Protein AF-0000000072978309 (afdb_homodimer)

Sequence (974 aa):
MSPLEEFANSLRQPELKIRIQKGLIGDDIVIDGPYGPKQMIYADYVASGRALTQVEDFLRYVVLPYYANSHTQASYCGNFITRLREDARAEISRLTGAGPDNSVIFTGSGSTAGINHIVSLLDFEAERASGRRAVVLVGPYEHHSNLLPWRECGADVIEIPEGAEGGPDMVALKQALTASCDANLIVGAFSAASNVTGIVTDVDAVTRMLKSHRAFAIWDYGCAGPYIPMQLNVGTDCEKDAIVFSTHKFAGGPGASGVTLIRNTIVRNKRPSRPGGGTVSFVSPWGHSYSTNVTAREEGGTPNITGDIRAALVLMIKVALGQQWLTERQNDLRRRAEKVWLQNSRIELLGNREASEVLPIFSFRIRTKNGGLVHHQLFTKMLSDVYGVQARGGCACAGAYGHRLLDMQKAESDSIFSAIQAGVETEKPGWVRLNLSALMSDEKVDAIISGVDTLAKNASRYFDDYEADTATARFTHKEVAGEIPQLMSPLEEFANSLRQPELKIRIQKGLIGDDIVIDGPYGPKQMIYADYVASGRALTQVEDFLRYVVLPYYANSHTQASYCGNFITRLREDARAEISRLTGAGPDNSVIFTGSGSTAGINHIVSLLDFEAERASGRRAVVLVGPYEHHSNLLPWRECGADVIEIPEGAEGGPDMVALKQALTASCDANLIVGAFSAASNVTGIVTDVDAVTRMLKSHRAFAIWDYGCAGPYIPMQLNVGTDCEKDAIVFSTHKFAGGPGASGVTLIRNTIVRNKRPSRPGGGTVSFVSPWGHSYSTNVTAREEGGTPNITGDIRAALVLMIKVALGQQWLTERQNDLRRRAEKVWLQNSRIELLGNREASEVLPIFSFRIRTKNGGLVHHQLFTKMLSDVYGVQARGGCACAGAYGHRLLDMQKAESDSIFSAIQAGVETEKPGWVRLNLSALMSDEKVDAIISGVDTLAKNASRYFDDYEADTATARFTHKEVAGEIPQL

Radius of gyration: 28.25 Å; Cα contacts (8 Å, |Δi|>4): 2082; chains: 2; bounding box: 65×78×73 Å

Foldseek 3Di:
DALVVVLLVVLQDPPNLVQQLVQFPQQADWDQFDQGIFGAFEFALLVFATAGNSLVCSCVPPLVVLDDFCVDCPDPSNVSLVVLLVVLQVLVCVQAVQPDQKDKAFQFAFLLRQVLQVLVQLPLVVCVVVVFAEEEEEELFDFQSQPVSVVPSNHHYHYFYADQQGIGDLVSLLVVLVVCLRGPAYEYEYEQAHSAWQFGHPQQVSLLSCVVSVYAYEYECARVLLFARRYQPPPDSNRHAKYKYQQRSFHNQNLATTIMMGRLVSGDDQAEPDDAPQQFPDDDPVDTHGDPDNRSNHQHDGHSSSNSSSSSSRSSSSVSCPNVLSQVLQVVLLVVLCVQQVVFPQWAWWDNPNHPDGGQKTWTWGADPVGHTDQAQLLQVCLCNVHSYHWDKAASSRQSSVCVRVVHDPVRVVVLVVCVVVQQCSSHDITIMGGDGSSDDPVSSVSSSVSSRVCSHVVVVCVVQWDADRNVRHIDGPVCVVVPPDD/DALVVVLLVVLQDPPNLVQQLVFFPQQADWDQFDQGIFGAFEFALLVFATAGNSLVCSCVPPLVVLDDFCVDCPDPSNVSLVVLLVVLQVLVCVQAVQPDQKDKAFQFAFLLRQVLQVLVQLPLVVCVVVVFAEEEEEELFDFQSQPVSCVPSNHHYHYFYADQQGIGDLVSLLVVLVVCLRGPAYEYEYEQAHSAWQFGHPQQVSLLSCVVSVYAYEYECARVLLFARRYQPPPDSNRHAKYKYQQRSFHNQVLATTIMMGRLVSGDDQAEPDDAPQQFPDDDPVDTHGDPDNRSNHQHDRHSSSNSSSSSSRSSSSVSCPNVLSQVLQVVLLVVLCVQQVVQPQWAWWDNPNHPDGGQKTWTWGADPVGHTDQAQLLQVCLCNVHSYHWDKAASSRLSSVCVRVVNDPVRVVVLVVCVVVQQCSSHDITIMGGDGSSDDPVSSVSSSVSSRVCSHVVVVCVVQWDADRNVRHIDGPVCVVPPPPD

InterPro domains:
  IPR000192 Aminotransferase class V domain [PF00266] (41-444)
  IPR015421 Pyridoxal phosphate-dependent transferase, major domain [G3DSA:3.40.640.10] (53-314)
  IPR015422 Pyridoxal phosphate-dependent transferase, small domain [G3DSA:3.90.1150.10] (315-454)
  IPR015424 Pyridoxal phosphate-dependent transferase [SSF53383] (34-455)

Organism: NCBI:txid391626

Nearest PDB structures (foldseek):
  8kg1-assembly1_B  TM=9.160E-01  e=7.631E-28  Mycolicibacterium smegmatis MC2 155
  4q75-assembly1_B  TM=8.971E-01  e=1.361E-27  Arabidopsis thaliana
  6mre-assembly1_A-2  TM=8.779E-01  e=3.395E-28  Escherichia coli K-12
  6a6g-assembly1_A  TM=8.432E-01  e=7.631E-28  Fervidobacterium islandicum
  7tlp-assembly2_D-4  TM=8.080E-01  e=1.511E-23  Lancefieldella parvula

Secondary structure (DSSP, 8-state):
--HHHHHHHHTTSSSHHHHHHHHBTTTT-EE--TT--EE-EE--TTT----BHHHHHHIIIIIGGG---TT--SSHHHHHHHHHHHHHHHHHHHHHT--TTEEEEEEESHHHHHHHHHHHHTTHHHHHHHT--EEEEE-TT--GGGTHHHHHTT-EEEEPPB-TTSSB-HHHHHHHHHHTTT-SEEEEEEESB-TTT-BBP-HHHHHHHHHTTT-EEEEE-TTTTTTS-----TTSTT--SEEEE-GGGSTT-TTPPEEEEEEGGG----S-SS-STTSEEEE-SS-EEE-S-HHHHHS-SS--HHHHHHHHHHHHHHHHH-HHHHHHHHHHHHHHHHHHHTT-TTEEE-S-TT-SSB-SEEEEEEE-TTS-EE-HHHHHHHHHHHH-EE-EEE-TT-HHHHHHHTT--HHHHHHHHHHHHTT-GGGS--EEEEE--TTS-HHHHHHHHHHHHHHHHHGGGGGGGEEEETTTTEEEETTTTTTS---/--HHHHHHHHTTSSSHHHHHHHHBTTTT-EE--TT--EE-EE--TTT----BHHHHHHIIIIIGGG---TT--SSHHHHHHHHHHHHHHHHHHHHHT--TTEEEEEEESHHHHHHHHHHHHTTHHHHHHHT--EEEEE-TT--GGGTHHHHHTT-EEEEPPBPTTSSB-HHHHHHHHHHTTT-SEEEEEEESB-TTT-BBP-HHHHHHHHHTTT-EEEEE-TTT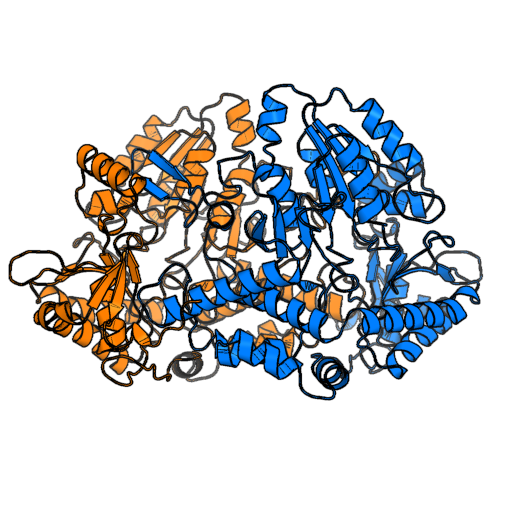TTTS-----TTSTT--SEEEE-GGGSTT-TTPPEEEEEEGGG----S-SS-STTSEEEE-SS-EEE-S-HHHHHS-SS--HHHHHHHHHHHHHHHHH-HHHHHHHHHHHHHHHHHHHTT-TTEEE-S-TT-SSB-SEEEEEEE-TTS-EE-HHHHHHHHHHHH-EE-EEE-TT-HHHHHHHTT--HHHHHHHHHHHHTT-GGGS--EEEEE--TTS-HHHHHHHHHHHHHHHHHGGGGGGGEEEETTTTEEEETTTTTTS---

Solvent-accessible surface area (backbone atoms only — not comparable to full-atom values): 48841 Å² total; per-residue (Å²): 131,54,73,66,56,53,52,56,53,62,55,66,42,85,64,44,70,60,52,55,43,70,24,37,44,40,65,81,38,68,41,80,43,93,72,42,74,27,58,39,40,86,18,38,42,78,70,21,21,44,35,24,48,70,54,54,46,46,45,61,70,64,45,40,41,40,55,44,40,59,87,23,66,51,12,62,37,15,31,51,38,33,49,49,45,50,49,22,50,49,50,44,30,61,73,24,46,46,57,90,64,28,40,72,33,69,47,41,33,14,32,24,37,21,46,50,46,48,48,45,31,55,27,36,64,59,39,52,74,68,68,53,49,35,37,34,38,29,40,46,55,38,37,34,27,64,43,42,42,53,65,69,47,71,37,50,72,44,72,28,54,64,26,85,45,40,35,56,21,66,67,57,43,50,51,53,52,62,73,44,65,84,36,80,38,41,36,36,40,35,48,41,23,27,79,56,39,15,37,39,35,64,58,51,63,55,28,32,58,32,47,74,70,71,23,44,31,34,39,35,21,40,55,29,50,77,68,49,92,62,69,28,44,70,92,50,79,38,43,45,42,28,40,22,25,25,32,26,33,21,70,32,7,62,56,19,26,3,34,26,38,36,38,53,86,65,56,64,44,78,65,46,85,46,44,19,28,67,16,51,73,43,52,45,86,88,49,71,41,60,38,88,48,66,44,44,15,59,41,33,28,66,69,54,57,62,14,46,36,37,30,27,52,31,51,51,51,54,60,61,65,29,66,67,54,45,49,54,44,30,49,50,52,35,51,58,43,46,68,52,43,75,71,35,91,31,48,46,72,54,68,70,88,57,36,79,44,62,48,34,33,45,23,31,43,38,30,44,97,86,67,45,74,54,56,28,38,50,53,25,29,45,38,20,41,73,57,16,34,28,38,34,39,39,50,80,51,18,41,41,29,47,32,60,76,67,68,54,48,68,69,58,50,52,51,47,51,52,38,43,75,70,45,39,41,60,67,58,71,60,23,28,35,36,34,64,60,78,67,54,51,71,67,57,50,49,50,51,49,49,44,54,52,52,44,44,78,47,48,75,80,51,53,85,48,46,46,76,38,51,68,72,44,44,69,42,49,60,83,52,58,75,65,59,73,83,126,131,53,72,66,57,51,51,55,54,62,53,68,42,82,64,43,70,58,52,53,43,70,24,36,45,41,65,80,39,68,41,82,46,94,73,42,74,27,58,40,40,85,18,39,42,79,71,20,21,44,36,25,47,70,54,54,47,46,44,60,70,64,44,38,43,40,54,44,41,60,88,24,66,51,11,61,37,15,31,51,37,33,49,49,44,50,48,21,49,50,49,45,30,61,72,26,46,46,56,90,63,27,39,72,33,68,48,41,34,14,32,23,36,22,46,50,47,49,49,46,31,55,28,35,64,58,39,51,74,68,68,53,50,37,37,35,38,27,40,44,53,38,37,33,28,63,43,43,41,54,65,69,47,71,37,49,71,43,73,29,54,63,27,84,47,39,34,55,22,65,67,58,44,53,53,53,52,60,74,45,67,83,37,78,39,43,35,37,41,33,50,40,24,28,80,55,40,16,37,40,34,64,60,53,62,53,29,31,58,33,49,75,70,70,23,46,31,35,37,36,22,42,55,29,49,75,67,48,93,62,69,31,44,68,93,51,79,39,43,46,41,28,41,21,24,24,31,25,34,22,68,33,6,62,55,20,25,2,35,27,37,35,38,52,88,65,57,63,44,78,65,47,86,46,45,19,29,68,15,51,74,43,52,46,86,87,47,71,41,60,37,87,47,65,44,45,14,58,41,33,28,65,68,54,57,64,14,46,36,36,31,27,54,30,52,51,50,55,58,62,66,30,66,68,54,44,48,54,46,30,48,50,52,33,51,56,44,46,67,54,44,73,71,34,90,30,50,47,72,53,68,68,88,57,35,78,44,62,48,34,32,44,22,31,43,38,30,44,96,87,68,46,72,53,56,29,40,50,53,24,28,46,37,20,40,73,58,16,34,28,38,33,40,39,50,81,50,20,42,42,30,47,32,60,76,66,69,56,49,69,69,58,49,52,51,46,51,52,37,43,76,70,46,39,42,60,67,58,72,58,23,30,35,36,34,65,61,78,68,54,52,71,68,56,51,48,49,51,49,49,44,54,52,53,42,45,76,47,48,75,80,52,52,84,48,46,45,77,37,52,69,71,43,43,67,41,47,62,83,53,61,76,66,58,70,84,125

Structure (mmCIF, N/CA/C/O backbone):
data_AF-0000000072978309-model_v1
#
loop_
_entity.id
_entity.type
_entity.pdbx_description
1 polymer 'Putative cysteine desulfurase'
#
loop_
_atom_site.group_PDB
_atom_site.id
_atom_site.type_symbol
_atom_site.label_atom_id
_atom_site.label_alt_id
_atom_site.label_comp_id
_atom_site.label_asym_id
_atom_site.label_entity_id
_atom_site.label_seq_id
_atom_site.pdbx_PDB_ins_code
_atom_site.Cartn_x
_atom_site.Cartn_y
_atom_site.Cartn_z
_atom_site.occupancy
_atom_site.B_iso_or_equiv
_atom_site.auth_seq_id
_atom_site.auth_comp_id
_atom_site.auth_asym_id
_atom_site.auth_atom_id
_atom_site.pdbx_PDB_model_num
ATOM 1 N N . MET A 1 1 ? -11.523 -7.012 27.109 1 82 1 MET A N 1
ATOM 2 C CA . MET A 1 1 ? -10.914 -7.773 26.031 1 82 1 MET A CA 1
ATOM 3 C C . MET A 1 1 ? -10.594 -6.875 24.828 1 82 1 MET A C 1
ATOM 5 O O . MET A 1 1 ? -11.391 -6 24.484 1 82 1 MET A O 1
ATOM 9 N N . SER A 1 2 ? -9.43 -7.074 24.297 1 92.25 2 SER A N 1
ATOM 10 C CA . SER A 1 2 ? -9.047 -6.309 23.125 1 92.25 2 SER A CA 1
ATOM 11 C C . SER A 1 2 ? -9.844 -6.75 21.891 1 92.25 2 SER A C 1
ATOM 13 O O . SER A 1 2 ? -10.383 -7.855 21.875 1 92.25 2 SER A O 1
ATOM 15 N N . PRO A 1 3 ? -9.984 -5.895 20.953 1 95.88 3 PRO A N 1
ATOM 16 C CA . PRO A 1 3 ? -10.711 -6.254 19.734 1 95.88 3 PRO A CA 1
ATOM 17 C C . PRO A 1 3 ? -10.164 -7.52 19.078 1 95.88 3 PRO A C 1
ATOM 19 O O . PRO A 1 3 ? -10.938 -8.367 18.625 1 95.88 3 PRO A O 1
ATOM 22 N N . LEU A 1 4 ? -8.906 -7.77 19.047 1 96.81 4 LEU A N 1
ATOM 23 C CA . LEU A 1 4 ? -8.32 -8.945 18.406 1 96.81 4 LEU A CA 1
ATOM 24 C C . LEU A 1 4 ? -8.633 -10.203 19.203 1 96.81 4 LEU A C 1
ATOM 26 O O . LEU A 1 4 ? -8.812 -11.281 18.625 1 96.81 4 LEU A O 1
ATOM 30 N N . GLU A 1 5 ? -8.609 -10.062 20.531 1 96.38 5 GLU A N 1
ATOM 31 C CA . GLU A 1 5 ? -8.984 -11.195 21.359 1 96.38 5 GLU A CA 1
ATOM 32 C C . GLU A 1 5 ? -10.438 -11.609 21.109 1 96.38 5 GLU A C 1
ATOM 34 O O . GLU A 1 5 ? -10.75 -12.805 21.094 1 96.38 5 GLU A O 1
ATOM 39 N N . GLU A 1 6 ? -11.297 -10.617 20.969 1 96.56 6 GLU A N 1
ATOM 40 C CA . GLU A 1 6 ? -12.688 -10.914 20.656 1 96.56 6 GLU A CA 1
ATOM 41 C C . GLU A 1 6 ? -12.805 -11.625 19.312 1 96.56 6 GLU A C 1
ATOM 43 O O . GLU A 1 6 ? -13.609 -12.547 19.156 1 96.56 6 GLU A O 1
ATOM 48 N N . PHE A 1 7 ? -12.07 -11.227 18.359 1 97.94 7 PHE A N 1
ATOM 49 C CA . PHE A 1 7 ? -12.047 -11.875 17.047 1 97.94 7 PHE A CA 1
ATOM 50 C C . PHE A 1 7 ? -11.555 -13.312 17.172 1 97.94 7 PHE A C 1
ATOM 52 O O . PHE A 1 7 ? -12.148 -14.234 16.609 1 97.94 7 PHE A O 1
ATOM 59 N N . ALA A 1 8 ? -10.438 -13.492 17.922 1 97.38 8 ALA A N 1
ATOM 60 C CA . ALA A 1 8 ? -9.898 -14.836 18.156 1 97.38 8 ALA A CA 1
ATOM 61 C C . ALA A 1 8 ? -10.953 -15.742 18.781 1 97.38 8 ALA A C 1
ATOM 63 O O . ALA A 1 8 ? -11.062 -16.922 18.406 1 97.38 8 ALA A O 1
ATOM 64 N N . ASN A 1 9 ? -11.68 -15.195 19.719 1 96.94 9 ASN A N 1
ATOM 65 C CA . ASN A 1 9 ? -12.727 -15.961 20.375 1 96.94 9 ASN A CA 1
ATOM 66 C C . ASN A 1 9 ? -13.828 -16.359 19.391 1 96.94 9 ASN A C 1
ATOM 68 O O . ASN A 1 9 ? -14.383 -17.469 19.5 1 96.94 9 ASN A O 1
ATOM 72 N N . SER A 1 10 ? -14.141 -15.461 18.5 1 97.38 10 SER A N 1
ATOM 73 C CA . SER A 1 10 ? -15.164 -15.766 17.516 1 97.38 10 SER A CA 1
ATOM 74 C C . SER A 1 10 ? -14.734 -16.922 16.609 1 97.38 10 SER A C 1
ATOM 76 O O . SER A 1 10 ? -15.57 -17.672 16.109 1 97.38 10 SER A O 1
ATOM 78 N N . LEU A 1 11 ? -13.484 -17.141 16.391 1 97.56 11 LEU A N 1
ATOM 79 C CA . LEU A 1 11 ? -12.953 -18.203 15.531 1 97.56 11 LEU A CA 1
ATOM 80 C C . LEU A 1 11 ? -12.969 -19.547 16.25 1 97.56 11 LEU A C 1
ATOM 82 O O . LEU A 1 11 ? -12.797 -20.594 15.625 1 97.56 11 LEU A O 1
ATOM 86 N N . ARG A 1 12 ? -13.188 -19.531 17.547 1 96 12 ARG A N 1
ATOM 87 C CA . ARG A 1 12 ? -13.195 -20.766 18.328 1 96 12 ARG A CA 1
ATOM 88 C C . ARG A 1 12 ? -14.594 -21.359 18.406 1 96 12 ARG A C 1
ATOM 90 O O . ARG A 1 12 ? -14.773 -22.484 18.891 1 96 12 ARG A O 1
ATOM 97 N N . GLN A 1 13 ? -15.508 -20.672 17.875 1 94.31 13 GLN A N 1
ATOM 98 C CA . GLN A 1 13 ? -16.875 -21.156 17.906 1 94.31 13 GLN A CA 1
ATOM 99 C C . GLN A 1 13 ? -17.062 -22.359 17 1 94.31 13 GLN A C 1
ATOM 101 O O . GLN A 1 13 ? -16.281 -22.562 16.062 1 94.31 13 GLN A O 1
ATOM 106 N N . PRO A 1 14 ? -18.078 -23.172 17.25 1 94.5 14 PRO A N 1
ATOM 107 C CA . PRO A 1 14 ? -18.266 -24.406 16.484 1 94.5 14 PRO A CA 1
ATOM 108 C C . PRO A 1 14 ? -18.531 -24.156 15.008 1 94.5 14 PRO A C 1
ATOM 110 O O . PRO A 1 14 ? -18.969 -23.062 14.633 1 94.5 14 PRO A O 1
ATOM 113 N N . GLU A 1 15 ? -18.234 -25.094 14.156 1 96.69 15 GLU A N 1
ATOM 114 C CA . GLU A 1 15 ? -18.516 -25.094 12.727 1 96.69 15 GLU A CA 1
ATOM 115 C C . GLU A 1 15 ? -17.766 -23.969 12.023 1 96.69 15 GLU A C 1
ATOM 117 O O . GLU A 1 15 ? -18.328 -23.297 11.148 1 96.69 15 GLU A O 1
ATOM 122 N N . LEU A 1 16 ? -16.562 -23.75 12.492 1 97.38 16 LEU A N 1
ATOM 123 C CA . LEU A 1 16 ? -15.766 -22.656 11.953 1 97.38 16 LEU A CA 1
ATOM 124 C C . LEU A 1 16 ? -15.602 -22.797 10.438 1 97.38 16 LEU A C 1
ATOM 126 O O . LEU A 1 16 ? -15.781 -21.828 9.703 1 97.38 16 LEU A O 1
ATOM 130 N N . LYS A 1 17 ? -15.289 -24.047 10 1 97.25 17 LYS A N 1
ATOM 131 C CA . LYS A 1 17 ? -15.031 -24.281 8.586 1 97.25 17 LYS A CA 1
ATOM 132 C C . LYS A 1 17 ? -16.25 -23.922 7.738 1 97.25 17 LYS A C 1
ATOM 134 O O . LYS A 1 17 ? -16.125 -23.25 6.711 1 97.25 17 LYS A O 1
ATOM 139 N N . ILE A 1 18 ? -17.422 -24.266 8.195 1 96.94 18 ILE A N 1
ATOM 140 C CA . ILE A 1 18 ? -18.672 -23.984 7.492 1 96.94 18 ILE A CA 1
ATOM 141 C C . ILE A 1 18 ? -18.938 -22.484 7.504 1 96.94 18 ILE A C 1
ATOM 143 O O . ILE A 1 18 ? -19.359 -21.906 6.496 1 96.94 18 ILE A O 1
ATOM 147 N N . ARG A 1 19 ? -18.672 -21.828 8.594 1 97.69 19 ARG A N 1
ATOM 148 C CA . ARG A 1 19 ? -18.922 -20.391 8.727 1 97.69 19 ARG A CA 1
ATOM 149 C C . ARG A 1 19 ? -18 -19.594 7.812 1 97.69 19 ARG A C 1
ATOM 151 O O . ARG A 1 19 ? -18.422 -18.594 7.219 1 97.69 19 ARG A O 1
ATOM 158 N N . ILE A 1 20 ? -16.734 -20.031 7.742 1 98.19 20 ILE A N 1
ATOM 159 C CA . ILE A 1 20 ? -15.781 -19.344 6.871 1 98.19 20 ILE A CA 1
ATOM 160 C C . ILE A 1 20 ? -16.172 -19.562 5.41 1 98.19 20 ILE A C 1
ATOM 162 O O . ILE A 1 20 ? -16.125 -18.641 4.602 1 98.19 20 ILE A O 1
ATOM 166 N N . GLN A 1 21 ? -16.547 -20.781 5.062 1 97.5 21 GLN A N 1
ATOM 167 C CA . GLN A 1 21 ? -17.016 -21.062 3.711 1 97.5 21 GLN A CA 1
ATOM 168 C C . GLN A 1 21 ? -18.188 -20.172 3.332 1 97.5 21 GLN A C 1
ATOM 170 O O . GLN A 1 21 ? -18.219 -19.594 2.244 1 97.5 21 GLN A O 1
ATOM 175 N N . LYS A 1 22 ? -19.125 -20.016 4.23 1 96.94 22 LYS A N 1
ATOM 176 C CA . LYS A 1 22 ? -20.328 -19.234 3.979 1 96.94 22 LYS A CA 1
ATOM 177 C C . LYS A 1 22 ? -20.031 -17.75 3.963 1 96.94 22 LYS A C 1
ATOM 179 O O . LYS A 1 22 ? -20.797 -16.953 3.426 1 96.94 22 LYS A O 1
ATOM 184 N N . GLY A 1 23 ? -18.922 -17.406 4.582 1 98.06 23 GLY A N 1
ATOM 185 C CA . GLY A 1 23 ? -18.547 -16 4.691 1 98.06 23 GLY A CA 1
ATOM 186 C C . GLY A 1 23 ? -17.844 -15.469 3.455 1 98.06 23 GLY A C 1
ATOM 187 O O . GLY A 1 23 ? -17.625 -14.266 3.328 1 98.06 23 GLY A O 1
ATOM 188 N N . LEU A 1 24 ? -17.5 -16.391 2.49 1 98.19 24 LEU A N 1
ATOM 189 C CA . LEU A 1 24 ? -16.844 -15.953 1.263 1 98.19 24 LEU A CA 1
ATOM 190 C C . LEU A 1 24 ? -17.75 -15.062 0.438 1 98.19 24 LEU A C 1
ATOM 192 O O . LEU A 1 24 ? -18.812 -15.5 -0.015 1 98.19 24 LEU A O 1
ATOM 196 N N . ILE A 1 25 ? -17.328 -13.852 0.185 1 98.19 25 ILE A N 1
ATOM 197 C CA . ILE A 1 25 ? -18.156 -12.875 -0.523 1 98.19 25 ILE A CA 1
ATOM 198 C C . ILE A 1 25 ? -18.125 -13.172 -2.021 1 98.19 25 ILE A C 1
ATOM 200 O O . ILE A 1 25 ? -17.062 -13.266 -2.623 1 98.19 25 ILE A O 1
ATOM 204 N N . GLY A 1 26 ? -19.281 -13.289 -2.627 1 95.88 26 GLY A N 1
ATOM 205 C CA . GLY A 1 26 ? -19.438 -13.539 -4.055 1 95.88 26 GLY A CA 1
ATOM 206 C C . GLY A 1 26 ? -19.469 -15.008 -4.406 1 95.88 26 GLY A C 1
ATOM 207 O O . GLY A 1 26 ? -19.438 -15.375 -5.582 1 95.88 26 GLY A O 1
ATOM 208 N N . ASP A 1 27 ? -19.531 -15.883 -3.414 1 93.94 27 ASP A N 1
ATOM 209 C CA . ASP A 1 27 ? -19.438 -17.328 -3.652 1 93.94 27 ASP A CA 1
ATOM 210 C C . ASP A 1 27 ? -20.719 -17.859 -4.297 1 93.94 27 ASP A C 1
ATOM 212 O O . ASP A 1 27 ? -20.719 -18.938 -4.867 1 93.94 27 ASP A O 1
ATOM 216 N N . ASP A 1 28 ? -21.75 -17.094 -4.383 1 91.56 28 ASP A N 1
ATOM 217 C CA . ASP A 1 28 ? -23.016 -17.578 -4.922 1 91.56 28 ASP A CA 1
ATOM 218 C C . ASP A 1 28 ? -23.469 -16.719 -6.094 1 91.56 28 ASP A C 1
ATOM 220 O O . ASP A 1 28 ? -24.641 -16.781 -6.5 1 91.56 28 ASP A O 1
ATOM 224 N N . ILE A 1 29 ? -22.594 -16.078 -6.699 1 94.94 29 ILE A N 1
ATOM 225 C CA . ILE A 1 29 ? -23 -15.156 -7.754 1 94.94 29 ILE A CA 1
ATOM 226 C C . ILE A 1 29 ? -23.109 -15.898 -9.078 1 94.94 29 ILE A C 1
ATOM 228 O O . ILE A 1 29 ? -22.422 -16.906 -9.297 1 94.94 29 ILE A O 1
ATOM 232 N N . VAL A 1 30 ? -23.984 -15.43 -9.867 1 96.5 30 VAL A N 1
ATOM 233 C CA . VAL A 1 30 ? -24.188 -15.898 -11.234 1 96.5 30 VAL A CA 1
ATOM 234 C C . VAL A 1 30 ? -23.688 -14.836 -12.219 1 96.5 30 VAL A C 1
ATOM 236 O O . VAL A 1 30 ? -23.969 -13.648 -12.055 1 96.5 30 VAL A O 1
ATOM 239 N N . ILE A 1 31 ? -22.891 -15.258 -13.164 1 94.5 31 ILE A N 1
ATOM 240 C CA . ILE A 1 31 ? -22.375 -14.312 -14.148 1 94.5 31 ILE A CA 1
ATOM 241 C C . ILE A 1 31 ? -23.031 -14.57 -15.5 1 94.5 31 ILE A C 1
ATOM 243 O O . ILE A 1 31 ? -23.297 -15.719 -15.867 1 94.5 31 ILE A O 1
ATOM 247 N N . ASP A 1 32 ? -23.328 -13.484 -16.156 1 91.06 32 ASP A N 1
ATOM 248 C CA . ASP A 1 32 ? -23.875 -13.586 -17.516 1 91.06 32 ASP A CA 1
ATOM 249 C C . ASP A 1 32 ? -22.781 -13.844 -18.531 1 91.06 32 ASP A C 1
ATOM 251 O O . ASP A 1 32 ? -21.609 -13.531 -18.297 1 91.06 32 ASP A O 1
ATOM 255 N N . GLY A 1 33 ? -23.203 -14.516 -19.672 1 90.12 33 GLY A N 1
ATOM 256 C CA . GLY A 1 33 ? -22.266 -14.805 -20.734 1 90.12 33 GLY A CA 1
ATOM 257 C C . GLY A 1 33 ? -22.938 -15.32 -22 1 90.12 33 GLY A C 1
ATOM 258 O O . GLY A 1 33 ? -24.156 -15.422 -22.062 1 90.12 33 GLY A O 1
ATOM 259 N N . PRO A 1 34 ? -22.109 -15.555 -22.922 1 93.69 34 PRO A N 1
ATOM 260 C CA . PRO A 1 34 ? -22.625 -15.922 -24.234 1 93.69 34 PRO A CA 1
ATOM 261 C C . PRO A 1 34 ? -23.328 -17.281 -24.234 1 93.69 34 PRO A C 1
ATOM 263 O O . PRO A 1 34 ? -24.109 -17.578 -25.156 1 93.69 34 PRO A O 1
ATOM 266 N N . TYR A 1 35 ? -23.156 -18.125 -23.312 1 95.69 35 TYR A N 1
ATOM 267 C CA . TYR A 1 35 ? -23.797 -19.438 -23.266 1 95.69 35 TYR A CA 1
ATOM 268 C C . TYR A 1 35 ? -24.781 -19.516 -22.109 1 95.69 35 TYR A C 1
ATOM 270 O O . TYR A 1 35 ? -24.984 -20.594 -21.531 1 95.69 35 TYR A O 1
ATOM 278 N N . GLY A 1 36 ? -25.312 -18.328 -21.688 1 94.38 36 GLY A N 1
ATOM 279 C CA . GLY A 1 36 ? -26.281 -18.25 -20.594 1 94.38 36 GLY A CA 1
ATOM 280 C C . GLY A 1 36 ? -25.641 -18.031 -19.234 1 94.38 36 GLY A C 1
ATOM 281 O O . GLY A 1 36 ? -24.422 -18.047 -19.125 1 94.38 36 GLY A O 1
ATOM 282 N N . PRO A 1 37 ? -26.484 -17.781 -18.25 1 96 37 PRO A N 1
ATOM 283 C CA . PRO A 1 37 ? -25.953 -17.531 -16.906 1 96 37 PRO A CA 1
ATOM 284 C C . PRO A 1 37 ? -25.266 -18.766 -16.312 1 96 37 PRO A C 1
ATOM 286 O O . PRO A 1 37 ? -25.734 -19.891 -16.5 1 96 37 PRO A O 1
ATOM 289 N N . LYS A 1 38 ? -24.156 -18.547 -15.703 1 96.81 38 LYS A N 1
ATOM 290 C CA . LYS A 1 38 ? -23.391 -19.594 -15.047 1 96.81 38 LYS A CA 1
ATOM 291 C C . LYS A 1 38 ? -23.094 -19.234 -13.594 1 96.81 38 LYS A C 1
ATOM 293 O O . LYS A 1 38 ? -22.859 -18.078 -13.273 1 96.81 38 LYS A O 1
ATOM 298 N N . GLN A 1 39 ? -23.125 -20.266 -12.789 1 96.81 39 GLN A N 1
ATOM 299 C CA . GLN A 1 39 ? -22.594 -20.062 -11.445 1 96.81 39 GLN A CA 1
ATOM 300 C C . GLN A 1 39 ? -21.094 -19.75 -11.484 1 96.81 39 GLN A C 1
ATOM 302 O O . GLN A 1 39 ? -20.328 -20.469 -12.133 1 96.81 39 GLN A O 1
ATOM 307 N N . MET A 1 40 ? -20.766 -18.656 -10.844 1 97 40 MET A N 1
ATOM 308 C CA . MET A 1 40 ? -19.359 -18.297 -10.797 1 97 40 MET A CA 1
ATOM 309 C C . MET A 1 40 ? -18.594 -19.172 -9.812 1 97 40 MET A C 1
ATOM 311 O O . MET A 1 40 ? -19 -19.297 -8.648 1 97 40 MET A O 1
ATOM 315 N N . ILE A 1 41 ? -17.562 -19.859 -10.234 1 97.94 41 ILE A N 1
ATOM 316 C CA . ILE A 1 41 ? -16.688 -20.656 -9.391 1 97.94 41 ILE A CA 1
ATOM 317 C C . ILE A 1 41 ? -15.258 -20.141 -9.469 1 97.94 41 ILE A C 1
ATOM 319 O O . ILE A 1 41 ? -14.562 -20.359 -10.453 1 97.94 41 ILE A O 1
ATOM 323 N N . TYR A 1 42 ? -14.844 -19.5 -8.391 1 97.38 42 TYR A N 1
ATOM 324 C CA . TYR A 1 42 ? -13.523 -18.875 -8.352 1 97.38 42 TYR A CA 1
ATOM 325 C C . TYR A 1 42 ? -12.438 -19.922 -8.125 1 97.38 42 TYR A C 1
ATOM 327 O O . TYR A 1 42 ? -12.453 -20.641 -7.117 1 97.38 42 TYR A O 1
ATOM 335 N N . ALA A 1 43 ? -11.445 -20 -9.047 1 97.69 43 ALA A N 1
ATOM 336 C CA . ALA A 1 43 ? -10.391 -21 -8.961 1 97.69 43 ALA A CA 1
ATOM 337 C C . ALA A 1 43 ? -9.016 -20.375 -9.164 1 97.69 43 ALA A C 1
ATOM 339 O O . ALA A 1 43 ? -8.117 -21.016 -9.711 1 97.69 43 ALA A O 1
ATOM 340 N N . ASP A 1 44 ? -8.859 -19.156 -8.789 1 96.31 44 ASP A N 1
ATOM 341 C CA . ASP A 1 44 ? -7.598 -18.438 -8.977 1 96.31 44 ASP A CA 1
ATOM 342 C C . ASP A 1 44 ? -7.098 -17.859 -7.656 1 96.31 44 ASP A C 1
ATOM 344 O O . ASP A 1 44 ? -6.637 -16.719 -7.613 1 96.31 44 ASP A O 1
ATOM 348 N N . TYR A 1 45 ? -7.148 -18.609 -6.555 1 96.44 45 TYR A N 1
ATOM 349 C CA . TYR A 1 45 ? -6.727 -18.172 -5.227 1 96.44 45 TYR A CA 1
ATOM 350 C C . TYR A 1 45 ? -5.215 -17.969 -5.172 1 96.44 45 TYR A C 1
ATOM 352 O O . TYR A 1 45 ? -4.711 -17.266 -4.301 1 96.44 45 TYR A O 1
ATOM 360 N N . VAL A 1 46 ? -4.469 -18.547 -6.105 1 95.38 46 VAL A N 1
ATOM 361 C CA . VAL A 1 46 ? -3.016 -18.406 -6.148 1 95.38 46 VAL A CA 1
ATOM 362 C C . VAL A 1 46 ? -2.643 -16.984 -6.551 1 95.38 46 VAL A C 1
ATOM 364 O O . VAL A 1 46 ? -1.573 -16.5 -6.184 1 95.38 46 VAL A O 1
ATOM 367 N N . ALA A 1 47 ? -3.545 -16.375 -7.34 1 94.5 47 ALA A N 1
ATOM 368 C CA . ALA A 1 47 ? -3.324 -14.984 -7.715 1 94.5 47 ALA A CA 1
ATOM 369 C C . ALA A 1 47 ? -3.82 -14.031 -6.629 1 94.5 47 ALA A C 1
ATOM 371 O O . ALA A 1 47 ? -3.166 -13.039 -6.32 1 94.5 47 ALA A O 1
ATOM 372 N N . SER A 1 48 ? -4.984 -14.297 -6.074 1 95.75 48 SER A N 1
ATOM 373 C CA . SER A 1 48 ? -5.535 -13.539 -4.957 1 95.75 48 SER A CA 1
ATOM 374 C C . SER A 1 48 ? -6.668 -14.297 -4.273 1 95.75 48 SER A C 1
ATOM 376 O O . SER A 1 48 ? -7.426 -15.008 -4.934 1 95.75 48 SER A O 1
ATOM 378 N N . GLY A 1 49 ? -6.797 -14.062 -3.014 1 96.75 49 GLY A N 1
ATOM 379 C CA . GLY A 1 49 ? -7.91 -14.641 -2.275 1 96.75 49 GLY A CA 1
ATOM 380 C C . GLY A 1 49 ? -9.219 -13.898 -2.49 1 96.75 49 GLY A C 1
ATOM 381 O O . GLY A 1 49 ? -9.289 -12.992 -3.328 1 96.75 49 GLY A O 1
ATOM 382 N N . ARG A 1 50 ? -10.227 -14.398 -1.771 1 97.44 50 ARG A N 1
ATOM 383 C CA . ARG A 1 50 ? -11.547 -13.773 -1.761 1 97.44 50 ARG A CA 1
ATOM 384 C C . ARG A 1 50 ? -11.812 -13.078 -0.43 1 97.44 50 ARG A C 1
ATOM 386 O O . ARG A 1 50 ? -11.227 -13.438 0.593 1 97.44 50 ARG A O 1
ATOM 393 N N . ALA A 1 51 ? -12.656 -12.094 -0.476 1 98.44 51 ALA A N 1
ATOM 394 C CA . ALA A 1 51 ? -13 -11.391 0.756 1 98.44 51 ALA A CA 1
ATOM 395 C C . ALA A 1 51 ? -13.914 -12.242 1.638 1 98.44 51 ALA A C 1
ATOM 397 O O . ALA A 1 51 ? -14.648 -13.102 1.14 1 98.44 51 ALA A O 1
ATOM 398 N N . LEU A 1 52 ? -13.867 -12.016 2.93 1 98.69 52 LEU A N 1
ATOM 399 C CA . LEU A 1 52 ? -14.672 -12.727 3.922 1 98.69 52 LEU A CA 1
ATOM 400 C C . LEU A 1 52 ? -15.539 -11.75 4.715 1 98.69 52 LEU A C 1
ATOM 402 O O . LEU A 1 52 ? -15.055 -10.703 5.16 1 98.69 52 LEU A O 1
ATOM 406 N N . THR A 1 53 ? -16.75 -12.117 4.938 1 98.5 53 THR A N 1
ATOM 407 C CA . THR A 1 53 ? -17.688 -11.297 5.707 1 98.5 53 THR A CA 1
ATOM 408 C C . THR A 1 53 ? -17.141 -11.031 7.105 1 98.5 53 THR A C 1
ATOM 410 O O . THR A 1 53 ? -17.297 -9.93 7.641 1 98.5 53 THR A O 1
ATOM 413 N N . GLN A 1 54 ? -16.516 -12.031 7.766 1 98.44 54 GLN A N 1
ATOM 414 C CA . GLN A 1 54 ? -15.984 -11.898 9.117 1 98.44 54 GLN A CA 1
ATOM 415 C C . GLN A 1 54 ? -14.945 -10.789 9.188 1 98.44 54 GLN A C 1
ATOM 417 O O . GLN A 1 54 ? -14.922 -10.008 10.148 1 98.44 54 GLN A O 1
ATOM 422 N N . VAL A 1 55 ? -14.094 -10.727 8.172 1 98.75 55 VAL A N 1
ATOM 423 C CA . VAL A 1 55 ? -13.031 -9.727 8.133 1 98.75 55 VAL A CA 1
ATOM 424 C C . VAL A 1 55 ? -13.625 -8.352 7.82 1 98.75 55 VAL A C 1
ATOM 426 O O . VAL A 1 55 ? -13.305 -7.367 8.492 1 98.75 55 VAL A O 1
ATOM 429 N N . GLU A 1 56 ? -14.531 -8.273 6.797 1 98.75 56 GLU A N 1
ATOM 430 C CA . GLU A 1 56 ? -15.141 -7.012 6.406 1 98.75 56 GLU A CA 1
ATOM 431 C C . GLU A 1 56 ? -15.961 -6.418 7.547 1 98.75 56 GLU A C 1
ATOM 433 O O . GLU A 1 56 ? -15.961 -5.203 7.754 1 98.75 56 GLU A O 1
ATOM 438 N N . ASP A 1 57 ? -16.656 -7.246 8.305 1 98.62 57 ASP A N 1
ATOM 439 C CA . ASP A 1 57 ? -17.469 -6.777 9.422 1 98.62 57 ASP A CA 1
ATOM 440 C C . ASP A 1 57 ? -16.594 -6.242 10.555 1 98.62 57 ASP A C 1
ATOM 442 O O . ASP A 1 57 ? -16.906 -5.223 11.164 1 98.62 57 ASP A O 1
ATOM 446 N N . PHE A 1 58 ? -15.555 -6.957 10.875 1 98.69 58 PHE A N 1
ATOM 447 C CA . PHE A 1 58 ? -14.641 -6.492 11.914 1 98.69 58 PHE A CA 1
ATOM 448 C C . PHE A 1 58 ? -14.117 -5.098 11.586 1 98.69 58 PHE A C 1
ATOM 450 O O . PHE A 1 58 ? -14.109 -4.219 12.453 1 98.69 58 PHE A O 1
ATOM 457 N N . LEU A 1 59 ? -13.68 -4.875 10.312 1 98.56 59 LEU A N 1
ATOM 458 C CA . LEU A 1 59 ? -13.148 -3.574 9.914 1 98.56 59 LEU A CA 1
ATOM 459 C C . LEU A 1 59 ? -14.242 -2.51 9.953 1 98.56 59 LEU A C 1
ATOM 461 O O . LEU A 1 59 ? -14.031 -1.42 10.492 1 98.56 59 LEU A O 1
ATOM 465 N N . ARG A 1 60 ? -15.414 -2.795 9.492 1 98 60 ARG A N 1
ATOM 466 C CA . ARG A 1 60 ? -16.5 -1.833 9.336 1 98 60 ARG A CA 1
ATOM 467 C C . ARG A 1 60 ? -17.047 -1.408 10.688 1 98 60 ARG A C 1
ATOM 469 O O . ARG A 1 60 ? -17.375 -0.234 10.898 1 98 60 ARG A O 1
ATOM 476 N N . TYR A 1 61 ? -17.109 -2.383 11.617 1 97.69 61 TYR A N 1
ATOM 477 C CA . TYR A 1 61 ? -17.891 -2.104 12.812 1 97.69 61 TYR A CA 1
ATOM 478 C C . TYR A 1 61 ? -16.969 -1.926 14.023 1 97.69 61 TYR A C 1
ATOM 480 O O . TYR A 1 61 ? -17.375 -1.34 15.031 1 97.69 61 TYR A O 1
ATOM 488 N N . VAL A 1 62 ? -15.734 -2.412 13.93 1 97.94 62 VAL A N 1
ATOM 489 C CA . VAL A 1 62 ? -14.852 -2.348 15.086 1 97.94 62 VAL A CA 1
ATOM 490 C C . VAL A 1 62 ? -13.75 -1.317 14.844 1 97.94 62 VAL A C 1
ATOM 492 O O . VAL A 1 62 ? -13.414 -0.532 15.734 1 97.94 62 VAL A O 1
ATOM 495 N N . VAL A 1 63 ? -13.219 -1.226 13.664 1 98.19 63 VAL A N 1
ATOM 496 C CA . VAL A 1 63 ? -12.031 -0.423 13.398 1 98.19 63 VAL A CA 1
ATOM 497 C C . VAL A 1 63 ? -12.445 0.971 12.93 1 98.19 63 VAL A C 1
ATOM 499 O O . VAL A 1 63 ? -12.086 1.973 13.555 1 98.19 63 VAL A O 1
ATOM 502 N N . LEU A 1 64 ? -13.305 1.065 11.891 1 98.31 64 LEU A N 1
ATOM 503 C CA . LEU A 1 64 ? -13.555 2.291 11.141 1 98.31 64 LEU A CA 1
ATOM 504 C C . LEU A 1 64 ? -14.25 3.33 12.016 1 98.31 64 LEU A C 1
ATOM 506 O O . LEU A 1 64 ? -14 4.531 11.883 1 98.31 64 LEU A O 1
ATOM 510 N N . PRO A 1 65 ? -15.094 2.951 12.977 1 97.81 65 P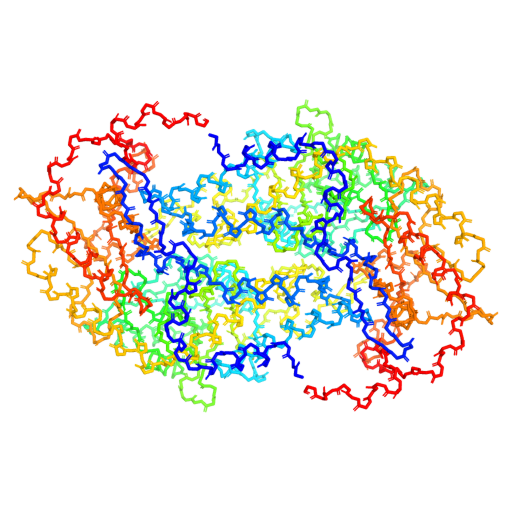RO A N 1
ATOM 511 C CA . PRO A 1 65 ? -15.742 3.969 13.805 1 97.81 65 PRO A CA 1
ATOM 512 C C . PRO A 1 65 ? -14.758 4.781 14.633 1 97.81 65 PRO A C 1
ATOM 514 O O . PRO A 1 65 ? -15.023 5.938 14.961 1 97.81 65 PRO A O 1
ATOM 517 N N . TYR A 1 66 ? -13.609 4.219 14.906 1 96.38 66 TYR A N 1
ATOM 518 C CA . TYR A 1 66 ? -12.625 4.879 15.758 1 96.38 66 TYR A CA 1
ATOM 519 C C . TYR A 1 66 ? -11.367 5.234 14.969 1 96.38 66 TYR A C 1
ATOM 521 O O . TYR A 1 66 ? -10.336 5.57 15.547 1 96.38 66 TYR A O 1
ATOM 529 N N . TYR A 1 67 ? -11.469 5.18 13.719 1 96.31 67 TYR A N 1
ATOM 530 C CA . TYR A 1 67 ? -10.289 5.297 12.867 1 96.31 67 TYR A CA 1
ATOM 531 C C . TYR A 1 67 ? -9.633 6.664 13.031 1 96.31 67 TYR A C 1
ATOM 533 O O . TYR A 1 67 ? -10.32 7.684 13.125 1 96.31 67 TYR A O 1
ATOM 541 N N . ALA A 1 68 ? -8.312 6.676 13.086 1 93.69 68 ALA A N 1
ATOM 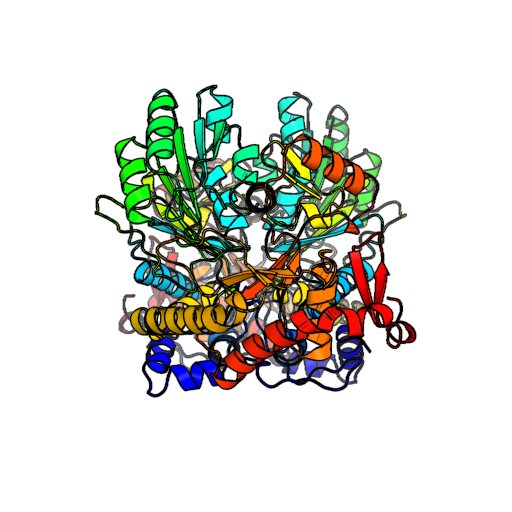542 C CA . ALA A 1 68 ? -7.418 7.832 13.094 1 93.69 68 ALA A CA 1
ATOM 543 C C . ALA A 1 68 ? -6.02 7.445 12.617 1 93.69 68 ALA A C 1
ATOM 545 O O . ALA A 1 68 ? -5.73 6.262 12.422 1 93.69 68 ALA A O 1
ATOM 546 N N . ASN A 1 69 ? -5.266 8.43 12.352 1 88.12 69 ASN A N 1
ATOM 547 C CA . ASN A 1 69 ? -3.875 8.172 12 1 88.12 69 ASN A CA 1
ATOM 548 C C . ASN A 1 69 ? -3.092 7.625 13.195 1 88.12 69 ASN A C 1
ATOM 550 O O . ASN A 1 69 ? -3.316 8.031 14.328 1 88.12 69 ASN A O 1
ATOM 554 N N . SER A 1 70 ? -2.176 6.75 13.008 1 75.19 70 SER A N 1
ATOM 555 C CA . SER A 1 70 ? -1.473 6.035 14.07 1 75.19 70 SER A CA 1
ATOM 556 C C . SER A 1 70 ? -0.337 6.875 14.641 1 75.19 70 SER A C 1
ATOM 558 O O . SER A 1 70 ? 0.297 6.48 15.625 1 75.19 70 SER A O 1
ATOM 560 N N . HIS A 1 71 ? -0.048 7.949 14.25 1 69.62 71 HIS A N 1
ATOM 561 C CA . HIS A 1 71 ? 1.067 8.734 14.773 1 69.62 71 HIS A CA 1
ATOM 562 C C . HIS A 1 71 ? 0.608 9.688 15.867 1 69.62 71 HIS A C 1
ATOM 564 O O . HIS A 1 71 ? 1.39 10.516 16.344 1 69.62 71 HIS A O 1
ATOM 570 N N . THR A 1 72 ? -0.647 9.492 16.344 1 69.75 72 THR A N 1
ATOM 571 C CA . THR A 1 72 ? -1.194 10.289 17.438 1 69.75 72 THR A CA 1
ATOM 572 C C . THR A 1 72 ? -1.609 9.406 18.609 1 69.75 72 THR A C 1
ATOM 574 O O . THR A 1 72 ? -2.49 8.555 18.453 1 69.75 72 THR A O 1
ATOM 577 N N . GLN A 1 73 ? -0.981 9.578 19.766 1 77.69 73 GLN A N 1
ATOM 578 C CA . GLN A 1 73 ? -1.297 8.633 20.828 1 77.69 73 GLN A CA 1
ATOM 579 C C . GLN A 1 73 ? -2.002 9.328 21.984 1 77.69 73 GLN A C 1
ATOM 581 O O . GLN A 1 73 ? -2.533 8.664 22.891 1 77.69 73 GLN A O 1
ATOM 586 N N . ALA A 1 74 ? -2.133 10.555 21.844 1 84.12 74 ALA A N 1
ATOM 587 C CA . ALA A 1 74 ? -2.699 11.273 22.984 1 84.12 74 ALA A CA 1
ATOM 588 C C . ALA A 1 74 ? -4.223 11.234 22.953 1 84.12 74 ALA A C 1
ATOM 590 O O . ALA A 1 74 ? -4.871 11.141 24 1 84.12 74 ALA A O 1
ATOM 591 N N . SER A 1 75 ? -4.836 11.25 21.797 1 89.75 75 SER A N 1
ATOM 592 C CA . SER A 1 75 ? -6.289 11.195 21.688 1 89.75 75 SER A CA 1
ATOM 593 C C . SER A 1 75 ? -6.793 9.758 21.797 1 89.75 75 SER A C 1
ATOM 595 O O . SER A 1 75 ? -6.02 8.812 21.656 1 89.75 75 SER A O 1
ATOM 597 N N . TYR A 1 76 ? -8.086 9.633 22.047 1 92.25 76 TYR A N 1
ATOM 598 C CA . TYR A 1 76 ? -8.688 8.312 22.188 1 92.25 76 TYR A CA 1
ATOM 599 C C . TYR A 1 76 ? -8.57 7.52 20.891 1 92.25 76 TYR A C 1
ATOM 601 O O . TYR A 1 76 ? -8.102 6.383 20.891 1 92.25 76 TYR A O 1
ATOM 609 N N . CYS A 1 77 ? -9.031 8.094 19.766 1 93.69 77 CYS A N 1
ATOM 610 C CA . CYS A 1 77 ? -9.031 7.406 18.484 1 93.69 77 CYS A CA 1
ATOM 611 C C . CYS A 1 77 ? -7.617 7.051 18.062 1 93.69 77 CYS A C 1
ATOM 613 O O . CYS A 1 77 ? -7.367 5.941 17.578 1 93.69 77 CYS A O 1
ATOM 615 N N . GLY A 1 78 ? -6.742 8.031 18.219 1 93.12 78 GLY A N 1
ATOM 616 C CA . GLY A 1 78 ? -5.348 7.77 17.906 1 93.12 78 GLY A CA 1
ATOM 617 C C . GLY A 1 78 ? -4.758 6.625 18.703 1 93.12 78 GLY A C 1
ATOM 618 O O . GLY A 1 78 ? -4.07 5.762 18.156 1 93.12 78 GLY A O 1
ATOM 619 N N . ASN A 1 79 ? -5.023 6.664 19.953 1 92.75 79 ASN A N 1
ATOM 620 C CA . ASN A 1 79 ? -4.535 5.609 20.828 1 92.75 79 ASN A CA 1
ATOM 621 C C . ASN A 1 79 ? -5.129 4.25 20.469 1 92.75 79 ASN A C 1
ATOM 623 O O . ASN A 1 79 ? -4.422 3.244 20.453 1 92.75 79 ASN A O 1
ATOM 627 N N . PHE A 1 80 ? -6.398 4.27 20.281 1 94.12 80 PHE A N 1
ATOM 628 C CA . PHE A 1 80 ? -7.113 3.039 19.969 1 94.12 80 PHE A CA 1
ATOM 629 C C . PHE A 1 80 ? -6.535 2.387 18.719 1 94.12 80 PHE A C 1
ATOM 631 O O . PHE A 1 80 ? -6.199 1.2 18.734 1 94.12 80 PHE A O 1
ATOM 638 N N . ILE A 1 81 ? -6.391 3.115 17.672 1 95.25 81 ILE A N 1
ATOM 639 C CA . ILE A 1 81 ? -5.957 2.592 16.375 1 95.25 81 ILE A CA 1
ATOM 640 C C . ILE A 1 81 ? -4.488 2.189 16.453 1 95.25 81 ILE A C 1
ATOM 642 O O . ILE A 1 81 ? -4.09 1.167 15.891 1 95.25 81 ILE A O 1
ATOM 646 N N . THR A 1 82 ? -3.652 3.006 17.078 1 94 82 THR A N 1
ATOM 647 C CA . THR A 1 82 ? -2.236 2.688 17.234 1 94 82 THR A CA 1
ATOM 648 C C . THR A 1 82 ? -2.051 1.367 17.969 1 94 82 THR A C 1
ATOM 650 O O . THR A 1 82 ? -1.275 0.51 17.547 1 94 82 THR A O 1
ATOM 653 N N . ARG A 1 83 ? -2.762 1.207 19.031 1 94.62 83 ARG A N 1
ATOM 654 C CA . ARG A 1 83 ? -2.676 -0.019 19.828 1 94.62 83 ARG A CA 1
ATOM 655 C C . ARG A 1 83 ? -3.158 -1.222 19.016 1 94.62 83 ARG A C 1
ATOM 657 O O . ARG A 1 83 ? -2.551 -2.293 19.062 1 94.62 83 ARG A O 1
ATOM 664 N N . LEU A 1 84 ? -4.238 -1.036 18.359 1 96.88 84 LEU A N 1
ATOM 665 C CA . LEU A 1 84 ? -4.793 -2.135 17.578 1 96.88 84 LEU A CA 1
ATOM 666 C C . LEU A 1 84 ? -3.824 -2.564 16.484 1 96.88 84 LEU A C 1
ATOM 668 O O . LEU A 1 84 ? -3.656 -3.76 16.234 1 96.88 84 LEU A O 1
ATOM 672 N N . ARG A 1 85 ? -3.205 -1.646 15.789 1 96.69 85 ARG A N 1
ATOM 673 C CA . ARG A 1 85 ? -2.215 -1.956 14.766 1 96.69 85 ARG A CA 1
ATOM 674 C C . ARG A 1 85 ? -1.013 -2.678 15.367 1 96.69 85 ARG A C 1
ATOM 676 O O . ARG A 1 85 ? -0.51 -3.645 14.789 1 96.69 85 ARG A O 1
ATOM 683 N N . GLU A 1 86 ? -0.571 -2.242 16.531 1 96.25 86 GLU A N 1
ATOM 684 C CA . GLU A 1 86 ? 0.55 -2.896 17.188 1 96.25 86 GLU A CA 1
ATOM 685 C C . GLU A 1 86 ? 0.168 -4.293 17.672 1 96.25 86 GLU A C 1
ATOM 687 O O . GLU A 1 86 ? 0.989 -5.211 17.641 1 96.25 86 GLU A O 1
ATOM 692 N N . ASP A 1 87 ? -1.053 -4.402 18.156 1 97.69 87 ASP A N 1
ATOM 693 C CA . ASP A 1 87 ? -1.548 -5.73 18.516 1 97.69 87 ASP A CA 1
ATOM 694 C C . ASP A 1 87 ? -1.55 -6.66 17.312 1 97.69 87 ASP A C 1
ATOM 696 O O . ASP A 1 87 ? -1.23 -7.848 17.422 1 97.69 87 ASP A O 1
ATOM 700 N N . ALA A 1 88 ? -1.947 -6.145 16.203 1 98.31 88 ALA A N 1
ATOM 701 C CA . ALA A 1 88 ? -1.923 -6.918 14.969 1 98.31 88 ALA A CA 1
ATOM 702 C C . ALA A 1 88 ? -0.507 -7.379 14.633 1 98.31 88 ALA A C 1
ATOM 704 O O . ALA A 1 88 ? -0.291 -8.539 14.289 1 98.31 88 ALA A O 1
ATOM 705 N N . ARG A 1 89 ? 0.441 -6.48 14.727 1 98.06 89 ARG A N 1
ATOM 706 C CA . ARG A 1 89 ? 1.844 -6.805 14.5 1 98.06 89 ARG A CA 1
ATOM 707 C C . ARG A 1 89 ? 2.318 -7.895 15.453 1 98.06 89 ARG A C 1
ATOM 709 O O . ARG A 1 89 ? 2.996 -8.836 15.039 1 98.06 89 ARG A O 1
ATOM 716 N N . ALA A 1 90 ? 1.972 -7.738 16.688 1 98.12 90 ALA A N 1
ATOM 717 C CA . ALA A 1 90 ? 2.365 -8.703 17.719 1 98.12 90 ALA A CA 1
ATOM 718 C C . ALA A 1 90 ? 1.762 -10.078 17.438 1 98.12 90 ALA A C 1
ATOM 720 O O . ALA A 1 90 ? 2.404 -11.102 17.672 1 98.12 90 ALA A O 1
ATOM 721 N N . GLU A 1 91 ? 0.576 -10.062 17 1 98.38 91 GLU A N 1
ATOM 722 C CA . GLU A 1 91 ? -0.09 -11.32 16.688 1 98.38 91 GLU A CA 1
ATOM 723 C C . GLU A 1 91 ? 0.598 -12.031 15.523 1 98.38 91 GLU A C 1
ATOM 725 O O . GLU A 1 91 ? 0.771 -13.25 15.555 1 98.38 91 GLU A O 1
ATOM 730 N N . ILE A 1 92 ? 0.988 -11.336 14.523 1 98.62 92 ILE A N 1
ATOM 731 C CA . ILE A 1 92 ? 1.723 -11.906 13.398 1 98.62 92 ILE A CA 1
ATOM 732 C C . ILE A 1 92 ? 3.045 -12.492 13.891 1 98.62 92 ILE A C 1
ATOM 734 O O . ILE A 1 92 ? 3.424 -13.602 13.508 1 98.62 92 ILE A O 1
ATOM 738 N N . SER A 1 93 ? 3.713 -11.703 14.703 1 98.62 93 SER A N 1
ATOM 739 C CA . SER A 1 93 ? 4.957 -12.18 15.297 1 98.62 93 SER A CA 1
ATOM 740 C C . SER A 1 93 ? 4.746 -13.492 16.047 1 98.62 93 SER A C 1
ATOM 742 O O . SER A 1 93 ? 5.512 -14.445 15.867 1 98.62 93 SER A O 1
ATOM 744 N N . ARG A 1 94 ? 3.723 -13.523 16.812 1 98.06 94 ARG A N 1
ATOM 745 C CA . ARG A 1 94 ? 3.43 -14.719 17.609 1 98.06 94 ARG A CA 1
ATOM 746 C C . ARG A 1 94 ? 3.129 -15.914 16.719 1 98.06 94 ARG A C 1
ATOM 748 O O . ARG A 1 94 ? 3.695 -16.984 16.891 1 98.06 94 ARG A O 1
ATOM 755 N N . LEU A 1 95 ? 2.338 -15.734 15.742 1 98.06 95 LEU A N 1
ATOM 756 C CA . LEU A 1 95 ? 1.845 -16.812 14.898 1 98.06 95 LEU A CA 1
ATOM 757 C C . LEU A 1 95 ? 2.953 -17.359 13.992 1 98.06 95 LEU A C 1
ATOM 759 O O . LEU A 1 95 ? 2.883 -18.484 13.523 1 98.06 95 LEU A O 1
ATOM 763 N N . THR A 1 96 ? 4.023 -16.578 13.734 1 98.38 96 THR A N 1
ATOM 764 C CA . THR A 1 96 ? 5.102 -16.984 12.844 1 98.38 96 THR A CA 1
ATOM 765 C C . THR A 1 96 ? 6.344 -17.359 13.641 1 98.38 96 THR A C 1
ATOM 767 O O . THR A 1 96 ? 7.355 -17.766 13.062 1 98.38 96 THR A O 1
ATOM 770 N N . GLY A 1 97 ? 6.348 -17.141 14.914 1 98 97 GLY A N 1
ATOM 771 C CA . GLY A 1 97 ? 7.48 -17.469 15.766 1 98 97 GLY A CA 1
ATOM 772 C C . GLY A 1 97 ? 8.625 -16.484 15.633 1 98 97 GLY A C 1
ATOM 773 O O . GLY A 1 97 ? 9.781 -16.828 15.883 1 98 97 GLY A O 1
ATOM 774 N N . ALA A 1 98 ? 8.43 -15.305 15.227 1 97.25 98 ALA A N 1
ATOM 775 C CA . ALA A 1 98 ? 9.484 -14.32 15.008 1 97.25 98 ALA A CA 1
ATOM 776 C C . ALA A 1 98 ? 10.133 -13.906 16.328 1 97.25 98 ALA A C 1
ATOM 778 O O . ALA A 1 98 ? 11.367 -13.875 16.438 1 97.25 98 ALA A O 1
ATOM 779 N N . GLY A 1 99 ? 9.289 -13.578 17.391 1 94.44 99 GLY A N 1
ATOM 780 C CA . GLY A 1 99 ? 9.836 -13.164 18.672 1 94.44 99 GLY A CA 1
ATOM 781 C C . GLY A 1 99 ? 10.484 -11.797 18.625 1 94.44 99 GLY A C 1
ATOM 782 O O . GLY A 1 99 ? 10.406 -11.094 17.625 1 94.44 99 GLY A O 1
ATOM 783 N N . PRO A 1 100 ? 11.242 -11.414 19.641 1 94.12 100 PRO A N 1
ATOM 784 C CA . PRO A 1 100 ? 11.742 -10.047 19.797 1 94.12 100 PRO A CA 1
ATOM 785 C C . PRO A 1 100 ? 12.969 -9.773 18.938 1 94.12 100 PRO A C 1
ATOM 787 O O . PRO A 1 100 ? 13.32 -8.617 18.688 1 94.12 100 PRO A O 1
ATOM 790 N N . ASP A 1 101 ? 13.609 -10.812 18.469 1 95.5 101 ASP A N 1
ATOM 791 C CA . ASP A 1 101 ? 14.844 -10.633 17.703 1 95.5 101 ASP A CA 1
ATOM 792 C C . ASP A 1 101 ? 14.547 -10.414 16.219 1 95.5 101 ASP A C 1
ATOM 794 O O . ASP A 1 101 ? 15.461 -10.242 15.422 1 95.5 101 ASP A O 1
ATOM 798 N N . ASN A 1 102 ? 13.336 -10.477 15.898 1 98.19 102 ASN A N 1
ATOM 799 C CA . ASN A 1 102 ? 12.906 -10.25 14.523 1 98.19 102 ASN A CA 1
ATOM 800 C C . ASN A 1 102 ? 11.961 -9.055 14.422 1 98.19 102 ASN A C 1
ATOM 802 O O . ASN A 1 102 ? 11.203 -8.773 15.359 1 98.19 102 ASN A O 1
ATOM 806 N N . SER A 1 103 ? 12.031 -8.352 13.344 1 98.31 103 SER A N 1
ATOM 807 C CA . SER A 1 103 ? 11.094 -7.273 13.039 1 98.31 103 SER A CA 1
ATOM 808 C C . SER A 1 103 ? 9.984 -7.75 12.109 1 98.31 103 SER A C 1
ATOM 810 O O . SER A 1 103 ? 10.242 -8.508 11.172 1 98.31 103 SER A O 1
ATOM 812 N N . VAL A 1 104 ? 8.781 -7.398 12.461 1 98.5 104 VAL A N 1
ATOM 813 C CA . VAL A 1 104 ? 7.625 -7.551 11.578 1 98.5 104 VAL A CA 1
ATOM 814 C C . VAL A 1 104 ? 7.332 -6.223 10.875 1 98.5 104 VAL A C 1
ATOM 816 O O . VAL A 1 104 ? 6.938 -5.25 11.523 1 98.5 104 VAL A O 1
ATOM 819 N N . ILE A 1 105 ? 7.484 -6.176 9.555 1 98.06 105 ILE A N 1
ATOM 820 C CA . ILE A 1 105 ? 7.328 -4.941 8.797 1 98.06 105 ILE A CA 1
ATOM 821 C C . ILE A 1 105 ? 6.156 -5.078 7.824 1 98.06 105 ILE A C 1
ATOM 823 O O . ILE A 1 105 ? 6.09 -6.039 7.055 1 98.06 105 ILE A O 1
ATOM 827 N N . PHE A 1 106 ? 5.227 -4.152 7.895 1 97.25 106 PHE A N 1
ATOM 828 C CA . PHE A 1 106 ? 4.188 -4.07 6.875 1 97.25 106 PHE A CA 1
ATOM 829 C C . PHE A 1 106 ? 4.711 -3.379 5.621 1 97.25 106 PHE A C 1
ATOM 831 O O . PHE A 1 106 ? 5.02 -2.186 5.645 1 97.25 106 PHE A O 1
ATOM 838 N N . THR A 1 107 ? 4.734 -4.07 4.465 1 92.56 107 THR A N 1
ATOM 839 C CA . THR A 1 107 ? 5.457 -3.557 3.307 1 92.56 107 THR A CA 1
ATOM 840 C C . THR A 1 107 ? 4.5 -3.289 2.148 1 92.56 107 THR A C 1
ATOM 842 O O . THR A 1 107 ? 4.906 -2.766 1.109 1 92.56 107 THR A O 1
ATOM 845 N N . GLY A 1 108 ? 3.246 -3.59 2.324 1 86.12 108 GLY A N 1
ATOM 846 C CA . GLY A 1 108 ? 2.33 -3.217 1.258 1 86.12 108 GLY A CA 1
ATOM 847 C C . GLY A 1 108 ? 2.086 -4.336 0.263 1 86.12 108 GLY A C 1
ATOM 848 O O . GLY A 1 108 ? 1.555 -5.387 0.623 1 86.12 108 GLY A O 1
ATOM 849 N N . SER A 1 109 ? 2.771 -4.242 -0.973 1 87.88 109 SER A N 1
ATOM 850 C CA . SER A 1 109 ? 2.488 -5.051 -2.152 1 87.88 109 SER A CA 1
ATOM 851 C C . SER A 1 109 ? 3.102 -6.441 -2.027 1 87.88 109 SER A C 1
ATOM 853 O O . SER A 1 109 ? 3.84 -6.883 -2.912 1 87.88 109 SER A O 1
ATOM 855 N N . GLY A 1 110 ? 2.848 -7.094 -0.999 1 92.12 110 GLY A N 1
ATOM 856 C CA . GLY A 1 110 ? 3.16 -8.5 -0.813 1 92.12 110 GLY A CA 1
ATOM 857 C C . GLY A 1 110 ? 4.648 -8.797 -0.874 1 92.12 110 GLY A C 1
ATOM 858 O O . GLY A 1 110 ? 5.457 -8.047 -0.328 1 92.12 110 GLY A O 1
ATOM 859 N N . SER A 1 111 ? 4.957 -9.906 -1.482 1 94.19 111 SER A N 1
ATOM 860 C CA . SER A 1 111 ? 6.332 -10.391 -1.585 1 94.19 111 SER A CA 1
ATOM 861 C C . SER A 1 111 ? 7.191 -9.438 -2.406 1 94.19 111 SER A C 1
ATOM 863 O O . SER A 1 111 ? 8.391 -9.289 -2.145 1 94.19 111 SER A O 1
ATOM 865 N N . THR A 1 112 ? 6.559 -8.828 -3.412 1 94.88 112 THR A N 1
ATOM 866 C CA . THR A 1 112 ? 7.309 -7.914 -4.27 1 94.88 112 THR A CA 1
ATOM 867 C C . THR A 1 112 ? 7.934 -6.789 -3.449 1 94.88 112 THR A C 1
ATOM 869 O O . THR A 1 112 ? 9.141 -6.543 -3.541 1 94.88 112 THR A O 1
ATOM 872 N N . ALA A 1 113 ? 7.117 -6.141 -2.654 1 95 113 ALA A N 1
ATOM 873 C CA . ALA A 1 113 ? 7.633 -5.066 -1.807 1 95 113 ALA A CA 1
ATOM 874 C C . ALA A 1 113 ? 8.594 -5.609 -0.757 1 95 113 ALA A C 1
ATOM 876 O O . ALA A 1 113 ? 9.617 -4.988 -0.466 1 95 113 ALA A O 1
ATOM 877 N N . GLY A 1 114 ? 8.25 -6.73 -0.179 1 97.06 114 GLY A N 1
ATOM 878 C CA . GLY A 1 114 ? 9.078 -7.32 0.86 1 97.06 114 GLY A CA 1
ATOM 879 C C . GLY A 1 114 ? 10.492 -7.621 0.399 1 97.06 114 GLY A C 1
ATOM 880 O O . GLY A 1 114 ? 11.461 -7.266 1.078 1 97.06 114 GLY A O 1
ATOM 881 N N . ILE A 1 115 ? 10.656 -8.25 -0.776 1 98 115 ILE A N 1
ATOM 882 C CA . ILE A 1 115 ? 11.969 -8.625 -1.291 1 98 115 ILE A CA 1
ATOM 883 C C . ILE A 1 115 ? 12.766 -7.363 -1.617 1 98 115 ILE A C 1
ATOM 885 O O . ILE A 1 115 ? 13.969 -7.293 -1.332 1 98 115 ILE A O 1
ATOM 889 N N . ASN A 1 116 ? 12.133 -6.375 -2.189 1 96.94 116 ASN A N 1
ATOM 890 C CA . ASN A 1 116 ? 12.812 -5.117 -2.465 1 96.94 116 ASN A CA 1
ATOM 891 C C . ASN A 1 116 ? 13.312 -4.457 -1.182 1 96.94 116 ASN A C 1
ATOM 893 O O . ASN A 1 116 ? 14.406 -3.898 -1.148 1 96.94 116 ASN A O 1
ATOM 897 N N . HIS A 1 117 ? 12.508 -4.477 -0.13 1 96.44 117 HIS A N 1
ATOM 898 C CA . HIS A 1 117 ? 12.93 -3.953 1.164 1 96.44 117 HIS A CA 1
ATOM 899 C C . HIS A 1 117 ? 14.156 -4.703 1.688 1 96.44 117 HIS A C 1
ATOM 901 O O . HIS A 1 117 ? 15.086 -4.09 2.211 1 96.44 117 HIS A O 1
ATOM 907 N N . ILE A 1 118 ? 14.125 -6.012 1.565 1 98 118 ILE A N 1
ATOM 908 C CA . ILE A 1 118 ? 15.219 -6.824 2.076 1 98 118 ILE A CA 1
ATOM 909 C C . ILE A 1 118 ? 16.516 -6.48 1.334 1 98 118 ILE A C 1
ATOM 911 O O . ILE A 1 118 ? 17.578 -6.383 1.944 1 98 118 ILE A O 1
ATOM 915 N N . VAL A 1 119 ? 16.438 -6.285 0.007 1 97.62 119 VAL A N 1
ATOM 916 C CA . VAL A 1 119 ? 17.594 -5.887 -0.784 1 97.62 119 VAL A CA 1
ATOM 917 C C . VAL A 1 119 ? 18.203 -4.602 -0.214 1 97.62 119 VAL A C 1
ATOM 919 O O . VAL A 1 119 ? 19.422 -4.488 -0.069 1 97.62 119 VAL A O 1
ATOM 922 N N . SER A 1 120 ? 17.328 -3.66 0.128 1 96.25 120 SER A N 1
ATOM 923 C CA . SER A 1 120 ? 17.766 -2.391 0.7 1 96.25 120 SER A CA 1
ATOM 924 C C . SER A 1 120 ? 18.344 -2.584 2.1 1 96.25 120 SER A C 1
ATOM 926 O O . SER A 1 120 ? 19.391 -2.025 2.428 1 96.25 120 SER A O 1
ATOM 928 N N . LEU A 1 121 ? 17.688 -3.369 2.881 1 97.5 121 LEU A N 1
ATOM 929 C CA . LEU A 1 121 ? 18.062 -3.568 4.273 1 97.5 121 LEU A CA 1
ATOM 930 C C . LEU A 1 121 ? 19.422 -4.27 4.375 1 97.5 121 LEU A C 1
ATOM 932 O O . LEU A 1 121 ? 20.188 -4.016 5.305 1 97.5 121 LEU A O 1
ATOM 936 N N . LEU A 1 122 ? 19.703 -5.156 3.414 1 97.69 122 LEU A N 1
ATOM 937 C CA . LEU A 1 122 ? 20.984 -5.855 3.402 1 97.69 122 LEU A CA 1
ATOM 938 C C . LEU A 1 122 ? 22.078 -4.977 2.811 1 97.69 122 LEU A C 1
ATOM 940 O O . LEU A 1 122 ? 23.25 -5.371 2.777 1 97.69 122 LEU A O 1
ATOM 944 N N . ASP A 1 123 ? 21.719 -3.812 2.275 1 96.31 123 ASP A N 1
ATOM 945 C CA . ASP A 1 123 ? 22.609 -2.764 1.786 1 96.31 123 ASP A CA 1
ATOM 946 C C . ASP A 1 123 ? 23.453 -3.262 0.616 1 96.31 123 ASP A C 1
ATOM 948 O O . ASP A 1 123 ? 24.688 -3.121 0.625 1 96.31 123 ASP A O 1
ATOM 952 N N . PHE A 1 124 ? 22.844 -3.83 -0.361 1 94.94 124 PHE A N 1
ATOM 953 C CA . PHE A 1 124 ? 23.531 -4.297 -1.56 1 94.94 124 PHE A CA 1
ATOM 954 C C . PHE A 1 124 ? 24.188 -3.137 -2.299 1 94.94 124 PHE A C 1
ATOM 956 O O . PHE A 1 124 ? 25.172 -3.324 -3.01 1 94.94 124 PHE A O 1
ATOM 963 N N . GLU A 1 125 ? 23.641 -1.926 -2.104 1 89.44 125 GLU A N 1
ATOM 964 C CA . GLU A 1 125 ? 24.266 -0.741 -2.686 1 89.44 125 GLU A CA 1
ATOM 965 C C . GLU A 1 125 ? 25.688 -0.547 -2.158 1 89.44 125 GLU A C 1
ATOM 967 O O . GLU A 1 125 ? 26.609 -0.298 -2.932 1 89.44 125 GLU A O 1
ATOM 972 N N . ALA A 1 126 ? 25.797 -0.625 -0.867 1 90.12 126 ALA A N 1
ATOM 973 C CA . ALA A 1 126 ? 27.109 -0.482 -0.253 1 90.12 126 ALA A CA 1
ATOM 974 C C . ALA A 1 126 ? 28.047 -1.617 -0.674 1 90.12 126 ALA A C 1
ATOM 976 O O . ALA A 1 126 ? 29.25 -1.41 -0.852 1 90.12 126 ALA A O 1
ATOM 977 N N . GLU A 1 127 ? 27.531 -2.822 -0.798 1 90.75 127 GLU A N 1
ATOM 978 C CA . GLU A 1 127 ? 28.312 -3.969 -1.254 1 90.75 127 GLU A CA 1
ATOM 979 C C . GLU A 1 127 ? 28.875 -3.73 -2.652 1 90.75 127 GLU A C 1
ATOM 981 O O . GLU A 1 127 ? 30.047 -3.994 -2.906 1 90.75 127 GLU A O 1
ATOM 986 N N . ARG A 1 128 ? 28.062 -3.215 -3.469 1 89.12 128 ARG A N 1
ATOM 987 C CA . ARG A 1 128 ? 28.469 -2.912 -4.836 1 89.12 128 ARG A CA 1
ATOM 988 C C . ARG A 1 128 ? 29.516 -1.797 -4.863 1 89.12 128 ARG A C 1
ATOM 990 O O . ARG A 1 128 ? 30.516 -1.893 -5.578 1 89.12 128 ARG A O 1
ATOM 997 N N . ALA A 1 129 ? 29.281 -0.812 -4.09 1 87.94 129 ALA A N 1
ATOM 998 C CA . ALA A 1 129 ? 30.172 0.348 -4.055 1 87.94 129 ALA A CA 1
ATOM 999 C C . ALA A 1 129 ? 31.547 -0.033 -3.523 1 87.94 129 ALA A C 1
ATOM 1001 O O . ALA A 1 129 ? 32.562 0.547 -3.93 1 87.94 129 ALA A O 1
ATOM 1002 N N . SER A 1 130 ? 31.578 -1.056 -2.691 1 92.12 130 SER A N 1
ATOM 1003 C CA . SER A 1 130 ? 32.844 -1.47 -2.08 1 92.12 130 SER A CA 1
ATOM 1004 C C . SER A 1 130 ? 33.625 -2.381 -3.012 1 92.12 130 SER A C 1
ATOM 1006 O O . SER A 1 130 ? 34.812 -2.621 -2.789 1 92.12 130 SER A O 1
ATOM 1008 N N . GLY A 1 131 ? 33.031 -2.893 -4.012 1 91.56 131 GLY A N 1
ATOM 1009 C CA . GLY A 1 131 ? 33.688 -3.789 -4.953 1 91.56 131 GLY A CA 1
ATOM 1010 C C . GLY A 1 131 ? 33.75 -5.223 -4.461 1 91.56 131 GLY A C 1
ATOM 1011 O O . GLY A 1 131 ? 34.312 -6.09 -5.133 1 91.56 131 GLY A O 1
ATOM 1012 N N . ARG A 1 132 ? 33.219 -5.504 -3.357 1 92.75 132 ARG A N 1
ATOM 1013 C CA . ARG A 1 132 ? 33.188 -6.863 -2.83 1 92.75 132 ARG A CA 1
ATOM 1014 C C . ARG A 1 132 ? 32.156 -7.715 -3.543 1 92.75 132 ARG A C 1
ATOM 1016 O O . ARG A 1 132 ? 31.125 -7.199 -3.99 1 92.75 132 ARG A O 1
ATOM 1023 N N . ARG A 1 133 ? 32.406 -8.984 -3.529 1 96.06 133 ARG A N 1
ATOM 1024 C CA . ARG A 1 133 ? 31.531 -9.914 -4.254 1 96.06 133 ARG A CA 1
ATOM 1025 C C . ARG A 1 133 ? 30.344 -10.32 -3.4 1 96.06 133 ARG A C 1
ATOM 1027 O O . ARG A 1 133 ? 30.5 -10.672 -2.229 1 96.06 133 ARG A O 1
ATOM 1034 N N . ALA A 1 134 ? 29.141 -10.211 -3.979 1 97.62 134 ALA A N 1
ATOM 1035 C CA . ALA A 1 134 ? 27.922 -10.734 -3.389 1 97.62 134 ALA A CA 1
ATOM 1036 C C . ALA A 1 134 ? 27.25 -11.75 -4.312 1 97.62 134 ALA A C 1
ATOM 1038 O O . ALA A 1 134 ? 27.25 -11.578 -5.535 1 97.62 134 ALA A O 1
ATOM 1039 N N . VAL A 1 135 ? 26.766 -12.852 -3.701 1 98.56 135 VAL A N 1
ATOM 1040 C CA . VAL A 1 135 ? 26.141 -13.914 -4.473 1 98.56 135 VAL A CA 1
ATOM 1041 C C . VAL A 1 135 ? 24.734 -14.164 -3.953 1 98.56 135 VAL A C 1
ATOM 1043 O O . VAL A 1 135 ? 24.5 -14.18 -2.742 1 98.56 135 VAL A O 1
ATOM 1046 N N . VAL A 1 136 ? 23.797 -14.242 -4.871 1 98.75 136 VAL A N 1
ATOM 1047 C CA . VAL A 1 136 ? 22.422 -14.625 -4.535 1 98.75 136 VAL A CA 1
ATOM 1048 C C . VAL A 1 136 ? 22.047 -15.914 -5.254 1 98.75 136 VAL A C 1
ATOM 1050 O O . VAL A 1 136 ? 22.172 -16.016 -6.48 1 98.75 136 VAL A O 1
ATOM 1053 N N . LEU A 1 137 ? 21.672 -16.906 -4.492 1 98.81 137 LEU A N 1
ATOM 1054 C CA . LEU A 1 137 ? 21.172 -18.172 -5.031 1 98.81 137 LEU A CA 1
ATOM 1055 C C . LEU A 1 137 ? 19.656 -18.188 -5.059 1 98.81 137 LEU A C 1
ATOM 1057 O O . LEU A 1 137 ? 19 -17.938 -4.039 1 98.81 137 LEU A O 1
ATOM 1061 N N . VAL A 1 138 ? 19.047 -18.438 -6.223 1 98.19 138 VAL A N 1
ATOM 1062 C CA . VAL A 1 138 ? 17.594 -18.516 -6.371 1 98.19 138 VAL A CA 1
ATOM 1063 C C . VAL A 1 138 ? 17.188 -19.906 -6.832 1 98.19 138 VAL A C 1
ATOM 1065 O O . VAL A 1 138 ? 18.016 -20.672 -7.332 1 98.19 138 VAL A O 1
ATOM 1068 N N . GLY A 1 139 ? 15.953 -20.219 -6.598 1 96.69 139 GLY A N 1
ATOM 1069 C CA . GLY A 1 139 ? 15.453 -21.562 -6.895 1 96.69 139 GLY A CA 1
ATOM 1070 C C . GLY A 1 139 ? 14.977 -21.703 -8.328 1 96.69 139 GLY A C 1
ATOM 1071 O O . GLY A 1 139 ? 15.156 -20.797 -9.148 1 96.69 139 GLY A O 1
ATOM 1072 N N . PRO A 1 140 ? 14.414 -22.891 -8.578 1 94.38 140 PRO A N 1
ATOM 1073 C CA . PRO A 1 140 ? 14.062 -23.25 -9.953 1 94.38 140 PRO A CA 1
ATOM 1074 C C . PRO A 1 140 ? 12.75 -22.609 -10.406 1 94.38 140 PRO A C 1
ATOM 1076 O O . PRO A 1 140 ? 12.484 -22.516 -11.609 1 94.38 140 PRO A O 1
ATOM 1079 N N . TYR A 1 141 ? 11.953 -22.156 -9.508 1 94.44 141 TYR A N 1
ATOM 1080 C CA . TYR A 1 141 ? 10.625 -21.75 -9.961 1 94.44 141 TYR A CA 1
ATOM 1081 C C . TYR A 1 141 ? 10.242 -20.391 -9.359 1 94.44 141 TYR A C 1
ATOM 1083 O O . TYR A 1 141 ? 9.078 -20.172 -9.008 1 94.44 141 TYR A O 1
ATOM 1091 N N . GLU A 1 142 ? 11.211 -19.516 -9.211 1 95.12 142 GLU A N 1
ATOM 1092 C CA . GLU A 1 142 ? 10.945 -18.188 -8.68 1 95.12 142 GLU A CA 1
ATOM 1093 C C . GLU A 1 142 ? 10.055 -17.391 -9.633 1 95.12 142 GLU A C 1
ATOM 1095 O O . GLU A 1 142 ? 10.227 -17.453 -10.852 1 95.12 142 GLU A O 1
ATOM 1100 N N . HIS A 1 143 ? 9.062 -16.766 -9.055 1 92.75 143 HIS A N 1
ATOM 1101 C CA . HIS A 1 143 ? 8.344 -15.758 -9.836 1 92.75 143 HIS A CA 1
ATOM 1102 C C . HIS A 1 143 ? 9.164 -14.477 -9.961 1 92.75 143 HIS A C 1
ATOM 1104 O O . HIS A 1 143 ? 10.195 -14.328 -9.305 1 92.75 143 HIS A O 1
ATOM 1110 N N . HIS A 1 144 ? 8.766 -13.578 -10.758 1 93.12 144 HIS A N 1
ATOM 1111 C CA . HIS A 1 144 ? 9.539 -12.398 -11.133 1 93.12 144 HIS A CA 1
ATOM 1112 C C . HIS A 1 144 ? 9.922 -11.578 -9.914 1 93.12 144 HIS A C 1
ATOM 1114 O O . HIS A 1 144 ? 11.008 -10.992 -9.867 1 93.12 144 HIS A O 1
ATOM 1120 N N . SER A 1 145 ? 9.07 -11.5 -8.922 1 95.12 145 SER A N 1
ATOM 1121 C CA . SER A 1 145 ? 9.289 -10.664 -7.75 1 95.12 145 SER A CA 1
ATOM 1122 C C . SER A 1 145 ? 10.398 -11.219 -6.867 1 95.12 145 SER A C 1
ATOM 1124 O O . SER A 1 145 ? 10.938 -10.516 -6.012 1 95.12 145 SER A O 1
ATOM 1126 N N . ASN A 1 146 ? 10.727 -12.477 -7.023 1 97 146 ASN A N 1
ATOM 1127 C CA . ASN A 1 146 ? 11.852 -13.062 -6.309 1 97 146 ASN A CA 1
ATOM 1128 C C . ASN A 1 146 ? 13.023 -13.375 -7.246 1 97 146 ASN A C 1
ATOM 1130 O O . ASN A 1 146 ? 13.766 -14.328 -7.027 1 97 146 ASN A O 1
ATOM 1134 N N . LEU A 1 147 ? 13.102 -12.68 -8.344 1 96.19 147 LEU A N 1
ATOM 1135 C CA . LEU A 1 147 ? 14.195 -12.82 -9.305 1 96.19 147 LEU A CA 1
ATOM 1136 C C . LEU A 1 147 ? 14.742 -11.461 -9.711 1 96.19 147 LEU A C 1
ATOM 1138 O O . LEU A 1 147 ? 15.938 -11.195 -9.547 1 96.19 147 LEU A O 1
ATOM 1142 N N . LEU A 1 148 ? 13.938 -10.547 -10.07 1 95.75 148 LEU A N 1
ATOM 1143 C CA . LEU A 1 148 ? 14.328 -9.297 -10.711 1 95.75 148 LEU A CA 1
ATOM 1144 C C . LEU A 1 148 ? 15.047 -8.383 -9.727 1 95.75 148 LEU A C 1
ATOM 1146 O O . LEU A 1 148 ? 16.047 -7.758 -10.07 1 95.75 148 LEU A O 1
ATOM 1150 N N . PRO A 1 149 ? 14.539 -8.234 -8.469 1 96.75 149 PRO A N 1
ATOM 1151 C CA . PRO A 1 149 ? 15.273 -7.383 -7.535 1 96.75 149 PRO A CA 1
ATOM 1152 C C . PRO A 1 149 ? 16.719 -7.828 -7.34 1 96.75 149 PRO A C 1
ATOM 1154 O O . PRO A 1 149 ? 17.625 -6.992 -7.219 1 96.75 149 PRO A O 1
ATOM 1157 N N . TRP A 1 150 ? 16.938 -9.117 -7.359 1 97.25 150 TRP A N 1
ATOM 1158 C CA . TRP A 1 150 ? 18.266 -9.656 -7.16 1 97.25 150 TRP A CA 1
ATOM 1159 C C . TRP A 1 150 ? 19.141 -9.414 -8.391 1 97.25 150 TRP A C 1
ATOM 1161 O O . TRP A 1 150 ? 20.344 -9.133 -8.266 1 97.25 150 TRP A O 1
ATOM 1171 N N . ARG A 1 151 ? 18.516 -9.5 -9.555 1 95.44 151 ARG A N 1
ATOM 1172 C CA . ARG A 1 151 ? 19.234 -9.219 -10.781 1 95.44 151 ARG A CA 1
ATOM 1173 C C . ARG A 1 151 ? 19.656 -7.754 -10.852 1 95.44 151 ARG A C 1
ATOM 1175 O O . ARG A 1 151 ? 20.688 -7.422 -11.453 1 95.44 151 ARG A O 1
ATOM 1182 N N . GLU A 1 152 ? 18.938 -6.898 -10.172 1 94.31 152 GLU A N 1
ATOM 1183 C CA . GLU A 1 152 ? 19.156 -5.457 -10.273 1 94.31 152 GLU A CA 1
ATOM 1184 C C . GLU A 1 152 ? 20.078 -4.961 -9.164 1 94.31 152 GLU A C 1
ATOM 1186 O O . GLU A 1 152 ? 20.594 -3.846 -9.234 1 94.31 152 GLU A O 1
ATOM 1191 N N . CYS A 1 153 ? 20.359 -5.789 -8.156 1 94.25 153 CYS A N 1
ATOM 1192 C CA . CYS A 1 153 ? 21.031 -5.273 -6.973 1 94.25 153 CYS A CA 1
ATOM 1193 C C . CYS A 1 153 ? 22.547 -5.324 -7.141 1 94.25 153 CYS A C 1
ATOM 1195 O O . CYS A 1 153 ? 23.281 -4.883 -6.262 1 94.25 153 CYS A O 1
ATOM 1197 N N . GLY A 1 154 ? 23.062 -5.914 -8.273 1 93 154 GLY A N 1
ATOM 1198 C CA . GLY A 1 154 ? 24.5 -5.938 -8.547 1 93 154 GLY A CA 1
ATOM 1199 C C . GLY A 1 154 ? 25.156 -7.23 -8.117 1 93 154 GLY A C 1
ATOM 1200 O O . GLY A 1 154 ? 26.359 -7.426 -8.352 1 93 154 GLY A O 1
ATOM 1201 N N . ALA A 1 155 ? 24.484 -8.18 -7.59 1 96.56 155 ALA A N 1
ATOM 1202 C CA . ALA A 1 155 ? 25.031 -9.461 -7.148 1 96.56 155 ALA A CA 1
ATOM 1203 C C . ALA A 1 155 ? 25.141 -10.438 -8.312 1 96.56 155 ALA A C 1
ATOM 1205 O O . ALA A 1 155 ? 24.516 -10.25 -9.359 1 96.56 155 ALA A O 1
ATOM 1206 N N . ASP A 1 156 ? 26.016 -11.453 -8.117 1 97 156 ASP A N 1
ATOM 1207 C CA . ASP A 1 156 ? 26 -12.633 -8.977 1 97 156 ASP A CA 1
ATOM 1208 C C . ASP A 1 156 ? 24.797 -13.523 -8.648 1 97 156 ASP A C 1
ATOM 1210 O O . ASP A 1 156 ? 24.719 -14.102 -7.562 1 97 156 ASP A O 1
ATOM 1214 N N . VAL A 1 157 ? 23.922 -13.617 -9.609 1 97.75 157 VAL A N 1
ATOM 1215 C CA . VAL A 1 157 ? 22.719 -14.414 -9.367 1 97.75 157 VAL A CA 1
ATOM 1216 C C . VAL A 1 157 ? 22.891 -15.797 -9.984 1 97.75 157 VAL A C 1
ATOM 1218 O O . VAL A 1 157 ? 23.094 -15.93 -11.188 1 97.75 157 VAL A O 1
ATOM 1221 N N . ILE A 1 158 ? 22.797 -16.812 -9.133 1 97.88 158 ILE A N 1
ATOM 1222 C CA . ILE A 1 158 ? 22.938 -18.203 -9.562 1 97.88 158 ILE A CA 1
ATOM 1223 C C . ILE A 1 158 ? 21.625 -18.953 -9.375 1 97.88 158 ILE A C 1
ATOM 1225 O O . ILE A 1 158 ? 21.094 -19.016 -8.258 1 97.88 158 ILE A O 1
ATOM 1229 N N . GLU A 1 159 ? 21.094 -19.516 -10.398 1 96.81 159 GLU A N 1
ATOM 1230 C CA . GLU A 1 159 ? 19.875 -20.297 -10.336 1 96.81 159 GLU A CA 1
ATOM 1231 C C . GLU A 1 159 ? 20.156 -21.766 -10.07 1 96.81 159 GLU A C 1
ATOM 1233 O O . GLU A 1 159 ? 20.938 -22.391 -10.789 1 96.81 159 GLU A O 1
ATOM 1238 N N . ILE A 1 160 ? 19.562 -22.266 -9.062 1 98.25 160 ILE A N 1
ATOM 1239 C CA . ILE A 1 160 ? 19.688 -23.672 -8.711 1 98.25 160 ILE A CA 1
ATOM 1240 C C . ILE A 1 160 ? 18.609 -24.484 -9.445 1 98.25 160 ILE A C 1
ATOM 1242 O O . ILE A 1 160 ? 17.422 -24.203 -9.336 1 98.25 160 ILE A O 1
ATOM 1246 N N . PRO A 1 161 ? 18.984 -25.5 -10.188 1 96.31 161 PRO A N 1
ATOM 1247 C CA . PRO A 1 161 ? 17.984 -26.281 -10.922 1 96.31 161 PRO A CA 1
ATOM 1248 C C . PRO A 1 161 ? 17.078 -27.094 -10 1 96.31 161 PRO A C 1
ATOM 1250 O O . PRO A 1 161 ? 17.344 -27.203 -8.805 1 96.31 161 PRO A O 1
ATOM 1253 N N . GLU A 1 162 ? 16.016 -27.578 -10.57 1 96.44 162 GLU A N 1
ATOM 1254 C CA . GLU A 1 162 ? 15.07 -28.406 -9.836 1 96.44 162 GLU A CA 1
ATOM 1255 C C . GLU A 1 162 ? 15.625 -29.812 -9.594 1 96.44 162 GLU A C 1
ATOM 1257 O O . GLU A 1 162 ? 16.281 -30.375 -10.469 1 96.44 162 GLU A O 1
ATOM 1262 N N . GLY A 1 163 ? 15.391 -30.297 -8.367 1 95.62 163 GLY A N 1
ATOM 1263 C CA . GLY A 1 163 ? 15.797 -31.656 -8.055 1 95.62 163 GLY A CA 1
ATOM 1264 C C . GLY A 1 163 ? 14.836 -32.719 -8.578 1 95.62 163 GLY A C 1
ATOM 1265 O O . GLY A 1 163 ? 13.742 -32.375 -9.055 1 95.62 163 GLY A O 1
ATOM 1266 N N . ALA A 1 164 ? 15.195 -33.938 -8.438 1 94.12 164 ALA A N 1
ATOM 1267 C CA . ALA A 1 164 ? 14.43 -35.062 -8.977 1 94.12 164 ALA A CA 1
ATOM 1268 C C . ALA A 1 164 ? 13.07 -35.156 -8.297 1 94.12 164 ALA A C 1
ATOM 1270 O O . ALA A 1 164 ? 12.086 -35.562 -8.93 1 94.12 164 ALA A O 1
ATOM 1271 N N . GLU A 1 165 ? 13 -34.781 -7.055 1 94.56 165 GLU A N 1
ATOM 1272 C CA . GLU A 1 165 ? 11.758 -34.938 -6.305 1 94.56 165 GLU A CA 1
ATOM 1273 C C . GLU A 1 165 ? 11.102 -33.562 -6.082 1 94.56 165 GLU A C 1
ATOM 1275 O O . GLU A 1 165 ? 10.281 -33.406 -5.172 1 94.56 165 GLU A O 1
ATOM 1280 N N . GLY A 1 166 ? 11.516 -32.625 -6.852 1 93.94 166 GLY A N 1
ATOM 1281 C CA . GLY A 1 166 ? 10.969 -31.281 -6.699 1 93.94 166 GLY A CA 1
ATOM 1282 C C . GLY A 1 166 ? 11.797 -30.391 -5.789 1 93.94 166 GLY A C 1
ATOM 1283 O O . GLY A 1 166 ? 12.633 -30.891 -5.023 1 93.94 166 GLY A O 1
ATOM 1284 N N . GLY A 1 167 ? 11.625 -29.109 -5.891 1 96.12 167 GLY A N 1
ATOM 1285 C CA . GLY A 1 167 ? 12.438 -28.188 -5.117 1 96.12 167 GLY A CA 1
ATOM 1286 C C . GLY A 1 167 ? 13.836 -28.016 -5.68 1 96.12 167 GLY A C 1
ATOM 1287 O O . GLY A 1 167 ? 14.164 -28.562 -6.727 1 96.12 167 GLY A O 1
ATOM 1288 N N . PRO A 1 168 ? 14.609 -27.219 -4.973 1 97.81 168 PRO A N 1
ATOM 1289 C CA . PRO A 1 168 ? 15.984 -27.031 -5.43 1 97.81 168 PRO A CA 1
ATOM 1290 C C . PRO A 1 168 ? 16.812 -28.312 -5.336 1 97.81 168 PRO A C 1
ATOM 1292 O O . PRO A 1 168 ? 16.672 -29.078 -4.379 1 97.81 168 PRO A O 1
ATOM 1295 N N . ASP A 1 169 ? 17.656 -28.547 -6.367 1 98.31 169 ASP A N 1
ATOM 1296 C CA . ASP A 1 169 ? 18.609 -29.641 -6.312 1 98.31 169 ASP A CA 1
ATOM 1297 C C . ASP A 1 169 ? 19.656 -29.406 -5.219 1 98.31 169 ASP A C 1
ATOM 1299 O O . ASP A 1 169 ? 20.484 -28.516 -5.328 1 98.31 169 ASP A O 1
ATOM 1303 N N . MET A 1 170 ? 19.688 -30.281 -4.273 1 98.38 170 MET A N 1
ATOM 1304 C CA . MET A 1 170 ? 20.5 -30.062 -3.08 1 98.38 170 MET A CA 1
ATOM 1305 C C . MET A 1 170 ? 21.984 -30.266 -3.387 1 98.38 170 MET A C 1
ATOM 1307 O O . MET A 1 170 ? 22.844 -29.641 -2.76 1 98.38 170 MET A O 1
ATOM 1311 N N . VAL A 1 171 ? 22.297 -31.078 -4.352 1 98.5 171 VAL A N 1
ATOM 1312 C CA . VAL A 1 171 ? 23.688 -31.281 -4.75 1 98.5 171 VAL A CA 1
ATOM 1313 C C . VAL A 1 171 ? 24.203 -30.031 -5.465 1 98.5 171 VAL A C 1
ATOM 1315 O O . VAL A 1 171 ? 25.281 -29.531 -5.16 1 98.5 171 VAL A O 1
ATOM 1318 N N . ALA A 1 172 ? 23.422 -29.531 -6.348 1 98.62 172 ALA A N 1
ATOM 1319 C CA . ALA A 1 172 ? 23.781 -28.312 -7.066 1 98.62 172 ALA A CA 1
ATOM 1320 C C . ALA A 1 172 ? 23.906 -27.125 -6.113 1 98.62 172 ALA A C 1
ATOM 1322 O O . ALA A 1 172 ? 24.781 -26.281 -6.27 1 98.62 172 ALA A O 1
ATOM 1323 N N . LEU A 1 173 ? 23 -27.094 -5.148 1 98.81 173 LEU A N 1
ATOM 1324 C CA . LEU A 1 173 ? 23.031 -26.016 -4.156 1 98.81 173 LEU A CA 1
ATOM 1325 C C . LEU A 1 173 ? 24.344 -26.062 -3.361 1 98.81 173 LEU A C 1
ATOM 1327 O O . LEU A 1 173 ? 24.984 -25.031 -3.184 1 98.81 173 LEU A O 1
ATOM 1331 N N . LYS A 1 174 ? 24.688 -27.188 -2.93 1 98.69 174 LYS A N 1
ATOM 1332 C CA . LYS A 1 174 ? 25.922 -27.328 -2.182 1 98.69 174 LYS A CA 1
ATOM 1333 C C . LYS A 1 174 ? 27.125 -26.906 -3.021 1 98.69 174 LYS A C 1
ATOM 1335 O O . LYS A 1 174 ? 28.016 -26.219 -2.525 1 98.69 174 LYS A O 1
ATOM 1340 N N . GLN A 1 175 ? 27.188 -27.297 -4.254 1 98.75 175 GLN A N 1
ATOM 1341 C CA . GLN A 1 175 ? 28.281 -26.938 -5.156 1 98.75 175 GLN A CA 1
ATOM 1342 C C . GLN A 1 175 ? 28.359 -25.438 -5.355 1 98.75 175 GLN A C 1
ATOM 1344 O O . GLN A 1 175 ? 29.438 -24.859 -5.316 1 98.75 175 GLN A O 1
ATOM 1349 N N . ALA A 1 176 ? 27.203 -24.828 -5.578 1 98.69 176 ALA A N 1
ATOM 1350 C CA . ALA A 1 176 ? 27.172 -23.391 -5.781 1 98.69 176 ALA A CA 1
ATOM 1351 C C . ALA A 1 176 ? 27.641 -22.641 -4.535 1 98.69 176 ALA A C 1
ATOM 1353 O O . ALA A 1 176 ? 28.359 -21.656 -4.641 1 98.69 176 ALA A O 1
ATOM 1354 N N . LEU A 1 177 ? 27.234 -23.141 -3.4 1 98.69 177 LEU A N 1
ATOM 1355 C CA . LEU A 1 177 ? 27.641 -22.531 -2.139 1 98.69 177 LEU A CA 1
ATOM 1356 C C . LEU A 1 177 ? 29.141 -22.656 -1.938 1 98.69 177 LEU A C 1
ATOM 1358 O O . LEU A 1 177 ? 29.797 -21.688 -1.535 1 98.69 177 LEU A O 1
ATOM 1362 N N . THR A 1 178 ? 29.641 -23.797 -2.268 1 98.44 178 THR A N 1
ATOM 1363 C CA . THR A 1 178 ? 31.062 -24.016 -2.137 1 98.44 178 THR A CA 1
ATOM 1364 C C . THR A 1 178 ? 31.844 -23.109 -3.078 1 98.44 178 THR A C 1
ATOM 1366 O O . THR A 1 178 ? 32.875 -22.516 -2.689 1 98.44 178 THR A O 1
ATOM 1369 N N . ALA A 1 179 ? 31.359 -22.953 -4.215 1 98.25 179 ALA A N 1
ATOM 1370 C CA . ALA A 1 179 ? 32 -22.141 -5.227 1 98.25 179 ALA A CA 1
ATOM 1371 C C . ALA A 1 179 ? 31.938 -20.656 -4.867 1 98.25 179 ALA A C 1
ATOM 1373 O O . ALA A 1 179 ? 32.688 -19.844 -5.406 1 98.25 179 ALA A O 1
ATOM 1374 N N . SER A 1 180 ? 31.031 -20.297 -3.938 1 97.88 180 SER A N 1
ATOM 1375 C CA . SER A 1 180 ? 30.781 -18.906 -3.596 1 97.88 180 SER A CA 1
ATOM 1376 C C . SER A 1 180 ? 31.438 -18.547 -2.266 1 97.88 180 SER A C 1
ATOM 1378 O O . SER A 1 180 ? 31.172 -17.484 -1.705 1 97.88 180 SER A O 1
ATOM 1380 N N . CYS A 1 181 ? 32.312 -19.328 -1.799 1 95.69 181 CYS A N 1
ATOM 1381 C CA . CYS A 1 181 ? 32.875 -19.188 -0.456 1 95.69 181 CYS A CA 1
ATOM 1382 C C . CYS A 1 181 ? 33.688 -17.906 -0.321 1 95.69 181 CYS A C 1
ATOM 1384 O O . CYS A 1 181 ? 33.875 -17.406 0.788 1 95.69 181 CYS A O 1
ATOM 1386 N N . ASP A 1 182 ? 34.094 -17.312 -1.388 1 96.12 182 ASP A N 1
ATOM 1387 C CA . ASP A 1 182 ? 34.906 -16.109 -1.359 1 96.12 182 ASP A CA 1
ATOM 1388 C C . ASP A 1 182 ? 34.062 -14.844 -1.324 1 96.12 182 ASP A C 1
ATOM 1390 O O . ASP A 1 182 ? 34.562 -13.742 -1.141 1 96.12 182 ASP A O 1
ATOM 1394 N N . ALA A 1 183 ? 32.781 -14.992 -1.452 1 97.31 183 ALA A N 1
ATOM 1395 C CA . ALA A 1 183 ? 31.875 -13.836 -1.472 1 97.31 183 ALA A CA 1
ATOM 1396 C C . ALA A 1 183 ? 31.719 -13.234 -0.076 1 97.31 183 ALA A C 1
ATOM 1398 O O . ALA A 1 183 ? 31.719 -13.961 0.921 1 97.31 183 ALA A O 1
ATOM 1399 N N . ASN A 1 184 ? 31.594 -11.914 -0.007 1 96.69 184 ASN A N 1
ATOM 1400 C CA . ASN A 1 184 ? 31.391 -11.219 1.258 1 96.69 184 ASN A CA 1
ATOM 1401 C C . ASN A 1 184 ? 29.984 -11.43 1.798 1 96.69 184 ASN A C 1
ATOM 1403 O O . ASN A 1 184 ? 29.75 -11.367 3.008 1 96.69 184 ASN A O 1
ATOM 1407 N N . LEU A 1 185 ? 29.047 -11.602 0.872 1 97.38 185 LEU A N 1
ATOM 1408 C CA . LEU A 1 185 ? 27.641 -11.805 1.187 1 97.38 185 LEU A CA 1
ATOM 1409 C C . LEU A 1 185 ? 27.047 -12.898 0.309 1 97.38 185 LEU A C 1
ATOM 1411 O O . LEU A 1 185 ? 27.156 -12.852 -0.918 1 97.38 185 LEU A O 1
ATOM 1415 N N . ILE A 1 186 ? 26.531 -13.938 0.951 1 98.56 186 ILE A N 1
ATOM 1416 C CA . ILE A 1 186 ? 25.812 -15 0.247 1 98.56 186 ILE A CA 1
ATOM 1417 C C . ILE A 1 186 ? 24.375 -15.078 0.75 1 98.56 186 ILE A C 1
ATOM 1419 O O . ILE A 1 186 ? 24.141 -15.195 1.955 1 98.56 186 ILE A O 1
ATOM 1423 N N . VAL A 1 187 ? 23.422 -14.961 -0.163 1 98.75 187 VAL A N 1
ATOM 1424 C CA . VAL A 1 187 ? 21.984 -15.008 0.155 1 98.75 187 VAL A CA 1
ATOM 1425 C C . VAL A 1 187 ? 21.312 -16.125 -0.652 1 98.75 187 VAL A C 1
ATOM 1427 O O . VAL A 1 187 ? 21.547 -16.25 -1.857 1 98.75 187 VAL A O 1
ATOM 1430 N N . GLY A 1 188 ? 20.656 -16.984 0.031 1 98.88 188 GLY A N 1
ATOM 1431 C CA . GLY A 1 188 ? 19.688 -17.828 -0.632 1 98.88 188 GLY A CA 1
ATOM 1432 C C . GLY A 1 188 ? 18.266 -17.281 -0.574 1 98.88 188 GLY A C 1
ATOM 1433 O O . GLY A 1 188 ? 17.734 -17.031 0.511 1 98.88 188 GLY A O 1
ATOM 1434 N N . ALA A 1 189 ? 17.688 -17 -1.687 1 98.75 189 ALA A N 1
ATOM 1435 C CA . ALA A 1 189 ? 16.328 -16.5 -1.806 1 98.75 189 ALA A CA 1
ATOM 1436 C C . ALA A 1 189 ? 15.445 -17.469 -2.592 1 98.75 189 ALA A C 1
ATOM 1438 O O . ALA A 1 189 ? 15.547 -17.562 -3.818 1 98.75 189 ALA A O 1
ATOM 1439 N N . PHE A 1 190 ? 14.578 -18.188 -1.904 1 98.69 190 PHE A N 1
ATOM 1440 C CA . PHE A 1 190 ? 13.836 -19.297 -2.496 1 98.69 190 PHE A CA 1
ATOM 1441 C C . PHE A 1 190 ? 12.336 -19.141 -2.227 1 98.69 190 PHE A C 1
ATOM 1443 O O . PHE A 1 190 ? 11.938 -18.562 -1.214 1 98.69 190 PHE A O 1
ATOM 1450 N N . SER A 1 191 ? 11.516 -19.641 -3.141 1 98.38 191 SER A N 1
ATOM 1451 C CA . SER A 1 191 ? 10.078 -19.766 -2.918 1 98.38 191 SER A CA 1
ATOM 1452 C C . SER A 1 191 ? 9.742 -21.031 -2.145 1 98.38 191 SER A C 1
ATOM 1454 O O . SER A 1 191 ? 10.281 -22.094 -2.434 1 98.38 191 SER A O 1
ATOM 1456 N N . ALA A 1 192 ? 8.844 -20.906 -1.194 1 98.69 192 ALA A N 1
ATOM 1457 C CA . ALA A 1 192 ? 8.445 -22.062 -0.393 1 98.69 192 ALA A CA 1
ATOM 1458 C C . ALA A 1 192 ? 7.586 -23.016 -1.209 1 98.69 192 ALA A C 1
ATOM 1460 O O . ALA A 1 192 ? 7.508 -24.203 -0.894 1 98.69 192 ALA A O 1
ATOM 1461 N N . ALA A 1 193 ? 6.977 -22.516 -2.238 1 98.31 193 ALA A N 1
ATOM 1462 C CA . ALA A 1 193 ? 6.227 -23.344 -3.189 1 98.31 193 ALA A CA 1
ATOM 1463 C C . ALA A 1 193 ? 6.133 -22.656 -4.547 1 98.31 193 ALA A C 1
ATOM 1465 O O . ALA A 1 193 ? 6.191 -21.422 -4.637 1 98.31 193 ALA A O 1
ATOM 1466 N N . SER A 1 194 ? 6.035 -23.469 -5.555 1 97.56 194 SER A N 1
ATOM 1467 C CA . SER A 1 194 ? 5.836 -22.938 -6.902 1 97.56 194 SER A CA 1
ATOM 1468 C C . SER A 1 194 ? 4.402 -22.453 -7.098 1 97.56 194 SER A C 1
ATOM 1470 O O . SER A 1 194 ? 3.451 -23.203 -6.828 1 97.56 194 SER A O 1
ATOM 1472 N N . ASN A 1 195 ? 4.27 -21.219 -7.586 1 96.25 195 ASN A N 1
ATOM 1473 C CA . ASN A 1 195 ? 2.939 -20.703 -7.902 1 96.25 195 ASN A CA 1
ATOM 1474 C C . ASN A 1 195 ? 2.41 -21.281 -9.211 1 96.25 195 ASN A C 1
ATOM 1476 O O . ASN A 1 195 ? 1.24 -21.094 -9.547 1 96.25 195 ASN A O 1
ATOM 1480 N N . VAL A 1 196 ? 3.201 -22.031 -9.914 1 96.56 196 VAL A N 1
ATOM 1481 C CA . VAL A 1 196 ? 2.824 -22.578 -11.211 1 96.56 196 VAL A CA 1
ATOM 1482 C C . VAL A 1 196 ? 2.398 -24.031 -11.055 1 96.56 196 VAL A C 1
ATOM 1484 O O . VAL A 1 196 ? 1.356 -24.438 -11.57 1 96.56 196 VAL A O 1
ATOM 1487 N N . THR A 1 197 ? 3.201 -24.781 -10.25 1 96.94 197 THR A N 1
ATOM 1488 C CA . THR A 1 197 ? 2.988 -26.234 -10.227 1 96.94 197 THR A CA 1
ATOM 1489 C C . THR A 1 197 ? 2.506 -26.688 -8.852 1 96.94 197 THR A C 1
ATOM 1491 O O . THR A 1 197 ? 2.025 -27.812 -8.695 1 96.94 197 THR A O 1
ATOM 1494 N N . GLY A 1 198 ? 2.701 -25.875 -7.887 1 97.81 198 GLY A N 1
ATOM 1495 C CA . GLY A 1 198 ? 2.301 -26.25 -6.539 1 97.81 198 GLY A CA 1
ATOM 1496 C C . GLY A 1 198 ? 3.361 -27.047 -5.797 1 97.81 198 GLY A C 1
ATOM 1497 O O . GLY A 1 198 ? 3.195 -27.359 -4.613 1 97.81 198 GLY A O 1
ATOM 1498 N N . ILE A 1 199 ? 4.457 -27.312 -6.43 1 97.81 199 ILE A N 1
ATOM 1499 C CA . ILE A 1 199 ? 5.516 -28.094 -5.797 1 97.81 199 ILE A CA 1
ATOM 1500 C C . ILE A 1 199 ? 6.043 -27.359 -4.574 1 97.81 199 ILE A C 1
ATOM 1502 O O . ILE A 1 199 ? 6.309 -26.156 -4.637 1 97.81 199 ILE A O 1
ATOM 1506 N N . VAL A 1 200 ? 6.168 -28.047 -3.453 1 98 200 VAL A N 1
ATOM 1507 C CA . VAL A 1 200 ? 6.594 -27.453 -2.188 1 98 200 VAL A CA 1
ATOM 1508 C C . VAL A 1 200 ? 8.086 -27.703 -1.982 1 98 200 VAL A C 1
ATOM 1510 O O . VAL A 1 200 ? 8.586 -28.797 -2.266 1 98 200 VAL A O 1
ATOM 1513 N N . THR A 1 201 ? 8.805 -26.719 -1.551 1 98 201 THR A N 1
ATOM 1514 C CA . THR A 1 201 ? 10.219 -26.844 -1.186 1 98 201 THR A CA 1
ATOM 1515 C C . THR A 1 201 ? 10.359 -27.281 0.267 1 98 201 THR A C 1
ATOM 1517 O O . THR A 1 201 ? 9.602 -26.844 1.135 1 98 201 THR A O 1
ATOM 1520 N N . ASP A 1 202 ? 11.305 -28.219 0.517 1 98 202 ASP A N 1
ATOM 1521 C CA . ASP A 1 202 ? 11.688 -28.484 1.897 1 98 202 ASP A CA 1
ATOM 1522 C C . ASP A 1 202 ? 12.484 -27.328 2.49 1 98 202 ASP A C 1
ATOM 1524 O O . ASP A 1 202 ? 13.719 -27.375 2.535 1 98 202 ASP A O 1
ATOM 1528 N N . VAL A 1 203 ? 11.797 -26.406 3.07 1 98.38 203 VAL A N 1
ATOM 1529 C CA . VAL A 1 203 ? 12.367 -25.125 3.467 1 98.38 203 VAL A CA 1
ATOM 1530 C C . VAL A 1 203 ? 13.406 -25.344 4.57 1 98.38 203 VAL A C 1
ATOM 1532 O O . VAL A 1 203 ? 14.422 -24.641 4.617 1 98.38 203 VAL A O 1
ATOM 1535 N N . ASP A 1 204 ? 13.188 -26.297 5.438 1 98.44 204 ASP A N 1
ATOM 1536 C CA . ASP A 1 204 ? 14.109 -26.531 6.547 1 98.44 204 ASP A CA 1
ATOM 1537 C C . ASP A 1 204 ? 15.414 -27.156 6.055 1 98.44 204 ASP A C 1
ATOM 1539 O O . ASP A 1 204 ? 16.5 -26.75 6.477 1 98.44 204 ASP A O 1
ATOM 1543 N N . ALA A 1 205 ? 15.336 -28.125 5.125 1 98.38 205 ALA A N 1
ATOM 1544 C CA . ALA A 1 205 ? 16.531 -28.766 4.582 1 98.38 205 ALA A CA 1
ATOM 1545 C C . ALA A 1 205 ? 17.391 -27.75 3.822 1 98.38 205 ALA A C 1
ATOM 1547 O O . ALA A 1 205 ? 18.609 -27.734 3.971 1 98.38 205 ALA A O 1
ATOM 1548 N N . VAL A 1 206 ? 16.766 -26.938 3.01 1 98.75 206 VAL A N 1
ATOM 1549 C CA . VAL A 1 206 ? 17.484 -25.922 2.24 1 98.75 206 VAL A CA 1
ATOM 1550 C C . VAL A 1 206 ? 18.125 -24.906 3.189 1 98.75 206 VAL A C 1
ATOM 1552 O O . VAL A 1 206 ? 19.281 -24.516 2.998 1 98.75 206 VAL A O 1
ATOM 1555 N N . THR A 1 207 ? 17.359 -24.484 4.211 1 98.81 207 THR A N 1
ATOM 1556 C CA . THR A 1 207 ? 17.875 -23.516 5.172 1 98.81 207 THR A CA 1
ATOM 1557 C C . THR A 1 207 ? 19.109 -24.062 5.883 1 98.81 207 THR A C 1
ATOM 1559 O O . THR A 1 207 ? 20.094 -23.359 6.055 1 98.81 207 THR A O 1
ATOM 1562 N N . ARG A 1 208 ? 19.078 -25.344 6.289 1 98.62 208 ARG A N 1
ATOM 1563 C CA . ARG A 1 208 ? 20.219 -25.969 6.945 1 98.62 208 ARG A CA 1
ATOM 1564 C C . ARG A 1 208 ? 21.453 -25.938 6.055 1 98.62 208 ARG A C 1
ATOM 1566 O O . ARG A 1 208 ? 22.547 -25.641 6.523 1 98.62 208 ARG A O 1
ATOM 1573 N N . MET A 1 209 ? 21.266 -26.234 4.785 1 98.62 209 MET A N 1
ATOM 1574 C CA . MET A 1 209 ? 22.359 -26.203 3.82 1 98.62 209 MET A CA 1
ATOM 1575 C C . MET A 1 209 ? 22.922 -24.781 3.693 1 98.62 209 MET A C 1
ATOM 1577 O O . MET A 1 209 ? 24.141 -24.609 3.689 1 98.62 209 MET A O 1
ATOM 1581 N N . LEU A 1 210 ? 22.062 -23.781 3.605 1 98.75 210 LEU A N 1
ATOM 1582 C CA . LEU A 1 210 ? 22.5 -22.391 3.5 1 98.75 210 LEU A CA 1
ATOM 1583 C C . LEU A 1 210 ? 23.281 -21.969 4.734 1 98.75 210 LEU A C 1
ATOM 1585 O O . LEU A 1 210 ? 24.375 -21.406 4.613 1 98.75 210 LEU A O 1
ATOM 1589 N N . LYS A 1 211 ? 22.734 -22.312 5.895 1 97.94 211 LYS A N 1
ATOM 1590 C CA . LYS A 1 211 ? 23.344 -21.906 7.156 1 97.94 211 LYS A CA 1
ATOM 1591 C C . LYS A 1 211 ? 24.703 -22.547 7.336 1 97.94 211 LYS A C 1
ATOM 1593 O O . LYS A 1 211 ? 25.625 -21.922 7.871 1 97.94 211 LYS A O 1
ATOM 1598 N N . SER A 1 212 ? 24.859 -23.719 6.867 1 97.44 212 SER A N 1
ATOM 1599 C CA . SER A 1 212 ? 26.125 -24.438 6.988 1 97.44 212 SER A CA 1
ATOM 1600 C C . SER A 1 212 ? 27.203 -23.781 6.141 1 97.44 212 SER A C 1
ATOM 1602 O O . SER A 1 212 ? 28.406 -24.047 6.332 1 97.44 212 SER A O 1
ATOM 1604 N N . HIS A 1 213 ? 26.906 -22.922 5.266 1 97.56 213 HIS A N 1
ATOM 1605 C CA . HIS A 1 213 ? 27.859 -22.219 4.41 1 97.56 213 HIS A CA 1
ATOM 1606 C C . HIS A 1 213 ? 27.812 -20.703 4.652 1 97.56 213 HIS A C 1
ATOM 1608 O O . HIS A 1 213 ? 28.172 -19.922 3.773 1 97.56 213 HIS A O 1
ATOM 1614 N N . ARG A 1 214 ? 27.219 -20.234 5.762 1 96.06 214 ARG A N 1
ATOM 1615 C CA . ARG A 1 214 ? 27.172 -18.859 6.238 1 96.06 214 ARG A CA 1
ATOM 1616 C C . ARG A 1 214 ? 26.328 -18 5.309 1 96.06 214 ARG A C 1
ATOM 1618 O O . ARG A 1 214 ? 26.609 -16.812 5.137 1 96.06 214 ARG A O 1
ATOM 1625 N N . ALA A 1 215 ? 25.406 -18.641 4.586 1 98.5 215 ALA A N 1
ATOM 1626 C CA . ALA A 1 215 ? 24.484 -17.906 3.721 1 98.5 215 ALA A CA 1
ATOM 1627 C C . ALA A 1 215 ? 23.219 -17.5 4.477 1 98.5 215 ALA A C 1
ATOM 1629 O O . ALA A 1 215 ? 22.781 -18.234 5.367 1 98.5 215 ALA A O 1
ATOM 1630 N N . PHE A 1 216 ? 22.672 -16.312 4.188 1 98.69 216 PHE A N 1
ATOM 1631 C CA . PHE A 1 216 ? 21.375 -15.945 4.723 1 98.69 216 PHE A CA 1
ATOM 1632 C C . PHE A 1 216 ? 20.25 -16.688 4.004 1 98.69 216 PHE A C 1
ATOM 1634 O O . PHE A 1 216 ? 20.328 -16.906 2.793 1 98.69 216 PHE A O 1
ATOM 1641 N N . ALA A 1 217 ? 19.25 -17.109 4.734 1 98.88 217 ALA A N 1
ATOM 1642 C CA . ALA A 1 217 ? 18.094 -17.828 4.191 1 98.88 217 ALA A CA 1
ATOM 1643 C C . ALA A 1 217 ? 16.859 -16.922 4.137 1 98.88 217 ALA A C 1
ATOM 1645 O O . ALA A 1 217 ? 16.25 -16.641 5.168 1 98.88 217 ALA A O 1
ATOM 1646 N N . ILE A 1 218 ? 16.469 -16.484 2.953 1 98.81 218 ILE A N 1
ATOM 1647 C CA . ILE A 1 218 ? 15.281 -15.672 2.717 1 98.81 218 ILE A CA 1
ATOM 1648 C C . ILE A 1 218 ? 14.219 -16.484 1.998 1 98.81 218 ILE A C 1
ATOM 1650 O O . ILE A 1 218 ? 14.469 -17.047 0.931 1 98.81 218 ILE A O 1
ATOM 1654 N N . TRP A 1 219 ? 13.039 -16.516 2.564 1 98.88 219 TRP A N 1
ATOM 1655 C CA . TRP A 1 219 ? 11.992 -17.375 2.023 1 98.88 219 TRP A CA 1
ATOM 1656 C C . TRP A 1 219 ? 10.789 -16.547 1.572 1 98.88 219 TRP A C 1
ATOM 1658 O O . TRP A 1 219 ? 10.258 -15.742 2.336 1 98.88 219 TRP A O 1
ATOM 1668 N N . ASP A 1 220 ? 10.406 -16.781 0.379 1 98.62 220 ASP A N 1
ATOM 1669 C CA . ASP A 1 220 ? 9.195 -16.203 -0.189 1 98.62 220 ASP A CA 1
ATOM 1670 C C . ASP A 1 220 ? 8.008 -17.141 -0.022 1 98.62 220 ASP A C 1
ATOM 1672 O O . ASP A 1 220 ? 7.918 -18.172 -0.7 1 98.62 220 ASP A O 1
ATOM 1676 N N . TYR A 1 221 ? 7.125 -16.75 0.82 1 98.69 221 TYR A N 1
ATOM 1677 C CA . TYR A 1 221 ? 5.883 -17.469 1.049 1 98.69 221 TYR A CA 1
ATOM 1678 C C . TYR A 1 221 ? 4.719 -16.812 0.321 1 98.69 221 TYR A C 1
ATOM 1680 O O . TYR A 1 221 ? 3.564 -16.938 0.734 1 98.69 221 TYR A O 1
ATOM 1688 N N . GLY A 1 222 ? 4.984 -16.078 -0.734 1 97 222 GLY A N 1
ATOM 1689 C CA . GLY A 1 222 ? 3.93 -15.438 -1.507 1 97 222 GLY A CA 1
ATOM 1690 C C . GLY A 1 222 ? 2.846 -16.406 -1.942 1 97 222 GLY A C 1
ATOM 1691 O O . GLY A 1 222 ? 1.659 -16.156 -1.723 1 97 222 GLY A O 1
ATOM 1692 N N . CYS A 1 223 ? 3.201 -17.484 -2.506 1 96.88 223 CYS A N 1
ATOM 1693 C CA . CYS A 1 223 ? 2.256 -18.516 -2.924 1 96.88 223 CYS A CA 1
ATOM 1694 C C . CYS A 1 223 ? 1.914 -19.438 -1.765 1 96.88 223 CYS A C 1
ATOM 1696 O O . CYS A 1 223 ? 0.738 -19.688 -1.48 1 96.88 223 CYS A O 1
ATOM 1698 N N . ALA A 1 224 ? 2.824 -19.859 -0.998 1 98.31 224 ALA A N 1
ATOM 1699 C CA . ALA A 1 224 ? 2.707 -20.969 -0.04 1 98.31 224 ALA A CA 1
ATOM 1700 C C . ALA A 1 224 ? 1.972 -20.516 1.221 1 98.31 224 ALA A C 1
ATOM 1702 O O . ALA A 1 224 ? 1.389 -21.328 1.933 1 98.31 224 ALA A O 1
ATOM 1703 N N . GLY A 1 225 ? 1.977 -19.297 1.528 1 98.25 225 GLY A N 1
ATOM 1704 C CA . GLY A 1 225 ? 1.533 -18.75 2.803 1 98.25 225 GLY A CA 1
ATOM 1705 C C . GLY A 1 225 ? 0.173 -19.266 3.23 1 98.25 225 GLY A C 1
ATOM 1706 O O . GLY A 1 225 ? 0.026 -19.797 4.332 1 98.25 225 GLY A O 1
ATOM 1707 N N . PRO A 1 226 ? -0.835 -19.234 2.365 1 98.31 226 PRO A N 1
ATOM 1708 C CA . PRO A 1 226 ? -2.178 -19.688 2.734 1 98.31 226 PRO A CA 1
ATOM 1709 C C . PRO A 1 226 ? -2.25 -21.188 2.973 1 98.31 226 PRO A C 1
ATOM 1711 O O . PRO A 1 226 ? -3.229 -21.688 3.537 1 98.31 226 PRO A O 1
ATOM 1714 N N . TYR A 1 227 ? -1.184 -22 2.602 1 98.38 227 TYR A N 1
ATOM 1715 C CA . TYR A 1 227 ? -1.38 -23.438 2.465 1 98.38 227 TYR A CA 1
ATOM 1716 C C . TYR A 1 227 ? -0.538 -24.203 3.479 1 98.38 227 TYR A C 1
ATOM 1718 O O . TYR A 1 227 ? -0.941 -25.266 3.953 1 98.38 227 TYR A O 1
ATOM 1726 N N . ILE A 1 228 ? 0.603 -23.688 3.744 1 98.25 228 ILE A N 1
ATOM 1727 C CA . ILE A 1 228 ? 1.519 -24.469 4.559 1 98.25 228 ILE A CA 1
ATOM 1728 C C . ILE A 1 228 ? 1.969 -23.656 5.77 1 98.25 228 ILE A C 1
ATOM 1730 O O . ILE A 1 228 ? 1.736 -22.453 5.832 1 98.25 228 ILE A O 1
ATOM 1734 N N . PRO A 1 229 ? 2.605 -24.312 6.781 1 97.25 229 PRO A N 1
ATOM 1735 C CA . PRO A 1 229 ? 3.084 -23.547 7.945 1 97.25 229 PRO A CA 1
ATOM 1736 C C . PRO A 1 229 ? 4.148 -22.516 7.582 1 97.25 229 PRO A C 1
ATOM 1738 O O . PRO A 1 229 ? 4.965 -22.75 6.688 1 97.25 229 PRO A O 1
ATOM 1741 N N . MET A 1 230 ? 4.148 -21.438 8.234 1 97.5 230 MET A N 1
ATOM 1742 C CA . MET A 1 230 ? 5.129 -20.359 8.094 1 97.5 230 MET A CA 1
ATOM 1743 C C . MET A 1 230 ? 5.781 -20.031 9.43 1 97.5 230 MET A C 1
ATOM 1745 O O . MET A 1 230 ? 5.203 -19.328 10.258 1 97.5 230 MET A O 1
ATOM 1749 N N . GLN A 1 231 ? 6.988 -20.531 9.625 1 97.81 231 GLN A N 1
ATOM 1750 C CA . GLN A 1 231 ? 7.711 -20.359 10.883 1 97.81 231 GLN A CA 1
ATOM 1751 C C . GLN A 1 231 ? 9.156 -19.938 10.633 1 97.81 231 GLN A C 1
ATOM 1753 O O . GLN A 1 231 ? 9.797 -20.422 9.688 1 97.81 231 GLN A O 1
ATOM 1758 N N . LEU A 1 232 ? 9.633 -19.062 11.484 1 98.25 232 LEU A N 1
ATOM 1759 C CA . LEU A 1 232 ? 11.023 -18.641 11.375 1 98.25 232 LEU A CA 1
ATOM 1760 C C . LEU A 1 232 ? 11.953 -19.656 12.016 1 98.25 232 LEU A C 1
ATOM 1762 O O . LEU A 1 232 ? 13.164 -19.656 11.742 1 98.25 232 LEU A O 1
ATOM 1766 N N . ASN A 1 233 ? 11.516 -20.469 12.914 1 97.69 233 ASN A N 1
ATOM 1767 C CA . ASN A 1 233 ? 12.266 -21.516 13.594 1 97.69 233 ASN A CA 1
ATOM 1768 C C . ASN A 1 233 ? 13.43 -20.953 14.398 1 97.69 233 ASN A C 1
ATOM 1770 O O . ASN A 1 233 ? 14.555 -21.438 14.305 1 97.69 233 ASN A O 1
ATOM 1774 N N . VAL A 1 234 ? 13.148 -19.891 15.094 1 97.31 234 VAL A N 1
ATOM 1775 C CA . VAL A 1 234 ? 14.156 -19.172 15.867 1 97.31 234 VAL A CA 1
ATOM 1776 C C . VAL A 1 234 ? 14.82 -20.125 16.859 1 97.31 234 VAL A C 1
ATOM 1778 O O . VAL A 1 234 ? 14.133 -20.891 17.547 1 97.31 234 VAL A O 1
ATOM 1781 N N . GLY A 1 235 ? 16.109 -20.094 16.906 1 96 235 GLY A N 1
ATOM 1782 C CA . GLY A 1 235 ? 16.875 -20.859 17.891 1 96 235 GLY A CA 1
ATOM 1783 C C . GLY A 1 235 ? 17.172 -22.266 17.422 1 96 235 GLY A C 1
ATOM 1784 O O . GLY A 1 235 ? 17.766 -23.062 18.172 1 96 235 GLY A O 1
ATOM 1785 N N . THR A 1 236 ? 16.828 -22.641 16.172 1 97.38 236 THR A N 1
ATOM 1786 C CA . THR A 1 236 ? 17.094 -23.969 15.648 1 97.38 236 THR A CA 1
ATOM 1787 C C . THR A 1 236 ? 18.172 -23.938 14.57 1 97.38 236 THR A C 1
ATOM 1789 O O . THR A 1 236 ? 18.656 -22.859 14.227 1 97.38 236 THR A O 1
ATOM 1792 N N . ASP A 1 237 ? 18.516 -25.109 14 1 96.94 237 ASP A N 1
ATOM 1793 C CA . ASP A 1 237 ? 19.547 -25.234 12.977 1 96.94 237 ASP A CA 1
ATOM 1794 C C . ASP A 1 237 ? 19 -24.844 11.602 1 96.94 237 ASP A C 1
ATOM 1796 O O . ASP A 1 237 ? 19.75 -24.797 10.625 1 96.94 237 ASP A O 1
ATOM 1800 N N . CYS A 1 238 ? 17.734 -24.562 11.531 1 98 238 CYS A N 1
ATOM 1801 C CA . CYS A 1 238 ? 17.141 -24.109 10.289 1 98 238 CYS A CA 1
ATOM 1802 C C . CYS A 1 238 ? 16.406 -22.781 10.5 1 98 238 CYS A C 1
ATOM 1804 O O . CYS A 1 238 ? 15.344 -22.562 9.93 1 98 238 CYS A O 1
ATOM 1806 N N . GLU A 1 239 ? 16.969 -21.984 11.406 1 98.06 239 GLU A N 1
ATOM 1807 C CA . GLU A 1 239 ? 16.438 -20.641 11.609 1 98.06 239 GLU A CA 1
ATOM 1808 C C . GLU A 1 239 ? 16.531 -19.812 10.328 1 98.06 239 GLU A C 1
ATOM 1810 O O . GLU A 1 239 ? 17.609 -19.656 9.766 1 98.06 239 GLU A O 1
ATOM 1815 N N . LYS A 1 240 ? 15.398 -19.375 9.891 1 98.69 240 LYS A N 1
ATOM 1816 C CA . LYS A 1 240 ? 15.344 -18.531 8.703 1 98.69 240 LYS A CA 1
ATOM 1817 C C . LYS A 1 240 ? 15.695 -17.078 9.047 1 98.69 240 LYS A C 1
ATOM 1819 O O . LYS A 1 240 ? 15.445 -16.625 10.164 1 98.69 240 LYS A O 1
ATOM 1824 N N . ASP A 1 241 ? 16.266 -16.375 8.086 1 98.81 241 ASP A N 1
ATOM 1825 C CA . ASP A 1 241 ? 16.703 -15.008 8.328 1 98.81 241 ASP A CA 1
ATOM 1826 C C . ASP A 1 241 ? 15.594 -14.016 7.957 1 98.81 241 ASP A C 1
ATOM 1828 O O . ASP A 1 241 ? 15.555 -12.906 8.484 1 98.81 241 ASP A O 1
ATOM 1832 N N . ALA A 1 242 ? 14.734 -14.406 7.055 1 98.81 242 ALA A N 1
ATOM 1833 C CA . ALA A 1 242 ? 13.602 -13.57 6.668 1 98.81 242 ALA A CA 1
ATOM 1834 C C . ALA A 1 242 ? 12.516 -14.398 5.992 1 98.81 242 ALA A C 1
ATOM 1836 O O . ALA A 1 242 ? 12.805 -15.406 5.348 1 98.81 242 ALA A O 1
ATOM 1837 N N . ILE A 1 243 ? 11.32 -13.992 6.16 1 98.81 243 ILE A N 1
ATOM 1838 C CA . ILE A 1 243 ? 10.156 -14.5 5.453 1 98.81 243 ILE A CA 1
ATOM 1839 C C . ILE A 1 243 ? 9.336 -13.336 4.902 1 98.81 243 ILE A C 1
ATOM 1841 O O . ILE A 1 243 ? 9.094 -12.352 5.602 1 98.81 243 ILE A O 1
ATOM 1845 N N . VAL A 1 244 ? 8.977 -13.406 3.65 1 98.62 244 VAL A N 1
ATOM 1846 C CA . VAL A 1 244 ? 8.008 -12.484 3.084 1 98.62 244 VAL A CA 1
ATOM 1847 C C . VAL A 1 244 ? 6.754 -13.242 2.66 1 98.62 244 VAL A C 1
ATOM 1849 O O . VAL A 1 244 ? 6.832 -14.391 2.23 1 98.62 244 VAL A O 1
ATOM 1852 N N . PHE A 1 245 ? 5.59 -12.641 2.807 1 98.25 245 PHE A N 1
ATOM 1853 C CA . PHE A 1 245 ? 4.383 -13.305 2.33 1 98.25 245 PHE A CA 1
ATOM 1854 C C . PHE A 1 245 ? 3.33 -12.281 1.921 1 98.25 245 PHE A C 1
ATOM 1856 O O . PHE A 1 245 ? 3.412 -11.109 2.297 1 98.25 245 PHE A O 1
ATOM 1863 N N . SER A 1 246 ? 2.396 -12.703 1.051 1 97.69 246 SER A N 1
ATOM 1864 C CA . SER A 1 246 ? 1.353 -11.891 0.437 1 97.69 246 SER A CA 1
ATOM 1865 C C . SER A 1 246 ? -0.014 -12.195 1.039 1 97.69 246 SER A C 1
ATOM 1867 O O . SER A 1 246 ? -0.714 -13.102 0.575 1 97.69 246 SER A O 1
ATOM 1869 N N . THR A 1 247 ? -0.476 -11.344 1.86 1 97.94 247 THR A N 1
ATOM 1870 C CA . THR A 1 247 ? -1.682 -11.594 2.641 1 97.94 247 THR A CA 1
ATOM 1871 C C . THR A 1 247 ? -2.924 -11.516 1.76 1 97.94 247 THR A C 1
ATOM 1873 O O . THR A 1 247 ? -3.957 -12.109 2.078 1 97.94 247 THR A O 1
ATOM 1876 N N . HIS A 1 248 ? -2.869 -10.828 0.632 1 97.31 248 HIS A N 1
ATOM 1877 C CA . HIS A 1 248 ? -4.031 -10.695 -0.242 1 97.31 248 HIS A CA 1
ATOM 1878 C C . HIS A 1 248 ? -4.414 -12.039 -0.853 1 97.31 248 HIS A C 1
ATOM 1880 O O . HIS A 1 248 ? -5.508 -12.188 -1.403 1 97.31 248 HIS A O 1
ATOM 1886 N N . LYS A 1 249 ? -3.568 -13.086 -0.744 1 97.81 249 LYS A N 1
ATOM 1887 C CA . LYS A 1 249 ? -3.828 -14.406 -1.312 1 97.81 249 LYS A CA 1
ATOM 1888 C C . LYS A 1 249 ? -4.547 -15.305 -0.31 1 97.81 249 LYS A C 1
ATOM 1890 O O . LYS A 1 249 ? -4.977 -16.406 -0.653 1 97.81 249 LYS A O 1
ATOM 1895 N N . PHE A 1 250 ? -4.699 -14.867 0.939 1 98.44 250 PHE A N 1
ATOM 1896 C CA . PHE A 1 250 ? -5.418 -15.594 1.98 1 98.44 250 PHE A CA 1
ATOM 1897 C C . PHE A 1 250 ? -6.922 -15.359 1.866 1 98.44 250 PHE A C 1
ATOM 1899 O O . PHE A 1 250 ? -7.359 -14.398 1.222 1 98.44 250 PHE A O 1
ATOM 1906 N N . ALA A 1 251 ? -7.734 -16.281 2.486 1 97.94 251 ALA A N 1
ATOM 1907 C CA . ALA A 1 251 ? -9.156 -16 2.635 1 97.94 251 ALA A CA 1
ATOM 1908 C C . ALA A 1 251 ? -9.391 -14.742 3.471 1 97.94 251 ALA A C 1
ATOM 1910 O O . ALA A 1 251 ? -8.906 -14.641 4.598 1 97.94 251 ALA A O 1
ATOM 1911 N N . GLY A 1 252 ? -10.039 -13.742 2.877 1 98.38 252 GLY A N 1
ATOM 1912 C CA . GLY A 1 252 ? -10.234 -12.461 3.535 1 98.38 252 GLY A CA 1
ATOM 1913 C C . GLY A 1 252 ? -9.133 -11.461 3.223 1 98.38 252 GLY A C 1
ATOM 1914 O O . GLY A 1 252 ? -9.117 -10.359 3.775 1 98.38 252 GLY A O 1
ATOM 1915 N N . GLY A 1 253 ? -8.32 -11.773 2.268 1 97.81 253 GLY A N 1
ATOM 1916 C CA . GLY A 1 253 ? -7.035 -11.102 2.143 1 97.81 253 GLY A CA 1
ATOM 1917 C C . GLY A 1 253 ? -7.09 -9.867 1.265 1 97.81 253 GLY A C 1
ATOM 1918 O O . GLY A 1 253 ? -6.207 -9.008 1.335 1 97.81 253 GLY A O 1
ATOM 1919 N N . PRO A 1 254 ? -8.062 -9.719 0.287 1 97.12 254 PRO A N 1
ATOM 1920 C CA . PRO A 1 254 ? -8.086 -8.516 -0.545 1 97.12 254 PRO A CA 1
ATOM 1921 C C . PRO A 1 254 ? -7.969 -7.23 0.273 1 97.12 254 PRO A C 1
ATOM 1923 O O . PRO A 1 254 ? -8.758 -7.008 1.198 1 97.12 254 PRO A O 1
ATOM 1926 N N . GLY A 1 255 ? -6.895 -6.422 -0.066 1 95.69 255 GLY A N 1
ATOM 1927 C CA . GLY A 1 255 ? -6.684 -5.172 0.642 1 95.69 255 GLY A CA 1
ATOM 1928 C C . GLY A 1 255 ? -5.684 -5.289 1.777 1 95.69 255 GLY A C 1
ATOM 1929 O O . GLY A 1 255 ? -5.238 -4.281 2.326 1 95.69 255 GLY A O 1
ATOM 1930 N N . ALA A 1 256 ? -5.27 -6.484 2.158 1 97.75 256 ALA A N 1
ATOM 1931 C CA . ALA A 1 256 ? -4.352 -6.691 3.277 1 97.75 256 ALA A CA 1
ATOM 1932 C C . ALA A 1 256 ? -2.918 -6.359 2.877 1 97.75 256 ALA A C 1
ATOM 1934 O O . ALA A 1 256 ? -2.5 -6.637 1.751 1 97.75 256 ALA A O 1
ATOM 1935 N N . SER A 1 257 ? -2.174 -5.855 3.807 1 97.44 257 SER A N 1
ATOM 1936 C CA . SER A 1 257 ? -0.784 -5.48 3.564 1 97.44 257 SER A CA 1
ATOM 1937 C C . SER A 1 257 ? 0.115 -6.711 3.494 1 97.44 257 SER A C 1
ATOM 1939 O O . SER A 1 257 ? -0.079 -7.672 4.242 1 97.44 257 SER A O 1
ATOM 1941 N N . GLY A 1 258 ? 1.104 -6.629 2.547 1 97.44 258 GLY A N 1
ATOM 1942 C CA . GLY A 1 258 ? 2.176 -7.613 2.609 1 97.44 258 GLY A CA 1
ATOM 1943 C C . GLY A 1 258 ? 3.008 -7.512 3.873 1 97.44 258 GLY A C 1
ATOM 1944 O O . GLY A 1 258 ? 3.002 -6.477 4.543 1 97.44 258 GLY A O 1
ATOM 1945 N N . VAL A 1 259 ? 3.693 -8.602 4.246 1 98.56 259 VAL A N 1
ATOM 1946 C CA . VAL A 1 259 ? 4.445 -8.633 5.496 1 98.56 259 VAL A CA 1
ATOM 1947 C C . VAL A 1 259 ? 5.855 -9.156 5.234 1 98.56 259 VAL A C 1
ATOM 1949 O O . VAL A 1 259 ? 6.039 -10.109 4.469 1 98.56 259 VAL A O 1
ATOM 1952 N N . THR A 1 260 ? 6.797 -8.523 5.836 1 98.56 260 THR A N 1
ATOM 1953 C CA . THR A 1 260 ? 8.195 -8.953 5.848 1 98.56 260 THR A CA 1
ATOM 1954 C C . THR A 1 260 ? 8.672 -9.203 7.273 1 98.56 260 THR A C 1
ATOM 1956 O O . THR A 1 260 ? 8.602 -8.312 8.125 1 98.56 260 THR A O 1
ATOM 1959 N N . LEU A 1 261 ? 9.039 -10.406 7.531 1 98.75 261 LEU A N 1
ATOM 1960 C CA . LEU A 1 261 ? 9.766 -10.742 8.75 1 98.75 261 LEU A CA 1
ATOM 1961 C C . LEU A 1 261 ? 11.266 -10.773 8.5 1 98.75 261 LEU A C 1
ATOM 1963 O O . LEU A 1 261 ? 11.727 -11.359 7.512 1 98.75 261 LEU A O 1
ATOM 1967 N N . ILE A 1 262 ? 12.039 -10.18 9.383 1 98.69 262 ILE A N 1
ATOM 1968 C CA . ILE A 1 262 ? 13.477 -10.195 9.156 1 98.69 262 ILE A CA 1
ATOM 1969 C C . ILE A 1 262 ? 14.211 -10.203 10.492 1 98.69 262 ILE A C 1
ATOM 1971 O O . ILE A 1 262 ? 13.82 -9.492 11.422 1 98.69 262 ILE A O 1
ATOM 1975 N N . ARG A 1 263 ? 15.18 -11.031 10.578 1 98.5 263 ARG A N 1
ATOM 1976 C CA . ARG A 1 263 ? 16.047 -11.047 11.75 1 98.5 263 ARG A CA 1
ATOM 1977 C C . ARG A 1 263 ? 16.812 -9.734 11.883 1 98.5 263 ARG A C 1
ATOM 1979 O O . ARG A 1 263 ? 17.5 -9.32 10.945 1 98.5 263 ARG A O 1
ATOM 1986 N N . ASN A 1 264 ? 16.812 -9.109 13.016 1 97.5 264 ASN A N 1
ATOM 1987 C CA . ASN A 1 264 ? 17.344 -7.766 13.211 1 97.5 264 ASN A CA 1
ATOM 1988 C C . ASN A 1 264 ? 18.844 -7.719 12.961 1 97.5 264 ASN A C 1
ATOM 1990 O O . ASN A 1 264 ? 19.359 -6.734 12.43 1 97.5 264 ASN A O 1
ATOM 1994 N N . THR A 1 265 ? 19.562 -8.734 13.234 1 96.75 265 THR A N 1
ATOM 1995 C CA . THR A 1 265 ? 21.031 -8.719 13.227 1 96.75 265 THR A CA 1
ATOM 1996 C C . THR A 1 265 ? 21.562 -8.75 11.797 1 96.75 265 THR A C 1
ATOM 1998 O O . THR A 1 265 ? 22.734 -8.484 11.57 1 96.75 265 THR A O 1
ATOM 2001 N N . ILE A 1 266 ? 20.719 -9.055 10.781 1 97 266 ILE A N 1
ATOM 2002 C CA . ILE A 1 266 ? 21.25 -9.102 9.43 1 97 266 ILE A CA 1
ATOM 2003 C C . ILE A 1 266 ? 21 -7.766 8.727 1 97 266 ILE A C 1
ATOM 2005 O O . ILE A 1 266 ? 21.469 -7.551 7.605 1 97 266 ILE A O 1
ATOM 2009 N N . VAL A 1 267 ? 20.234 -6.867 9.375 1 97.31 267 VAL A N 1
ATOM 2010 C CA . VAL A 1 267 ? 19.969 -5.539 8.828 1 97.31 267 VAL A CA 1
ATOM 2011 C C . VAL A 1 267 ? 21.25 -4.707 8.859 1 97.31 267 VAL A C 1
ATOM 2013 O O . VAL A 1 267 ? 21.812 -4.469 9.93 1 97.31 267 VAL A O 1
ATOM 2016 N N . ARG A 1 268 ? 21.609 -4.211 7.699 1 95.38 268 ARG A N 1
ATOM 2017 C CA . ARG A 1 268 ? 22.875 -3.49 7.594 1 95.38 268 ARG A CA 1
ATOM 2018 C C . ARG A 1 268 ? 22.641 -2.012 7.301 1 95.38 268 ARG A C 1
ATOM 2020 O O . ARG A 1 268 ? 23.391 -1.155 7.77 1 95.38 268 ARG A O 1
ATOM 2027 N N . ASN A 1 269 ? 21.625 -1.711 6.566 1 94.12 269 ASN A N 1
ATOM 2028 C CA . ASN A 1 269 ? 21.344 -0.346 6.129 1 94.12 269 ASN A CA 1
ATOM 2029 C C . ASN A 1 269 ? 20.703 0.478 7.238 1 94.12 269 ASN A C 1
ATOM 2031 O O . ASN A 1 269 ? 19.672 0.088 7.781 1 94.12 269 ASN A O 1
ATOM 2035 N N . LYS A 1 270 ? 21.25 1.649 7.484 1 91.94 270 LYS A N 1
ATOM 2036 C CA . LYS A 1 270 ? 20.703 2.514 8.523 1 91.94 270 LYS A CA 1
ATOM 2037 C C . LYS A 1 270 ? 19.797 3.588 7.934 1 91.94 270 LYS A C 1
ATOM 2039 O O . LYS A 1 270 ? 19.078 4.281 8.664 1 91.94 270 LYS A O 1
ATOM 2044 N N . ARG A 1 271 ? 19.812 3.736 6.699 1 92.44 271 ARG A N 1
ATOM 2045 C CA . ARG A 1 271 ? 18.891 4.625 5.992 1 92.44 271 ARG A CA 1
ATOM 2046 C C . ARG A 1 271 ? 17.609 3.896 5.598 1 92.44 271 ARG A C 1
ATOM 2048 O O . ARG A 1 271 ? 17.656 2.744 5.164 1 92.44 271 ARG A O 1
ATOM 2055 N N . PRO A 1 272 ? 16.5 4.586 5.793 1 94.06 272 PRO A N 1
ATOM 2056 C CA . PRO A 1 272 ? 15.258 3.926 5.379 1 94.06 272 PRO A CA 1
ATOM 2057 C C . PRO A 1 272 ? 15.188 3.688 3.873 1 94.06 272 PRO A C 1
ATOM 2059 O O . PRO A 1 272 ? 15.688 4.5 3.092 1 94.06 272 PRO A O 1
ATOM 2062 N N . SER A 1 273 ? 14.469 2.541 3.471 1 90.75 273 SER A N 1
ATOM 2063 C CA . SER A 1 273 ? 14.195 2.273 2.062 1 90.75 273 SER A CA 1
ATOM 2064 C C . SER A 1 273 ? 13.352 3.385 1.445 1 90.75 273 SER A C 1
ATOM 2066 O O . SER A 1 273 ? 13.461 3.664 0.25 1 90.75 273 SER A O 1
ATOM 2068 N N . ARG A 1 274 ? 12.523 3.998 2.301 1 91.44 274 ARG A N 1
ATOM 2069 C CA . ARG A 1 274 ? 11.664 5.113 1.91 1 91.44 274 ARG A CA 1
ATOM 2070 C C . ARG A 1 274 ? 11.68 6.211 2.969 1 91.44 274 ARG A C 1
ATOM 2072 O O . ARG A 1 274 ? 10.781 6.281 3.809 1 91.44 274 ARG A O 1
ATOM 2079 N N . PRO A 1 275 ? 12.586 7.168 2.809 1 90.81 275 PRO A N 1
ATOM 2080 C CA . PRO A 1 275 ? 12.625 8.258 3.785 1 90.81 275 PRO A CA 1
ATOM 2081 C C . PRO A 1 275 ? 11.336 9.078 3.811 1 90.81 275 PRO A C 1
ATOM 2083 O O . PRO A 1 275 ? 10.734 9.328 2.76 1 90.81 275 PRO A O 1
ATOM 2086 N N . GLY A 1 276 ? 10.891 9.438 4.949 1 90.25 276 GLY A N 1
ATOM 2087 C CA . GLY A 1 276 ? 9.672 10.227 5.125 1 90.25 276 GLY A CA 1
ATOM 2088 C C . GLY A 1 276 ? 9.25 10.344 6.574 1 90.25 276 GLY A C 1
ATOM 2089 O O . GLY A 1 276 ? 10.039 10.086 7.484 1 90.25 276 GLY A O 1
ATOM 2090 N N . GLY A 1 277 ? 8.016 10.789 6.742 1 85.81 277 GLY A N 1
ATOM 2091 C CA . GLY A 1 277 ? 7.469 10.898 8.086 1 85.81 277 GLY A CA 1
ATOM 2092 C C . GLY A 1 277 ? 7.414 9.562 8.812 1 85.81 277 GLY A C 1
ATOM 2093 O O . GLY A 1 277 ? 7.074 8.539 8.219 1 85.81 277 GLY A O 1
ATOM 2094 N N . GLY A 1 278 ? 7.777 9.539 10.102 1 85.5 278 GLY A N 1
ATOM 2095 C CA . GLY A 1 278 ? 7.707 8.344 10.938 1 85.5 278 GLY A CA 1
ATOM 2096 C C . GLY A 1 278 ? 9.008 7.562 10.969 1 85.5 278 GLY A C 1
ATOM 2097 O O . GLY A 1 278 ? 9.18 6.68 11.812 1 85.5 278 GLY A O 1
ATOM 2098 N N . THR A 1 279 ? 9.953 7.941 10.102 1 88.94 279 THR A N 1
ATOM 2099 C CA . THR A 1 279 ? 11.18 7.164 10.008 1 88.94 279 THR A CA 1
ATOM 2100 C C . THR A 1 279 ? 12.281 7.797 10.852 1 88.94 279 THR A C 1
ATOM 2102 O O . THR A 1 279 ? 13.352 7.207 11.031 1 88.94 279 THR A O 1
ATOM 2105 N N . VAL A 1 280 ? 12.008 9.016 11.43 1 88.06 280 VAL A N 1
ATOM 2106 C CA . VAL A 1 280 ? 13.062 9.836 12.016 1 88.06 280 VAL A CA 1
ATOM 2107 C C . VAL A 1 280 ? 12.867 9.914 13.531 1 88.06 280 VAL A C 1
ATOM 2109 O O . VAL A 1 280 ? 11.75 9.758 14.031 1 88.06 280 VAL A O 1
ATOM 2112 N N . SER A 1 281 ? 13.938 10.148 14.18 1 84.19 281 SER A N 1
ATOM 2113 C CA . SER A 1 281 ? 13.891 10.508 15.602 1 84.19 281 SER A CA 1
ATOM 2114 C C . SER A 1 281 ? 13.969 12.016 15.789 1 84.19 281 SER A C 1
ATOM 2116 O O . SER A 1 281 ? 13.484 12.539 16.797 1 84.19 281 SER A O 1
ATOM 2118 N N . PHE A 1 282 ? 14.57 12.625 14.742 1 86.31 282 PHE A N 1
ATOM 2119 C CA . PHE A 1 282 ? 14.773 14.062 14.844 1 86.31 282 PHE A CA 1
ATOM 2120 C C . PHE A 1 282 ? 15.047 14.68 13.477 1 86.31 282 PHE A C 1
ATOM 2122 O O . PHE A 1 282 ? 15.781 14.102 12.672 1 86.31 282 PHE A O 1
ATOM 2129 N N . VAL A 1 283 ? 14.406 15.797 13.188 1 86.25 283 VAL A N 1
ATOM 2130 C CA . VAL A 1 283 ? 14.648 16.547 11.953 1 86.25 283 VAL A CA 1
ATOM 2131 C C . VAL A 1 283 ? 14.781 18.031 12.273 1 86.25 283 VAL A C 1
ATOM 2133 O O . VAL A 1 283 ? 13.961 18.578 13.008 1 86.25 283 VAL A O 1
ATOM 2136 N N . SER A 1 284 ? 15.797 18.688 11.797 1 86.5 284 SER A N 1
ATOM 2137 C CA . SER A 1 284 ? 16.031 20.125 11.883 1 86.5 284 SER A CA 1
ATOM 2138 C C . SER A 1 284 ? 16.438 20.688 10.531 1 86.5 284 SER A C 1
ATOM 2140 O O . SER A 1 284 ? 16.656 19.953 9.578 1 86.5 284 SER A O 1
ATOM 2142 N N . PRO A 1 285 ? 16.453 22.031 10.438 1 86.31 285 PRO A N 1
ATOM 2143 C CA . PRO A 1 285 ? 16.969 22.609 9.203 1 86.31 285 PRO A CA 1
ATOM 2144 C C . PRO A 1 285 ? 18.406 22.172 8.906 1 86.31 285 PRO A C 1
ATOM 2146 O O . PRO A 1 285 ? 18.828 22.172 7.742 1 86.31 285 PRO A O 1
ATOM 2149 N N . TRP A 1 286 ? 19.188 21.734 9.875 1 87.31 286 TRP A N 1
ATOM 2150 C CA . TRP A 1 286 ? 20.625 21.531 9.719 1 87.31 286 TRP A CA 1
ATOM 2151 C C . TRP A 1 286 ? 20.953 20.047 9.641 1 87.31 286 TRP A C 1
ATOM 2153 O O . TRP A 1 286 ? 22.062 19.656 9.305 1 87.31 286 TRP A O 1
ATOM 2163 N N . GLY A 1 287 ? 19.969 19.172 9.938 1 87.19 287 GLY A N 1
ATOM 2164 C CA . GLY A 1 287 ? 20.25 17.75 9.883 1 87.19 287 GLY A CA 1
ATOM 2165 C C . GLY A 1 287 ? 19.094 16.906 10.367 1 87.19 287 GLY A C 1
ATOM 2166 O O . GLY A 1 287 ? 18.016 17.422 10.664 1 87.19 287 GLY A O 1
ATOM 2167 N N . HIS A 1 288 ? 19.266 15.578 10.242 1 90.25 288 HIS A N 1
ATOM 2168 C CA . HIS A 1 288 ? 18.25 14.641 10.711 1 90.25 288 HIS A CA 1
ATOM 2169 C C . HIS A 1 288 ? 18.891 13.336 11.188 1 90.25 288 HIS A C 1
ATOM 2171 O O . HIS A 1 288 ? 20.047 13.062 10.898 1 90.25 288 HIS A O 1
ATOM 2177 N N . SER A 1 289 ? 18.141 12.641 12 1 91.62 289 SER A N 1
ATOM 2178 C CA . SER A 1 289 ? 18.5 11.305 12.469 1 91.62 289 SER A CA 1
ATOM 2179 C C . SER A 1 289 ? 17.328 10.336 12.336 1 91.62 289 SER A C 1
ATOM 2181 O O . SER A 1 289 ? 16.188 10.688 12.625 1 91.62 289 SER A O 1
ATOM 2183 N N . TYR A 1 290 ? 17.672 9.18 11.852 1 93.12 290 TYR A N 1
ATOM 2184 C CA . TYR A 1 290 ? 16.641 8.172 11.656 1 93.12 290 TYR A CA 1
ATOM 2185 C C . TYR A 1 290 ? 16.469 7.316 12.914 1 93.12 290 TYR A C 1
ATOM 2187 O O . TYR A 1 290 ? 17.375 7.215 13.727 1 93.12 290 TYR A O 1
ATOM 2195 N N . SER A 1 291 ? 15.305 6.723 13.016 1 91.94 291 SER A N 1
ATOM 2196 C CA . SER A 1 291 ? 15 5.797 14.102 1 91.94 291 SER A CA 1
ATOM 2197 C C . SER A 1 291 ? 15.914 4.578 14.062 1 91.94 291 SER A C 1
ATOM 2199 O O . SER A 1 291 ? 16.234 4.074 12.984 1 91.94 291 SER A O 1
ATOM 2201 N N . THR A 1 292 ? 16.25 4.051 15.258 1 90.62 292 THR A N 1
ATOM 2202 C CA . THR A 1 292 ? 17.031 2.82 15.336 1 90.62 292 THR A CA 1
ATOM 2203 C C . THR A 1 292 ? 16.125 1.599 15.25 1 90.62 292 THR A C 1
ATOM 2205 O O . THR A 1 292 ? 16.594 0.481 15.031 1 90.62 292 THR A O 1
ATOM 2208 N N . ASN A 1 293 ? 14.875 1.832 15.406 1 92.94 293 ASN A N 1
ATOM 2209 C CA . ASN A 1 293 ? 13.891 0.767 15.25 1 92.94 293 ASN A CA 1
ATOM 2210 C C . ASN A 1 293 ? 13.641 0.446 13.781 1 92.94 293 ASN A C 1
ATOM 2212 O O . ASN A 1 293 ? 13.148 1.292 13.031 1 92.94 293 ASN A O 1
ATOM 2216 N 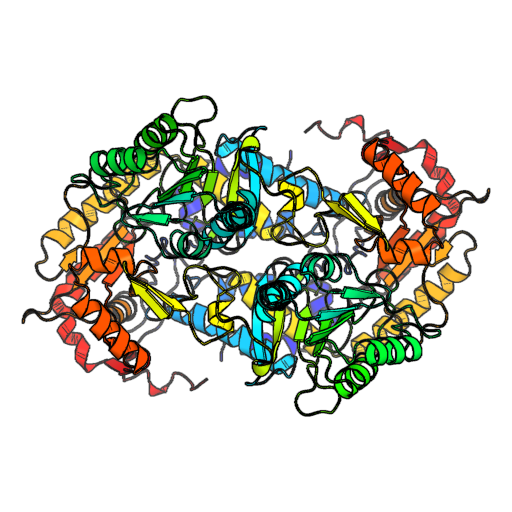N . VAL A 1 294 ? 13.922 -0.808 13.383 1 95.06 294 VAL A N 1
ATOM 2217 C CA . VAL A 1 294 ? 13.867 -1.214 11.977 1 95.06 294 VAL A CA 1
ATOM 2218 C C . VAL A 1 294 ? 12.438 -1.06 11.453 1 95.06 294 VAL A C 1
ATOM 2220 O O . VAL A 1 294 ? 12.234 -0.569 10.336 1 95.06 294 VAL A O 1
ATOM 2223 N N . THR A 1 295 ? 11.469 -1.444 12.281 1 94.44 295 THR A N 1
ATOM 2224 C CA . THR A 1 295 ? 10.07 -1.378 11.883 1 94.44 295 THR A CA 1
ATOM 2225 C C . THR A 1 295 ? 9.648 0.066 11.617 1 94.44 295 THR A C 1
ATOM 2227 O O . THR A 1 295 ? 9.055 0.365 10.586 1 94.44 295 THR A O 1
ATOM 2230 N N . ALA A 1 296 ? 9.961 0.983 12.469 1 91.5 296 ALA A N 1
ATOM 2231 C CA . ALA A 1 296 ? 9.633 2.398 12.32 1 91.5 296 ALA A CA 1
ATOM 2232 C C . ALA A 1 296 ? 10.32 2.996 11.102 1 91.5 296 ALA A C 1
ATOM 2234 O O . ALA A 1 296 ? 9.719 3.766 10.352 1 91.5 296 ALA A O 1
ATOM 2235 N N . ARG A 1 297 ? 11.516 2.619 10.898 1 93.81 297 ARG A N 1
ATOM 2236 C CA . ARG A 1 297 ? 12.336 3.164 9.82 1 93.81 297 ARG A CA 1
ATOM 2237 C C . ARG A 1 297 ? 11.82 2.717 8.461 1 93.81 297 ARG A C 1
ATOM 2239 O O . ARG A 1 297 ? 11.906 3.457 7.48 1 93.81 297 ARG A O 1
ATOM 2246 N N . GLU A 1 298 ? 11.18 1.535 8.43 1 94.56 298 GLU A N 1
ATOM 2247 C CA . GLU A 1 298 ? 10.836 0.945 7.137 1 94.56 298 GLU A CA 1
ATOM 2248 C C . GLU A 1 298 ? 9.359 1.127 6.82 1 94.56 298 GLU A C 1
ATOM 2250 O O . GLU A 1 298 ? 8.875 0.668 5.781 1 94.56 298 GLU A O 1
ATOM 2255 N N . GLU A 1 299 ? 8.641 1.766 7.684 1 94.12 299 GLU A N 1
ATOM 2256 C CA . GLU A 1 299 ? 7.223 2.025 7.461 1 94.12 299 GLU A CA 1
ATOM 2257 C C . GLU A 1 299 ? 6.949 3.521 7.34 1 94.12 299 GLU A C 1
ATOM 2259 O O . GLU A 1 299 ? 6.012 4.035 7.949 1 94.12 299 GLU A O 1
ATOM 2264 N N . GLY A 1 300 ? 7.75 4.156 6.543 1 90.19 300 GLY A N 1
ATOM 2265 C CA . GLY A 1 300 ? 7.609 5.586 6.32 1 90.19 300 GLY A CA 1
ATOM 2266 C C . GLY A 1 300 ? 6.273 5.969 5.707 1 90.19 300 GLY A C 1
ATOM 2267 O O . GLY A 1 300 ? 5.781 5.281 4.809 1 90.19 300 GLY A O 1
ATOM 2268 N N . GLY A 1 301 ? 5.637 7.16 6.277 1 87.62 301 GLY A N 1
ATOM 2269 C CA . GLY A 1 301 ? 4.348 7.641 5.805 1 87.62 301 GLY A CA 1
ATOM 2270 C C . GLY A 1 301 ? 3.176 7.043 6.562 1 87.62 301 GLY A C 1
ATOM 2271 O O . GLY A 1 301 ? 3.361 6.199 7.441 1 87.62 301 GLY A O 1
ATOM 2272 N N . THR A 1 302 ? 2.012 7.52 6.266 1 87.69 302 THR A N 1
ATOM 2273 C CA . THR A 1 302 ? 0.832 6.914 6.875 1 87.69 302 THR A CA 1
ATOM 2274 C C . THR A 1 302 ? 0.638 5.484 6.367 1 87.69 302 THR A C 1
ATOM 2276 O O . THR A 1 302 ? 0.533 5.258 5.16 1 87.69 302 THR A O 1
ATOM 2279 N N . PRO A 1 303 ? 0.668 4.602 7.285 1 90.5 303 PRO A N 1
ATOM 2280 C CA . PRO A 1 303 ? 0.519 3.201 6.883 1 90.5 303 PRO A CA 1
ATOM 2281 C C . PRO A 1 303 ? -0.895 2.871 6.41 1 90.5 303 PRO A C 1
ATOM 2283 O O . PRO A 1 303 ? -1.821 3.658 6.625 1 90.5 303 PRO A O 1
ATOM 2286 N N . ASN A 1 304 ? -0.995 1.766 5.707 1 95 304 ASN A N 1
ATOM 2287 C CA . ASN A 1 304 ? -2.285 1.156 5.402 1 95 304 ASN A CA 1
ATOM 2288 C C . ASN A 1 304 ? -2.867 0.44 6.621 1 95 304 ASN A C 1
ATOM 2290 O O . ASN A 1 304 ? -2.947 -0.789 6.641 1 95 304 ASN A O 1
ATOM 2294 N N . ILE A 1 305 ? -3.385 1.198 7.539 1 96.69 305 ILE A N 1
ATOM 2295 C CA . ILE A 1 305 ? -3.76 0.707 8.859 1 96.69 305 ILE A CA 1
ATOM 2296 C C . ILE A 1 305 ? -4.797 -0.404 8.727 1 96.69 305 ILE A C 1
ATOM 2298 O O . ILE A 1 305 ? -4.672 -1.461 9.344 1 96.69 305 ILE A O 1
ATOM 2302 N N . THR A 1 306 ? -5.832 -0.178 7.922 1 97.69 306 THR A N 1
ATOM 2303 C CA . THR A 1 306 ? -6.852 -1.207 7.746 1 97.69 306 THR A CA 1
ATOM 2304 C C . THR A 1 306 ? -6.25 -2.465 7.125 1 97.69 306 THR A C 1
ATOM 2306 O O . THR A 1 306 ? -6.602 -3.582 7.512 1 97.69 306 THR A O 1
ATOM 2309 N N . GLY A 1 307 ? -5.34 -2.301 6.148 1 97.94 307 GLY A N 1
ATOM 2310 C CA . GLY A 1 307 ? -4.664 -3.436 5.543 1 97.94 307 GLY A CA 1
ATOM 2311 C C . GLY A 1 307 ? -3.754 -4.172 6.504 1 97.94 307 GLY A C 1
ATOM 2312 O O . GLY A 1 307 ? -3.639 -5.398 6.441 1 97.94 307 GLY A O 1
ATOM 2313 N N . ASP A 1 308 ? -3.088 -3.391 7.406 1 97.94 308 ASP A N 1
ATOM 2314 C CA . ASP A 1 308 ? -2.199 -3.986 8.398 1 97.94 308 ASP A CA 1
ATOM 2315 C C . ASP A 1 308 ? -2.979 -4.863 9.375 1 97.94 308 ASP A C 1
ATOM 2317 O O . ASP A 1 308 ? -2.557 -5.977 9.688 1 97.94 308 ASP A O 1
ATOM 2321 N N . ILE A 1 309 ? -4.098 -4.336 9.852 1 98.5 309 ILE A N 1
ATOM 2322 C CA . ILE A 1 309 ? -4.949 -5.082 10.766 1 98.5 309 ILE A CA 1
ATOM 2323 C C . ILE A 1 309 ? -5.512 -6.316 10.062 1 98.5 309 ILE A C 1
ATOM 2325 O O . ILE A 1 309 ? -5.523 -7.41 10.625 1 98.5 309 ILE A O 1
ATOM 2329 N N . ARG A 1 310 ? -5.906 -6.168 8.812 1 98.38 310 ARG A N 1
ATOM 2330 C CA . ARG A 1 310 ? -6.406 -7.262 7.992 1 98.38 310 ARG A CA 1
ATOM 2331 C C . ARG A 1 310 ? -5.379 -8.383 7.879 1 98.38 310 ARG A C 1
ATOM 2333 O O . ARG A 1 310 ? -5.734 -9.562 7.871 1 98.38 310 ARG A O 1
ATOM 2340 N N . ALA A 1 311 ? -4.156 -8.031 7.754 1 98.69 311 ALA A N 1
ATOM 2341 C CA . ALA A 1 311 ? -3.086 -9.016 7.625 1 98.69 311 ALA A CA 1
ATOM 2342 C C . ALA A 1 311 ? -3.064 -9.961 8.82 1 98.69 311 ALA A C 1
ATOM 2344 O O . ALA A 1 311 ? -2.893 -11.172 8.664 1 98.69 311 ALA A O 1
ATOM 2345 N N . ALA A 1 312 ? -3.227 -9.414 9.977 1 98.81 312 ALA A N 1
ATOM 2346 C CA . ALA A 1 312 ? -3.273 -10.258 11.164 1 98.81 312 ALA A CA 1
ATOM 2347 C C . ALA A 1 312 ? -4.523 -11.125 11.172 1 98.81 312 ALA A C 1
ATOM 2349 O O . ALA A 1 312 ? -4.461 -12.312 11.523 1 98.81 312 ALA A O 1
ATOM 2350 N N . LEU A 1 313 ? -5.691 -10.562 10.797 1 98.88 313 LEU A N 1
ATOM 2351 C CA . LEU A 1 313 ? -6.961 -11.281 10.836 1 98.88 313 LEU A CA 1
ATOM 2352 C C . LEU A 1 313 ? -6.914 -12.508 9.93 1 98.88 313 LEU A C 1
ATOM 2354 O O . LEU A 1 313 ? -7.371 -13.586 10.32 1 98.88 313 LEU A O 1
ATOM 2358 N N . VAL A 1 314 ? -6.344 -12.383 8.75 1 98.69 314 VAL A N 1
ATOM 2359 C CA . VAL A 1 314 ? -6.375 -13.484 7.801 1 98.69 314 VAL A CA 1
ATOM 2360 C C . VAL A 1 314 ? -5.434 -14.594 8.266 1 98.69 314 VAL A C 1
ATOM 2362 O O . VAL A 1 314 ? -5.707 -15.773 8.055 1 98.69 314 VAL A O 1
ATOM 2365 N N . LEU A 1 315 ? -4.312 -14.211 8.898 1 98.56 315 LEU A N 1
ATOM 2366 C CA . LEU A 1 315 ? -3.434 -15.227 9.477 1 98.56 315 LEU A CA 1
ATOM 2367 C C . LEU A 1 315 ? -4.129 -15.961 10.617 1 98.56 315 LEU A C 1
ATOM 2369 O O . LEU A 1 315 ? -3.98 -17.172 10.758 1 98.56 315 LEU A O 1
ATOM 2373 N N . MET A 1 316 ? -4.836 -15.211 11.453 1 98.75 316 MET A N 1
ATOM 2374 C CA . MET A 1 316 ? -5.582 -15.812 12.555 1 98.75 316 MET A CA 1
ATOM 2375 C C . MET A 1 316 ? -6.602 -16.812 12.039 1 98.75 316 MET A C 1
ATOM 2377 O O . MET A 1 316 ? -6.773 -17.891 12.625 1 98.75 316 MET A O 1
ATOM 2381 N N . ILE A 1 317 ? -7.266 -16.5 10.961 1 98.75 317 ILE A N 1
ATOM 2382 C CA . ILE A 1 317 ? -8.266 -17.391 10.375 1 98.75 317 ILE A CA 1
ATOM 2383 C C . ILE A 1 317 ? -7.586 -18.672 9.883 1 98.75 317 ILE A C 1
ATOM 2385 O O . ILE A 1 317 ? -8.07 -19.766 10.148 1 98.75 317 ILE A O 1
ATOM 2389 N N . LYS A 1 318 ? -6.484 -18.547 9.172 1 98.56 318 LYS A N 1
ATOM 2390 C CA . LYS A 1 318 ? -5.762 -19.719 8.688 1 98.56 318 LYS A CA 1
ATOM 2391 C C . LYS A 1 318 ? -5.379 -20.641 9.844 1 98.56 318 LYS A C 1
ATOM 2393 O O . LYS A 1 318 ? -5.57 -21.859 9.766 1 98.56 318 LYS A O 1
ATOM 2398 N N . VAL A 1 319 ? -4.82 -20.031 10.875 1 97.94 319 VAL A N 1
ATOM 2399 C CA . VAL A 1 319 ? -4.355 -20.812 12.016 1 97.94 319 VAL A CA 1
ATOM 2400 C C . VAL A 1 319 ? -5.547 -21.484 12.695 1 97.94 319 VAL A C 1
ATOM 2402 O O . VAL A 1 319 ? -5.453 -22.641 13.117 1 97.94 319 VAL A O 1
ATOM 2405 N N . ALA A 1 320 ? -6.629 -20.781 12.789 1 98.19 320 ALA A N 1
ATOM 2406 C CA . ALA A 1 320 ? -7.824 -21.312 13.422 1 98.19 320 ALA A CA 1
ATOM 2407 C C . ALA A 1 320 ? -8.383 -22.5 12.641 1 98.19 320 ALA A C 1
ATOM 2409 O O . ALA A 1 320 ? -8.938 -23.422 13.227 1 98.19 320 ALA A O 1
ATOM 2410 N N . LEU A 1 321 ? -8.305 -22.516 11.32 1 97.94 321 LEU A N 1
ATOM 2411 C CA . LEU A 1 321 ? -8.766 -23.625 10.492 1 97.94 321 LEU A CA 1
ATOM 2412 C C . LEU A 1 321 ? -7.945 -24.875 10.758 1 97.94 321 LEU A C 1
ATOM 2414 O O . LEU A 1 321 ? -8.445 -25.984 10.609 1 97.94 321 LEU A O 1
ATOM 2418 N N . GLY A 1 322 ? -6.664 -24.703 11.109 1 97.62 322 GLY A N 1
ATOM 2419 C CA . GLY A 1 322 ? -5.805 -25.812 11.484 1 97.62 322 GLY A CA 1
ATOM 2420 C C . GLY A 1 322 ? -4.996 -26.359 10.328 1 97.62 322 GLY A C 1
ATOM 2421 O O . GLY A 1 322 ? -5.551 -26.688 9.273 1 97.62 322 GLY A O 1
ATOM 2422 N N . GLN A 1 323 ? -3.762 -26.578 10.57 1 97.81 323 GLN A N 1
ATOM 2423 C CA . GLN A 1 323 ? -2.855 -27.016 9.516 1 97.81 323 GLN A CA 1
ATOM 2424 C C . GLN A 1 323 ? -3.143 -28.469 9.125 1 97.81 323 GLN A C 1
ATOM 2426 O O . GLN A 1 323 ? -3.018 -28.828 7.953 1 97.81 323 GLN A O 1
ATOM 2431 N N . GLN A 1 324 ? -3.455 -29.281 10.086 1 98 324 GLN A N 1
ATOM 2432 C CA . GLN A 1 324 ? -3.76 -30.672 9.781 1 98 324 GLN A CA 1
ATOM 2433 C C . GLN A 1 324 ? -4.941 -30.797 8.82 1 98 324 GLN A C 1
ATOM 2435 O O . GLN A 1 324 ? -4.871 -31.516 7.828 1 98 324 GLN A O 1
ATOM 2440 N N . TRP A 1 325 ? -5.988 -30.078 9.141 1 98 325 TRP A N 1
ATOM 2441 C CA . TRP A 1 325 ? -7.152 -30.094 8.258 1 98 325 TRP A CA 1
ATOM 2442 C C . TRP A 1 325 ? -6.789 -29.578 6.867 1 98 325 TRP A C 1
ATOM 2444 O O . TRP A 1 325 ? -7.191 -30.156 5.855 1 98 325 TRP A O 1
ATOM 2454 N N . LEU A 1 326 ? -6.074 -28.5 6.781 1 98.31 326 LEU A N 1
ATOM 2455 C CA . LEU A 1 326 ? -5.648 -27.938 5.508 1 98.31 326 LEU A CA 1
ATOM 2456 C C . LEU A 1 326 ? -4.852 -28.953 4.699 1 98.31 326 LEU A C 1
ATOM 2458 O O . LEU A 1 326 ? -5.113 -29.156 3.51 1 98.31 326 LEU A O 1
ATOM 2462 N N . THR A 1 327 ? -3.906 -29.578 5.344 1 98.19 327 THR A N 1
ATOM 2463 C CA . THR A 1 327 ? -3.041 -30.531 4.668 1 98.19 327 THR A CA 1
ATOM 2464 C C . THR A 1 327 ? -3.855 -31.703 4.109 1 98.19 327 THR A C 1
ATOM 2466 O O . THR A 1 327 ? -3.701 -32.062 2.943 1 98.19 327 THR A O 1
ATOM 2469 N N . GLU A 1 328 ? -4.699 -32.25 4.91 1 98.44 328 GLU A N 1
ATOM 2470 C CA . GLU A 1 328 ? -5.508 -33.375 4.488 1 98.44 328 GLU A CA 1
ATOM 2471 C C . GLU A 1 328 ? -6.457 -33 3.357 1 98.44 328 GLU A C 1
ATOM 2473 O O . GLU A 1 328 ? -6.586 -33.719 2.371 1 98.44 328 GLU A O 1
ATOM 2478 N N . ARG A 1 329 ? -7.094 -31.859 3.529 1 98.5 329 ARG A N 1
ATOM 2479 C CA . ARG A 1 329 ? -8.039 -31.375 2.529 1 98.5 329 ARG A CA 1
ATOM 2480 C C . ARG A 1 329 ? -7.34 -31.094 1.203 1 98.5 329 ARG A C 1
ATOM 2482 O O . ARG A 1 329 ? -7.828 -31.484 0.142 1 98.5 329 ARG A O 1
ATOM 2489 N N . GLN A 1 330 ? -6.246 -30.5 1.231 1 98.31 330 GLN A N 1
ATOM 2490 C CA . GLN A 1 330 ? -5.496 -30.141 0.031 1 98.31 330 GLN A CA 1
ATOM 2491 C C . GLN A 1 330 ? -4.996 -31.391 -0.692 1 98.31 330 GLN A C 1
ATOM 2493 O O . GLN A 1 330 ? -5.043 -31.469 -1.921 1 98.31 330 GLN A O 1
ATOM 2498 N N . ASN A 1 331 ? -4.531 -32.312 0.083 1 98.19 331 ASN A N 1
ATOM 2499 C CA . ASN A 1 331 ? -4.098 -33.594 -0.51 1 98.19 331 ASN A CA 1
ATOM 2500 C C . ASN A 1 331 ? -5.254 -34.312 -1.201 1 98.19 331 ASN A C 1
ATOM 2502 O O . ASN A 1 331 ? -5.086 -34.844 -2.287 1 98.19 331 ASN A O 1
ATOM 2506 N N . ASP A 1 332 ? -6.344 -34.281 -0.567 1 98.56 332 ASP A N 1
ATOM 2507 C CA . ASP A 1 332 ? -7.531 -34.906 -1.147 1 98.56 332 ASP A CA 1
ATOM 2508 C C . ASP A 1 332 ? -7.922 -34.219 -2.457 1 98.56 332 ASP A C 1
ATOM 2510 O O . ASP A 1 332 ? -8.227 -34.875 -3.447 1 98.56 332 ASP A O 1
ATOM 2514 N N . LEU A 1 333 ? -7.934 -32.906 -2.469 1 98.75 333 LEU A N 1
ATOM 2515 C CA . LEU A 1 333 ? -8.297 -32.125 -3.65 1 98.75 333 LEU A CA 1
ATOM 2516 C C . LEU A 1 333 ? -7.344 -32.438 -4.805 1 98.75 333 LEU A C 1
ATOM 2518 O O . LEU A 1 333 ? -7.777 -32.594 -5.945 1 98.75 333 LEU A O 1
ATOM 2522 N N . ARG A 1 334 ? -6.078 -32.5 -4.512 1 98 334 ARG A N 1
ATOM 2523 C CA . ARG A 1 334 ? -5.078 -32.781 -5.531 1 98 334 ARG A CA 1
ATOM 2524 C C . ARG A 1 334 ? -5.309 -34.156 -6.141 1 98 334 ARG A C 1
ATOM 2526 O O . ARG A 1 334 ? -5.305 -34.312 -7.363 1 98 334 ARG A O 1
ATOM 2533 N N . ARG A 1 335 ? -5.5 -35.094 -5.32 1 97.62 335 ARG A N 1
ATOM 2534 C CA . ARG A 1 335 ? -5.715 -36.469 -5.762 1 97.62 335 ARG A CA 1
ATOM 2535 C C . ARG A 1 335 ? -6.957 -36.594 -6.637 1 97.62 335 ARG A C 1
ATOM 2537 O O . ARG A 1 335 ? -6.949 -37.281 -7.656 1 97.62 335 ARG A O 1
ATOM 2544 N N . ARG A 1 336 ? -7.996 -35.906 -6.262 1 98.44 336 ARG A N 1
ATOM 2545 C CA . ARG A 1 336 ? -9.25 -35.969 -7.008 1 98.44 336 ARG A CA 1
ATOM 2546 C C . ARG A 1 336 ? -9.07 -35.406 -8.422 1 98.44 336 ARG A C 1
ATOM 2548 O O . ARG A 1 336 ? -9.562 -36 -9.383 1 98.44 336 ARG A O 1
ATOM 2555 N N . ALA A 1 337 ? -8.414 -34.312 -8.508 1 98.69 337 ALA A N 1
ATOM 2556 C CA . ALA A 1 337 ? -8.195 -33.719 -9.812 1 98.69 337 ALA A CA 1
ATOM 2557 C C . ALA A 1 337 ? -7.301 -34.594 -10.688 1 98.69 337 ALA A C 1
ATOM 2559 O O . ALA A 1 337 ? -7.602 -34.812 -11.867 1 98.69 337 ALA A O 1
ATOM 2560 N N . GLU A 1 338 ? -6.219 -35.094 -10.125 1 97.81 338 GLU A N 1
ATOM 2561 C CA . GLU A 1 338 ? -5.262 -35.906 -10.867 1 97.81 338 GLU A CA 1
ATOM 2562 C C . GLU A 1 338 ? -5.895 -37.219 -11.352 1 97.81 338 GLU A C 1
ATOM 2564 O O . GLU A 1 338 ? -5.598 -37.688 -12.445 1 97.81 338 GLU A O 1
ATOM 2569 N N . LYS A 1 339 ? -6.707 -37.75 -10.531 1 97.88 339 LYS A N 1
ATOM 2570 C CA . LYS A 1 339 ? -7.383 -39 -10.883 1 97.88 339 LYS A CA 1
ATOM 2571 C C . LYS A 1 339 ? -8.148 -38.844 -12.195 1 97.88 339 LYS A C 1
ATOM 2573 O O . LYS A 1 339 ? -8.219 -39.781 -12.992 1 97.88 339 LYS A O 1
ATOM 2578 N N . VAL A 1 340 ? -8.648 -37.688 -12.43 1 98.56 340 VAL A N 1
ATOM 2579 C CA . VAL A 1 340 ? -9.469 -37.469 -13.617 1 98.56 340 VAL A CA 1
ATOM 2580 C C . VAL A 1 340 ? -8.609 -36.906 -14.742 1 98.56 340 VAL A C 1
ATOM 2582 O O . VAL A 1 340 ? -8.617 -37.438 -15.859 1 98.56 340 VAL A O 1
ATOM 2585 N N . TRP A 1 341 ? -7.828 -35.906 -14.531 1 98.44 341 TRP A N 1
ATOM 2586 C CA . TRP A 1 341 ? -7.156 -35.156 -15.57 1 98.44 341 TRP A CA 1
ATOM 2587 C C . TRP A 1 341 ? -6.008 -35.938 -16.188 1 98.44 341 TRP A C 1
ATOM 2589 O O . TRP A 1 341 ? -5.691 -35.781 -17.359 1 98.44 341 TRP A O 1
ATOM 2599 N N . LEU A 1 342 ? -5.383 -36.844 -15.414 1 97 342 LEU A N 1
ATOM 2600 C CA . LEU A 1 342 ? -4.273 -37.656 -15.938 1 97 342 LEU A CA 1
ATOM 2601 C C . LEU A 1 342 ? -4.773 -38.719 -16.906 1 97 342 LEU A C 1
ATOM 2603 O O . LEU A 1 342 ? -3.992 -39.281 -17.688 1 97 342 LEU A O 1
ATOM 2607 N N . GLN A 1 343 ? -6.031 -38.938 -16.938 1 97.44 343 GLN A N 1
ATOM 2608 C CA . GLN A 1 343 ? -6.617 -39.906 -17.844 1 97.44 343 GLN A CA 1
ATOM 2609 C C . GLN A 1 343 ? -7.043 -39.25 -19.156 1 97.44 343 GLN A C 1
ATOM 2611 O O . GLN A 1 343 ? -7.418 -39.938 -20.109 1 97.44 343 GLN A O 1
ATOM 2616 N N . ASN A 1 344 ? -7.031 -38 -19.188 1 97.88 344 ASN A N 1
ATOM 2617 C CA . ASN A 1 344 ? -7.402 -37.25 -20.391 1 97.88 344 ASN A CA 1
ATOM 2618 C C . ASN A 1 344 ? -6.18 -36.906 -21.219 1 97.88 344 ASN A C 1
ATOM 2620 O O . ASN A 1 344 ? -5.41 -36 -20.859 1 97.88 344 ASN A O 1
ATOM 2624 N N . SER A 1 345 ? -6.02 -37.469 -22.391 1 96.25 345 SER A N 1
ATOM 2625 C CA . SER A 1 345 ? -4.836 -37.312 -23.234 1 96.25 345 SER A CA 1
ATOM 2626 C C . SER A 1 345 ? -4.734 -35.906 -23.781 1 96.25 345 SER A C 1
ATOM 2628 O O . SER A 1 345 ? -3.676 -35.5 -24.266 1 96.25 345 SER A O 1
ATOM 2630 N N . ARG A 1 346 ? -5.828 -35.094 -23.641 1 97.56 346 ARG A N 1
ATOM 2631 C CA . ARG A 1 346 ? -5.816 -33.75 -24.125 1 97.56 346 ARG A CA 1
ATOM 2632 C C . ARG A 1 346 ? -5.18 -32.781 -23.109 1 97.56 346 ARG A C 1
ATOM 2634 O O . ARG A 1 346 ? -4.828 -31.656 -23.438 1 97.56 346 ARG A O 1
ATOM 2641 N N . ILE A 1 347 ? -5.09 -33.219 -21.922 1 98.19 347 ILE A N 1
ATOM 2642 C CA . ILE A 1 347 ? -4.578 -32.375 -20.844 1 98.19 347 ILE A CA 1
ATOM 2643 C C . ILE A 1 347 ? -3.113 -32.719 -20.578 1 98.19 347 ILE A C 1
ATOM 2645 O O . ILE A 1 347 ? -2.791 -33.844 -20.188 1 98.19 347 ILE A O 1
ATOM 2649 N N . GLU A 1 348 ? -2.268 -31.75 -20.828 1 96.5 348 GLU A N 1
ATOM 2650 C CA . GLU A 1 348 ? -0.858 -31.844 -20.469 1 96.5 348 GLU A CA 1
ATOM 2651 C C . GLU A 1 348 ? -0.576 -31.094 -19.172 1 96.5 348 GLU A C 1
ATOM 2653 O O . GLU A 1 348 ? -0.345 -29.891 -19.172 1 96.5 348 GLU A O 1
ATOM 2658 N N . LEU A 1 349 ? -0.57 -31.812 -18.078 1 96.56 349 LEU A N 1
ATOM 2659 C CA . LEU A 1 349 ? -0.267 -31.203 -16.797 1 96.56 349 LEU A CA 1
ATOM 2660 C C . LEU A 1 349 ? 1.216 -30.875 -16.688 1 96.56 349 LEU A C 1
ATOM 2662 O O . LEU A 1 349 ? 2.07 -31.703 -16.984 1 96.56 349 LEU A O 1
ATOM 2666 N N . LEU A 1 350 ? 1.518 -29.672 -16.281 1 95.5 350 LEU A N 1
ATOM 2667 C CA . LEU A 1 350 ? 2.898 -29.219 -16.156 1 95.5 350 LEU A CA 1
ATOM 2668 C C . LEU A 1 350 ? 3.43 -29.469 -14.75 1 95.5 350 LEU A C 1
ATOM 2670 O O . LEU A 1 350 ? 2.664 -29.469 -13.781 1 95.5 350 LEU A O 1
ATOM 2674 N N . GLY A 1 351 ? 4.734 -29.688 -14.68 1 94.06 351 GLY A N 1
ATOM 2675 C CA . GLY A 1 351 ? 5.387 -29.891 -13.391 1 94.06 351 GLY A CA 1
ATOM 2676 C C . GLY A 1 351 ? 6.059 -31.234 -13.266 1 94.06 351 GLY A C 1
ATOM 2677 O O . GLY A 1 351 ? 5.824 -32.125 -14.078 1 94.06 351 GLY A O 1
ATOM 2678 N N . ASN A 1 352 ? 6.812 -31.375 -12.219 1 94.12 352 ASN A N 1
ATOM 2679 C CA . ASN A 1 352 ? 7.527 -32.594 -11.891 1 94.12 352 ASN A CA 1
ATOM 2680 C C . ASN A 1 352 ? 6.602 -33.625 -11.273 1 94.12 352 ASN A C 1
ATOM 2682 O O . ASN A 1 352 ? 6.16 -33.469 -10.133 1 94.12 352 ASN A O 1
ATOM 2686 N N . ARG A 1 353 ? 6.398 -34.75 -11.906 1 92.38 353 ARG A N 1
ATOM 2687 C CA . ARG A 1 353 ? 5.453 -35.75 -11.484 1 92.38 353 ARG A CA 1
ATOM 2688 C C . ARG A 1 353 ? 5.992 -36.562 -10.289 1 92.38 353 ARG A C 1
ATOM 2690 O O . ARG A 1 353 ? 5.23 -37.219 -9.578 1 92.38 353 ARG A O 1
ATOM 2697 N N . GLU A 1 354 ? 7.25 -36.375 -10.094 1 94.62 354 GLU A N 1
ATOM 2698 C CA . GLU A 1 354 ? 7.883 -37.156 -9.016 1 94.62 354 GLU A CA 1
ATOM 2699 C C . GLU A 1 354 ? 8.008 -36.312 -7.75 1 94.62 354 GLU A C 1
ATOM 2701 O O . GLU A 1 354 ? 8.578 -36.75 -6.75 1 94.62 354 GLU A O 1
ATOM 2706 N N . ALA A 1 355 ? 7.484 -35.125 -7.848 1 95.5 355 ALA A N 1
ATOM 2707 C CA . ALA A 1 355 ? 7.578 -34.25 -6.672 1 95.5 355 ALA A CA 1
ATOM 2708 C C . ALA A 1 355 ? 6.918 -34.906 -5.461 1 95.5 355 ALA A C 1
ATOM 2710 O O . ALA A 1 355 ? 5.855 -35.531 -5.578 1 95.5 355 ALA A O 1
ATOM 2711 N N . SER A 1 356 ? 7.527 -34.812 -4.277 1 92.88 356 SER A N 1
ATOM 2712 C CA . SER A 1 356 ? 7.094 -35.469 -3.062 1 92.88 356 SER A CA 1
ATOM 2713 C C . SER A 1 356 ? 5.879 -34.781 -2.449 1 92.88 356 SER A C 1
ATOM 2715 O O . SER A 1 356 ? 5.012 -35.438 -1.869 1 92.88 356 SER A O 1
ATOM 2717 N N . GLU A 1 357 ? 5.883 -33.531 -2.455 1 96.06 357 GLU A N 1
ATOM 2718 C CA . GLU A 1 357 ? 4.801 -32.719 -1.893 1 96.06 357 GLU A CA 1
ATOM 2719 C C . GLU A 1 357 ? 4.336 -31.656 -2.883 1 96.06 357 GLU A C 1
ATOM 2721 O O . GLU A 1 357 ? 5.145 -30.891 -3.404 1 96.06 357 GLU A O 1
ATOM 2726 N N . VAL A 1 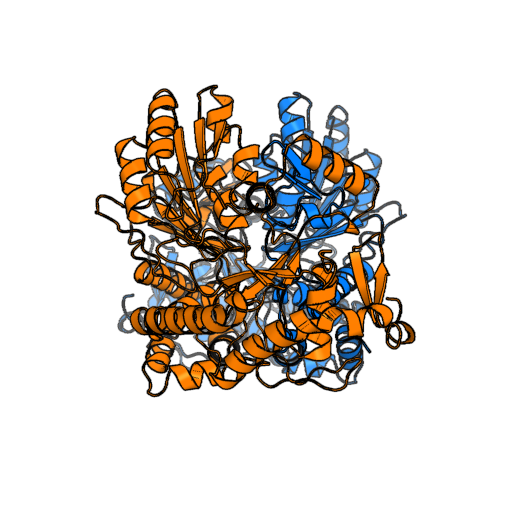358 ? 3.018 -31.688 -3.168 1 97.81 358 VAL A N 1
ATOM 2727 C CA . VAL A 1 358 ? 2.48 -30.797 -4.18 1 97.81 358 VAL A CA 1
ATOM 2728 C C . VAL A 1 358 ? 1.125 -30.25 -3.729 1 97.81 358 VAL A C 1
ATOM 2730 O O . VAL A 1 358 ? 0.26 -31.016 -3.295 1 97.81 358 VAL A O 1
ATOM 2733 N N . LEU A 1 359 ? 0.958 -28.922 -3.764 1 98.56 359 LEU A N 1
ATOM 2734 C CA . LEU A 1 359 ? -0.297 -28.25 -3.441 1 98.56 359 LEU A CA 1
ATOM 2735 C C . LEU A 1 359 ? -1.306 -28.422 -4.574 1 98.56 359 LEU A C 1
ATOM 2737 O O . LEU A 1 359 ? -0.935 -28.766 -5.695 1 98.56 359 LEU A O 1
ATOM 2741 N N . PRO A 1 360 ? -2.631 -28.234 -4.305 1 98.69 360 PRO A N 1
ATOM 2742 C CA . PRO A 1 360 ? -3.635 -28.359 -5.363 1 98.69 360 PRO A CA 1
ATOM 2743 C C . PRO A 1 360 ? -3.652 -27.156 -6.309 1 98.69 360 PRO A C 1
ATOM 2745 O O . PRO A 1 360 ? -4.703 -26.547 -6.52 1 98.69 360 PRO A O 1
ATOM 2748 N N . ILE A 1 361 ? -2.537 -26.844 -6.848 1 98.5 361 ILE A N 1
ATOM 2749 C CA . ILE A 1 361 ? -2.297 -25.859 -7.891 1 98.5 361 ILE A CA 1
ATOM 2750 C C . ILE A 1 361 ? -1.926 -26.562 -9.195 1 98.5 361 ILE A C 1
ATOM 2752 O O . ILE A 1 361 ? -0.996 -27.359 -9.227 1 98.5 361 ILE A O 1
ATOM 2756 N N . PHE A 1 362 ? -2.654 -26.234 -10.242 1 98.25 362 PHE A N 1
ATOM 2757 C CA . PHE A 1 362 ? -2.504 -26.984 -11.484 1 98.25 362 PHE A CA 1
ATOM 2758 C C . PHE A 1 362 ? -2.254 -26.047 -12.656 1 98.25 362 PHE A C 1
ATOM 2760 O O . PHE A 1 362 ? -3.016 -25.094 -12.875 1 98.25 362 PHE A O 1
ATOM 2767 N N . SER A 1 363 ? -1.211 -26.25 -13.312 1 97.62 363 SER A N 1
ATOM 2768 C CA . SER A 1 363 ? -0.942 -25.625 -14.609 1 97.62 363 SER A CA 1
ATOM 2769 C C . SER A 1 363 ? -0.955 -26.672 -15.727 1 97.62 363 SER A C 1
ATOM 2771 O O . SER A 1 363 ? -0.432 -27.781 -15.555 1 97.62 363 SER A O 1
ATOM 2773 N N . PHE A 1 364 ? -1.608 -26.297 -16.859 1 97.69 364 PHE A N 1
ATOM 2774 C CA . PHE A 1 364 ? -1.719 -27.312 -17.906 1 97.69 364 PHE A CA 1
ATOM 2775 C C . PHE A 1 364 ? -1.91 -26.656 -19.266 1 97.69 364 PHE A C 1
ATOM 2777 O O . PHE A 1 364 ? -2.295 -25.484 -19.359 1 97.69 364 PHE A O 1
ATOM 2784 N N . ARG A 1 365 ? -1.568 -27.344 -20.25 1 96.81 365 ARG A N 1
ATOM 2785 C CA . ARG A 1 365 ? -1.844 -27.016 -21.641 1 96.81 365 ARG A CA 1
ATOM 2786 C C . ARG A 1 365 ? -2.838 -28 -22.25 1 96.81 365 ARG A C 1
ATOM 2788 O O . ARG A 1 365 ? -2.941 -29.141 -21.797 1 96.81 365 ARG A O 1
ATOM 2795 N N . ILE A 1 366 ? -3.566 -27.516 -23.172 1 97.56 366 ILE A N 1
ATOM 2796 C CA . ILE A 1 366 ? -4.602 -28.328 -23.781 1 97.56 366 ILE A CA 1
ATOM 2797 C C . ILE A 1 366 ? -4.234 -28.625 -25.234 1 97.56 366 ILE A C 1
ATOM 2799 O O . ILE A 1 366 ? -3.924 -27.703 -26 1 97.56 366 ILE A O 1
ATOM 2803 N N . ARG A 1 367 ? -4.371 -29.859 -25.562 1 96.06 367 ARG A N 1
ATOM 2804 C CA . ARG A 1 367 ? -4.098 -30.281 -26.938 1 96.06 367 ARG A CA 1
ATOM 2805 C C . ARG A 1 367 ? -5.395 -30.547 -27.688 1 96.06 367 ARG A C 1
ATOM 2807 O O . ARG A 1 367 ? -6.352 -31.094 -27.141 1 96.06 367 ARG A O 1
ATOM 2814 N N . THR A 1 368 ? -5.348 -30.172 -28.922 1 94.31 368 THR A N 1
ATOM 2815 C CA . THR A 1 368 ? -6.461 -30.547 -29.781 1 94.31 368 THR A CA 1
ATOM 2816 C C . THR A 1 368 ? -6.328 -32 -30.25 1 94.31 368 THR A C 1
ATOM 2818 O O . THR A 1 368 ? -5.309 -32.656 -30 1 94.31 368 THR A O 1
ATOM 2821 N N . LYS A 1 369 ? -7.379 -32.375 -30.984 1 89.5 369 LYS A N 1
ATOM 2822 C CA . LYS A 1 369 ? -7.383 -33.75 -31.5 1 89.5 369 LYS A CA 1
ATOM 2823 C C . LYS A 1 369 ? -6.234 -33.969 -32.469 1 89.5 369 LYS A C 1
ATOM 2825 O O . LYS A 1 369 ? -5.688 -35.094 -32.562 1 89.5 369 LYS A O 1
ATOM 2830 N N . ASN A 1 370 ? -5.812 -32.938 -33.188 1 89.31 370 ASN A N 1
ATOM 2831 C CA . ASN A 1 370 ? -4.773 -33.062 -34.219 1 89.31 370 ASN A CA 1
ATOM 2832 C C . ASN A 1 370 ? -3.393 -32.75 -33.625 1 89.31 370 ASN A C 1
ATOM 2834 O O . ASN A 1 370 ? -2.416 -32.656 -34.375 1 89.31 370 ASN A O 1
ATOM 2838 N N . GLY A 1 371 ? -3.316 -32.594 -32.344 1 87.06 371 GLY A N 1
ATOM 2839 C CA . GLY A 1 371 ? -2.027 -32.438 -31.688 1 87.06 371 GLY A CA 1
ATOM 2840 C C . GLY A 1 371 ? -1.643 -30.984 -31.5 1 87.06 371 GLY A C 1
ATOM 2841 O O . GLY A 1 371 ? -0.634 -30.688 -30.859 1 87.06 371 GLY A O 1
ATOM 2842 N N . GLY A 1 372 ? -2.385 -30.109 -32.031 1 91.75 372 GLY A N 1
ATOM 2843 C CA . GLY A 1 372 ? -2.131 -28.703 -31.828 1 91.75 372 GLY A CA 1
ATOM 2844 C C . GLY A 1 372 ? -2.453 -28.234 -30.422 1 91.75 372 GLY A C 1
ATOM 2845 O O . GLY A 1 372 ? -2.936 -29.031 -29.609 1 91.75 372 GLY A O 1
ATOM 2846 N N . LEU A 1 373 ? -2.102 -26.984 -30.156 1 93.5 373 LEU A N 1
ATOM 2847 C CA . LEU A 1 373 ? -2.348 -26.422 -28.828 1 93.5 373 LEU A CA 1
ATOM 2848 C C . LEU A 1 373 ? -3.506 -25.438 -28.859 1 93.5 373 LEU A C 1
ATOM 2850 O O . LEU A 1 373 ? -3.607 -24.625 -29.781 1 93.5 373 LEU A O 1
ATOM 2854 N N . VAL A 1 374 ? -4.418 -25.609 -27.906 1 95.38 374 VAL A N 1
ATOM 2855 C CA . VAL A 1 374 ? -5.41 -24.562 -27.656 1 95.38 374 VAL A CA 1
ATOM 2856 C C . VAL A 1 374 ? -4.762 -23.406 -26.922 1 95.38 374 VAL A C 1
ATOM 2858 O O . VAL A 1 374 ? -4.117 -23.594 -25.891 1 95.38 374 VAL A O 1
ATOM 2861 N N . HIS A 1 375 ? -4.918 -22.219 -27.5 1 94 375 HIS A N 1
ATOM 2862 C CA . HIS A 1 375 ? -4.324 -21.062 -26.844 1 94 375 HIS A CA 1
ATOM 2863 C C . HIS A 1 375 ? -4.82 -20.938 -25.406 1 94 375 HIS A C 1
ATOM 2865 O O . HIS A 1 375 ? -6.02 -21.047 -25.141 1 94 375 HIS A O 1
ATOM 2871 N N . HIS A 1 376 ? -3.951 -20.766 -24.469 1 94.38 376 HIS A N 1
ATOM 2872 C CA . HIS A 1 376 ? -4.254 -20.766 -23.047 1 94.38 376 HIS A CA 1
ATOM 2873 C C . HIS A 1 376 ? -5.266 -19.688 -22.688 1 94.38 376 HIS A C 1
ATOM 2875 O O . HIS A 1 376 ? -6.141 -19.891 -21.844 1 94.38 376 HIS A O 1
ATOM 2881 N N . GLN A 1 377 ? -5.211 -18.5 -23.297 1 94 377 GLN A N 1
ATOM 2882 C CA . GLN A 1 377 ? -6.172 -17.438 -23.031 1 94 377 GLN A CA 1
ATOM 2883 C C . GLN A 1 377 ? -7.562 -17.812 -23.516 1 94 377 GLN A C 1
ATOM 2885 O O . GLN A 1 377 ? -8.57 -17.469 -22.891 1 94 377 GLN A O 1
ATOM 2890 N N . LEU A 1 378 ? -7.598 -18.469 -24.641 1 95.12 378 LEU A N 1
ATOM 2891 C CA . LEU A 1 378 ? -8.883 -18.906 -25.188 1 95.12 378 LEU A CA 1
ATOM 2892 C C . LEU A 1 378 ? -9.531 -19.953 -24.281 1 95.12 378 LEU A C 1
ATOM 2894 O O . LEU A 1 378 ? -10.719 -19.859 -23.984 1 95.12 378 LEU A O 1
ATOM 2898 N N . PHE A 1 379 ? -8.766 -20.953 -23.906 1 96.81 379 PHE A N 1
ATOM 2899 C CA . PHE A 1 379 ? -9.305 -21.984 -23.031 1 96.81 379 PHE A CA 1
ATOM 2900 C C . PHE A 1 379 ? -9.805 -21.375 -21.719 1 96.81 379 PHE A C 1
ATOM 2902 O O . PHE A 1 379 ? -10.859 -21.766 -21.219 1 96.81 379 PHE A O 1
ATOM 2909 N N . THR A 1 380 ? -9.008 -20.469 -21.141 1 96.31 380 THR A N 1
ATOM 2910 C CA . THR A 1 380 ? -9.406 -19.766 -19.922 1 96.31 380 THR A CA 1
ATOM 2911 C C . THR A 1 380 ? -10.727 -19.047 -20.109 1 96.31 380 THR A C 1
ATOM 2913 O O . THR A 1 380 ? -11.609 -19.094 -19.25 1 96.31 380 THR A O 1
ATOM 2916 N N . LYS A 1 381 ? -10.859 -18.375 -21.203 1 95.81 381 LYS A N 1
ATOM 2917 C CA . LYS A 1 381 ? -12.094 -17.672 -21.547 1 95.81 381 LYS A CA 1
ATOM 2918 C C . LYS A 1 381 ? -13.258 -18.641 -21.672 1 95.81 381 LYS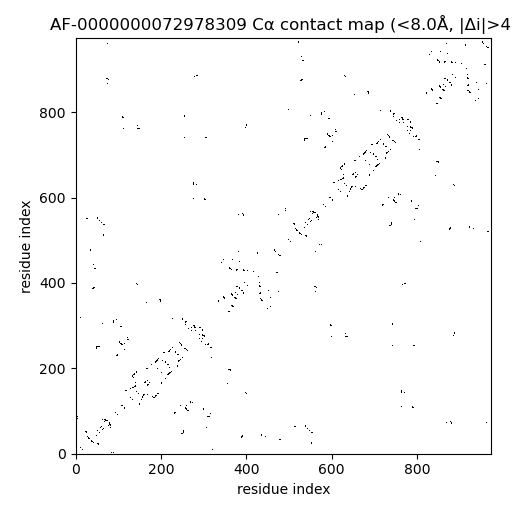 A C 1
ATOM 2920 O O . LYS A 1 381 ? -14.344 -18.391 -21.141 1 95.81 381 LYS A O 1
ATOM 2925 N N . MET A 1 382 ? -13.039 -19.719 -22.344 1 96.94 382 MET A N 1
ATOM 2926 C CA . MET A 1 382 ? -14.078 -20.734 -22.531 1 96.94 382 MET A CA 1
ATOM 2927 C C . MET A 1 382 ? -14.492 -21.328 -21.188 1 96.94 382 MET A C 1
ATOM 2929 O O . MET A 1 382 ? -15.68 -21.547 -20.938 1 96.94 382 MET A O 1
ATOM 2933 N N . LEU A 1 383 ? -13.508 -21.594 -20.344 1 97.38 383 LEU A N 1
ATOM 2934 C CA . LEU A 1 383 ? -13.805 -22.141 -19.016 1 97.38 383 LEU A CA 1
ATOM 2935 C C . LEU A 1 383 ? -14.734 -21.219 -18.25 1 97.38 383 LEU A C 1
ATOM 2937 O O . LEU A 1 383 ? -15.641 -21.672 -17.547 1 97.38 383 LEU A O 1
ATOM 2941 N N . SER A 1 384 ? -14.492 -19.922 -18.328 1 96.69 384 SER A N 1
ATOM 2942 C CA . SER A 1 384 ? -15.328 -18.922 -17.672 1 96.69 384 SER A CA 1
ATOM 2943 C C . SER A 1 384 ? -16.719 -18.859 -18.312 1 96.69 384 SER A C 1
ATOM 2945 O O . SER A 1 384 ? -17.734 -18.891 -17.609 1 96.69 384 SER A O 1
ATOM 2947 N N . ASP A 1 385 ? -16.75 -18.781 -19.641 1 96.25 385 ASP A N 1
ATOM 2948 C CA . ASP A 1 385 ? -18 -18.547 -20.375 1 96.25 385 ASP A CA 1
ATOM 2949 C C . ASP A 1 385 ? -18.906 -19.781 -20.312 1 96.25 385 ASP A C 1
ATOM 2951 O O . ASP A 1 385 ? -20.125 -19.656 -20.219 1 96.25 385 ASP A O 1
ATOM 2955 N N . VAL A 1 386 ? -18.328 -20.984 -20.406 1 97.31 386 VAL A N 1
ATOM 2956 C CA . VAL A 1 386 ? -19.109 -22.203 -20.578 1 97.31 386 VAL A CA 1
ATOM 2957 C C . VAL A 1 386 ? -19.422 -22.812 -19.219 1 97.31 386 VAL A C 1
ATOM 2959 O O . VAL A 1 386 ? -20.5 -23.375 -19.016 1 97.31 386 VAL A O 1
ATOM 2962 N N . TYR A 1 387 ? -18.516 -22.625 -18.266 1 97.38 387 TYR A N 1
ATOM 2963 C CA . TYR A 1 387 ? -18.703 -23.391 -17.031 1 97.38 387 TYR A CA 1
ATOM 2964 C C . TYR A 1 387 ? -18.656 -22.469 -15.82 1 97.38 387 TYR A C 1
ATOM 2966 O O . TYR A 1 387 ? -18.859 -22.922 -14.688 1 97.38 387 TYR A O 1
ATOM 2974 N N . GLY A 1 388 ? -18.344 -21.156 -15.977 1 97.25 388 GLY A N 1
ATOM 2975 C CA . GLY A 1 388 ? -18.312 -20.203 -14.883 1 97.25 388 GLY A CA 1
ATOM 2976 C C . GLY A 1 388 ? -17.031 -20.281 -14.055 1 97.25 388 GLY A C 1
ATOM 2977 O O . GLY A 1 388 ? -16.875 -19.562 -13.062 1 97.25 388 GLY A O 1
ATOM 2978 N N . VAL A 1 389 ? -16.062 -21.141 -14.461 1 98.06 389 VAL A N 1
ATOM 2979 C CA . VAL A 1 389 ? -14.828 -21.359 -13.711 1 98.06 389 VAL A CA 1
ATOM 2980 C C . VAL A 1 389 ? -13.844 -20.219 -14 1 98.06 389 VAL A C 1
ATOM 2982 O O . VAL A 1 389 ? -13.508 -19.969 -15.156 1 98.06 389 VAL A O 1
ATOM 2985 N N . GLN A 1 390 ? -13.43 -19.547 -12.969 1 97.19 390 GLN A N 1
ATOM 2986 C CA . GLN A 1 390 ? -12.5 -18.422 -13.086 1 97.19 390 GLN A CA 1
ATOM 2987 C C . GLN A 1 390 ? -11.055 -18.875 -12.875 1 97.19 390 GLN A C 1
ATOM 2989 O O . GLN A 1 390 ? -10.602 -19.016 -11.734 1 97.19 390 GLN A O 1
ATOM 2994 N N . ALA A 1 391 ? -10.336 -19.078 -13.922 1 96.81 391 ALA A N 1
ATOM 2995 C CA . ALA A 1 391 ? -8.93 -19.484 -13.938 1 96.81 391 ALA A CA 1
ATOM 2996 C C . ALA A 1 391 ? -8.047 -18.375 -14.5 1 96.81 391 ALA A C 1
ATOM 2998 O O . ALA A 1 391 ? -8.484 -17.219 -14.625 1 96.81 391 ALA A O 1
ATOM 2999 N N . ARG A 1 392 ? -6.812 -18.719 -14.711 1 94.75 392 ARG A N 1
ATOM 3000 C CA . ARG A 1 392 ? -5.875 -17.734 -15.242 1 94.75 392 ARG A CA 1
ATOM 3001 C C . ARG A 1 392 ? -5.066 -18.328 -16.406 1 94.75 392 ARG A C 1
ATOM 3003 O O . ARG A 1 392 ? -4.605 -19.469 -16.328 1 94.75 392 ARG A O 1
ATOM 3010 N N . GLY A 1 393 ? -5 -17.531 -17.438 1 92.38 393 GLY A N 1
ATOM 3011 C CA . GLY A 1 393 ? -4.141 -17.891 -18.562 1 92.38 393 GLY A CA 1
ATOM 3012 C C . GLY A 1 393 ? -2.912 -17.016 -18.672 1 92.38 393 GLY A C 1
ATOM 3013 O O . GLY A 1 393 ? -2.969 -15.812 -18.375 1 92.38 393 GLY A O 1
ATOM 3014 N N . GLY A 1 394 ? -1.789 -17.484 -19.047 1 88.19 394 GLY A N 1
ATOM 3015 C CA . GLY A 1 394 ? -0.561 -16.734 -19.219 1 88.19 394 GLY A CA 1
ATOM 3016 C C . GLY A 1 394 ? 0.644 -17.391 -18.562 1 88.19 394 GLY A C 1
ATOM 3017 O O . GLY A 1 394 ? 0.635 -18.594 -18.312 1 88.19 394 GLY A O 1
ATOM 3018 N N . CYS A 1 395 ? 1.651 -16.562 -18.391 1 77.62 395 CYS A N 1
ATOM 3019 C CA . CYS A 1 395 ? 2.889 -17.141 -17.875 1 77.62 395 CYS A CA 1
ATOM 3020 C C . CYS A 1 395 ? 2.936 -17.062 -16.344 1 77.62 395 CYS A C 1
ATOM 3022 O O . CYS A 1 395 ? 3.93 -17.453 -15.734 1 77.62 395 CYS A O 1
ATOM 3024 N N . ALA A 1 396 ? 1.986 -16.531 -15.742 1 76.38 396 ALA A N 1
ATOM 3025 C CA . ALA A 1 396 ? 1.84 -16.484 -14.289 1 76.38 396 ALA A CA 1
ATOM 3026 C C . ALA A 1 396 ? 3.07 -15.859 -13.633 1 76.38 396 ALA A C 1
ATOM 3028 O O . ALA A 1 396 ? 3.592 -16.391 -12.656 1 76.38 396 ALA A O 1
ATOM 3029 N N . CYS A 1 397 ? 3.674 -14.922 -14.234 1 73.31 397 CYS A N 1
ATOM 3030 C CA . CYS A 1 397 ? 4.797 -14.148 -13.711 1 73.31 397 CYS A CA 1
ATOM 3031 C C . CYS A 1 397 ? 6.016 -15.039 -13.492 1 73.31 397 CYS A C 1
ATOM 3033 O O . CYS A 1 397 ? 6.805 -14.797 -12.578 1 73.31 397 CYS A O 1
ATOM 3035 N N . ALA A 1 398 ? 6.086 -16.078 -14.172 1 81 398 ALA A N 1
ATOM 3036 C CA . ALA A 1 398 ? 7.211 -17 -14 1 81 398 ALA A CA 1
ATOM 3037 C C . ALA A 1 398 ? 7.832 -17.359 -15.352 1 81 398 ALA A C 1
ATOM 3039 O O . ALA A 1 398 ? 8.031 -18.531 -15.656 1 81 398 ALA A O 1
ATOM 3040 N N . GLY A 1 399 ? 8.297 -16.391 -15.984 1 79.75 399 GLY A N 1
ATOM 3041 C CA . GLY A 1 399 ? 8.812 -16.562 -17.328 1 79.75 399 GLY A CA 1
ATOM 3042 C C . GLY A 1 399 ? 10 -17.5 -17.391 1 79.75 399 GLY A C 1
ATOM 3043 O O . GLY A 1 399 ? 10.039 -18.406 -18.234 1 79.75 399 GLY A O 1
ATOM 3044 N N . ALA A 1 400 ? 10.938 -17.375 -16.5 1 80.88 400 ALA A N 1
ATOM 3045 C CA . ALA A 1 400 ? 12.141 -18.203 -16.5 1 80.88 400 ALA A CA 1
ATOM 3046 C C . ALA A 1 400 ? 11.797 -19.672 -16.234 1 80.88 400 ALA A C 1
ATOM 3048 O O . ALA A 1 400 ? 12.297 -20.562 -16.922 1 80.88 400 ALA A O 1
ATOM 3049 N N . TYR A 1 401 ? 10.953 -19.922 -15.32 1 85 401 TYR A N 1
ATOM 3050 C CA . TYR A 1 401 ? 10.508 -21.281 -15.031 1 85 401 TYR A CA 1
ATOM 3051 C C . TYR A 1 401 ? 9.734 -21.859 -16.203 1 85 401 TYR A C 1
ATOM 3053 O O . TYR A 1 401 ? 9.859 -23.047 -16.516 1 85 401 TYR A O 1
ATOM 3061 N N . GLY A 1 402 ? 8.953 -21 -16.812 1 86.81 402 GLY A N 1
ATOM 3062 C CA . GLY A 1 402 ? 8.211 -21.422 -17.984 1 86.81 402 GLY A CA 1
ATOM 3063 C C . GLY A 1 402 ? 9.102 -21.969 -19.078 1 86.81 402 GLY A C 1
ATOM 3064 O O . GLY A 1 402 ? 8.75 -22.938 -19.75 1 86.81 402 GLY A O 1
ATOM 3065 N N . HIS A 1 403 ? 10.242 -21.328 -19.234 1 86.12 403 HIS A N 1
ATOM 3066 C CA . HIS A 1 403 ? 11.188 -21.812 -20.234 1 86.12 403 HIS A CA 1
ATOM 3067 C C . HIS A 1 403 ? 11.633 -23.234 -19.922 1 86.12 403 HIS A C 1
ATOM 3069 O O . HIS A 1 403 ? 11.75 -24.062 -20.828 1 86.12 403 HIS A O 1
ATOM 3075 N N . ARG A 1 404 ? 11.797 -23.5 -18.734 1 84.94 404 ARG A N 1
ATOM 3076 C CA . ARG A 1 404 ? 12.219 -24.828 -18.328 1 84.94 404 ARG A CA 1
ATOM 3077 C C . ARG A 1 404 ? 11.078 -25.844 -18.484 1 84.94 404 ARG A C 1
ATOM 3079 O O . ARG A 1 404 ? 11.289 -26.953 -18.969 1 84.94 404 ARG A O 1
ATOM 3086 N N . LEU A 1 405 ? 9.953 -25.422 -18.031 1 87.19 405 LEU A N 1
ATOM 3087 C CA . LEU A 1 405 ? 8.781 -26.297 -18.078 1 87.19 405 LEU A CA 1
ATOM 3088 C C . LEU A 1 405 ? 8.453 -26.688 -19.516 1 87.19 405 LEU A C 1
ATOM 3090 O O . LEU A 1 405 ? 8.008 -27.812 -19.766 1 87.19 405 LEU A O 1
ATOM 3094 N N . LEU A 1 406 ? 8.711 -25.75 -20.422 1 86.75 406 LEU A N 1
ATOM 3095 C CA . LEU A 1 406 ? 8.336 -25.969 -21.812 1 86.75 406 LEU A CA 1
ATOM 3096 C C . LEU A 1 406 ? 9.539 -26.406 -22.641 1 86.75 406 LEU A C 1
ATOM 3098 O O . LEU A 1 406 ? 9.453 -26.531 -23.859 1 86.75 406 LEU A O 1
ATOM 3102 N N . ASP A 1 407 ? 10.711 -26.594 -21.969 1 85.38 407 ASP A N 1
ATOM 3103 C CA . ASP A 1 407 ? 11.953 -27.016 -22.609 1 85.38 407 ASP A CA 1
ATOM 3104 C C . ASP A 1 407 ? 12.328 -26.094 -23.766 1 85.38 407 ASP A C 1
ATOM 3106 O O . ASP A 1 407 ? 12.594 -26.562 -24.875 1 85.38 407 ASP A O 1
ATOM 3110 N N . MET A 1 408 ? 12.258 -24.891 -23.438 1 86.5 408 MET A N 1
ATOM 3111 C CA . MET A 1 408 ? 12.57 -23.875 -24.438 1 86.5 408 MET A CA 1
ATOM 3112 C C . MET A 1 408 ? 14.055 -23.516 -24.406 1 86.5 408 MET A C 1
ATOM 3114 O O . MET A 1 408 ? 14.594 -23.188 -23.344 1 86.5 408 MET A O 1
ATOM 3118 N N . GLN A 1 409 ? 14.625 -23.484 -25.578 1 86.94 409 GLN A N 1
ATOM 3119 C CA . GLN A 1 409 ? 16.031 -23.109 -25.703 1 86.94 409 GLN A CA 1
ATOM 3120 C C . GLN A 1 409 ? 16.203 -21.625 -25.984 1 86.94 409 GLN A C 1
ATOM 3122 O O . GLN A 1 409 ? 15.219 -20.938 -26.297 1 86.94 409 GLN A O 1
ATOM 3127 N N . LYS A 1 410 ? 17.375 -21.172 -25.859 1 89.25 410 LYS A N 1
ATOM 3128 C CA . LYS A 1 410 ? 17.656 -19.75 -25.969 1 89.25 410 LYS A CA 1
ATOM 3129 C C . LYS A 1 410 ? 17.234 -19.203 -27.328 1 89.25 410 LYS A C 1
ATOM 3131 O O . LYS A 1 410 ? 16.672 -18.109 -27.406 1 89.25 410 LYS A O 1
ATOM 3136 N N . ALA A 1 411 ? 17.5 -19.953 -28.359 1 88.25 411 ALA A N 1
ATOM 3137 C CA . ALA A 1 411 ? 17.172 -19.484 -29.703 1 88.25 411 ALA A CA 1
ATOM 3138 C C . ALA A 1 411 ? 15.664 -19.281 -29.859 1 88.25 411 ALA A C 1
ATOM 3140 O O . ALA A 1 411 ? 15.227 -18.312 -30.484 1 88.25 411 ALA A O 1
ATOM 3141 N N . GLU A 1 412 ? 15 -20.203 -29.344 1 87.69 412 GLU A N 1
ATOM 3142 C CA . GLU A 1 412 ? 13.539 -20.109 -29.375 1 87.69 412 GLU A CA 1
ATOM 3143 C C . GLU A 1 412 ? 13.055 -18.922 -28.547 1 87.69 412 GLU A C 1
ATOM 3145 O O . GLU A 1 412 ? 12.133 -18.203 -28.953 1 87.69 412 GLU A O 1
ATOM 3150 N N . SER A 1 413 ? 13.633 -18.781 -27.406 1 87.81 413 SER A N 1
ATOM 3151 C CA . SER A 1 413 ? 13.305 -17.672 -26.516 1 87.81 413 SER A CA 1
ATOM 3152 C C . SER A 1 413 ? 13.547 -16.328 -27.203 1 87.81 413 SER A C 1
ATOM 3154 O O . SER A 1 413 ? 12.719 -15.414 -27.109 1 87.81 413 SER A O 1
ATOM 3156 N N . ASP A 1 414 ? 14.617 -16.188 -27.875 1 88.75 414 ASP A N 1
ATOM 3157 C CA . ASP A 1 414 ? 14.969 -14.961 -28.578 1 88.75 414 ASP A CA 1
ATOM 3158 C C . ASP A 1 414 ? 13.961 -14.656 -29.688 1 88.75 414 ASP A C 1
ATOM 3160 O O . ASP A 1 414 ? 13.633 -13.492 -29.922 1 88.75 414 ASP A O 1
ATOM 3164 N N . SER A 1 415 ? 13.578 -15.711 -30.328 1 87.44 415 SER A N 1
ATOM 3165 C CA . SER A 1 415 ? 12.578 -15.547 -31.391 1 87.44 415 SER A CA 1
ATOM 3166 C C . SER A 1 415 ? 11.258 -15.039 -30.828 1 87.44 415 SER A C 1
ATOM 3168 O O . SER A 1 415 ? 10.617 -14.172 -31.422 1 87.44 415 SER A O 1
ATOM 3170 N N . ILE A 1 416 ? 10.906 -15.578 -29.766 1 85 416 ILE A N 1
ATOM 3171 C CA . ILE A 1 416 ? 9.664 -15.172 -29.109 1 85 416 ILE A CA 1
ATOM 3172 C C . ILE A 1 416 ? 9.773 -13.719 -28.656 1 85 416 ILE A C 1
ATOM 3174 O O . ILE A 1 416 ? 8.836 -12.93 -28.844 1 85 416 ILE A O 1
ATOM 3178 N N . PHE A 1 417 ? 10.891 -13.375 -28.078 1 85.31 417 PHE A N 1
ATOM 3179 C CA . PHE A 1 417 ? 11.133 -12.008 -27.625 1 85.31 417 PHE A CA 1
ATOM 3180 C C . PHE A 1 417 ? 11.008 -11.031 -28.781 1 85.31 417 PHE A C 1
ATOM 3182 O O . PHE A 1 417 ? 10.391 -9.969 -28.656 1 85.31 417 PHE A O 1
ATOM 3189 N N . SER A 1 418 ? 11.562 -11.406 -29.891 1 87.06 418 SER A N 1
ATOM 3190 C CA . SER A 1 418 ? 11.5 -10.57 -31.078 1 87.06 418 SER A CA 1
ATOM 3191 C C . SER A 1 418 ? 10.062 -10.391 -31.562 1 87.06 418 SER A C 1
ATOM 3193 O O . SER A 1 418 ? 9.672 -9.305 -31.984 1 87.06 418 SER A O 1
ATOM 3195 N N . ALA A 1 419 ? 9.359 -11.422 -31.5 1 84.12 419 ALA A N 1
ATOM 3196 C CA . ALA A 1 419 ? 7.961 -11.367 -31.906 1 84.12 419 ALA A CA 1
ATOM 3197 C C . ALA A 1 419 ? 7.156 -10.438 -30.984 1 84.12 419 ALA A C 1
ATOM 3199 O O . ALA A 1 419 ? 6.305 -9.68 -31.453 1 84.12 419 ALA A O 1
ATOM 3200 N N . ILE A 1 420 ? 7.445 -10.508 -29.75 1 80.19 420 ILE A N 1
ATOM 3201 C CA . ILE A 1 420 ? 6.766 -9.672 -28.766 1 80.19 420 ILE A CA 1
ATOM 3202 C C . ILE A 1 420 ? 7.117 -8.203 -29 1 80.19 420 ILE A C 1
ATOM 3204 O O . ILE A 1 420 ? 6.246 -7.336 -28.953 1 80.19 420 ILE A O 1
ATOM 3208 N N . GLN A 1 421 ? 8.297 -7.953 -29.266 1 82 421 GLN A N 1
ATOM 3209 C CA . GLN A 1 421 ? 8.742 -6.594 -29.547 1 82 421 GLN A CA 1
ATOM 3210 C C . GLN A 1 421 ? 8.062 -6.043 -30.797 1 82 421 GLN A C 1
ATOM 3212 O O . GLN A 1 421 ? 7.836 -4.836 -30.906 1 82 421 GLN A O 1
ATOM 3217 N N . ALA A 1 422 ? 7.699 -7.016 -31.625 1 82.5 422 ALA A N 1
ATOM 3218 C CA . ALA A 1 422 ? 7.043 -6.637 -32.875 1 82.5 422 ALA A CA 1
ATOM 3219 C C . ALA A 1 422 ? 5.535 -6.488 -32.688 1 82.5 422 ALA A C 1
ATOM 3221 O O . ALA A 1 422 ? 4.809 -6.188 -33.625 1 82.5 422 ALA A O 1
ATOM 3222 N N . GLY A 1 423 ? 5.066 -6.785 -31.5 1 77.12 423 GLY A N 1
ATOM 3223 C CA . GLY A 1 423 ? 3.668 -6.539 -31.172 1 77.12 423 GLY A CA 1
ATOM 3224 C C . GLY A 1 423 ? 2.799 -7.777 -31.297 1 77.12 423 GLY A C 1
ATOM 3225 O O . GLY A 1 423 ? 1.573 -7.676 -31.375 1 77.12 423 GLY A O 1
ATOM 3226 N N . VAL A 1 424 ? 3.369 -8.898 -31.5 1 79.56 424 VAL A N 1
ATOM 3227 C CA . VAL A 1 424 ? 2.6 -10.133 -31.641 1 79.56 424 VAL A CA 1
ATOM 3228 C C . VAL A 1 424 ? 2.527 -10.867 -30.312 1 79.56 424 VAL A C 1
ATOM 3230 O O . VAL A 1 424 ? 3.211 -11.867 -30.109 1 79.56 424 VAL A O 1
ATOM 3233 N N . GLU A 1 425 ? 1.58 -10.57 -29.5 1 77.62 425 GLU A N 1
ATOM 3234 C CA . GLU A 1 425 ? 1.463 -11.062 -28.141 1 77.62 425 GLU A CA 1
ATOM 3235 C C . GLU A 1 425 ? 0.935 -12.5 -28.109 1 77.62 425 GLU A C 1
ATOM 3237 O O . GLU A 1 425 ? 1.128 -13.219 -27.125 1 77.62 425 GLU A O 1
ATOM 3242 N N . THR A 1 426 ? 0.296 -12.906 -29.172 1 77.81 426 THR A N 1
ATOM 3243 C CA . THR A 1 426 ? -0.298 -14.242 -29.203 1 77.81 426 THR A CA 1
ATOM 3244 C C . THR A 1 426 ? 0.785 -15.312 -29.234 1 77.81 426 THR A C 1
ATOM 3246 O O . THR A 1 426 ? 0.506 -16.484 -28.984 1 77.81 426 THR A O 1
ATOM 3249 N N . GLU A 1 427 ? 1.956 -14.961 -29.484 1 76.88 427 GLU A N 1
ATOM 3250 C CA . GLU A 1 427 ? 3.055 -15.922 -29.547 1 76.88 427 GLU A CA 1
ATOM 3251 C C . GLU A 1 427 ? 3.684 -16.141 -28.172 1 76.88 427 GLU A C 1
ATOM 3253 O O . GLU A 1 427 ? 4.52 -17.016 -28 1 76.88 427 GLU A O 1
ATOM 3258 N N . LYS A 1 428 ? 3.273 -15.438 -27.25 1 79.25 428 LYS A N 1
ATOM 3259 C CA . LYS A 1 428 ? 3.795 -15.617 -25.906 1 79.25 428 LYS A CA 1
ATOM 3260 C C . LYS A 1 428 ? 3.373 -16.969 -25.328 1 79.25 428 LYS A C 1
ATOM 3262 O O . LYS A 1 428 ? 2.184 -17.297 -25.297 1 79.25 428 LYS A O 1
ATOM 3267 N N . PRO A 1 429 ? 4.359 -17.672 -25.016 1 84.81 429 PRO A N 1
ATOM 3268 C CA . PRO A 1 429 ? 4.004 -18.953 -24.406 1 84.81 429 PRO A CA 1
ATOM 3269 C C . PRO A 1 429 ? 3.246 -18.781 -23.078 1 84.81 429 PRO A C 1
ATOM 3271 O O . PRO A 1 429 ? 3.338 -17.734 -22.453 1 84.81 429 PRO A O 1
ATOM 3274 N N . GLY A 1 430 ? 2.438 -19.875 -22.781 1 90.62 430 GLY A N 1
ATOM 3275 C CA . GLY A 1 430 ? 1.68 -19.828 -21.547 1 90.62 430 GLY A CA 1
ATOM 3276 C C . GLY A 1 430 ? 0.916 -21.109 -21.266 1 90.62 430 GLY A C 1
ATOM 3277 O O . GLY A 1 430 ? 1.106 -22.109 -21.953 1 90.62 430 GLY A O 1
ATOM 3278 N N . TRP A 1 431 ? 0.202 -21.109 -20.219 1 95.25 431 TRP A N 1
ATOM 3279 C CA . TRP A 1 431 ? -0.615 -22.219 -19.75 1 95.25 431 TRP A CA 1
ATOM 3280 C C . TRP A 1 431 ? -1.842 -21.719 -19 1 95.25 431 TRP A C 1
ATOM 3282 O O . TRP A 1 431 ? -1.975 -20.516 -18.75 1 95.25 431 TRP A O 1
ATOM 3292 N N . VAL A 1 432 ? -2.768 -22.562 -18.797 1 96.69 432 VAL A N 1
ATOM 3293 C CA . VAL A 1 432 ? -3.891 -22.312 -17.906 1 96.69 432 VAL A CA 1
ATOM 3294 C C . VAL A 1 432 ? -3.525 -22.719 -16.484 1 96.69 432 VAL A C 1
ATOM 3296 O O . VAL A 1 432 ? -2.969 -23.797 -16.266 1 96.69 432 VAL A O 1
ATOM 3299 N N . ARG A 1 433 ? -3.742 -21.859 -15.562 1 97.31 433 ARG A N 1
ATOM 3300 C CA . ARG A 1 433 ? -3.531 -22.203 -14.164 1 97.31 433 ARG A CA 1
ATOM 3301 C C . ARG A 1 433 ? -4.824 -22.062 -13.359 1 97.31 433 ARG A C 1
ATOM 3303 O O . ARG A 1 433 ? -5.578 -21.109 -13.555 1 97.31 433 ARG A O 1
ATOM 3310 N N . LEU A 1 434 ? -5.137 -23 -12.562 1 97.88 434 LEU A N 1
ATOM 3311 C CA . LEU A 1 434 ? -6.191 -22.906 -11.555 1 97.88 434 LEU A CA 1
ATOM 3312 C C . LEU A 1 434 ? -5.805 -23.641 -10.281 1 97.88 434 LEU A C 1
ATOM 3314 O O . LEU A 1 434 ? -4.797 -24.359 -10.258 1 97.88 434 LEU A O 1
ATOM 3318 N N . ASN A 1 435 ? -6.441 -23.406 -9.234 1 97.81 435 ASN A N 1
ATOM 3319 C CA . ASN A 1 435 ? -6.219 -24.125 -7.988 1 97.81 435 ASN A CA 1
ATOM 3320 C C . ASN A 1 435 ? -7.531 -24.453 -7.281 1 97.81 435 ASN A C 1
ATOM 3322 O O . ASN A 1 435 ? -8.562 -23.828 -7.566 1 97.81 435 ASN A O 1
ATOM 3326 N N . LEU A 1 436 ? -7.543 -25.484 -6.512 1 98.69 436 LEU A N 1
ATOM 3327 C CA . LEU A 1 436 ? -8.68 -25.891 -5.695 1 98.69 436 LEU A CA 1
ATOM 3328 C C . LEU A 1 436 ? -8.484 -25.484 -4.238 1 98.69 436 LEU A C 1
ATOM 3330 O O . LEU A 1 436 ? -7.594 -26.016 -3.562 1 98.69 436 LEU A O 1
ATOM 3334 N N . SER A 1 437 ? -9.312 -24.531 -3.795 1 97.69 437 SER A N 1
ATOM 3335 C CA . SER A 1 437 ? -9.219 -24.031 -2.43 1 97.69 437 SER A CA 1
ATOM 3336 C C . SER A 1 437 ? -9.797 -25.016 -1.43 1 97.69 437 SER A C 1
ATOM 3338 O O . SER A 1 437 ? -10.82 -25.656 -1.698 1 97.69 437 SER A O 1
ATOM 3340 N N . ALA A 1 438 ? -9.234 -25.094 -0.251 1 98.19 438 ALA A N 1
ATOM 3341 C CA . ALA A 1 438 ? -9.727 -25.953 0.818 1 98.19 438 ALA A CA 1
ATOM 3342 C C . ALA A 1 438 ? -11.133 -25.531 1.247 1 98.19 438 ALA A C 1
ATOM 3344 O O . ALA A 1 438 ? -11.875 -26.344 1.818 1 98.19 438 ALA A O 1
ATOM 3345 N N . LEU A 1 439 ? -11.539 -24.344 0.923 1 97.81 439 LEU A N 1
ATOM 3346 C CA . LEU A 1 439 ? -12.812 -23.797 1.39 1 97.81 439 LEU A CA 1
ATOM 3347 C C . LEU A 1 439 ? -13.922 -24.062 0.375 1 97.81 439 LEU A C 1
ATOM 3349 O O . LEU A 1 439 ? -15.078 -23.734 0.613 1 97.81 439 LEU A O 1
ATOM 3353 N N . MET A 1 440 ? -13.586 -24.734 -0.723 1 97.5 440 MET A N 1
ATOM 3354 C CA . MET A 1 440 ? -14.594 -25.078 -1.725 1 97.5 440 MET A CA 1
ATOM 3355 C C . MET A 1 440 ? -15.453 -26.25 -1.266 1 97.5 440 MET A C 1
ATOM 3357 O O . MET A 1 440 ? -14.938 -27.188 -0.648 1 97.5 440 MET A O 1
ATOM 3361 N N . SER A 1 441 ? -16.672 -26.156 -1.586 1 96.94 441 SER A N 1
ATOM 3362 C CA . SER A 1 441 ? -17.5 -27.344 -1.389 1 96.94 441 SER A CA 1
ATOM 3363 C C . SER A 1 441 ? -17.109 -28.453 -2.35 1 96.94 441 SER A C 1
ATOM 3365 O O . SER A 1 441 ? -16.484 -28.188 -3.387 1 96.94 441 SER A O 1
ATOM 3367 N N . ASP A 1 442 ? -17.484 -29.641 -1.979 1 97.75 442 ASP A N 1
ATOM 3368 C CA . ASP A 1 442 ? -17.172 -30.781 -2.838 1 97.75 442 ASP A CA 1
ATOM 3369 C C . ASP A 1 442 ? -17.859 -30.656 -4.191 1 97.75 442 ASP A C 1
ATOM 3371 O O . ASP A 1 442 ? -17.312 -31.062 -5.219 1 97.75 442 ASP A O 1
ATOM 3375 N N . GLU A 1 443 ? -19.016 -30.062 -4.184 1 97.5 443 GLU A N 1
ATOM 3376 C CA . GLU A 1 443 ? -19.766 -29.875 -5.418 1 97.5 443 GLU A CA 1
ATOM 3377 C C . GLU A 1 443 ? -19.031 -28.938 -6.371 1 97.5 443 GLU A C 1
ATOM 3379 O O . GLU A 1 443 ? -18.969 -29.188 -7.574 1 97.5 443 GLU A O 1
ATOM 3384 N N . LYS A 1 444 ? -18.5 -27.906 -5.867 1 97.75 444 LYS A N 1
ATOM 3385 C CA . LYS A 1 444 ? -17.766 -26.953 -6.688 1 97.75 444 LYS A CA 1
ATOM 3386 C C . LYS A 1 444 ? -16.469 -27.578 -7.207 1 97.75 444 LYS A C 1
ATOM 3388 O O . LYS A 1 444 ? -16.078 -27.344 -8.352 1 97.75 444 LYS A O 1
ATOM 3393 N N . VAL A 1 445 ? -15.828 -28.344 -6.363 1 98.56 445 VAL A N 1
ATOM 3394 C CA . VAL A 1 445 ? -14.609 -29.031 -6.766 1 98.56 445 VAL A CA 1
ATOM 3395 C C . VAL A 1 445 ? -14.906 -29.969 -7.938 1 98.56 445 VAL A C 1
ATOM 3397 O O . VAL A 1 445 ? -14.203 -29.938 -8.945 1 98.56 445 VAL A O 1
ATOM 3400 N N . ASP A 1 446 ? -15.922 -30.688 -7.809 1 98.62 446 ASP A N 1
ATOM 3401 C CA . ASP A 1 446 ? -16.312 -31.625 -8.859 1 98.62 446 ASP A CA 1
ATOM 3402 C C . ASP A 1 446 ? -16.672 -30.891 -10.148 1 98.62 446 ASP A C 1
ATOM 3404 O O . ASP A 1 446 ? -16.359 -31.359 -11.242 1 98.62 446 ASP A O 1
ATOM 3408 N N . ALA A 1 447 ? -17.328 -29.797 -9.984 1 98.44 447 ALA A N 1
ATOM 3409 C CA . ALA A 1 447 ? -17.719 -29 -11.141 1 98.44 447 ALA A CA 1
ATOM 3410 C C . ALA A 1 447 ? -16.5 -28.484 -11.906 1 98.44 447 ALA A C 1
ATOM 3412 O O . ALA A 1 447 ? -16.484 -28.484 -13.133 1 98.44 447 ALA A O 1
ATOM 3413 N N . ILE A 1 448 ? -15.484 -28.078 -11.18 1 98.75 448 ILE A N 1
ATOM 3414 C CA . ILE A 1 448 ? -14.258 -27.609 -11.812 1 98.75 448 ILE A CA 1
ATOM 3415 C C . ILE A 1 448 ? -13.578 -28.781 -12.531 1 98.75 448 ILE A C 1
ATOM 3417 O O . ILE A 1 448 ? -13.203 -28.656 -13.703 1 98.75 448 ILE A O 1
ATOM 3421 N N . ILE A 1 449 ? -13.43 -29.891 -11.82 1 98.88 449 ILE A N 1
ATOM 3422 C CA . ILE A 1 449 ? -12.719 -31.047 -12.359 1 98.88 449 ILE A CA 1
ATOM 3423 C C . ILE A 1 449 ? -13.422 -31.547 -13.617 1 98.88 449 ILE A C 1
ATOM 3425 O O . ILE A 1 449 ? -12.781 -31.766 -14.648 1 98.88 449 ILE A O 1
ATOM 3429 N N . SER A 1 450 ? -14.695 -31.625 -13.555 1 98.62 450 SER A N 1
ATOM 3430 C CA . SER A 1 450 ? -15.469 -32.125 -14.695 1 98.62 450 SER A CA 1
ATOM 3431 C C . SER A 1 450 ? -15.477 -31.094 -15.836 1 98.62 450 SER A C 1
ATOM 3433 O O . SER A 1 450 ? -15.414 -31.469 -17 1 98.62 450 SER A O 1
ATOM 3435 N N . GLY A 1 451 ? -15.609 -29.812 -15.477 1 98.56 451 GLY A N 1
ATOM 3436 C CA . GLY A 1 451 ? -15.586 -28.766 -16.484 1 98.56 451 GLY A CA 1
ATOM 3437 C C . GLY A 1 451 ? -14.305 -28.734 -17.297 1 98.56 451 GLY A C 1
ATOM 3438 O O . GLY A 1 451 ? -14.344 -28.641 -18.516 1 98.56 451 GLY A O 1
ATOM 3439 N N . VAL A 1 452 ? -13.172 -28.828 -16.641 1 98.75 452 VAL A N 1
ATOM 3440 C CA . VAL A 1 452 ? -11.883 -28.859 -17.312 1 98.75 452 VAL A CA 1
ATOM 3441 C C . VAL A 1 452 ? -11.781 -30.109 -18.188 1 98.75 452 VAL A C 1
ATOM 3443 O O . VAL A 1 452 ? -11.367 -30.031 -19.359 1 98.75 452 VAL A O 1
ATOM 3446 N N . ASP A 1 453 ? -12.148 -31.219 -17.656 1 98.69 453 ASP A N 1
ATOM 3447 C CA . ASP A 1 453 ? -12.078 -32.5 -18.359 1 98.69 453 ASP A CA 1
ATOM 3448 C C . ASP A 1 453 ? -12.914 -32.469 -19.641 1 98.69 453 ASP A C 1
ATOM 3450 O O . ASP A 1 453 ? -12.422 -32.812 -20.719 1 98.69 453 ASP A O 1
ATOM 3454 N N . THR A 1 454 ? -14.141 -32.031 -19.531 1 98.44 454 THR A N 1
ATOM 3455 C CA . THR A 1 454 ? -15.086 -32.031 -20.641 1 98.44 454 THR A CA 1
ATOM 3456 C C . THR A 1 454 ? -14.68 -31 -21.688 1 98.44 454 THR A C 1
ATOM 3458 O O . THR A 1 454 ? -14.719 -31.266 -22.891 1 98.44 454 THR A O 1
ATOM 3461 N N . LEU A 1 455 ? -14.336 -29.844 -21.219 1 98.31 455 LEU A N 1
ATOM 3462 C CA . LEU A 1 455 ? -13.961 -28.781 -22.156 1 98.31 455 LEU A CA 1
ATOM 3463 C C . LEU A 1 455 ? -12.703 -29.172 -22.938 1 98.31 455 LEU A C 1
ATOM 3465 O O . LEU A 1 455 ? -12.578 -28.859 -24.125 1 98.31 455 LEU A O 1
ATOM 3469 N N . ALA A 1 456 ? -11.758 -29.812 -22.25 1 98.25 456 ALA A N 1
ATOM 3470 C CA . ALA A 1 456 ? -10.539 -30.25 -22.922 1 98.25 456 ALA A CA 1
ATOM 3471 C C . ALA A 1 456 ? -10.852 -31.203 -24.078 1 98.25 456 ALA A C 1
ATOM 3473 O O . ALA A 1 456 ? -10.227 -31.141 -25.125 1 98.25 456 ALA A O 1
ATOM 3474 N N . LYS A 1 457 ? -11.812 -32.031 -23.969 1 96.81 457 LYS A N 1
ATOM 3475 C CA . LYS A 1 457 ? -12.195 -33 -24.984 1 96.81 457 LYS A CA 1
ATOM 3476 C C . LYS A 1 457 ? -12.961 -32.344 -26.125 1 96.81 457 LYS A C 1
ATOM 3478 O O . LYS A 1 457 ? -12.914 -32.812 -27.266 1 96.81 457 LYS A O 1
ATOM 3483 N N . ASN A 1 458 ? -13.594 -31.203 -25.797 1 95.56 458 ASN A N 1
ATOM 3484 C CA . ASN A 1 458 ? -14.539 -30.641 -26.766 1 95.56 458 ASN A CA 1
ATOM 3485 C C . ASN A 1 458 ? -14.195 -29.203 -27.125 1 95.56 458 ASN A C 1
ATOM 3487 O O . ASN A 1 458 ? -15.031 -28.484 -27.672 1 95.56 458 ASN A O 1
ATOM 3491 N N . ALA A 1 459 ? -13.062 -28.734 -26.844 1 95.69 459 ALA A N 1
ATOM 3492 C CA . ALA A 1 459 ? -12.688 -27.328 -26.984 1 95.69 459 ALA A CA 1
ATOM 3493 C C . ALA A 1 459 ? -12.938 -26.844 -28.406 1 95.69 459 ALA A C 1
ATOM 3495 O O . ALA A 1 459 ? -13.359 -25.703 -28.609 1 95.69 459 ALA A O 1
ATOM 3496 N N . SER A 1 460 ? -12.695 -27.656 -29.391 1 93.94 460 SER A N 1
ATOM 3497 C CA . SER A 1 460 ? -12.773 -27.266 -30.797 1 93.94 460 SER A CA 1
ATOM 3498 C C . SER A 1 460 ? -14.188 -26.875 -31.188 1 93.94 460 SER A C 1
ATOM 3500 O O . SER A 1 460 ? -14.391 -26.125 -32.156 1 93.94 460 SER A O 1
ATOM 3502 N N . ARG A 1 461 ? -15.125 -27.312 -30.469 1 94.44 461 ARG A N 1
ATOM 3503 C CA . ARG A 1 461 ? -16.516 -26.984 -30.734 1 94.44 461 ARG A CA 1
ATOM 3504 C C . ARG A 1 461 ? -16.781 -25.5 -30.562 1 94.44 461 ARG A C 1
ATOM 3506 O O . ARG A 1 461 ? -17.734 -24.953 -31.125 1 94.44 461 ARG A O 1
ATOM 3513 N N . TYR A 1 462 ? -15.93 -24.844 -29.797 1 95 462 TYR A N 1
ATOM 3514 C CA . TYR A 1 462 ? -16.203 -23.453 -29.422 1 95 462 TYR A CA 1
ATOM 3515 C C . TYR A 1 462 ? -15.297 -22.5 -30.203 1 95 462 TYR A C 1
ATOM 3517 O O . TYR A 1 462 ? -15.484 -21.281 -30.141 1 95 462 TYR A O 1
ATOM 3525 N N . PHE A 1 463 ? -14.367 -22.969 -30.969 1 93.69 463 PHE A N 1
ATOM 3526 C CA . PHE A 1 463 ? -13.328 -22.141 -31.578 1 93.69 463 PHE A CA 1
ATOM 3527 C C . PHE A 1 463 ? -13.938 -21.062 -32.469 1 93.69 463 PHE A C 1
ATOM 3529 O O . PHE A 1 463 ? -13.523 -19.906 -32.406 1 93.69 463 PHE A O 1
ATOM 3536 N N . ASP A 1 464 ? -14.938 -21.359 -33.188 1 93.19 464 ASP A N 1
ATOM 3537 C CA . ASP A 1 464 ? -15.516 -20.469 -34.188 1 93.19 464 ASP A CA 1
ATOM 3538 C C . ASP A 1 464 ? -16.328 -19.359 -33.5 1 93.19 464 ASP A C 1
ATOM 3540 O O . ASP A 1 464 ? -16.672 -18.359 -34.156 1 93.19 464 ASP A O 1
ATOM 3544 N N . ASP A 1 465 ? -16.594 -19.5 -32.281 1 95.5 465 ASP A N 1
ATOM 3545 C CA . ASP A 1 465 ? -17.406 -18.516 -31.562 1 95.5 465 ASP A CA 1
ATOM 3546 C C . ASP A 1 465 ? -16.562 -17.328 -31.141 1 95.5 465 ASP A C 1
ATOM 3548 O O . ASP A 1 465 ? -17.094 -16.281 -30.75 1 95.5 465 ASP A O 1
ATOM 3552 N N . TYR A 1 466 ? -15.219 -17.469 -31.203 1 95 466 TYR A N 1
ATOM 3553 C CA . TYR A 1 466 ? -14.352 -16.438 -30.641 1 95 466 TYR A CA 1
ATOM 3554 C C . TYR A 1 466 ? -13.469 -15.82 -31.719 1 95 466 TYR A C 1
ATOM 3556 O O . TYR A 1 466 ? -13.141 -16.469 -32.719 1 95 466 TYR A O 1
ATOM 3564 N N . GLU A 1 467 ? -13.156 -14.539 -31.5 1 93.12 467 GLU A N 1
ATOM 3565 C CA . GLU A 1 467 ? -12.18 -13.812 -32.312 1 93.12 467 GLU A CA 1
ATOM 3566 C C . GLU A 1 467 ? -10.984 -13.383 -31.453 1 93.12 467 GLU A C 1
ATOM 3568 O O . GLU A 1 467 ? -11.141 -12.977 -30.297 1 93.12 467 GLU A O 1
ATOM 3573 N N . ALA A 1 468 ? -9.852 -13.461 -32.094 1 89.69 468 ALA A N 1
ATOM 3574 C CA . ALA A 1 468 ? -8.617 -13.125 -31.375 1 89.69 468 ALA A CA 1
ATOM 3575 C C . ALA A 1 468 ? -8.125 -11.734 -31.75 1 89.69 468 ALA A C 1
ATOM 3577 O O . ALA A 1 468 ? -8.195 -11.336 -32.938 1 89.69 468 ALA A O 1
ATOM 3578 N N . ASP A 1 469 ? -7.75 -10.969 -30.781 1 86.44 469 ASP A N 1
ATOM 3579 C CA . ASP A 1 469 ? -6.941 -9.766 -30.984 1 86.44 469 ASP A CA 1
ATOM 3580 C C . ASP A 1 469 ? -5.453 -10.078 -30.844 1 86.44 469 ASP A C 1
ATOM 3582 O O . ASP A 1 469 ? -4.949 -10.242 -29.734 1 86.44 469 ASP A O 1
ATOM 3586 N N . THR A 1 470 ? -4.742 -10.062 -31.891 1 81.75 470 THR A N 1
ATOM 3587 C CA . THR A 1 470 ? -3.357 -10.516 -31.938 1 81.75 470 THR A CA 1
ATOM 3588 C C . THR A 1 470 ? -2.453 -9.57 -31.156 1 81.75 470 THR A C 1
ATOM 3590 O O . THR A 1 470 ? -1.414 -9.984 -30.641 1 81.75 470 THR A O 1
ATOM 3593 N N . ALA A 1 471 ? -2.803 -8.328 -31.062 1 76.31 471 ALA A N 1
ATOM 3594 C CA . ALA A 1 471 ? -1.985 -7.32 -30.391 1 76.31 471 ALA A CA 1
ATOM 3595 C C . ALA A 1 471 ? -2.051 -7.48 -28.875 1 76.31 471 ALA A C 1
ATOM 3597 O O . ALA A 1 471 ? -1.088 -7.168 -28.172 1 76.31 471 ALA A O 1
ATOM 3598 N N . THR A 1 472 ? -3.119 -8.078 -28.391 1 77.44 472 THR A N 1
ATOM 3599 C CA . THR A 1 472 ? -3.287 -8.141 -26.953 1 77.44 472 THR A CA 1
ATOM 3600 C C . THR A 1 472 ? -3.451 -9.586 -26.484 1 77.44 472 THR A C 1
ATOM 3602 O O . THR A 1 472 ? -3.469 -9.867 -25.281 1 77.44 472 THR A O 1
ATOM 3605 N N . ALA A 1 473 ? -3.604 -10.523 -27.438 1 75.69 473 ALA A N 1
ATOM 3606 C CA . ALA A 1 473 ? -3.85 -11.938 -27.172 1 75.69 473 ALA A CA 1
ATOM 3607 C C . ALA A 1 473 ? -5.141 -12.133 -26.391 1 75.69 473 ALA A C 1
ATOM 3609 O O . ALA A 1 473 ? -5.234 -13.023 -25.547 1 75.69 473 ALA A O 1
ATOM 3610 N N . ARG A 1 474 ? -6.129 -11.281 -26.625 1 84.81 474 ARG A N 1
ATOM 3611 C CA . ARG A 1 474 ? -7.441 -11.391 -26 1 84.81 474 ARG A CA 1
ATOM 3612 C C . ARG A 1 474 ? -8.453 -12.016 -26.953 1 84.81 474 ARG A C 1
ATOM 3614 O O . ARG A 1 474 ? -8.422 -11.758 -28.156 1 84.81 474 ARG A O 1
ATOM 3621 N N . PHE A 1 475 ? -9.297 -12.812 -26.375 1 89.75 475 PHE A N 1
ATOM 3622 C CA . PHE A 1 475 ? -10.344 -13.477 -27.141 1 89.75 475 PHE A CA 1
ATOM 3623 C C . PHE A 1 475 ? -11.719 -12.977 -26.719 1 89.75 475 PHE A C 1
ATOM 3625 O O . PHE A 1 475 ? -12.008 -12.875 -25.531 1 89.75 475 PHE A O 1
ATOM 3632 N N . THR A 1 476 ? -12.461 -12.625 -27.672 1 90.62 476 THR A N 1
ATOM 3633 C CA . THR A 1 476 ? -13.805 -12.117 -27.422 1 90.62 476 THR A CA 1
ATOM 3634 C C . THR A 1 476 ? -14.852 -12.938 -28.172 1 90.62 476 THR A C 1
ATOM 3636 O O . THR A 1 476 ? -14.633 -13.32 -29.328 1 90.62 476 THR A O 1
ATOM 3639 N N . HIS A 1 477 ? -15.922 -13.242 -27.516 1 92.38 477 HIS A N 1
ATOM 3640 C CA . HIS A 1 477 ? -17.031 -13.922 -28.188 1 92.38 477 HIS A CA 1
ATOM 3641 C C . HIS A 1 477 ? -17.656 -13.031 -29.25 1 92.38 477 HIS A C 1
ATOM 3643 O O . HIS A 1 477 ? -17.906 -11.852 -29 1 92.38 477 HIS A O 1
ATOM 3649 N N . LYS A 1 478 ? -17.922 -13.531 -30.375 1 88.62 478 LYS A N 1
ATOM 3650 C CA . LYS A 1 478 ? -18.391 -12.781 -31.547 1 88.62 478 LYS A CA 1
ATOM 3651 C C . LYS A 1 478 ? -19.766 -12.172 -31.281 1 88.62 478 LYS A C 1
ATOM 3653 O O . LYS A 1 478 ? -20.078 -11.094 -31.797 1 88.62 478 LYS A O 1
ATOM 3658 N N . GLU A 1 479 ? -20.672 -12.773 -30.625 1 75.38 479 GLU A N 1
ATOM 3659 C CA . GLU A 1 479 ? -22 -12.227 -30.359 1 75.38 479 GLU A CA 1
ATOM 3660 C C . GLU A 1 479 ? -21.938 -11.062 -29.375 1 75.38 479 GLU A C 1
ATOM 3662 O O . GLU A 1 479 ? -22.812 -10.195 -29.375 1 75.38 479 GLU A O 1
ATOM 3667 N N . VAL A 1 480 ? -21.156 -11.094 -28.453 1 64.44 480 VAL A N 1
ATOM 3668 C CA . VAL A 1 480 ? -21.047 -10.07 -27.422 1 64.44 480 VAL A CA 1
ATOM 3669 C C . VAL A 1 480 ? -20.156 -8.93 -27.906 1 64.44 480 VAL A C 1
ATOM 3671 O O . VAL A 1 480 ? -20.094 -7.867 -27.281 1 64.44 480 VAL A O 1
ATOM 3674 N N . ALA A 1 481 ? -19.344 -9.281 -28.734 1 54.47 481 ALA A N 1
ATOM 3675 C CA . ALA A 1 481 ? -18.422 -8.281 -29.281 1 54.47 481 ALA A CA 1
ATOM 3676 C C . ALA A 1 481 ? -19.172 -7.016 -29.688 1 54.47 481 ALA A C 1
ATOM 3678 O O . ALA A 1 481 ? -18.578 -5.93 -29.734 1 54.47 481 ALA A O 1
ATOM 3679 N N . GLY A 1 482 ? -20.328 -7.078 -30.031 1 40.75 482 GLY A N 1
ATOM 3680 C CA . GLY A 1 482 ? -21.125 -5.906 -30.375 1 40.75 482 GLY A CA 1
ATOM 3681 C C . GLY A 1 482 ? -21.469 -5.055 -29.156 1 40.75 482 GLY A C 1
ATOM 3682 O O . GLY A 1 482 ? -21.938 -3.928 -29.312 1 40.75 482 GLY A O 1
ATOM 3683 N N . GLU A 1 483 ? -21.75 -5.656 -28.016 1 39.22 483 GLU A N 1
ATOM 3684 C CA . GLU A 1 483 ? -22.281 -4.922 -26.875 1 39.22 483 GLU A CA 1
ATOM 3685 C C . GLU A 1 483 ? -21.156 -4.359 -26.016 1 39.22 483 GLU A C 1
ATOM 3687 O O . GLU A 1 483 ? -21.422 -3.799 -24.938 1 39.22 483 GLU A O 1
ATOM 3692 N N . ILE A 1 484 ? -20.078 -4.875 -26.094 1 37.69 484 ILE A N 1
ATOM 3693 C CA . ILE A 1 484 ? -19.109 -4.359 -25.125 1 37.69 484 ILE A CA 1
ATOM 3694 C C . ILE A 1 484 ? -18.875 -2.869 -25.375 1 37.69 484 ILE A C 1
ATOM 3696 O O . ILE A 1 484 ? -18.438 -2.477 -26.469 1 37.69 484 ILE A O 1
ATOM 3700 N N . PRO A 1 485 ? -19.484 -2.012 -24.781 1 32.38 485 PRO A N 1
ATOM 3701 C CA . PRO A 1 485 ? -19.359 -0.568 -25 1 32.38 485 PRO A CA 1
ATOM 3702 C C . PRO A 1 485 ? -17.906 -0.109 -25.094 1 32.38 485 PRO A C 1
ATOM 3704 O O . PRO A 1 485 ? -17.047 -0.568 -24.328 1 32.38 485 PRO A O 1
ATOM 3707 N N . GLN A 1 486 ? -17.5 0.223 -26.391 1 28.02 486 GLN A N 1
ATOM 3708 C CA . GLN A 1 486 ? -16.219 0.911 -26.578 1 28.02 486 GLN A CA 1
ATOM 3709 C C . GLN A 1 486 ? -15.938 1.851 -25.406 1 28.02 486 GLN A C 1
ATOM 3711 O O . GLN A 1 486 ? -16.75 2.727 -25.094 1 28.02 486 GLN A O 1
ATOM 3716 N N . LEU A 1 487 ? -15.047 1.447 -24.438 1 24.45 487 LEU A N 1
ATOM 3717 C CA . LEU A 1 487 ? -14.484 2.48 -23.578 1 24.45 487 LEU A CA 1
ATOM 3718 C C . LEU A 1 487 ? -13.828 3.582 -24.406 1 24.45 487 LEU A C 1
ATOM 3720 O O . LEU A 1 487 ? -13.094 3.297 -25.359 1 24.45 487 LEU A O 1
ATOM 3724 N N . MET B 1 1 ? -24.328 0.52 -17.844 1 82 1 MET B N 1
ATOM 3725 C CA . MET B 1 1 ? -23.547 1.523 -17.125 1 82 1 MET B CA 1
ATOM 3726 C C . MET B 1 1 ? -22.453 0.866 -16.297 1 82 1 MET B C 1
ATOM 3728 O O . MET B 1 1 ? -22.672 -0.179 -15.68 1 82 1 MET B O 1
ATOM 3732 N N . SER B 1 2 ? -21.297 1.48 -16.344 1 92.31 2 SER B N 1
ATOM 3733 C CA . SER B 1 2 ? -20.203 0.967 -15.547 1 92.31 2 SER B CA 1
ATOM 3734 C C . SER B 1 2 ? -20.422 1.235 -14.062 1 92.31 2 SER B C 1
ATOM 3736 O O . SER B 1 2 ? -21.203 2.115 -13.695 1 92.31 2 SER B O 1
ATOM 3738 N N . PRO B 1 3 ? -19.828 0.45 -13.234 1 95.88 3 PRO B N 1
ATOM 3739 C CA . PRO B 1 3 ? -19.969 0.665 -11.797 1 95.88 3 PRO B CA 1
ATOM 3740 C C . PRO B 1 3 ? -19.609 2.086 -11.375 1 95.88 3 PRO B C 1
ATOM 3742 O O . PRO B 1 3 ? -20.297 2.682 -10.539 1 95.88 3 PRO B O 1
ATOM 3745 N N . LEU B 1 4 ? -18.625 2.723 -11.93 1 96.81 4 LEU B N 1
ATOM 3746 C CA . LEU B 1 4 ? -18.203 4.066 -11.547 1 96.81 4 LEU B CA 1
ATOM 3747 C C . LEU B 1 4 ? -19.234 5.102 -11.992 1 96.81 4 LEU B C 1
ATOM 3749 O O . LEU B 1 4 ? -19.438 6.105 -11.312 1 96.81 4 LEU B O 1
ATOM 3753 N N . GLU B 1 5 ? -19.797 4.863 -13.18 1 96.31 5 GLU B N 1
ATOM 3754 C CA . GLU B 1 5 ? -20.844 5.758 -13.648 1 96.31 5 GLU B CA 1
ATOM 3755 C C . GLU B 1 5 ? -22.062 5.715 -12.719 1 96.31 5 GLU B C 1
ATOM 3757 O O . GLU B 1 5 ? -22.688 6.746 -12.461 1 96.31 5 GLU B O 1
ATOM 3762 N N . GLU B 1 6 ? -22.375 4.523 -12.266 1 96.56 6 GLU B N 1
ATOM 3763 C CA . GLU B 1 6 ? -23.469 4.391 -11.305 1 96.56 6 GLU B CA 1
ATOM 3764 C C . GLU B 1 6 ? -23.172 5.133 -10.008 1 96.56 6 GLU B C 1
ATOM 3766 O O . GLU B 1 6 ? -24.047 5.766 -9.43 1 96.56 6 GLU B O 1
ATOM 3771 N N . PHE B 1 7 ? -22 5.055 -9.562 1 98 7 PHE B N 1
ATOM 3772 C CA . PHE B 1 7 ? -21.578 5.785 -8.375 1 98 7 PHE B CA 1
ATOM 3773 C C . PHE B 1 7 ? -21.672 7.289 -8.594 1 98 7 PHE B C 1
ATOM 3775 O O . PHE B 1 7 ? -22.188 8.016 -7.742 1 98 7 PHE B O 1
ATOM 3782 N N . ALA B 1 8 ? -21.156 7.762 -9.75 1 97.38 8 ALA B N 1
ATOM 3783 C CA . ALA B 1 8 ? -21.234 9.18 -10.102 1 97.38 8 ALA B CA 1
ATOM 3784 C C . ALA B 1 8 ? -22.688 9.664 -10.094 1 97.38 8 ALA B C 1
ATOM 3786 O O . ALA B 1 8 ? -22.969 10.766 -9.617 1 97.38 8 ALA B O 1
ATOM 3787 N N . ASN B 1 9 ? -23.547 8.828 -10.617 1 96.94 9 ASN B N 1
ATOM 3788 C CA . ASN B 1 9 ? -24.969 9.18 -10.641 1 96.94 9 ASN B CA 1
ATOM 3789 C C . ASN B 1 9 ? -25.547 9.297 -9.234 1 96.94 9 ASN B C 1
ATOM 3791 O O . ASN B 1 9 ? -26.391 10.148 -8.977 1 96.94 9 ASN B O 1
ATOM 3795 N N . SER B 1 10 ? -25.094 8.414 -8.375 1 97.38 10 SER B N 1
ATOM 3796 C CA . SER B 1 10 ? -25.562 8.469 -6.996 1 97.38 10 SER B CA 1
ATOM 3797 C C . SER B 1 10 ? -25.156 9.766 -6.316 1 97.38 10 SER B C 1
ATOM 3799 O O . SER B 1 10 ? -25.844 10.25 -5.418 1 97.38 10 SER B O 1
ATOM 3801 N N . LEU B 1 11 ? -24.078 10.383 -6.691 1 97.56 11 LEU B N 1
ATOM 3802 C CA . LEU B 1 11 ? -23.578 11.609 -6.102 1 97.56 11 LEU B CA 1
ATOM 3803 C C . LEU B 1 11 ? -24.344 12.828 -6.625 1 97.56 11 LEU B C 1
ATOM 3805 O O . LEU B 1 11 ? -24.234 13.922 -6.07 1 97.56 11 LEU B O 1
ATOM 3809 N N . ARG B 1 12 ? -25.125 12.633 -7.652 1 95.81 12 ARG B N 1
ATOM 3810 C CA . ARG B 1 12 ? -25.891 13.734 -8.242 1 95.81 12 ARG B CA 1
ATOM 3811 C C . ARG B 1 12 ? -27.266 13.852 -7.609 1 95.81 12 ARG B C 1
ATOM 3813 O O . ARG B 1 12 ? -28 14.812 -7.859 1 95.81 12 ARG B O 1
ATOM 3820 N N . GLN B 1 13 ? -27.547 12.953 -6.77 1 94.31 13 GLN B N 1
ATOM 3821 C CA . GLN B 1 13 ? -28.859 12.977 -6.113 1 94.31 13 GLN B CA 1
ATOM 3822 C C . GLN B 1 13 ? -28.953 14.133 -5.125 1 94.31 13 GLN B C 1
ATOM 3824 O O . GLN B 1 13 ? -27.938 14.641 -4.656 1 94.31 13 GLN B O 1
ATOM 3829 N N . PRO B 1 14 ? -30.156 14.57 -4.805 1 94.5 14 PRO B N 1
ATOM 3830 C CA . PRO B 1 14 ? -30.344 15.734 -3.941 1 94.5 14 PRO B CA 1
ATOM 3831 C C . PRO B 1 14 ? -29.797 15.531 -2.533 1 94.5 14 PRO B C 1
ATOM 3833 O O . PRO B 1 14 ? -29.641 14.391 -2.092 1 94.5 14 PRO B O 1
ATOM 3836 N N . GLU B 1 15 ? -29.453 16.578 -1.855 1 96.69 15 GLU B N 1
ATOM 3837 C CA . GLU B 1 15 ? -29.016 16.609 -0.465 1 96.69 15 GLU B CA 1
ATOM 3838 C C . GLU B 1 15 ? -27.719 15.82 -0.284 1 96.69 15 GLU B C 1
ATOM 3840 O O . GLU B 1 15 ? -27.562 15.078 0.688 1 96.69 15 GLU B O 1
ATOM 3845 N N . LEU B 1 16 ? -26.875 15.969 -1.276 1 97.38 16 LEU B N 1
ATOM 3846 C CA . LEU B 1 16 ? -25.609 15.227 -1.263 1 97.38 16 LEU B CA 1
ATOM 3847 C C . LEU B 1 16 ? -24.828 15.531 0.005 1 97.38 16 LEU B C 1
ATOM 3849 O O . LEU B 1 16 ? -24.312 14.617 0.658 1 97.38 16 LEU B O 1
ATOM 3853 N N . LYS B 1 17 ? -24.734 16.828 0.344 1 97.25 17 LYS B N 1
ATOM 3854 C CA . LYS B 1 17 ? -23.938 17.25 1.492 1 97.25 17 LYS B CA 1
ATOM 3855 C C . LYS B 1 17 ? -24.438 16.594 2.777 1 97.25 17 LYS B C 1
ATOM 3857 O O . LYS B 1 17 ? -23.641 16.078 3.572 1 97.25 17 LYS B O 1
ATOM 3862 N N . ILE B 1 18 ? -25.734 16.516 2.936 1 97 18 ILE B N 1
ATOM 3863 C CA . ILE B 1 18 ? -26.344 15.922 4.117 1 97 18 ILE B CA 1
ATOM 3864 C C . ILE B 1 18 ? -26.109 14.414 4.113 1 97 18 ILE B C 1
ATOM 3866 O O . ILE B 1 18 ? -25.812 13.828 5.156 1 97 18 ILE B O 1
ATOM 3870 N N . ARG B 1 19 ? -26.188 13.805 2.98 1 97.69 19 ARG B N 1
ATOM 3871 C CA . ARG B 1 19 ? -26 12.359 2.865 1 97.69 19 ARG B CA 1
ATOM 3872 C C . ARG B 1 19 ? -24.562 11.969 3.178 1 97.69 19 ARG B C 1
ATOM 3874 O O . ARG B 1 19 ? -24.328 10.938 3.814 1 97.69 19 ARG B O 1
ATOM 3881 N N . ILE B 1 20 ? -23.625 12.781 2.678 1 98.19 20 ILE B N 1
ATOM 3882 C CA . ILE B 1 20 ? -22.219 12.5 2.943 1 98.19 20 ILE B CA 1
ATOM 3883 C C . ILE B 1 20 ? -21.922 12.711 4.426 1 98.19 20 ILE B C 1
ATOM 3885 O O . ILE B 1 20 ? -21.203 11.914 5.043 1 98.19 20 ILE B O 1
ATOM 3889 N N . GLN B 1 21 ? -22.453 13.766 5.012 1 97.5 21 GLN B N 1
ATOM 3890 C CA . GLN B 1 21 ? -22.297 14 6.441 1 97.5 21 GLN B CA 1
ATOM 3891 C C . GLN B 1 21 ? -22.812 12.82 7.258 1 97.5 21 GLN B C 1
ATOM 3893 O O . GLN B 1 21 ? -22.141 12.352 8.18 1 97.5 21 GLN B O 1
ATOM 3898 N N . LYS B 1 22 ? -23.969 12.312 6.891 1 96.94 22 LYS B N 1
ATOM 3899 C CA . LYS B 1 22 ? -24.594 11.211 7.613 1 96.94 22 LYS B CA 1
ATOM 3900 C C . LYS B 1 22 ? -23.859 9.898 7.363 1 96.94 22 LYS B C 1
ATOM 3902 O O . LYS B 1 22 ? -24 8.945 8.133 1 96.94 22 LYS B O 1
ATOM 3907 N N . GLY B 1 23 ? -23.141 9.867 6.281 1 98.06 23 GLY B N 1
ATOM 3908 C CA . GLY B 1 23 ? -22.438 8.648 5.895 1 98.06 23 GLY B CA 1
ATOM 3909 C C . GLY B 1 23 ? -21.125 8.469 6.613 1 98.06 23 GLY B C 1
ATOM 3910 O O . GLY B 1 23 ? -20.5 7.406 6.52 1 98.06 23 GLY B O 1
ATOM 3911 N N . LEU B 1 24 ? -20.656 9.516 7.367 1 98.19 24 LEU B N 1
ATOM 3912 C CA . LEU B 1 24 ? -19.406 9.414 8.102 1 98.19 24 LEU B CA 1
ATOM 3913 C C . LEU B 1 24 ? -19.5 8.344 9.188 1 98.19 24 LEU B C 1
ATOM 3915 O O . LEU B 1 24 ? -20.297 8.469 10.117 1 98.19 24 LEU B O 1
ATOM 3919 N N . ILE B 1 25 ? -18.656 7.359 9.109 1 98.19 25 ILE B N 1
ATOM 3920 C CA . ILE B 1 25 ? -18.703 6.234 10.039 1 98.19 25 ILE B CA 1
ATOM 3921 C C . ILE B 1 25 ? -18.078 6.637 11.375 1 98.19 25 ILE B C 1
ATOM 3923 O O . ILE B 1 25 ? -16.938 7.109 11.414 1 98.19 25 ILE B O 1
ATOM 3927 N N . GLY B 1 26 ? -18.797 6.445 12.453 1 95.94 26 GLY B N 1
ATOM 3928 C CA . GLY B 1 26 ? -18.328 6.738 13.797 1 95.94 26 GLY B CA 1
ATOM 3929 C C . GLY B 1 26 ? -18.656 8.156 14.242 1 95.94 26 GLY B C 1
ATOM 3930 O O . GLY B 1 26 ? -18.188 8.602 15.297 1 95.94 26 GLY B O 1
ATOM 3931 N N . ASP B 1 27 ? -19.438 8.898 13.469 1 94.06 27 ASP B N 1
ATOM 3932 C CA . ASP B 1 27 ? -19.688 10.305 13.758 1 94.06 27 ASP B CA 1
ATOM 3933 C C . ASP B 1 27 ? -20.625 10.453 14.961 1 94.06 27 ASP B C 1
ATOM 3935 O O . ASP B 1 27 ? -20.719 11.539 15.539 1 94.06 27 ASP B O 1
ATOM 3939 N N . ASP B 1 28 ? -21.188 9.43 15.461 1 91.56 28 ASP B N 1
ATOM 3940 C CA . ASP B 1 28 ? -22.141 9.523 16.562 1 91.56 28 ASP B CA 1
ATOM 3941 C C . ASP B 1 28 ? -21.703 8.656 17.75 1 91.56 28 ASP B C 1
ATOM 3943 O O . ASP B 1 28 ? -22.484 8.383 18.641 1 91.56 28 ASP B O 1
ATOM 3947 N N . ILE B 1 29 ? -20.484 8.383 17.828 1 94.94 29 ILE B N 1
ATOM 3948 C CA . ILE B 1 29 ? -20.016 7.469 18.859 1 94.94 29 ILE B CA 1
ATOM 3949 C C . ILE B 1 29 ? -19.734 8.25 20.141 1 94.94 29 ILE B C 1
ATOM 3951 O O . ILE B 1 29 ? -19.375 9.43 20.094 1 94.94 29 ILE B O 1
ATOM 3955 N N . VAL B 1 30 ? -19.953 7.586 21.219 1 96.5 30 VAL B N 1
ATOM 3956 C CA . VAL B 1 30 ? -19.609 8.07 22.547 1 96.5 30 VAL B CA 1
ATOM 3957 C C . VAL B 1 30 ? -18.406 7.305 23.094 1 96.5 30 VAL B C 1
ATOM 3959 O O . VAL B 1 30 ? -18.359 6.078 22.984 1 96.5 30 VAL B O 1
ATOM 3962 N N . ILE B 1 31 ? -17.453 8.008 23.578 1 94.5 31 ILE B N 1
ATOM 3963 C CA . ILE B 1 31 ? -16.266 7.355 24.125 1 94.5 31 ILE B CA 1
ATOM 3964 C C . ILE B 1 31 ? -16.266 7.492 25.656 1 94.5 31 ILE B C 1
ATOM 3966 O O . ILE B 1 31 ? -16.672 8.531 26.188 1 94.5 31 ILE B O 1
ATOM 3970 N N . ASP B 1 32 ? -15.859 6.434 26.281 1 91.12 32 ASP B N 1
ATOM 3971 C CA . ASP B 1 32 ? -15.719 6.465 27.734 1 91.12 32 ASP B CA 1
ATOM 3972 C C . ASP B 1 32 ? -14.414 7.137 28.156 1 91.12 32 ASP B C 1
ATOM 3974 O O . ASP B 1 32 ? -13.461 7.191 27.375 1 91.12 32 ASP B O 1
ATOM 3978 N N . GLY B 1 33 ? -14.445 7.727 29.406 1 90.19 33 GLY B N 1
ATOM 3979 C CA . GLY B 1 33 ? -13.25 8.375 29.938 1 90.19 33 GLY B CA 1
ATOM 3980 C C . GLY B 1 33 ? -13.375 8.758 31.406 1 90.19 33 GLY B C 1
ATOM 3981 O O . GLY B 1 33 ? -14.398 8.477 32.031 1 90.19 33 GLY B O 1
ATOM 3982 N N . PRO B 1 34 ? -12.352 9.312 31.828 1 93.75 34 PRO B N 1
ATOM 3983 C CA . PRO B 1 34 ? -12.273 9.609 33.281 1 93.75 34 PRO B CA 1
ATOM 3984 C C . PRO B 1 34 ? -13.273 10.68 33.688 1 93.75 34 PRO B C 1
ATOM 3986 O O . PRO B 1 34 ? -13.586 10.789 34.906 1 93.75 34 PRO B O 1
ATOM 3989 N N . TYR B 1 35 ? -13.836 11.453 32.875 1 95.75 35 TYR B N 1
ATOM 3990 C CA . TYR B 1 35 ? -14.797 12.492 33.219 1 95.75 35 TYR B CA 1
ATOM 3991 C C . TYR B 1 35 ? -16.188 12.172 32.688 1 95.75 35 TYR B C 1
ATOM 3993 O O . TYR B 1 35 ? -16.953 13.07 32.344 1 95.75 35 TYR B O 1
ATOM 4001 N N . GLY B 1 36 ? -16.438 10.852 32.469 1 94.38 36 GLY B N 1
ATOM 4002 C CA . GLY B 1 36 ? -17.719 10.383 31.953 1 94.38 36 GLY B CA 1
ATOM 4003 C C . GLY B 1 36 ? -17.75 10.266 30.438 1 94.38 36 GLY B C 1
ATOM 4004 O O . GLY B 1 36 ? -16.812 10.656 29.766 1 94.38 36 GLY B O 1
ATOM 4005 N N . PRO B 1 37 ? -18.828 9.68 29.938 1 96.06 37 PRO B N 1
ATOM 4006 C CA . PRO B 1 37 ? -18.953 9.508 28.5 1 96.06 37 PRO B CA 1
ATOM 4007 C C . PRO B 1 37 ? -19.031 10.836 27.75 1 96.06 37 PRO B C 1
ATOM 4009 O O . PRO B 1 37 ? -19.688 11.773 28.219 1 96.06 37 PRO B O 1
ATOM 4012 N N . LYS B 1 38 ? -18.328 10.945 26.672 1 96.81 38 LYS B N 1
ATOM 4013 C CA . LYS B 1 38 ? -18.344 12.125 25.828 1 96.81 38 LYS B CA 1
ATOM 4014 C C . LYS B 1 38 ? -18.672 11.766 24.375 1 96.81 38 LYS B C 1
ATOM 4016 O O . LYS B 1 38 ? -18.25 10.711 23.891 1 96.81 38 LYS B O 1
ATOM 4021 N N . GLN B 1 39 ? -19.375 12.664 23.766 1 96.81 39 GLN B N 1
ATOM 4022 C CA . GLN B 1 39 ? -19.5 12.531 22.328 1 96.81 39 GLN B CA 1
ATOM 4023 C C . GLN B 1 39 ? -18.156 12.711 21.641 1 96.81 39 GLN B C 1
ATOM 4025 O O . GLN B 1 39 ? -17.438 13.68 21.891 1 96.81 39 GLN B O 1
ATOM 4030 N N . MET B 1 40 ? -17.844 11.727 20.828 1 97 40 MET B N 1
ATOM 4031 C CA . MET B 1 40 ? -16.578 11.82 20.094 1 97 40 MET B CA 1
ATOM 4032 C C . MET B 1 40 ? -16.688 12.805 18.938 1 97 40 MET B C 1
ATOM 4034 O O . MET B 1 40 ? -17.609 12.711 18.109 1 97 40 MET B O 1
ATOM 4038 N N . ILE B 1 41 ? -15.844 13.805 18.875 1 97.94 41 ILE B N 1
ATOM 4039 C CA . ILE B 1 41 ? -15.773 14.773 17.781 1 97.94 41 ILE B CA 1
ATOM 4040 C C . ILE B 1 41 ? -14.391 14.727 17.141 1 97.94 41 ILE B C 1
ATOM 4042 O O . ILE B 1 41 ? -13.414 15.227 17.703 1 97.94 41 ILE B O 1
ATOM 4046 N N . TYR B 1 42 ? -14.359 14.172 15.945 1 97.38 42 TYR B N 1
ATOM 4047 C CA . TYR B 1 42 ? -13.094 13.984 15.242 1 97.38 42 TYR B CA 1
ATOM 4048 C C . TYR B 1 42 ? -12.617 15.289 14.617 1 97.38 42 TYR B C 1
ATOM 4050 O O . TYR B 1 42 ? -13.328 15.883 13.797 1 97.38 42 TYR B O 1
ATOM 4058 N N . ALA B 1 43 ? -11.391 15.75 14.984 1 97.69 43 ALA B N 1
ATOM 4059 C CA . ALA B 1 43 ? -10.875 17.031 14.492 1 97.69 43 ALA B CA 1
ATOM 4060 C C . ALA B 1 43 ? -9.445 16.875 13.977 1 97.69 43 ALA B C 1
ATOM 4062 O O . ALA B 1 43 ? -8.641 17.812 14.086 1 97.69 43 ALA B O 1
ATOM 4063 N N . ASP B 1 44 ? -9.109 15.734 13.477 1 96.38 44 ASP B N 1
ATOM 4064 C CA . ASP B 1 44 ? -7.758 15.461 12.992 1 96.38 44 ASP B CA 1
ATOM 4065 C C . ASP B 1 44 ? -7.781 14.961 11.555 1 96.38 44 ASP B C 1
ATOM 4067 O O . ASP B 1 44 ? -7.062 14.016 11.211 1 96.38 44 ASP B O 1
ATOM 4071 N N . TYR B 1 45 ? -8.57 15.57 10.672 1 96.5 45 TYR B N 1
ATOM 4072 C CA . TYR B 1 45 ? -8.711 15.188 9.266 1 96.5 45 TYR B CA 1
ATOM 4073 C C . TYR B 1 45 ? -7.426 15.461 8.5 1 96.5 45 TYR B C 1
ATOM 4075 O O . TYR B 1 45 ? -7.195 14.875 7.438 1 96.5 45 TYR B O 1
ATOM 4083 N N . VAL B 1 46 ? -6.551 16.328 9.016 1 95.38 46 VAL B N 1
ATOM 4084 C CA . VAL B 1 46 ? -5.289 16.656 8.359 1 95.38 46 VAL B CA 1
ATOM 4085 C C . VAL B 1 46 ? -4.348 15.453 8.422 1 95.38 46 VAL B C 1
ATOM 4087 O O . VAL B 1 46 ? -3.486 15.281 7.555 1 95.38 46 VAL B O 1
ATOM 4090 N N . ALA B 1 47 ? -4.535 14.641 9.477 1 94.56 47 ALA B N 1
ATOM 4091 C CA . ALA B 1 47 ? -3.742 13.422 9.594 1 94.56 47 ALA B CA 1
ATOM 4092 C C . ALA B 1 47 ? -4.371 12.281 8.797 1 94.56 47 ALA B C 1
ATOM 4094 O O . ALA B 1 47 ? -3.662 11.516 8.148 1 94.56 47 ALA B O 1
ATOM 4095 N N . SER B 1 48 ? -5.672 12.125 8.883 1 95.75 48 SER B N 1
ATOM 4096 C CA . SER B 1 48 ? -6.41 11.141 8.109 1 95.75 48 SER B CA 1
ATOM 4097 C C . SER B 1 48 ? -7.906 11.453 8.094 1 95.75 48 SER B C 1
ATOM 4099 O O . SER B 1 48 ? -8.453 11.938 9.094 1 95.75 48 SER B O 1
ATOM 4101 N N . GLY B 1 49 ? -8.531 11.094 7.016 1 96.75 49 GLY B N 1
ATOM 4102 C CA . GLY B 1 49 ? -9.977 11.234 6.934 1 96.75 49 GLY B CA 1
ATOM 4103 C C . GLY B 1 49 ? -10.719 10.141 7.672 1 96.75 49 GLY B C 1
ATOM 4104 O O . GLY B 1 49 ? -10.109 9.336 8.383 1 96.75 49 GLY B O 1
ATOM 4105 N N . ARG B 1 50 ? -12.039 10.242 7.555 1 97.44 50 ARG B N 1
ATOM 4106 C CA . ARG B 1 50 ? -12.945 9.242 8.109 1 97.44 50 ARG B CA 1
ATOM 4107 C C . ARG B 1 50 ? -13.57 8.391 7.008 1 97.44 50 ARG B C 1
ATOM 4109 O O . ARG B 1 50 ? -13.68 8.836 5.863 1 97.44 50 ARG B O 1
ATOM 4116 N N . ALA B 1 51 ? -13.938 7.203 7.371 1 98.44 51 ALA B N 1
ATOM 4117 C CA . ALA B 1 51 ? -14.578 6.328 6.391 1 98.44 51 ALA B CA 1
ATOM 4118 C C . ALA B 1 51 ? -16.016 6.781 6.105 1 98.44 51 ALA B C 1
ATOM 4120 O O . ALA B 1 51 ? -16.656 7.406 6.953 1 98.44 51 ALA B O 1
ATOM 4121 N N . LEU B 1 52 ? -16.516 6.488 4.93 1 98.69 52 LEU B N 1
ATOM 4122 C CA . LEU B 1 52 ? -17.859 6.82 4.488 1 98.69 52 LEU B CA 1
ATOM 4123 C C . LEU B 1 52 ? -18.641 5.562 4.117 1 98.69 52 LEU B C 1
ATOM 4125 O O . LEU B 1 52 ? -18.125 4.688 3.42 1 98.69 52 LEU B O 1
ATOM 4129 N N . THR B 1 53 ? -19.875 5.504 4.516 1 98.5 53 THR B N 1
ATOM 4130 C CA . THR B 1 53 ? -20.734 4.371 4.207 1 98.5 53 THR B CA 1
ATOM 4131 C C . THR B 1 53 ? -20.859 4.18 2.699 1 98.5 53 THR B C 1
ATOM 4133 O O . THR B 1 53 ? -20.906 3.049 2.213 1 98.5 53 THR B O 1
ATOM 4136 N N . GLN B 1 54 ? -20.969 5.277 1.917 1 98.44 54 GLN B N 1
ATOM 4137 C CA . GLN B 1 54 ? -21.125 5.215 0.466 1 98.44 54 GLN B CA 1
ATOM 4138 C C . GLN B 1 54 ? -19.953 4.48 -0.175 1 98.44 54 GLN B C 1
ATOM 4140 O O . GLN B 1 54 ? -20.141 3.676 -1.091 1 98.44 54 GLN B O 1
ATOM 4145 N N . VAL B 1 55 ? -18.75 4.762 0.319 1 98.75 55 VAL B N 1
ATOM 4146 C CA . VAL B 1 55 ? -17.547 4.152 -0.227 1 98.75 55 VAL B CA 1
ATOM 4147 C C . VAL B 1 55 ? -17.453 2.693 0.213 1 98.75 55 VAL B C 1
ATOM 4149 O O . VAL B 1 55 ? -17.203 1.807 -0.604 1 98.75 55 VAL B O 1
ATOM 4152 N N . GLU B 1 56 ? -17.703 2.42 1.538 1 98.75 56 GLU B N 1
ATOM 4153 C CA . GLU B 1 56 ? -17.625 1.062 2.07 1 98.75 56 GLU B CA 1
ATOM 4154 C C . GLU B 1 56 ? -18.656 0.152 1.399 1 98.75 56 GLU B C 1
ATOM 4156 O O . GLU B 1 56 ? -18.375 -1.014 1.119 1 98.75 56 GLU B O 1
ATOM 4161 N N . ASP B 1 57 ? -19.844 0.665 1.117 1 98.62 57 ASP B N 1
ATOM 4162 C CA . ASP B 1 57 ? -20.891 -0.123 0.476 1 98.62 57 ASP B CA 1
ATOM 4163 C C . ASP B 1 57 ? -20.531 -0.45 -0.97 1 98.62 57 ASP B C 1
ATOM 4165 O O . ASP B 1 57 ? -20.766 -1.567 -1.437 1 98.62 57 ASP B O 1
ATOM 4169 N N . PHE B 1 58 ? -20.047 0.523 -1.682 1 98.69 58 PHE B N 1
ATOM 4170 C CA . PHE B 1 58 ? -19.625 0.286 -3.059 1 98.69 58 PHE B CA 1
ATOM 4171 C C . PHE B 1 58 ? -18.609 -0.849 -3.127 1 98.69 58 PHE B C 1
ATOM 4173 O O . PHE B 1 58 ? -18.734 -1.749 -3.961 1 98.69 58 PHE B O 1
ATOM 4180 N N . LEU B 1 59 ? -17.578 -0.82 -2.221 1 98.56 59 LEU B N 1
ATOM 4181 C CA . LEU B 1 59 ? -16.547 -1.856 -2.223 1 98.56 59 LEU B CA 1
ATOM 4182 C C . LEU B 1 59 ? -17.141 -3.207 -1.835 1 98.56 59 LEU B C 1
ATOM 4184 O O . LEU B 1 59 ? -16.875 -4.219 -2.49 1 98.56 59 LEU B O 1
ATOM 4188 N N . ARG B 1 60 ? -17.984 -3.266 -0.852 1 98 60 ARG B N 1
ATOM 4189 C CA . ARG B 1 60 ? -18.516 -4.504 -0.287 1 98 60 ARG B CA 1
ATOM 4190 C C . ARG B 1 60 ? -19.469 -5.188 -1.258 1 98 60 ARG B C 1
ATOM 4192 O O . ARG B 1 60 ? -19.453 -6.41 -1.389 1 98 60 ARG B O 1
ATOM 4199 N N . TYR B 1 61 ? -20.25 -4.348 -1.974 1 97.69 61 TYR B N 1
ATOM 4200 C CA . TYR B 1 61 ? -21.375 -4.949 -2.688 1 97.69 61 TYR B CA 1
ATOM 4201 C C . TYR B 1 61 ? -21.125 -4.934 -4.191 1 97.69 61 TYR B C 1
ATOM 4203 O O . TYR B 1 61 ? -21.75 -5.695 -4.938 1 97.69 61 TYR B O 1
ATOM 4211 N N . VAL B 1 62 ? -20.219 -4.07 -4.648 1 97.94 62 VAL B N 1
ATOM 4212 C CA . VAL B 1 62 ? -20 -3.953 -6.09 1 97.94 62 VAL B CA 1
ATOM 4213 C C . VAL B 1 62 ? -18.656 -4.566 -6.465 1 97.94 62 VAL B C 1
ATOM 4215 O O . VAL B 1 62 ? -18.547 -5.281 -7.465 1 97.94 62 VAL B O 1
ATOM 4218 N N . VAL B 1 63 ? -17.641 -4.395 -5.684 1 98.19 63 VAL B N 1
ATOM 4219 C CA . VAL B 1 63 ? -16.281 -4.762 -6.066 1 98.19 63 VAL B CA 1
ATOM 4220 C C . VAL B 1 63 ? -15.961 -6.172 -5.574 1 98.19 63 VAL B C 1
ATOM 4222 O O . VAL B 1 63 ? -15.641 -7.059 -6.367 1 98.19 63 VAL B O 1
ATOM 4225 N N . LEU B 1 64 ? -16.172 -6.449 -4.266 1 98.38 64 LEU B N 1
ATOM 4226 C CA . LEU B 1 64 ? -15.633 -7.625 -3.588 1 98.38 64 LEU B CA 1
ATOM 4227 C C . LEU B 1 64 ? -16.297 -8.898 -4.109 1 98.38 64 LEU B C 1
ATOM 4229 O O . LEU B 1 64 ? -15.656 -9.945 -4.199 1 98.38 64 LEU B O 1
ATOM 4233 N N . PRO B 1 65 ? -17.562 -8.867 -4.543 1 97.81 65 PRO B N 1
ATOM 4234 C CA . PRO B 1 65 ? -18.172 -10.102 -5.043 1 97.81 65 PRO B CA 1
ATOM 4235 C C . PRO B 1 65 ? -17.484 -10.633 -6.301 1 97.81 65 PRO B C 1
ATOM 4237 O O . PRO B 1 65 ? -17.5 -11.836 -6.551 1 97.81 65 PRO B O 1
ATOM 4240 N N . TYR B 1 66 ? -16.844 -9.781 -7.035 1 96.38 66 TYR B N 1
ATOM 4241 C CA . TYR B 1 66 ? -16.219 -10.164 -8.297 1 96.38 66 TYR B CA 1
ATOM 4242 C C . TYR B 1 66 ? -14.695 -10.047 -8.219 1 96.38 66 TYR B C 1
ATOM 4244 O O . TYR B 1 66 ? -14.008 -10.086 -9.242 1 96.38 66 TYR B O 1
ATOM 4252 N N . TYR B 1 67 ? -14.211 -9.922 -7.066 1 96.44 67 TYR B N 1
ATOM 4253 C CA . TYR B 1 67 ? -12.805 -9.602 -6.879 1 96.44 67 TYR B CA 1
ATOM 4254 C C . TYR B 1 67 ? -11.914 -10.703 -7.438 1 96.44 67 TYR B C 1
ATOM 4256 O O . TYR B 1 67 ? -12.203 -11.891 -7.27 1 96.44 67 TYR B O 1
ATOM 4264 N N . ALA B 1 68 ? -10.852 -10.297 -8.102 1 93.94 68 ALA B N 1
ATOM 4265 C CA . ALA B 1 68 ? -9.758 -11.117 -8.617 1 93.94 68 ALA B CA 1
ATOM 4266 C C . ALA B 1 68 ? -8.5 -10.273 -8.828 1 93.94 68 ALA B C 1
ATOM 4268 O O . ALA B 1 68 ? -8.539 -9.047 -8.695 1 93.94 68 ALA B O 1
ATOM 4269 N N . ASN B 1 69 ? -7.434 -10.961 -9.016 1 88.38 69 ASN B N 1
ATOM 4270 C CA . ASN B 1 69 ? -6.199 -10.258 -9.336 1 88.38 69 ASN B CA 1
ATOM 4271 C C . ASN B 1 69 ? -6.273 -9.594 -10.711 1 88.38 69 ASN B C 1
ATOM 4273 O O . ASN B 1 69 ? -6.859 -10.148 -11.641 1 88.38 69 ASN B O 1
ATOM 4277 N N . SER B 1 70 ? -5.711 -8.453 -10.906 1 74.94 70 SER B N 1
ATOM 4278 C CA . SER B 1 70 ? -5.852 -7.645 -12.117 1 74.94 70 SER B CA 1
ATOM 4279 C C . SER B 1 70 ? -4.93 -8.141 -13.227 1 74.94 70 SER B C 1
ATOM 4281 O O . SER B 1 70 ? -5 -7.66 -14.359 1 74.94 70 SER B O 1
ATOM 4283 N N . HIS B 1 71 ? -4.176 -9.031 -13.086 1 69.94 71 HIS B N 1
ATOM 4284 C CA . HIS B 1 71 ? -3.256 -9.461 -14.133 1 69.94 71 HIS B CA 1
ATOM 4285 C C . HIS B 1 71 ? -3.859 -10.594 -14.961 1 69.94 71 HIS B C 1
ATOM 4287 O O . HIS B 1 71 ? -3.197 -11.141 -15.844 1 69.94 71 HIS B O 1
ATOM 4293 N N . THR B 1 72 ? -5.164 -10.844 -14.773 1 69.5 72 THR B N 1
ATOM 4294 C CA . THR B 1 72 ? -5.871 -11.859 -15.539 1 69.5 72 THR B CA 1
ATOM 4295 C C . THR B 1 72 ? -7.035 -11.25 -16.312 1 69.5 72 THR B C 1
ATOM 4297 O O . THR B 1 72 ? -7.988 -10.742 -15.719 1 69.5 72 THR B O 1
ATOM 4300 N N . GLN B 1 73 ? -6.984 -11.289 -17.641 1 77.62 73 GLN B N 1
ATOM 4301 C CA . GLN B 1 73 ? -8.039 -10.578 -18.359 1 77.62 73 GLN B CA 1
ATOM 4302 C C . GLN B 1 73 ? -8.953 -11.555 -19.094 1 77.62 73 GLN B C 1
ATOM 4304 O O . GLN B 1 73 ? -10.023 -11.172 -19.578 1 77.62 73 GLN B O 1
ATOM 4309 N N . ALA B 1 74 ? -8.602 -12.75 -19.016 1 84.56 74 ALA B N 1
ATOM 4310 C CA . ALA B 1 74 ? -9.383 -13.695 -19.812 1 84.56 74 ALA B CA 1
ATOM 4311 C C . ALA B 1 74 ? -10.633 -14.141 -19.062 1 84.56 74 ALA B C 1
ATOM 4313 O O . ALA B 1 74 ? -11.688 -14.352 -19.672 1 84.56 74 ALA B O 1
ATOM 4314 N N . SER B 1 75 ? -10.602 -14.242 -17.766 1 90.06 75 SER B N 1
ATOM 4315 C CA . SER B 1 75 ? -11.766 -14.633 -16.969 1 90.06 75 SER B CA 1
ATOM 4316 C C . SER B 1 75 ? -12.688 -13.445 -16.719 1 90.06 75 SER B C 1
ATOM 4318 O O . SER B 1 75 ? -12.273 -12.289 -16.875 1 90.06 75 SER B O 1
ATOM 4320 N N . TYR B 1 76 ? -13.914 -13.75 -16.328 1 92.38 76 TYR B N 1
ATOM 4321 C CA . TYR B 1 76 ? -14.891 -12.695 -16.062 1 92.38 76 TYR B CA 1
ATOM 4322 C C . TYR B 1 76 ? -14.438 -11.812 -14.914 1 92.38 76 TYR B C 1
ATOM 4324 O O . TYR B 1 76 ? -14.398 -10.586 -15.039 1 92.38 76 TYR B O 1
ATOM 4332 N N . CYS B 1 77 ? -14.117 -12.406 -13.766 1 93.75 77 CYS B N 1
ATOM 4333 C CA . CYS B 1 77 ? -13.734 -11.656 -12.578 1 93.75 77 CYS B CA 1
ATOM 4334 C C . CYS B 1 77 ? -12.469 -10.844 -12.828 1 93.75 77 CYS B C 1
ATOM 4336 O O . CYS B 1 77 ? -12.383 -9.68 -12.438 1 93.75 77 CYS B O 1
ATOM 4338 N N . GLY B 1 78 ? -11.523 -11.508 -13.469 1 93.25 78 GLY B N 1
ATOM 4339 C CA . GLY B 1 78 ? -10.297 -10.797 -13.812 1 93.25 78 GLY B CA 1
ATOM 4340 C C . GLY B 1 78 ? -10.539 -9.594 -14.703 1 93.25 78 GLY B C 1
ATOM 4341 O O . GLY B 1 78 ? -9.984 -8.516 -14.469 1 93.25 78 GLY B O 1
ATOM 4342 N N . ASN B 1 79 ? -11.336 -9.797 -15.688 1 92.75 79 ASN B N 1
ATOM 4343 C CA . ASN B 1 79 ? -11.672 -8.711 -16.609 1 92.75 79 ASN B CA 1
ATOM 4344 C C . ASN B 1 79 ? -12.422 -7.586 -15.898 1 92.75 79 ASN B C 1
ATOM 4346 O O . ASN B 1 79 ? -12.133 -6.41 -16.125 1 92.75 79 ASN B O 1
ATOM 4350 N N . PHE B 1 80 ? -13.375 -7.988 -15.141 1 94.19 80 PHE B N 1
ATOM 4351 C CA . PHE B 1 80 ? -14.203 -7.023 -14.43 1 94.19 80 PHE B CA 1
ATOM 4352 C C . PHE B 1 80 ? -13.344 -6.125 -13.547 1 94.19 80 PHE B C 1
ATOM 4354 O O . PHE B 1 80 ? -13.438 -4.898 -13.625 1 94.19 80 PHE B O 1
ATOM 4361 N N . ILE B 1 81 ? -12.508 -6.695 -12.75 1 95.25 81 ILE B N 1
ATOM 4362 C CA . ILE B 1 81 ? -11.711 -5.961 -11.773 1 95.25 81 ILE B CA 1
ATOM 4363 C C . ILE B 1 81 ? -10.648 -5.129 -12.492 1 95.25 81 ILE B C 1
ATOM 4365 O O . ILE B 1 81 ? -10.375 -3.992 -12.102 1 95.25 81 ILE B O 1
ATOM 4369 N N . THR B 1 82 ? -10.008 -5.691 -13.5 1 94.06 82 THR B N 1
ATOM 4370 C CA . THR B 1 82 ? -9.008 -4.961 -14.266 1 94.06 82 THR B CA 1
ATOM 4371 C C . THR B 1 82 ? -9.609 -3.713 -14.898 1 94.06 82 THR B C 1
ATOM 4373 O O . THR B 1 82 ? -9.031 -2.625 -14.82 1 94.06 82 THR B O 1
ATOM 4376 N N . ARG B 1 83 ? -10.742 -3.869 -15.492 1 94.62 83 ARG B N 1
ATOM 4377 C CA . ARG B 1 83 ? -11.422 -2.746 -16.125 1 94.62 83 ARG B CA 1
ATOM 4378 C C . ARG B 1 83 ? -11.82 -1.692 -15.102 1 94.62 83 ARG B C 1
ATOM 4380 O O . ARG B 1 83 ? -11.672 -0.493 -15.344 1 94.62 83 ARG B O 1
ATOM 4387 N N . LEU B 1 84 ? -12.344 -2.156 -14.023 1 96.88 84 LEU B N 1
ATOM 4388 C CA . LEU B 1 84 ? -12.781 -1.224 -12.992 1 96.88 84 LEU B CA 1
ATOM 4389 C C . LEU B 1 84 ? -11.602 -0.426 -12.445 1 96.88 84 LEU B C 1
ATOM 4391 O O . LEU B 1 84 ? -11.711 0.778 -12.211 1 96.88 84 LEU B O 1
ATOM 4395 N N . ARG B 1 85 ? -10.477 -1.045 -12.203 1 96.69 85 ARG B N 1
ATOM 4396 C CA . ARG B 1 85 ? -9.281 -0.36 -11.742 1 96.69 85 ARG B CA 1
ATOM 4397 C C . ARG B 1 85 ? -8.789 0.648 -12.773 1 96.69 85 ARG B C 1
ATOM 4399 O O . ARG B 1 85 ? -8.406 1.767 -12.43 1 96.69 85 ARG B O 1
ATOM 4406 N N . GLU B 1 86 ? -8.828 0.285 -14.039 1 96.25 86 GLU B N 1
ATOM 4407 C CA . GLU B 1 86 ? -8.422 1.198 -15.102 1 96.25 86 GLU B CA 1
ATOM 4408 C C . GLU B 1 86 ? -9.398 2.361 -15.234 1 96.25 86 GLU B C 1
ATOM 4410 O O . GLU B 1 86 ? -8.992 3.49 -15.523 1 96.25 86 GLU B O 1
ATOM 4415 N N . ASP B 1 87 ? -10.664 2.045 -15.078 1 97.62 87 ASP B N 1
ATOM 4416 C CA . ASP B 1 87 ? -11.656 3.115 -15.055 1 97.62 87 ASP B CA 1
ATOM 4417 C C . ASP B 1 87 ? -11.383 4.098 -13.922 1 97.62 87 ASP B C 1
ATOM 4419 O O . ASP B 1 87 ? -11.547 5.309 -14.078 1 97.62 87 ASP B O 1
ATOM 4423 N N . ALA B 1 88 ? -11.031 3.561 -12.797 1 98.31 88 ALA B N 1
ATOM 4424 C CA . ALA B 1 88 ? -10.68 4.402 -11.656 1 98.31 88 ALA B CA 1
ATOM 4425 C C . ALA B 1 88 ? -9.492 5.309 -11.992 1 98.31 88 ALA B C 1
ATOM 4427 O O . ALA B 1 88 ? -9.516 6.504 -11.695 1 98.31 88 ALA B O 1
ATOM 4428 N N . ARG B 1 89 ? -8.477 4.758 -12.594 1 98.06 89 ARG B N 1
ATOM 4429 C CA . ARG B 1 89 ? -7.309 5.523 -13.023 1 98.06 89 ARG B CA 1
ATOM 4430 C C . ARG B 1 89 ? -7.703 6.625 -14 1 98.06 89 ARG B C 1
ATOM 4432 O O . ARG B 1 89 ? -7.246 7.766 -13.875 1 98.06 89 ARG B O 1
ATOM 4439 N N . ALA B 1 90 ? -8.523 6.262 -14.938 1 98.12 90 ALA B N 1
ATOM 4440 C CA . ALA B 1 90 ? -8.977 7.215 -15.945 1 98.12 90 ALA B CA 1
ATOM 4441 C C . ALA B 1 90 ? -9.773 8.352 -15.305 1 98.12 90 ALA B C 1
ATOM 4443 O O . ALA B 1 90 ? -9.672 9.5 -15.727 1 98.12 90 ALA B O 1
ATOM 4444 N N . GLU B 1 91 ? -10.547 8.008 -14.367 1 98.38 91 GLU B N 1
ATOM 4445 C CA . GLU B 1 91 ? -11.344 9.016 -13.672 1 98.38 91 GLU B CA 1
ATOM 4446 C C . GLU B 1 91 ? -10.453 9.992 -12.922 1 98.38 91 GLU B C 1
ATOM 4448 O O . GLU B 1 91 ? -10.711 11.203 -12.93 1 98.38 91 GLU B O 1
ATOM 4453 N N . ILE B 1 92 ? -9.438 9.531 -12.281 1 98.62 92 ILE B N 1
ATOM 4454 C CA . ILE B 1 92 ? -8.484 10.398 -11.594 1 98.62 92 ILE B CA 1
ATOM 4455 C C . ILE B 1 92 ? -7.805 11.32 -12.602 1 98.62 92 ILE B C 1
ATOM 4457 O O . ILE B 1 92 ? -7.656 12.516 -12.352 1 98.62 92 ILE B O 1
ATOM 4461 N N . SER B 1 93 ? -7.391 10.727 -13.688 1 98.62 93 SER B N 1
ATOM 4462 C CA . SER B 1 93 ? -6.789 11.516 -14.75 1 98.62 93 SER B CA 1
ATOM 4463 C C . SER B 1 93 ? -7.723 12.633 -15.203 1 98.62 93 SER B C 1
ATOM 4465 O O . SER B 1 93 ? -7.305 13.781 -15.336 1 98.62 93 SER B O 1
ATOM 4467 N N . ARG B 1 94 ? -8.938 12.281 -15.406 1 98 94 ARG B N 1
ATOM 4468 C CA . ARG B 1 94 ? -9.922 13.25 -15.875 1 98 94 ARG B CA 1
ATOM 4469 C C . ARG B 1 94 ? -10.125 14.359 -14.852 1 98 94 ARG B C 1
ATOM 4471 O O . ARG B 1 94 ? -10.086 15.547 -15.195 1 98 94 ARG B O 1
ATOM 4478 N N . LEU B 1 95 ? -10.273 14.031 -13.633 1 98.06 95 LEU B N 1
ATOM 4479 C CA . LEU B 1 95 ? -10.625 14.969 -12.57 1 98.06 95 LEU B CA 1
ATOM 4480 C C . LEU B 1 95 ? -9.453 15.891 -12.258 1 98.06 95 LEU B C 1
ATOM 4482 O O . LEU B 1 95 ? -9.641 16.984 -11.719 1 98.06 95 LEU B O 1
ATOM 4486 N N . THR B 1 96 ? -8.195 15.508 -12.594 1 98.31 96 THR B N 1
ATOM 4487 C CA . THR B 1 96 ? -7.016 16.297 -12.273 1 98.31 96 THR B CA 1
ATOM 4488 C C . THR B 1 96 ? -6.477 16.984 -13.523 1 98.31 96 THR B C 1
ATOM 4490 O O . THR B 1 96 ? -5.5 17.734 -13.461 1 98.31 96 THR B O 1
ATOM 4493 N N . GLY B 1 97 ? -7.008 16.688 -14.664 1 98 97 GLY B N 1
ATOM 4494 C CA . GLY B 1 97 ? -6.57 17.281 -15.914 1 98 97 GLY B CA 1
ATOM 4495 C C . GLY B 1 97 ? -5.254 16.719 -16.422 1 98 97 GLY B C 1
ATOM 4496 O O . GLY B 1 97 ? -4.523 17.391 -17.141 1 98 97 GLY B O 1
ATOM 4497 N N . ALA B 1 98 ? -4.844 15.57 -16.062 1 97.12 98 ALA B N 1
ATOM 4498 C CA . ALA B 1 98 ? -3.566 14.977 -16.453 1 97.12 98 ALA B CA 1
ATOM 4499 C C . ALA B 1 98 ? -3.523 14.68 -17.938 1 97.12 98 ALA B C 1
ATOM 4501 O O . ALA B 1 98 ? -2.561 15.039 -18.625 1 97.12 98 ALA B O 1
ATOM 4502 N N . GLY B 1 99 ? -4.605 14.016 -18.516 1 94.12 99 GLY B N 1
ATOM 4503 C CA . GLY B 1 99 ? -4.633 13.688 -19.922 1 94.12 99 GLY B CA 1
ATOM 4504 C C . GLY B 1 99 ? -3.641 12.602 -20.312 1 94.12 99 GLY B C 1
ATOM 4505 O O . GLY B 1 99 ? -3.008 12 -19.438 1 94.12 99 GLY B O 1
ATOM 4506 N N . PRO B 1 100 ? -3.381 12.391 -21.578 1 94 100 PRO B N 1
ATOM 4507 C CA . PRO B 1 100 ? -2.607 11.242 -22.062 1 94 100 PRO B CA 1
ATOM 4508 C C . PRO B 1 100 ? -1.102 11.438 -21.891 1 94 100 PRO B C 1
ATOM 4510 O O . PRO B 1 100 ? -0.342 10.461 -21.938 1 94 100 PRO B O 1
ATOM 4513 N N . ASP B 1 101 ? -0.679 12.656 -21.719 1 95.44 101 ASP B N 1
ATOM 4514 C CA . ASP B 1 101 ? 0.752 12.93 -21.641 1 95.44 101 ASP B CA 1
ATOM 4515 C C . ASP B 1 101 ? 1.263 12.758 -20.203 1 95.44 101 ASP B C 1
ATOM 4517 O O . ASP B 1 101 ? 2.449 12.953 -19.938 1 95.44 101 ASP B O 1
ATOM 4521 N N . ASN B 1 102 ? 0.394 12.453 -19.359 1 98.12 102 ASN B N 1
ATOM 4522 C CA . ASN B 1 102 ? 0.744 12.211 -17.953 1 98.12 102 ASN B CA 1
ATOM 4523 C C . ASN B 1 102 ? 0.393 10.789 -17.531 1 98.12 102 ASN B C 1
ATOM 4525 O O . ASN B 1 102 ? -0.562 10.203 -18.031 1 98.12 102 ASN B O 1
ATOM 4529 N N . SER B 1 103 ? 1.168 10.258 -16.656 1 98.31 103 SER B N 1
ATOM 4530 C CA . SER B 1 103 ? 0.875 8.969 -16.031 1 98.31 103 SER B CA 1
ATOM 4531 C C . SER B 1 103 ? 0.242 9.148 -14.656 1 98.31 103 SER B C 1
ATOM 4533 O O . SER B 1 103 ? 0.652 10.016 -13.891 1 98.31 103 SER B O 1
ATOM 4535 N N . VAL B 1 104 ? -0.812 8.406 -14.43 1 98.5 104 VAL B N 1
ATOM 4536 C CA . VAL B 1 104 ? -1.401 8.258 -13.102 1 98.5 104 VAL B CA 1
ATOM 4537 C C . VAL B 1 104 ? -0.906 6.969 -12.453 1 98.5 104 VAL B C 1
ATOM 4539 O O . VAL B 1 104 ? -1.235 5.871 -12.914 1 98.5 104 VAL B O 1
ATOM 4542 N N . ILE B 1 105 ? -0.148 7.078 -11.359 1 98.06 105 ILE B N 1
ATOM 4543 C CA . ILE B 1 105 ? 0.465 5.918 -10.719 1 98.06 105 ILE B CA 1
ATOM 4544 C C . ILE B 1 105 ? -0.087 5.758 -9.305 1 98.06 105 ILE B C 1
ATOM 4546 O O . ILE B 1 105 ? -0.077 6.707 -8.516 1 98.06 105 ILE B O 1
ATOM 4550 N N . PHE B 1 106 ? -0.605 4.582 -9.008 1 97.25 106 PHE B N 1
ATOM 4551 C CA . PHE B 1 106 ? -0.96 4.258 -7.629 1 97.25 106 PHE B CA 1
ATOM 4552 C C . PHE B 1 106 ? 0.277 3.865 -6.832 1 97.25 106 PHE B C 1
ATOM 4554 O O . PHE B 1 106 ? 0.891 2.83 -7.098 1 97.25 106 PHE B O 1
ATOM 4561 N N . THR B 1 107 ? 0.615 4.621 -5.77 1 92.56 107 THR B N 1
ATOM 4562 C CA . THR B 1 107 ? 1.917 4.449 -5.137 1 92.56 107 THR B CA 1
ATOM 4563 C C . THR B 1 107 ? 1.758 3.969 -3.695 1 92.56 107 THR B C 1
ATOM 4565 O O . THR B 1 107 ? 2.744 3.637 -3.033 1 92.56 107 THR B O 1
ATOM 4568 N N . GLY B 1 108 ? 0.552 3.887 -3.225 1 86.5 108 GLY B N 1
ATOM 4569 C CA . GLY B 1 108 ? 0.414 3.332 -1.887 1 86.5 108 GLY B CA 1
ATOM 4570 C C . GLY B 1 108 ? 0.334 4.395 -0.806 1 86.5 108 GLY B C 1
ATOM 4571 O O . GLY B 1 108 ? -0.596 5.203 -0.789 1 86.5 108 GLY B O 1
ATOM 4572 N N . SER B 1 109 ? 1.501 4.609 -0.048 1 88.06 109 SER B N 1
ATOM 4573 C CA . SER B 1 109 ? 1.567 5.387 1.188 1 88.06 109 SER B CA 1
ATOM 4574 C C . SER B 1 109 ? 1.581 6.883 0.902 1 88.06 109 SER B C 1
ATOM 4576 O O . SER B 1 109 ? 2.471 7.602 1.364 1 88.06 109 SER B O 1
ATOM 4578 N N . GLY B 1 110 ? 0.679 7.352 0.171 1 92.19 110 GLY B N 1
ATOM 4579 C CA . GLY B 1 110 ? 0.414 8.773 -0.022 1 92.19 110 GLY B CA 1
ATOM 4580 C C . GLY B 1 110 ? 1.578 9.516 -0.646 1 92.19 110 GLY B C 1
ATOM 4581 O O . GLY B 1 110 ? 2.223 9.008 -1.567 1 92.19 110 GLY B O 1
ATOM 4582 N N . SER B 1 111 ? 1.777 10.711 -0.165 1 94.25 111 SER B N 1
ATOM 4583 C CA . SER B 1 111 ? 2.809 11.602 -0.683 1 94.25 111 SER B CA 1
ATOM 4584 C C . SER B 1 111 ? 4.203 11.031 -0.443 1 94.25 111 SER B C 1
ATOM 4586 O O . SER B 1 111 ? 5.113 11.25 -1.247 1 94.25 111 SER B O 1
ATOM 4588 N N . THR B 1 112 ? 4.344 10.336 0.69 1 94.94 112 THR B N 1
ATOM 4589 C CA . THR B 1 112 ? 5.648 9.773 1.021 1 94.94 112 THR B CA 1
ATOM 4590 C C . THR B 1 112 ? 6.129 8.836 -0.084 1 94.94 112 THR B C 1
ATOM 4592 O O . THR B 1 112 ? 7.242 8.992 -0.593 1 94.94 112 THR B O 1
ATOM 4595 N N . ALA B 1 113 ? 5.293 7.902 -0.455 1 95 113 ALA B N 1
ATOM 4596 C CA . ALA B 1 113 ? 5.656 6.98 -1.525 1 95 113 ALA B CA 1
ATOM 4597 C C . ALA B 1 113 ? 5.789 7.707 -2.859 1 95 113 ALA B C 1
ATOM 4599 O O . ALA B 1 113 ? 6.691 7.418 -3.646 1 95 113 ALA B O 1
ATOM 4600 N N . GLY B 1 114 ? 4.883 8.617 -3.117 1 97.06 114 GLY B N 1
ATOM 4601 C CA . GLY B 1 114 ? 4.891 9.352 -4.371 1 97.06 114 GLY B CA 1
ATOM 4602 C C . GLY B 1 114 ? 6.18 10.109 -4.605 1 97.06 114 GLY B C 1
ATOM 4603 O O . GLY B 1 114 ? 6.77 10.023 -5.684 1 97.06 114 GLY B O 1
ATOM 4604 N N . ILE B 1 115 ? 6.668 10.859 -3.594 1 98.06 115 ILE B N 1
ATOM 4605 C CA . ILE B 1 115 ? 7.879 11.664 -3.727 1 98.06 115 ILE B CA 1
ATOM 4606 C C . ILE B 1 115 ? 9.086 10.75 -3.918 1 98.06 115 ILE B C 1
ATOM 4608 O O . ILE B 1 115 ? 9.961 11.039 -4.734 1 98.06 115 ILE B O 1
ATOM 4612 N N . ASN B 1 116 ? 9.133 9.656 -3.195 1 96.94 116 ASN B N 1
ATOM 4613 C CA . ASN B 1 116 ? 10.219 8.703 -3.375 1 96.94 116 ASN B CA 1
ATOM 4614 C C . ASN B 1 116 ? 10.234 8.125 -4.789 1 96.94 116 ASN B C 1
ATOM 4616 O O . ASN B 1 116 ? 11.297 7.938 -5.375 1 96.94 116 ASN B O 1
ATOM 4620 N N . HIS B 1 117 ? 9.078 7.816 -5.34 1 96.44 117 HIS B N 1
ATOM 4621 C CA . HIS B 1 117 ? 8.984 7.348 -6.719 1 96.44 117 HIS B CA 1
ATOM 4622 C C . HIS B 1 117 ? 9.516 8.398 -7.688 1 96.44 117 HIS B C 1
ATOM 4624 O O . HIS B 1 117 ? 10.227 8.07 -8.641 1 96.44 117 HIS B O 1
ATOM 4630 N N . ILE B 1 118 ? 9.141 9.641 -7.465 1 98 118 ILE B N 1
ATOM 4631 C CA . ILE B 1 118 ? 9.555 10.719 -8.367 1 98 118 ILE B CA 1
ATOM 4632 C C . ILE B 1 118 ? 11.078 10.852 -8.344 1 98 118 ILE B C 1
ATOM 4634 O O . ILE B 1 118 ? 11.703 11.039 -9.383 1 98 118 ILE B O 1
ATOM 4638 N N . VAL B 1 119 ? 11.703 10.75 -7.152 1 97.62 119 VAL B N 1
ATOM 4639 C CA . VAL B 1 119 ? 13.156 10.797 -7.031 1 97.62 119 VAL B CA 1
ATOM 4640 C C . VAL B 1 119 ? 13.781 9.727 -7.914 1 97.62 119 VAL B C 1
ATOM 4642 O O . VAL B 1 119 ? 14.758 9.984 -8.617 1 97.62 119 VAL B O 1
ATOM 4645 N N . SER B 1 120 ? 13.195 8.531 -7.879 1 96.25 120 SER B N 1
ATOM 4646 C CA . SER B 1 120 ? 13.688 7.422 -8.688 1 96.25 120 SER B CA 1
ATOM 4647 C C . SER B 1 120 ? 13.445 7.672 -10.172 1 96.25 120 SER B C 1
ATOM 4649 O O . SER B 1 120 ? 14.336 7.449 -11 1 96.25 120 SER B O 1
ATOM 4651 N N . LEU B 1 121 ? 12.297 8.133 -10.5 1 97.5 121 LEU B N 1
ATOM 4652 C CA . LEU B 1 121 ? 11.898 8.328 -11.891 1 97.5 121 LEU B CA 1
ATOM 4653 C C . LEU B 1 121 ? 12.75 9.406 -12.555 1 97.5 121 LEU B C 1
ATOM 4655 O O . LEU B 1 121 ? 13.031 9.336 -13.75 1 97.5 121 LEU B O 1
ATOM 4659 N N . LEU B 1 122 ? 13.156 10.422 -11.766 1 97.69 122 LEU B N 1
ATOM 4660 C CA . LEU B 1 122 ? 14 11.484 -12.297 1 97.69 122 LEU B CA 1
ATOM 4661 C C . LEU B 1 122 ? 15.461 11.039 -12.359 1 97.69 122 LEU B C 1
ATOM 4663 O O . LEU B 1 122 ? 16.312 11.781 -12.844 1 97.69 122 LEU B O 1
ATOM 4667 N N . ASP B 1 123 ? 15.773 9.875 -11.812 1 96.31 123 ASP B N 1
ATOM 4668 C CA . ASP B 1 123 ? 17.062 9.203 -11.883 1 96.31 123 ASP B CA 1
ATOM 4669 C C . ASP B 1 123 ? 18.156 10.031 -11.203 1 96.31 123 ASP B C 1
ATOM 4671 O O . ASP B 1 123 ? 19.219 10.281 -11.797 1 96.31 123 ASP B O 1
ATOM 4675 N N . PHE B 1 124 ? 17.922 10.453 -10.016 1 94.94 124 PHE B N 1
ATOM 4676 C CA . PHE B 1 124 ? 18.906 11.211 -9.242 1 94.94 124 PHE B CA 1
ATOM 4677 C C . PHE B 1 124 ? 20.156 10.375 -8.992 1 94.94 124 PHE B C 1
ATOM 4679 O O . PHE B 1 124 ? 21.25 10.914 -8.812 1 94.94 124 PHE B O 1
ATOM 4686 N N . GLU B 1 125 ? 19.984 9.047 -9.008 1 89.44 125 GLU B N 1
ATOM 4687 C CA . GLU B 1 125 ? 21.141 8.164 -8.883 1 89.44 125 GLU B CA 1
ATOM 4688 C C . GLU B 1 125 ? 22.125 8.383 -10.023 1 89.44 125 GLU B C 1
ATOM 4690 O O . GLU B 1 125 ? 23.344 8.5 -9.789 1 89.44 125 GLU B O 1
ATOM 4695 N N . ALA B 1 126 ? 21.609 8.383 -11.203 1 90 126 ALA B N 1
ATOM 4696 C CA . ALA B 1 126 ? 22.453 8.609 -12.375 1 90 126 ALA B CA 1
ATOM 4697 C C . ALA B 1 126 ? 23.062 10.008 -12.344 1 90 126 ALA B C 1
ATOM 4699 O O . ALA B 1 126 ? 24.203 10.203 -12.766 1 90 126 ALA B O 1
ATOM 4700 N N . GLU B 1 127 ? 22.328 11 -11.898 1 90.69 127 GLU B N 1
ATOM 4701 C CA . GLU B 1 127 ? 22.828 12.359 -11.773 1 90.69 127 GLU B CA 1
ATOM 4702 C C . GLU B 1 127 ? 24.016 12.43 -10.82 1 90.69 127 GLU B C 1
ATOM 4704 O O . GLU B 1 127 ? 25.031 13.07 -11.125 1 90.69 127 GLU B O 1
ATOM 4709 N N . ARG B 1 128 ? 23.891 11.75 -9.766 1 89.06 128 ARG B N 1
ATOM 4710 C CA . ARG B 1 128 ? 24.953 11.703 -8.773 1 89.06 128 ARG B CA 1
ATOM 4711 C C . ARG B 1 128 ? 26.188 10.977 -9.328 1 89.06 128 ARG B C 1
ATOM 4713 O O . ARG B 1 128 ? 27.312 11.438 -9.156 1 89.06 128 ARG B O 1
ATOM 4720 N N . ALA B 1 129 ? 25.938 9.922 -9.977 1 87.88 129 ALA B N 1
ATOM 4721 C CA . ALA B 1 129 ? 27.016 9.102 -10.516 1 87.88 129 ALA B CA 1
ATOM 4722 C C . ALA B 1 129 ? 27.781 9.852 -11.602 1 87.88 129 ALA B C 1
ATOM 4724 O O . ALA B 1 129 ? 28.984 9.656 -11.766 1 87.88 129 ALA B O 1
ATOM 4725 N N . SER B 1 130 ? 27.094 10.758 -12.266 1 92.12 130 SER B N 1
ATOM 4726 C CA . SER B 1 130 ? 27.719 11.5 -13.359 1 92.12 130 SER B CA 1
ATOM 4727 C C . SER B 1 130 ? 28.531 12.68 -12.836 1 92.12 130 SER B C 1
ATOM 4729 O O . SER B 1 130 ? 29.344 13.258 -13.562 1 92.12 130 SER B O 1
ATOM 4731 N N . GLY B 1 131 ? 28.344 13.055 -11.625 1 91.56 131 GLY B N 1
ATOM 4732 C CA . GLY B 1 131 ? 29.031 14.188 -11.031 1 91.56 131 GLY B CA 1
ATOM 4733 C C . GLY B 1 131 ? 28.422 15.523 -11.375 1 91.56 131 GLY B C 1
ATOM 4734 O O . GLY B 1 131 ? 28.922 16.578 -10.977 1 91.56 131 GLY B O 1
ATOM 4735 N N . ARG B 1 132 ? 27.375 15.531 -12.094 1 92.81 132 ARG B N 1
ATOM 4736 C CA . ARG B 1 132 ? 26.688 16.766 -12.438 1 92.81 132 ARG B CA 1
ATOM 4737 C C . ARG B 1 132 ? 25.891 17.297 -11.25 1 92.81 132 ARG B C 1
ATOM 4739 O O . ARG B 1 132 ? 25.422 16.531 -10.422 1 92.81 132 ARG B O 1
ATOM 4746 N N . ARG B 1 133 ? 25.703 18.594 -11.266 1 96 133 ARG B N 1
ATOM 4747 C CA . ARG B 1 133 ? 25.047 19.25 -10.148 1 96 133 ARG B CA 1
ATOM 4748 C C . ARG B 1 133 ? 23.531 19.188 -10.312 1 96 133 ARG B C 1
ATOM 4750 O O . ARG B 1 133 ? 23 19.484 -11.383 1 96 133 ARG B O 1
ATOM 4757 N N . ALA B 1 134 ? 22.844 18.766 -9.266 1 97.56 134 ALA B N 1
ATOM 4758 C CA . ALA B 1 134 ? 21.391 18.828 -9.164 1 97.56 134 ALA B CA 1
ATOM 4759 C C . ALA B 1 134 ? 20.953 19.656 -7.961 1 97.56 134 ALA B C 1
ATOM 4761 O O . ALA B 1 134 ? 21.562 19.594 -6.898 1 97.56 134 ALA B O 1
ATOM 4762 N N . VAL B 1 135 ? 19.922 20.5 -8.195 1 98.5 135 VAL B N 1
ATOM 4763 C CA . VAL B 1 135 ? 19.438 21.375 -7.137 1 98.5 135 VAL B CA 1
ATOM 4764 C C . VAL B 1 135 ? 17.938 21.125 -6.91 1 98.5 135 VAL B C 1
ATOM 4766 O O . VAL B 1 135 ? 17.172 20.969 -7.867 1 98.5 135 VAL B O 1
ATOM 4769 N N . VAL B 1 136 ? 17.562 20.969 -5.652 1 98.75 136 VAL B N 1
ATOM 4770 C CA . VAL B 1 136 ? 16.156 20.875 -5.277 1 98.75 136 VAL B CA 1
ATOM 4771 C C . VAL B 1 136 ? 15.789 22.047 -4.367 1 98.75 136 VAL B C 1
ATOM 4773 O O . VAL B 1 136 ? 16.422 22.266 -3.336 1 98.75 136 VAL B O 1
ATOM 4776 N N . LEU B 1 137 ? 14.805 22.812 -4.777 1 98.81 137 LEU B N 1
ATOM 4777 C CA . LEU B 1 137 ? 14.258 23.891 -3.967 1 98.81 137 LEU B CA 1
ATOM 4778 C C . LEU B 1 137 ? 13 23.438 -3.229 1 98.81 137 LEU B C 1
ATOM 4780 O O . LEU B 1 137 ? 12.07 22.906 -3.844 1 98.81 137 LEU B O 1
ATOM 4784 N N . VAL B 1 138 ? 12.969 23.562 -1.903 1 98.19 138 VAL B N 1
ATOM 4785 C CA . VAL B 1 138 ? 11.82 23.188 -1.089 1 98.19 138 VAL B CA 1
ATOM 4786 C C . VAL B 1 138 ? 11.258 24.422 -0.379 1 98.19 138 VAL B C 1
ATOM 4788 O O . VAL B 1 138 ? 11.938 25.438 -0.267 1 98.19 138 VAL B O 1
ATOM 4791 N N . GLY B 1 139 ? 10.023 24.328 0.02 1 96.69 139 GLY B N 1
ATOM 4792 C CA . GLY B 1 139 ? 9.336 25.453 0.619 1 96.69 139 GLY B CA 1
ATOM 4793 C C . GLY B 1 139 ? 9.57 25.578 2.113 1 96.69 139 GLY B C 1
ATOM 4794 O O . GLY B 1 139 ? 10.367 24.828 2.684 1 96.69 139 GLY B O 1
ATOM 4795 N N . PRO B 1 140 ? 8.859 26.531 2.697 1 94.38 140 PRO B N 1
ATOM 4796 C CA . PRO B 1 140 ? 9.094 26.859 4.102 1 94.38 140 PRO B CA 1
ATOM 4797 C C . PRO B 1 140 ? 8.414 25.891 5.066 1 94.38 140 PRO B C 1
ATOM 4799 O O . PRO B 1 140 ? 8.789 25.828 6.242 1 94.38 140 PRO B O 1
ATOM 4802 N N . TYR B 1 141 ? 7.492 25.141 4.609 1 94.5 141 TYR B N 1
ATOM 4803 C CA . TYR B 1 141 ? 6.734 24.375 5.594 1 94.5 141 TYR B CA 1
ATOM 4804 C C . TYR B 1 141 ? 6.555 22.938 5.133 1 94.5 141 TYR B C 1
ATOM 4806 O O . TYR B 1 141 ? 5.496 22.328 5.344 1 94.5 141 TYR B O 1
ATOM 4814 N N . GLU B 1 142 ? 7.562 22.391 4.492 1 95.12 142 GLU B N 1
ATOM 4815 C CA . GLU B 1 142 ? 7.508 21 4.043 1 95.12 142 GLU B CA 1
ATOM 4816 C C . GLU B 1 142 ? 7.465 20.031 5.227 1 95.12 142 GLU B C 1
ATOM 4818 O O . GLU B 1 142 ? 8.156 20.234 6.227 1 95.12 142 GLU B O 1
ATOM 4823 N N . HIS B 1 143 ? 6.562 19.078 5.129 1 92.75 143 HIS B N 1
ATOM 4824 C CA . HIS B 1 143 ? 6.652 17.969 6.066 1 92.75 143 HIS B CA 1
ATOM 4825 C C . HIS B 1 143 ? 7.785 17.016 5.688 1 92.75 143 HIS B C 1
ATOM 4827 O O . HIS B 1 143 ? 8.375 17.156 4.613 1 92.75 143 HIS B O 1
ATOM 4833 N N . HIS B 1 144 ? 8.117 16.109 6.508 1 93.06 144 HIS B N 1
ATOM 4834 C CA . HIS B 1 144 ? 9.305 15.266 6.383 1 93.06 144 HIS B CA 1
ATOM 4835 C C . HIS B 1 144 ? 9.305 14.508 5.059 1 93.06 144 HIS B C 1
ATOM 4837 O O . HIS B 1 144 ? 10.359 14.297 4.465 1 93.06 144 HIS B O 1
ATOM 4843 N N . SER B 1 145 ? 8.164 14.086 4.582 1 95.25 145 SER B N 1
ATOM 4844 C CA . SER B 1 145 ? 8.055 13.266 3.379 1 95.25 145 SER B CA 1
ATOM 4845 C C . SER B 1 145 ? 8.391 14.078 2.129 1 95.25 145 SER B C 1
ATOM 4847 O O . SER B 1 145 ? 8.656 13.508 1.068 1 95.25 145 SER B O 1
ATOM 4849 N N . ASN B 1 146 ? 8.336 15.391 2.211 1 97 146 ASN B N 1
ATOM 4850 C CA . ASN B 1 146 ? 8.742 16.25 1.102 1 97 146 ASN B CA 1
ATOM 4851 C C . ASN B 1 146 ? 10.047 16.969 1.409 1 97 146 ASN B C 1
ATOM 4853 O O . ASN B 1 146 ? 10.25 18.109 0.969 1 97 146 ASN B O 1
ATOM 4857 N N . LEU B 1 147 ? 10.852 16.422 2.279 1 96.12 147 LEU B N 1
ATOM 4858 C CA . LEU B 1 147 ? 12.156 16.984 2.629 1 96.12 147 LEU B CA 1
ATOM 4859 C C . LEU B 1 147 ? 13.227 15.898 2.615 1 96.12 147 LEU B C 1
ATOM 4861 O O . LEU B 1 147 ? 14.219 16 1.896 1 96.12 147 LEU B O 1
ATOM 4865 N N . LEU B 1 148 ? 13.008 14.797 3.232 1 95.69 148 LEU B N 1
ATOM 4866 C CA . LEU B 1 148 ? 14.023 13.789 3.516 1 95.69 148 LEU B CA 1
ATOM 4867 C C . LEU B 1 148 ? 14.445 13.07 2.24 1 95.69 148 LEU B C 1
ATOM 4869 O O . LEU B 1 148 ? 15.633 12.82 2.023 1 95.69 148 LEU B O 1
ATOM 4873 N N . PRO B 1 149 ? 13.484 12.672 1.361 1 96.75 149 PRO B N 1
ATOM 4874 C CA . PRO B 1 149 ? 13.922 12.016 0.127 1 96.75 149 PRO B CA 1
ATOM 4875 C C . PRO B 1 149 ? 14.891 12.875 -0.684 1 96.75 149 PRO B C 1
ATOM 4877 O O . PRO B 1 149 ? 15.836 12.352 -1.277 1 96.75 149 PRO B O 1
ATOM 4880 N N . TRP B 1 150 ? 14.672 14.172 -0.667 1 97.25 150 TRP B N 1
ATOM 4881 C CA . TRP B 1 150 ? 15.523 15.086 -1.426 1 97.25 150 TRP B CA 1
ATOM 4882 C C . TRP B 1 150 ? 16.891 15.227 -0.771 1 97.25 150 TRP B C 1
ATOM 4884 O O . TRP B 1 150 ? 17.906 15.328 -1.461 1 97.25 150 TRP B O 1
ATOM 4894 N N . ARG B 1 151 ? 16.875 15.195 0.559 1 95.44 151 ARG B N 1
ATOM 4895 C CA . ARG B 1 151 ? 18.141 15.258 1.277 1 95.44 151 ARG B CA 1
ATOM 4896 C C . ARG B 1 151 ? 18.984 14.008 1.023 1 95.44 151 ARG B C 1
ATOM 4898 O O . ARG B 1 151 ? 20.203 14.062 1.056 1 95.44 151 ARG B O 1
ATOM 4905 N N . GLU B 1 152 ? 18.328 12.922 0.7 1 94.31 152 GLU B N 1
ATOM 4906 C CA . GLU B 1 152 ? 19 11.633 0.571 1 94.31 152 GLU B CA 1
ATOM 4907 C C . GLU B 1 152 ? 19.391 11.359 -0.878 1 94.31 152 GLU B C 1
ATOM 4909 O O . GLU B 1 152 ? 20.203 10.477 -1.149 1 94.31 152 GLU B O 1
ATOM 4914 N N . CYS B 1 153 ? 18.906 12.148 -1.827 1 94.25 153 CYS B N 1
ATOM 4915 C CA . CYS B 1 153 ? 19.062 11.773 -3.227 1 94.25 153 CYS B CA 1
ATOM 4916 C C . CYS B 1 153 ? 20.375 12.312 -3.785 1 94.25 153 CYS B C 1
ATOM 4918 O O . CYS B 1 153 ? 20.703 12.062 -4.945 1 94.25 153 CYS B O 1
ATOM 4920 N N . GLY B 1 154 ? 21.156 13.125 -2.988 1 93.06 154 GLY B N 1
ATOM 4921 C CA . GLY B 1 154 ? 22.469 13.617 -3.416 1 93.06 154 GLY B CA 1
ATOM 4922 C C . GLY B 1 154 ? 22.406 15.016 -4.004 1 93.06 154 GLY B C 1
ATOM 4923 O O . GLY B 1 154 ? 23.438 15.594 -4.344 1 93.06 154 GLY B O 1
ATOM 4924 N N . ALA B 1 155 ? 21.312 15.656 -4.07 1 96.5 155 ALA B N 1
ATOM 4925 C CA . ALA B 1 155 ? 21.141 17 -4.613 1 96.5 155 ALA B CA 1
ATOM 4926 C C . ALA B 1 155 ? 21.484 18.062 -3.564 1 96.5 155 ALA B C 1
ATOM 4928 O O . ALA B 1 155 ? 21.516 17.766 -2.365 1 96.5 155 ALA B O 1
ATOM 4929 N N . ASP B 1 156 ? 21.797 19.281 -4.062 1 97 156 ASP B N 1
ATOM 4930 C CA . ASP B 1 156 ? 21.812 20.453 -3.195 1 97 156 ASP B CA 1
ATOM 4931 C C . ASP B 1 156 ? 20.391 20.906 -2.854 1 97 156 ASP B C 1
ATOM 4933 O O . ASP B 1 156 ? 19.641 21.344 -3.729 1 97 156 ASP B O 1
ATOM 4937 N N . VAL B 1 157 ? 20.094 20.797 -1.595 1 97.69 157 VAL B N 1
ATOM 4938 C CA . VAL B 1 157 ? 18.734 21.141 -1.183 1 97.69 157 VAL B CA 1
ATOM 4939 C C . VAL B 1 157 ? 18.719 22.562 -0.604 1 97.69 157 VAL B C 1
ATOM 4941 O O . VAL B 1 157 ? 19.422 22.844 0.371 1 97.69 157 VAL B O 1
ATOM 4944 N N . ILE B 1 158 ? 17.922 23.438 -1.229 1 97.88 158 ILE B N 1
ATOM 4945 C CA . ILE B 1 158 ? 17.828 24.828 -0.808 1 97.88 158 ILE B CA 1
ATOM 4946 C C . ILE B 1 158 ? 16.406 25.109 -0.297 1 97.88 158 ILE B C 1
ATOM 4948 O O . ILE B 1 158 ? 15.43 24.922 -1.024 1 97.88 158 ILE B O 1
ATOM 4952 N N . GLU B 1 159 ? 16.281 25.547 0.902 1 96.81 159 GLU B N 1
ATOM 4953 C CA . GLU B 1 159 ? 14.992 25.906 1.483 1 96.81 159 GLU B CA 1
ATOM 4954 C C . GLU B 1 159 ? 14.648 27.359 1.228 1 96.81 159 GLU B C 1
ATOM 4956 O O . GLU B 1 159 ? 15.445 28.25 1.547 1 96.81 159 GLU B O 1
ATOM 4961 N N . ILE B 1 160 ? 13.523 27.578 0.661 1 98.25 160 ILE B N 1
ATOM 4962 C CA . ILE B 1 160 ? 13.023 28.922 0.408 1 98.25 160 ILE B CA 1
ATOM 4963 C C . ILE B 1 160 ? 12.234 29.422 1.617 1 98.25 160 ILE B C 1
ATOM 4965 O O . ILE B 1 160 ? 11.281 28.766 2.055 1 98.25 160 ILE B O 1
ATOM 4969 N N . PRO B 1 161 ? 12.57 30.547 2.178 1 96.31 161 PRO B N 1
ATOM 4970 C CA . PRO B 1 161 ? 11.844 31.031 3.352 1 96.31 161 PRO B CA 1
ATOM 4971 C C . PRO B 1 161 ? 10.406 31.438 3.035 1 96.31 161 PRO B C 1
ATOM 4973 O O . PRO B 1 161 ? 10.039 31.547 1.863 1 96.31 161 PRO B O 1
ATOM 4976 N N . GLU B 1 162 ? 9.648 31.625 4.07 1 96.44 162 GLU B N 1
ATOM 4977 C CA . GLU B 1 162 ? 8.258 32.062 3.936 1 96.44 162 GLU B CA 1
ATOM 4978 C C . GLU B 1 162 ? 8.172 33.531 3.572 1 96.44 162 GLU B C 1
ATOM 4980 O O . GLU B 1 162 ? 8.945 34.344 4.082 1 96.44 162 GLU B O 1
ATOM 4985 N N . GLY B 1 163 ? 7.25 33.844 2.654 1 95.62 163 GLY B N 1
ATOM 4986 C CA . GLY B 1 163 ? 7.012 35.219 2.293 1 95.62 163 GLY B CA 1
ATOM 4987 C C . GLY B 1 163 ? 6.133 35.938 3.289 1 95.62 163 GLY B C 1
ATOM 4988 O O . GLY B 1 163 ? 5.555 35.344 4.188 1 95.62 163 GLY B O 1
ATOM 4989 N N . ALA B 1 164 ? 5.988 37.219 3.084 1 94.06 164 ALA B N 1
ATOM 4990 C CA . ALA B 1 164 ? 5.254 38.094 4.008 1 94.06 164 ALA B CA 1
ATOM 4991 C C . ALA B 1 164 ? 3.777 37.719 4.055 1 94.06 164 ALA B C 1
ATOM 4993 O O . ALA B 1 164 ? 3.135 37.812 5.102 1 94.06 164 ALA B O 1
ATOM 4994 N N . GLU B 1 165 ? 3.256 37.219 2.961 1 94.5 165 GLU B N 1
ATOM 4995 C CA . GLU B 1 165 ? 1.833 36.906 2.893 1 94.5 165 GLU B CA 1
ATOM 4996 C C . GLU B 1 165 ? 1.61 35.406 2.9 1 94.5 165 GLU B C 1
ATOM 4998 O O . GLU B 1 165 ? 0.559 34.906 2.471 1 94.5 165 GLU B O 1
ATOM 5003 N N . GLY B 1 166 ? 2.629 34.688 3.307 1 94 166 GLY B N 1
ATOM 5004 C CA . GLY B 1 166 ? 2.527 33.219 3.324 1 94 166 GLY B CA 1
ATOM 5005 C C . GLY B 1 166 ? 3.062 32.562 2.064 1 94 166 GLY B C 1
ATOM 5006 O O . GLY B 1 166 ? 3.238 33.25 1.042 1 94 166 GLY B O 1
ATOM 5007 N N . GLY B 1 167 ? 3.354 31.312 2.129 1 96.12 167 GLY B N 1
ATOM 5008 C CA . GLY B 1 167 ? 3.953 30.625 0.995 1 96.12 167 GLY B CA 1
ATOM 5009 C C . GLY B 1 167 ? 5.426 30.953 0.818 1 96.12 167 GLY B C 1
ATOM 5010 O O . GLY B 1 167 ? 6.012 31.672 1.628 1 96.12 167 GLY B O 1
ATOM 5011 N N . PRO B 1 168 ? 5.984 30.391 -0.224 1 97.81 168 PRO B N 1
ATOM 5012 C CA . PRO B 1 168 ? 7.395 30.688 -0.485 1 97.81 168 PRO B CA 1
ATOM 5013 C C . PRO B 1 168 ? 7.637 32.156 -0.851 1 97.81 168 PRO B C 1
ATOM 5015 O O . PRO B 1 168 ? 6.828 32.75 -1.565 1 97.81 168 PRO B O 1
ATOM 5018 N N . ASP B 1 169 ? 8.734 32.719 -0.318 1 98.31 169 ASP B N 1
ATOM 5019 C CA . ASP B 1 169 ? 9.156 34.062 -0.727 1 98.31 169 ASP B CA 1
ATOM 5020 C C . ASP B 1 169 ? 9.578 34.062 -2.193 1 98.31 169 ASP B C 1
ATOM 5022 O O . ASP B 1 169 ? 10.609 33.5 -2.559 1 98.31 169 ASP B O 1
ATOM 5026 N N . MET B 1 170 ? 8.898 34.812 -2.975 1 98.38 170 MET B N 1
ATOM 5027 C CA . MET B 1 170 ? 9.078 34.781 -4.422 1 98.38 170 MET B CA 1
ATOM 5028 C C . MET B 1 170 ? 10.383 35.438 -4.828 1 98.38 170 MET B C 1
ATOM 5030 O O . MET B 1 170 ? 11 35.062 -5.832 1 98.38 170 MET B O 1
ATOM 5034 N N . VAL B 1 171 ? 10.844 36.406 -4.066 1 98.5 171 VAL B N 1
ATOM 5035 C CA . VAL B 1 171 ? 12.117 37.062 -4.348 1 98.5 171 VAL B CA 1
ATOM 5036 C C . VAL B 1 171 ? 13.266 36.094 -4.055 1 98.5 171 VAL B C 1
ATOM 5038 O O . VAL B 1 171 ? 14.18 35.938 -4.871 1 98.5 171 VAL B O 1
ATOM 5041 N N . ALA B 1 172 ? 13.188 35.469 -2.957 1 98.62 172 ALA B N 1
ATOM 5042 C CA . ALA B 1 172 ? 14.211 34.469 -2.592 1 98.62 172 ALA B CA 1
ATOM 5043 C C . ALA B 1 172 ? 14.227 33.312 -3.58 1 98.62 172 ALA B C 1
ATOM 5045 O O . ALA B 1 172 ? 15.289 32.781 -3.92 1 98.62 172 ALA B O 1
ATOM 5046 N N . LEU B 1 173 ? 13.047 32.906 -4.008 1 98.81 173 LEU B N 1
ATOM 5047 C CA . LEU B 1 173 ? 12.938 31.828 -4.984 1 98.81 173 LEU B CA 1
ATOM 5048 C C . LEU B 1 173 ? 13.633 32.188 -6.289 1 98.81 173 LEU B C 1
ATOM 5050 O O . LEU B 1 173 ? 14.406 31.422 -6.832 1 98.81 173 LEU B O 1
ATOM 5054 N N . LYS B 1 174 ? 13.352 33.344 -6.738 1 98.69 174 LYS B N 1
ATOM 5055 C CA . LYS B 1 174 ? 13.984 33.812 -7.965 1 98.69 174 LYS B CA 1
ATOM 5056 C C . LYS B 1 174 ? 15.508 33.844 -7.828 1 98.69 174 LYS B C 1
ATOM 5058 O O . LYS B 1 174 ? 16.219 33.438 -8.734 1 98.69 174 LYS B O 1
ATOM 5063 N N . GLN B 1 175 ? 16.016 34.344 -6.734 1 98.75 175 GLN B N 1
ATOM 5064 C CA . GLN B 1 175 ? 17.438 34.406 -6.484 1 98.75 175 GLN B CA 1
ATOM 5065 C C . GLN B 1 175 ? 18.078 33.031 -6.469 1 98.75 175 GLN B C 1
ATOM 5067 O O . GLN B 1 175 ? 19.141 32.812 -7.055 1 98.75 175 GLN B O 1
ATOM 5072 N N . ALA B 1 176 ? 17.422 32.125 -5.781 1 98.69 176 ALA B N 1
ATOM 5073 C CA . ALA B 1 176 ? 17.922 30.766 -5.699 1 98.69 176 ALA B CA 1
ATOM 5074 C C . ALA B 1 176 ? 17.969 30.109 -7.082 1 98.69 176 ALA B C 1
ATOM 5076 O O . ALA B 1 176 ? 18.922 29.406 -7.406 1 98.69 176 ALA B O 1
ATOM 5077 N N . LEU B 1 177 ? 16.953 30.359 -7.84 1 98.69 177 LEU B N 1
ATOM 5078 C CA . LEU B 1 177 ? 16.891 29.812 -9.188 1 98.69 177 LEU B CA 1
ATOM 5079 C C . LEU B 1 177 ? 18 30.375 -10.062 1 98.69 177 LEU B C 1
ATOM 5081 O O . LEU B 1 177 ? 18.641 29.641 -10.805 1 98.69 177 LEU B O 1
ATOM 5085 N N . THR B 1 178 ? 18.203 31.641 -9.906 1 98.38 178 THR B N 1
ATOM 5086 C CA . THR B 1 178 ? 19.25 32.281 -10.68 1 98.38 178 THR B CA 1
ATOM 5087 C C . THR B 1 178 ? 20.625 31.75 -10.289 1 98.38 178 THR B C 1
ATOM 5089 O O . THR B 1 178 ? 21.453 31.484 -11.148 1 98.38 178 THR B O 1
ATOM 5092 N N . ALA B 1 179 ? 20.797 31.547 -9.062 1 98.25 179 ALA B N 1
ATOM 5093 C CA . ALA B 1 179 ? 22.062 31.047 -8.547 1 98.25 179 ALA B CA 1
ATOM 5094 C C . ALA B 1 179 ? 22.297 29.594 -8.945 1 98.25 179 ALA B C 1
ATOM 5096 O O . ALA B 1 179 ? 23.422 29.094 -8.875 1 98.25 179 ALA B O 1
ATOM 5097 N N . SER B 1 180 ? 21.219 28.906 -9.375 1 97.81 180 SER B N 1
ATOM 5098 C CA . SER B 1 180 ? 21.297 27.469 -9.672 1 97.81 180 SER B CA 1
ATOM 5099 C C . SER B 1 180 ? 21.328 27.234 -11.18 1 97.81 180 SER B C 1
ATOM 5101 O O . SER B 1 180 ? 21.172 26.094 -11.633 1 97.81 180 SER B O 1
ATOM 5103 N N . CYS B 1 181 ? 21.594 28.219 -11.938 1 95.69 181 CYS B N 1
ATOM 5104 C CA . CYS B 1 181 ? 21.469 28.156 -13.391 1 95.69 181 CYS B CA 1
ATOM 5105 C C . CYS B 1 181 ? 22.469 27.172 -13.992 1 95.69 181 CYS B C 1
ATOM 5107 O O . CYS B 1 181 ? 22.266 26.688 -15.102 1 95.69 181 CYS B O 1
ATOM 5109 N N . ASP B 1 182 ? 23.5 26.812 -13.281 1 96.12 182 ASP B N 1
ATOM 5110 C CA . ASP B 1 182 ? 24.547 25.938 -13.789 1 96.12 182 ASP B CA 1
ATOM 5111 C C . ASP B 1 182 ? 24.203 24.469 -13.516 1 96.12 182 ASP B C 1
ATOM 5113 O O . ASP B 1 182 ? 24.891 23.562 -14 1 96.12 182 ASP B O 1
ATOM 5117 N N . ALA B 1 183 ? 23.156 24.219 -12.797 1 97.31 183 ALA B N 1
ATOM 5118 C CA . ALA B 1 183 ? 22.781 22.844 -12.453 1 97.31 183 ALA B CA 1
ATOM 5119 C C . ALA B 1 183 ? 22.188 22.109 -13.664 1 97.31 183 ALA B C 1
ATOM 5121 O O . ALA B 1 183 ? 21.5 22.719 -14.484 1 97.31 183 ALA B O 1
ATOM 5122 N N . ASN B 1 184 ? 22.453 20.812 -13.766 1 96.62 184 ASN B N 1
ATOM 5123 C CA . ASN B 1 184 ? 21.922 20 -14.836 1 96.62 184 ASN B CA 1
ATOM 5124 C C . ASN B 1 184 ? 20.438 19.703 -14.633 1 96.62 184 ASN B C 1
ATOM 5126 O O . ASN B 1 184 ? 19.703 19.469 -15.602 1 96.62 184 ASN B O 1
ATOM 5130 N N . LEU B 1 185 ? 20.062 19.656 -13.375 1 97.31 185 LEU B N 1
ATOM 5131 C CA . LEU B 1 185 ? 18.688 19.375 -12.977 1 97.31 185 LEU B CA 1
ATOM 5132 C C . LEU B 1 185 ? 18.25 20.281 -11.836 1 97.31 185 LEU B C 1
ATOM 5134 O O . LEU B 1 185 ? 18.938 20.375 -10.812 1 97.31 185 LEU B O 1
ATOM 5138 N N . ILE B 1 186 ? 17.203 21.062 -12.07 1 98.56 186 ILE B N 1
ATOM 5139 C CA . ILE B 1 186 ? 16.609 21.906 -11.031 1 98.56 186 ILE B CA 1
ATOM 5140 C C . ILE B 1 186 ? 15.156 21.5 -10.797 1 98.56 186 ILE B C 1
ATOM 5142 O O . ILE B 1 186 ? 14.359 21.438 -11.734 1 98.56 186 ILE B O 1
ATOM 5146 N N . VAL B 1 187 ? 14.828 21.156 -9.562 1 98.75 187 VAL B N 1
ATOM 5147 C CA . VAL B 1 187 ? 13.492 20.734 -9.172 1 98.75 187 VAL B CA 1
ATOM 5148 C C . VAL B 1 187 ? 12.969 21.641 -8.055 1 98.75 187 VAL B C 1
ATOM 5150 O O . VAL B 1 187 ? 13.68 21.922 -7.094 1 98.75 187 VAL B O 1
ATOM 5153 N N . GLY B 1 188 ? 11.828 22.203 -8.281 1 98.88 188 GLY B N 1
ATOM 5154 C CA . GLY B 1 188 ? 11.062 22.75 -7.172 1 98.88 188 GLY B CA 1
ATOM 5155 C C . GLY B 1 188 ? 10.047 21.781 -6.605 1 98.88 188 GLY B C 1
ATOM 5156 O O . GLY B 1 188 ? 9.172 21.297 -7.332 1 98.88 188 GLY B O 1
ATOM 5157 N N . ALA B 1 189 ? 10.172 21.422 -5.375 1 98.75 189 ALA B N 1
ATOM 5158 C CA . ALA B 1 189 ? 9.258 20.531 -4.668 1 98.75 189 ALA B CA 1
ATOM 5159 C C . ALA B 1 189 ? 8.594 21.25 -3.492 1 98.75 189 ALA B C 1
ATOM 5161 O O . ALA B 1 189 ? 9.227 21.453 -2.455 1 98.75 189 ALA B O 1
ATOM 5162 N N . PHE B 1 190 ? 7.336 21.578 -3.633 1 98.69 190 PHE B N 1
ATOM 5163 C CA . PHE B 1 190 ? 6.652 22.438 -2.676 1 98.69 190 PHE B CA 1
ATOM 5164 C C . PHE B 1 190 ? 5.34 21.812 -2.227 1 98.69 190 PHE B C 1
ATOM 5166 O O . PHE B 1 190 ? 4.723 21.047 -2.975 1 98.69 190 PHE B O 1
ATOM 5173 N N . SER B 1 191 ? 4.926 22.094 -1.003 1 98.38 191 SER B N 1
ATOM 5174 C CA . SER B 1 191 ? 3.596 21.734 -0.516 1 98.38 191 SER B CA 1
ATOM 5175 C C . SER B 1 191 ? 2.559 22.781 -0.936 1 98.38 191 SER B C 1
ATOM 5177 O O . SER B 1 191 ? 2.805 23.984 -0.847 1 98.38 191 SER B O 1
ATOM 5179 N N . ALA B 1 192 ? 1.412 22.297 -1.357 1 98.69 192 ALA B N 1
ATOM 5180 C CA . ALA B 1 192 ? 0.347 23.203 -1.782 1 98.69 192 ALA B CA 1
ATOM 5181 C C . ALA B 1 192 ? -0.279 23.922 -0.585 1 98.69 192 ALA B C 1
ATOM 5183 O O . ALA B 1 192 ? -0.863 25 -0.729 1 98.69 192 ALA B O 1
ATOM 5184 N N . ALA B 1 193 ? -0.143 23.344 0.577 1 98.31 193 ALA B N 1
ATOM 5185 C CA . ALA B 1 193 ? -0.571 23.953 1.83 1 98.31 193 ALA B CA 1
ATOM 5186 C C . ALA B 1 193 ? 0.205 23.391 3.014 1 98.31 193 ALA B C 1
ATOM 5188 O O . ALA B 1 193 ? 0.679 22.25 2.965 1 98.31 193 ALA B O 1
ATOM 5189 N N . SER B 1 194 ? 0.338 24.203 4.008 1 97.56 194 SER B N 1
ATOM 5190 C CA . SER B 1 194 ? 0.967 23.75 5.242 1 97.56 194 SER B CA 1
ATOM 5191 C C . SER B 1 194 ? 0.025 22.859 6.051 1 97.56 194 SER B C 1
ATOM 5193 O O . SER B 1 194 ? -1.115 23.25 6.32 1 97.56 194 SER B O 1
ATOM 5195 N N . ASN B 1 195 ? 0.533 21.688 6.445 1 96.25 195 ASN B N 1
ATOM 5196 C CA . ASN B 1 195 ? -0.257 20.812 7.305 1 96.25 195 ASN B CA 1
ATOM 5197 C C . ASN B 1 195 ? -0.262 21.297 8.75 1 96.25 195 ASN B C 1
ATOM 5199 O O . ASN B 1 195 ? -1.012 20.781 9.578 1 96.25 195 ASN B O 1
ATOM 5203 N N . VAL B 1 196 ? 0.482 22.312 9.047 1 96.56 196 VAL B N 1
ATOM 5204 C CA . VAL B 1 196 ? 0.606 22.812 10.414 1 96.56 196 VAL B CA 1
ATOM 5205 C C . VAL B 1 196 ? -0.277 24.047 10.586 1 96.56 196 VAL B C 1
ATOM 5207 O O . VAL B 1 196 ? -1.025 24.156 11.562 1 96.56 196 VAL B O 1
ATOM 5210 N N . THR B 1 197 ? -0.229 24.953 9.562 1 96.88 197 THR B N 1
ATOM 5211 C CA . THR B 1 197 ? -0.866 26.25 9.758 1 96.88 197 THR B CA 1
ATOM 5212 C C . THR B 1 197 ? -2.049 26.422 8.812 1 96.88 197 THR B C 1
ATOM 5214 O O . THR B 1 197 ? -2.869 27.312 8.992 1 96.88 197 THR B O 1
ATOM 5217 N N . GLY B 1 198 ? -2.082 25.641 7.805 1 97.75 198 GLY B N 1
ATOM 5218 C CA . GLY B 1 198 ? -3.16 25.75 6.836 1 97.75 198 GLY B CA 1
ATOM 5219 C C . GLY B 1 198 ? -2.879 26.766 5.75 1 97.75 198 GLY B C 1
ATOM 5220 O O . GLY B 1 198 ? -3.666 26.922 4.812 1 97.75 198 GLY B O 1
ATOM 5221 N N . ILE B 1 199 ? -1.753 27.438 5.812 1 97.81 199 ILE B N 1
ATOM 5222 C CA . ILE B 1 199 ? -1.419 28.453 4.824 1 97.81 199 ILE B CA 1
ATOM 5223 C C . ILE B 1 199 ? -1.321 27.812 3.439 1 97.81 199 ILE B C 1
ATOM 5225 O O . ILE B 1 199 ? -0.699 26.75 3.277 1 97.81 199 ILE B O 1
ATOM 5229 N N . VAL B 1 200 ? -1.968 28.406 2.455 1 98 200 VAL B N 1
ATOM 5230 C CA . VAL B 1 200 ? -2.021 27.891 1.095 1 98 200 VAL B CA 1
ATOM 5231 C C . VAL B 1 200 ? -0.959 28.562 0.236 1 98 200 VAL B C 1
ATOM 5233 O O . VAL B 1 200 ? -0.753 29.781 0.34 1 98 200 VAL B O 1
ATOM 5236 N N . THR B 1 201 ? -0.264 27.828 -0.563 1 98 201 THR B N 1
ATOM 5237 C CA . THR B 1 201 ? 0.692 28.344 -1.535 1 98 201 THR B CA 1
ATOM 5238 C C . THR B 1 201 ? -0.005 28.703 -2.846 1 98 201 THR B C 1
ATOM 5240 O O . THR B 1 201 ? -0.905 27.984 -3.287 1 98 201 THR B O 1
ATOM 5243 N N . ASP B 1 202 ? 0.374 29.859 -3.428 1 98 202 ASP B N 1
ATOM 5244 C CA . ASP B 1 202 ? -0.043 30.141 -4.797 1 98 202 ASP B CA 1
ATOM 5245 C C . ASP B 1 202 ? 0.699 29.234 -5.789 1 98 202 ASP B C 1
ATOM 5247 O O . ASP B 1 202 ? 1.684 29.656 -6.398 1 98 202 ASP B O 1
ATOM 5251 N N . VAL B 1 203 ? 0.136 28.094 -6.051 1 98.38 203 VAL B N 1
ATOM 5252 C CA . VAL B 1 203 ? 0.826 27.031 -6.773 1 98.38 203 VAL B CA 1
ATOM 5253 C C . VAL B 1 203 ? 1.1 27.469 -8.211 1 98.38 203 VAL B C 1
ATOM 5255 O O . VAL B 1 203 ? 2.137 27.125 -8.781 1 98.38 203 VAL B O 1
ATOM 5258 N N . ASP B 1 204 ? 0.219 28.234 -8.789 1 98.44 204 ASP B N 1
ATOM 5259 C CA . ASP B 1 204 ? 0.384 28.656 -10.172 1 98.44 204 ASP B CA 1
ATOM 5260 C C . ASP B 1 204 ? 1.497 29.703 -10.305 1 98.44 204 ASP B C 1
ATOM 5262 O O . ASP B 1 204 ? 2.322 29.625 -11.211 1 98.44 204 ASP B O 1
ATOM 5266 N N . ALA B 1 205 ? 1.562 30.672 -9.367 1 98.38 205 ALA B N 1
ATOM 5267 C CA . ALA B 1 205 ? 2.609 31.688 -9.398 1 98.38 205 ALA B CA 1
ATOM 5268 C C . ALA B 1 205 ? 3.988 31.062 -9.219 1 98.38 205 ALA B C 1
ATOM 5270 O O . ALA B 1 205 ? 4.938 31.406 -9.922 1 98.38 205 ALA B O 1
ATOM 5271 N N . VAL B 1 206 ? 4.117 30.156 -8.281 1 98.69 206 VAL B N 1
ATOM 5272 C CA . VAL B 1 206 ? 5.387 29.469 -8.023 1 98.69 206 VAL B CA 1
ATOM 5273 C C . VAL B 1 206 ? 5.785 28.641 -9.242 1 98.69 206 VAL B C 1
ATOM 5275 O O . VAL B 1 206 ? 6.949 28.656 -9.648 1 98.69 206 VAL B O 1
ATOM 5278 N N . THR B 1 207 ? 4.801 27.922 -9.805 1 98.81 207 THR B N 1
ATOM 5279 C CA . THR B 1 207 ? 5.078 27.094 -10.969 1 98.81 207 THR B CA 1
ATOM 5280 C C . THR B 1 207 ? 5.59 27.938 -12.125 1 98.81 207 THR B C 1
ATOM 5282 O O . THR B 1 207 ? 6.551 27.562 -12.805 1 98.81 207 THR B O 1
ATOM 5285 N N . ARG B 1 208 ? 4.98 29.109 -12.375 1 98.62 208 ARG B N 1
ATOM 5286 C CA . ARG B 1 208 ? 5.418 30.016 -13.438 1 98.62 208 ARG B CA 1
ATOM 5287 C C . ARG B 1 208 ? 6.871 30.422 -13.234 1 98.62 208 ARG B C 1
ATOM 5289 O O . ARG B 1 208 ? 7.652 30.453 -14.188 1 98.62 208 ARG B O 1
ATOM 5296 N N . MET B 1 209 ? 7.211 30.75 -12.008 1 98.56 209 MET B N 1
ATOM 5297 C CA . MET B 1 209 ? 8.578 31.141 -11.672 1 98.56 209 MET B CA 1
ATOM 5298 C C . MET B 1 209 ? 9.547 30 -11.945 1 98.56 209 MET B C 1
ATOM 5300 O O . MET B 1 209 ? 10.617 30.203 -12.523 1 98.56 209 MET B O 1
ATOM 5304 N N . LEU B 1 210 ? 9.188 28.766 -11.547 1 98.75 210 LEU B N 1
ATOM 5305 C CA . LEU B 1 210 ? 10.031 27.594 -11.766 1 98.75 210 LEU B CA 1
ATOM 5306 C C . LEU B 1 210 ? 10.234 27.359 -13.258 1 98.75 210 LEU B C 1
ATOM 5308 O O . LEU B 1 210 ? 11.367 27.172 -13.711 1 98.75 210 LEU B O 1
ATOM 5312 N N . LYS B 1 211 ? 9.117 27.422 -13.984 1 97.94 211 LYS B N 1
ATOM 5313 C CA . LYS B 1 211 ? 9.156 27.125 -15.414 1 97.94 211 LYS B CA 1
ATOM 5314 C C . LYS B 1 211 ? 10.008 28.156 -16.156 1 97.94 211 LYS B C 1
ATOM 5316 O O . LYS B 1 211 ? 10.719 27.797 -17.109 1 97.94 211 LYS B O 1
ATOM 5321 N N . SER B 1 212 ? 9.992 29.344 -15.727 1 97.38 212 SER B N 1
ATOM 5322 C CA . SER B 1 212 ? 10.758 30.406 -16.375 1 97.38 212 SER B CA 1
ATOM 5323 C C . SER B 1 212 ? 12.258 30.188 -16.188 1 97.38 212 SER B C 1
ATOM 5325 O O . SER B 1 212 ? 13.062 30.797 -16.891 1 97.38 212 SER B O 1
ATOM 5327 N N . HIS B 1 213 ? 12.688 29.344 -15.336 1 97.56 213 HIS B N 1
ATOM 5328 C CA . HIS B 1 213 ? 14.094 29.047 -15.078 1 97.56 213 H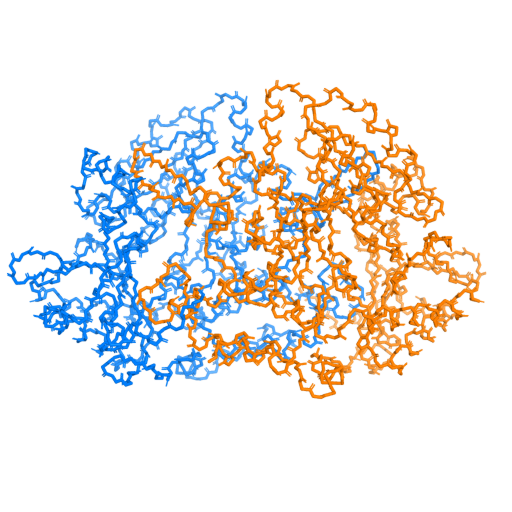IS B CA 1
ATOM 5329 C C . HIS B 1 213 ? 14.414 27.594 -15.391 1 97.56 213 HIS B C 1
ATOM 5331 O O . HIS B 1 213 ? 15.367 27.031 -14.844 1 97.56 213 HIS B O 1
ATOM 5337 N N . ARG B 1 214 ? 13.555 26.875 -16.125 1 96.06 214 ARG B N 1
ATOM 5338 C CA . ARG B 1 214 ? 13.727 25.516 -16.625 1 96.06 214 ARG B CA 1
ATOM 5339 C C . ARG B 1 214 ? 13.742 24.5 -15.492 1 96.06 214 ARG B C 1
ATOM 5341 O O . ARG B 1 214 ? 14.438 23.484 -15.562 1 96.06 214 ARG B O 1
ATOM 5348 N N . ALA B 1 215 ? 13.102 24.875 -14.375 1 98.5 215 ALA B N 1
ATOM 5349 C CA . ALA B 1 215 ? 12.984 23.969 -13.25 1 98.5 215 ALA B CA 1
ATOM 5350 C C . ALA B 1 215 ? 11.703 23.125 -13.352 1 98.5 215 ALA B C 1
ATOM 5352 O O . ALA B 1 215 ? 10.688 23.609 -13.867 1 98.5 215 ALA B O 1
ATOM 5353 N N . PHE B 1 216 ? 11.758 21.859 -12.93 1 98.69 216 PHE B N 1
ATOM 5354 C CA . PHE B 1 216 ? 10.555 21.047 -12.828 1 98.69 216 PHE B CA 1
ATOM 5355 C C . PHE B 1 216 ? 9.734 21.469 -11.609 1 98.69 216 PHE B C 1
ATOM 5357 O O . PHE B 1 216 ? 10.289 21.797 -10.562 1 98.69 216 PHE B O 1
ATOM 5364 N N . ALA B 1 217 ? 8.422 21.484 -11.75 1 98.88 217 ALA B N 1
ATOM 5365 C CA . ALA B 1 217 ? 7.496 21.844 -10.68 1 98.88 217 ALA B CA 1
ATOM 5366 C C . ALA B 1 217 ? 6.789 20.609 -10.125 1 98.88 217 ALA B C 1
ATOM 5368 O O . ALA B 1 217 ? 5.883 20.078 -10.766 1 98.88 217 ALA B O 1
ATOM 5369 N N . ILE B 1 218 ? 7.152 20.188 -8.922 1 98.81 218 ILE B N 1
ATOM 5370 C CA . ILE B 1 218 ? 6.547 19.047 -8.227 1 98.81 218 ILE B CA 1
ATOM 5371 C C . ILE B 1 218 ? 5.738 19.547 -7.035 1 98.81 218 ILE B C 1
ATOM 5373 O O . ILE B 1 218 ? 6.27 20.25 -6.172 1 98.81 218 ILE B O 1
ATOM 5377 N N . TRP B 1 219 ? 4.496 19.156 -6.98 1 98.88 219 TRP B N 1
ATOM 5378 C CA . TRP B 1 219 ? 3.611 19.688 -5.945 1 98.88 219 TRP B CA 1
ATOM 5379 C C . TRP B 1 219 ? 3.086 18.578 -5.055 1 98.88 219 TRP B C 1
ATOM 5381 O O . TRP B 1 219 ? 2.545 17.578 -5.547 1 98.88 219 TRP B O 1
ATOM 5391 N N . ASP B 1 220 ? 3.26 18.766 -3.805 1 98.62 220 ASP B N 1
ATOM 5392 C CA . ASP B 1 220 ? 2.705 17.875 -2.785 1 98.62 220 ASP B CA 1
ATOM 5393 C C . ASP B 1 220 ? 1.348 18.391 -2.299 1 98.62 220 ASP B C 1
ATOM 5395 O O . ASP B 1 220 ? 1.273 19.391 -1.582 1 98.62 220 ASP B O 1
ATOM 5399 N N . TYR B 1 221 ? 0.345 17.656 -2.662 1 98.69 221 TYR B N 1
ATOM 5400 C CA . TYR B 1 221 ? -1.017 17.953 -2.223 1 98.69 221 TYR B CA 1
ATOM 5401 C C . TYR B 1 221 ? -1.429 17.016 -1.09 1 98.69 221 TYR B C 1
ATOM 5403 O O . TYR B 1 221 ? -2.617 16.75 -0.901 1 98.69 221 TYR B O 1
ATOM 5411 N N . GLY B 1 222 ? -0.484 16.484 -0.338 1 97 222 GLY B N 1
ATOM 5412 C CA . GLY B 1 222 ? -0.799 15.625 0.789 1 97 222 GLY B CA 1
ATOM 5413 C C . GLY B 1 222 ? -1.794 16.234 1.754 1 97 222 GLY B C 1
ATOM 5414 O O . GLY B 1 222 ? -2.807 15.617 2.088 1 97 222 GLY B O 1
ATOM 5415 N N . CYS B 1 223 ? -1.569 17.406 2.176 1 96.81 223 CYS B N 1
ATOM 5416 C CA . CYS B 1 223 ? -2.477 18.125 3.066 1 96.81 223 CYS B CA 1
ATOM 5417 C C . CYS B 1 223 ? -3.59 18.812 2.277 1 96.81 223 CYS B C 1
ATOM 5419 O O . CYS B 1 223 ? -4.77 18.641 2.596 1 96.81 223 CYS B O 1
ATOM 5421 N N . ALA B 1 224 ? -3.336 19.438 1.205 1 98.25 224 ALA B N 1
ATOM 5422 C CA . ALA B 1 224 ? -4.223 20.359 0.502 1 98.25 224 ALA B CA 1
ATOM 5423 C C . ALA B 1 224 ? -5.277 19.594 -0.3 1 98.25 224 ALA B C 1
ATOM 5425 O O . ALA B 1 224 ? -6.348 20.141 -0.591 1 98.25 224 ALA B O 1
ATOM 5426 N N . GLY B 1 225 ? -5.035 18.406 -0.657 1 98.25 225 GLY B N 1
ATOM 5427 C CA . GLY B 1 225 ? -5.832 17.656 -1.613 1 98.25 225 GLY B CA 1
ATOM 5428 C C . GLY B 1 225 ? -7.316 17.688 -1.313 1 98.25 225 GLY B C 1
ATOM 5429 O O . GLY B 1 225 ? -8.117 18.062 -2.174 1 98.25 225 GLY B O 1
ATOM 5430 N N . PRO B 1 226 ? -7.73 17.422 -0.087 1 98.31 226 PRO B N 1
ATOM 5431 C CA . PRO B 1 226 ? -9.156 17.406 0.252 1 98.31 226 PRO B CA 1
ATOM 5432 C C . PRO B 1 226 ? -9.789 18.797 0.198 1 98.31 226 PRO B C 1
ATOM 5434 O O . PRO B 1 226 ? -11.023 18.906 0.2 1 98.31 226 PRO B O 1
ATOM 5437 N N . TYR B 1 227 ? -8.984 19.906 0.081 1 98.38 227 TYR B N 1
ATOM 5438 C CA . TYR B 1 227 ? -9.531 21.219 0.411 1 98.38 227 TYR B CA 1
ATOM 5439 C C . TYR B 1 227 ? -9.555 22.125 -0.813 1 98.38 227 TYR B C 1
ATOM 5441 O O . TYR B 1 227 ? -10.445 22.969 -0.957 1 98.38 227 TYR B O 1
ATOM 5449 N N . ILE B 1 228 ? -8.57 21.984 -1.628 1 98.19 228 ILE B N 1
ATOM 5450 C CA . ILE B 1 228 ? -8.445 22.953 -2.707 1 98.19 228 ILE B CA 1
ATOM 5451 C C . ILE B 1 228 ? -8.383 22.219 -4.051 1 98.19 228 ILE B C 1
ATOM 5453 O O . ILE B 1 228 ? -8.227 21 -4.098 1 98.19 228 ILE B O 1
ATOM 5457 N N . PRO B 1 229 ? -8.531 22.969 -5.18 1 97.25 229 PRO B N 1
ATOM 5458 C CA . PRO B 1 229 ? -8.445 22.312 -6.488 1 97.25 229 PRO B CA 1
ATOM 5459 C C . PRO B 1 229 ? -7.074 21.703 -6.754 1 97.25 229 PRO B C 1
ATOM 5461 O O . PRO B 1 229 ? -6.055 22.25 -6.328 1 97.25 229 PRO B O 1
ATOM 5464 N N . MET B 1 230 ? -7.039 20.609 -7.422 1 97.5 230 MET B N 1
ATOM 5465 C CA . MET B 1 230 ? -5.828 19.906 -7.84 1 97.5 230 MET B CA 1
ATOM 5466 C C . MET B 1 230 ? -5.816 19.688 -9.352 1 97.5 230 MET B C 1
ATOM 5468 O O . MET B 1 230 ? -6.473 18.781 -9.852 1 97.5 230 MET B O 1
ATOM 5472 N N . GLN B 1 231 ? -5.062 20.516 -10.047 1 97.75 231 GLN B N 1
ATOM 5473 C CA . GLN B 1 231 ? -5 20.484 -11.5 1 97.75 231 GLN B CA 1
ATOM 5474 C C . GLN B 1 231 ? -3.555 20.562 -11.992 1 97.75 231 GLN B C 1
ATOM 5476 O O . GLN B 1 231 ? -2.738 21.281 -11.43 1 97.75 231 GLN B O 1
ATOM 5481 N N . LEU B 1 232 ? -3.287 19.797 -13.031 1 98.25 232 LEU B N 1
ATOM 5482 C CA . LEU B 1 232 ? -1.953 19.828 -13.625 1 98.25 232 LEU B CA 1
ATOM 5483 C C . LEU B 1 232 ? -1.801 21.047 -14.539 1 98.25 232 LEU B C 1
ATOM 5485 O O . LEU B 1 232 ? -0.681 21.438 -14.867 1 98.25 232 LEU B O 1
ATOM 5489 N N . ASN B 1 233 ? -2.834 21.609 -15.055 1 97.62 233 ASN B N 1
ATOM 5490 C CA . ASN B 1 233 ? -2.863 22.781 -15.93 1 97.62 233 ASN B CA 1
ATOM 5491 C C . ASN B 1 233 ? -2.098 22.531 -17.219 1 97.62 233 ASN B C 1
ATOM 5493 O O . ASN B 1 233 ? -1.275 23.359 -17.625 1 97.62 233 ASN B O 1
ATOM 5497 N N . VAL B 1 234 ? -2.33 21.391 -17.781 1 97.19 234 VAL B N 1
ATOM 5498 C CA . VAL B 1 234 ? -1.63 20.969 -18.984 1 97.19 234 VAL B CA 1
ATOM 5499 C C . VAL B 1 234 ? -1.848 22 -20.094 1 97.19 234 VAL B C 1
ATOM 5501 O O . VAL B 1 234 ? -2.975 22.453 -20.328 1 97.19 234 VAL B O 1
ATOM 5504 N N . GLY B 1 235 ? -0.792 22.375 -20.75 1 95.94 235 GLY B N 1
ATOM 5505 C CA . GLY B 1 235 ? -0.868 23.25 -21.906 1 95.94 235 GLY B CA 1
ATOM 5506 C C . GLY B 1 235 ? -0.838 24.719 -21.531 1 95.94 235 GLY B C 1
ATOM 5507 O O . GLY B 1 235 ? -0.951 25.594 -22.391 1 95.94 235 GLY B O 1
ATOM 5508 N N . THR B 1 236 ? -0.662 25.062 -20.234 1 97.31 236 THR B N 1
ATOM 5509 C CA . THR B 1 236 ? -0.62 26.453 -19.797 1 97.31 236 THR B CA 1
ATOM 5510 C C . THR B 1 236 ? 0.791 26.844 -19.344 1 97.31 236 THR B C 1
ATOM 5512 O O . THR B 1 236 ? 1.7 26 -19.375 1 97.31 236 THR B O 1
ATOM 5515 N N . ASP B 1 237 ? 0.974 28.109 -18.922 1 96.88 237 ASP B N 1
ATOM 5516 C CA . ASP B 1 237 ? 2.271 28.625 -18.484 1 96.88 237 ASP B CA 1
ATOM 5517 C C . ASP B 1 237 ? 2.584 28.203 -17.062 1 96.88 237 ASP B C 1
ATOM 5519 O O . ASP B 1 237 ? 3.674 28.484 -16.547 1 96.88 237 ASP B O 1
ATOM 5523 N N . CYS B 1 238 ? 1.672 27.547 -16.438 1 98 238 CYS B N 1
ATOM 5524 C CA . CYS B 1 238 ? 1.9 27.016 -15.094 1 98 238 CYS B CA 1
ATOM 5525 C C . CYS B 1 238 ? 1.619 25.516 -15.047 1 98 238 CYS B C 1
ATOM 5527 O O . CYS B 1 238 ? 1.065 25.016 -14.062 1 98 238 CYS B O 1
ATOM 5529 N N . GLU B 1 239 ? 1.895 24.875 -16.156 1 98.06 239 GLU B N 1
ATOM 5530 C CA . GLU B 1 239 ? 1.786 23.422 -16.203 1 98.06 239 GLU B CA 1
ATOM 5531 C C . GLU B 1 239 ? 2.715 22.766 -15.188 1 98.06 239 GLU B C 1
ATOM 5533 O O . GLU B 1 239 ? 3.926 23 -15.203 1 98.06 239 GLU B O 1
ATOM 5538 N N . LYS B 1 240 ? 2.125 22.031 -14.305 1 98.69 240 LYS B N 1
ATOM 5539 C CA . LYS B 1 240 ? 2.898 21.297 -13.305 1 98.69 240 LYS B CA 1
ATOM 5540 C C . LYS B 1 240 ? 3.479 20.016 -13.891 1 98.69 240 LYS B C 1
ATOM 5542 O O . LYS B 1 240 ? 2.893 19.406 -14.797 1 98.69 240 LYS B O 1
ATOM 5547 N N . ASP B 1 241 ? 4.621 19.594 -13.367 1 98.81 241 ASP B N 1
ATOM 5548 C CA . ASP B 1 241 ? 5.285 18.406 -13.891 1 98.81 241 ASP B CA 1
ATOM 5549 C C . ASP B 1 241 ? 4.863 17.156 -13.125 1 98.81 241 ASP B C 1
ATOM 5551 O O . ASP B 1 241 ? 4.926 16.047 -13.656 1 98.81 241 ASP B O 1
ATOM 5555 N N . ALA B 1 242 ? 4.453 17.328 -11.891 1 98.81 242 ALA B N 1
ATOM 5556 C CA . ALA B 1 242 ? 3.957 16.219 -11.094 1 98.81 242 ALA B CA 1
ATOM 5557 C C . ALA B 1 242 ? 3.113 16.719 -9.922 1 98.81 242 ALA B C 1
ATOM 5559 O O . ALA B 1 242 ? 3.336 17.812 -9.414 1 98.81 242 ALA B O 1
ATOM 5560 N N . ILE B 1 243 ? 2.18 15.945 -9.547 1 98.81 243 ILE B N 1
ATOM 5561 C CA . ILE B 1 243 ? 1.386 16.125 -8.336 1 98.81 243 ILE B CA 1
ATOM 5562 C C . ILE B 1 243 ? 1.328 14.812 -7.559 1 98.81 243 ILE B C 1
ATOM 5564 O O . ILE B 1 243 ? 1.113 13.75 -8.141 1 98.81 243 ILE B O 1
ATOM 5568 N N . VAL B 1 244 ? 1.601 14.859 -6.285 1 98.62 244 VAL B N 1
ATOM 5569 C CA . VAL B 1 244 ? 1.353 13.727 -5.406 1 98.62 244 VAL B CA 1
ATOM 5570 C C . VAL B 1 244 ? 0.277 14.086 -4.383 1 98.62 244 VAL B C 1
ATOM 5572 O O . VAL B 1 244 ? 0.185 15.234 -3.949 1 98.62 244 VAL B O 1
ATOM 5575 N N . PHE B 1 245 ? -0.567 13.148 -4.02 1 98.25 245 PHE B N 1
ATOM 5576 C CA . PHE B 1 245 ? -1.55 13.438 -2.982 1 98.25 245 PHE B CA 1
ATOM 5577 C C . PHE B 1 245 ? -1.909 12.172 -2.209 1 98.25 245 PHE B C 1
ATOM 5579 O O . PHE B 1 245 ? -1.657 11.062 -2.674 1 98.25 245 PHE B O 1
ATOM 5586 N N . SER B 1 246 ? -2.393 12.344 -0.966 1 97.75 246 SER B N 1
ATOM 5587 C CA . SER B 1 246 ? -2.717 11.297 -0.001 1 97.75 246 SER B CA 1
ATOM 5588 C C . SER B 1 246 ? -4.223 11.117 0.133 1 97.75 246 SER B C 1
ATOM 5590 O O . SER B 1 246 ? -4.867 11.789 0.941 1 97.75 246 SER B O 1
ATOM 5592 N N . THR B 1 247 ? -4.73 10.094 -0.445 1 97.94 247 THR B N 1
ATOM 5593 C CA . THR B 1 247 ? -6.172 9.898 -0.549 1 97.94 247 THR B CA 1
ATOM 5594 C C . THR B 1 247 ? -6.762 9.508 0.803 1 97.94 247 THR B C 1
ATOM 5596 O O . THR B 1 247 ? -7.949 9.719 1.053 1 97.94 247 THR B O 1
ATOM 5599 N N . HIS B 1 248 ? -5.969 8.961 1.717 1 97.31 248 HIS B N 1
ATOM 5600 C CA . HIS B 1 248 ? -6.48 8.547 3.018 1 97.31 248 HIS B CA 1
ATOM 5601 C C . HIS B 1 248 ? -6.934 9.75 3.842 1 97.31 248 HIS B C 1
ATOM 5603 O O . HIS B 1 248 ? -7.629 9.586 4.848 1 97.31 248 HIS B O 1
ATOM 5609 N N . LYS B 1 249 ? -6.613 10.992 3.428 1 97.75 249 LYS B N 1
ATOM 5610 C CA . LYS B 1 249 ? -6.977 12.211 4.152 1 97.75 249 LYS B CA 1
ATOM 5611 C C . LYS B 1 249 ? -8.32 12.75 3.68 1 97.75 249 LYS B C 1
ATOM 5613 O O . LYS B 1 249 ? -8.859 13.688 4.273 1 97.75 249 LYS B O 1
ATOM 5618 N N . PHE B 1 250 ? -8.891 12.195 2.617 1 98.44 250 PHE B N 1
ATOM 5619 C CA . PHE B 1 250 ? -10.195 12.57 2.098 1 98.44 250 PHE B CA 1
ATOM 5620 C C . PHE B 1 250 ? -11.312 11.891 2.881 1 98.44 250 PHE B C 1
ATOM 5622 O O . PHE B 1 250 ? -11.07 10.898 3.574 1 98.44 250 PHE B O 1
ATOM 5629 N N . ALA B 1 251 ? -12.555 12.453 2.791 1 98 251 ALA B N 1
ATOM 5630 C CA . ALA B 1 251 ? -13.719 11.734 3.305 1 98 251 ALA B CA 1
ATOM 5631 C C . ALA B 1 251 ? -13.906 10.406 2.574 1 98 251 ALA B C 1
ATOM 5633 O O . ALA B 1 251 ? -13.992 10.375 1.345 1 98 251 ALA B O 1
ATOM 5634 N N . GLY B 1 252 ? -13.859 9.297 3.318 1 98.44 252 GLY B N 1
ATOM 5635 C CA . GLY B 1 252 ? -13.922 7.973 2.725 1 98.44 252 GLY B CA 1
ATOM 5636 C C . GLY B 1 252 ? -12.555 7.395 2.41 1 98.44 252 GLY B C 1
ATOM 5637 O O . GLY B 1 252 ? -12.453 6.312 1.824 1 98.44 252 GLY B O 1
ATOM 5638 N N . GLY B 1 253 ? -11.539 8.023 2.896 1 97.81 253 GLY B N 1
ATOM 5639 C CA . GLY B 1 253 ? -10.203 7.801 2.355 1 97.81 253 GLY B CA 1
ATOM 5640 C C . GLY B 1 253 ? -9.453 6.688 3.061 1 97.81 253 GLY B C 1
ATOM 5641 O O . GLY B 1 253 ? -8.484 6.148 2.521 1 97.81 253 GLY B O 1
ATOM 5642 N N . PRO B 1 254 ? -9.75 6.316 4.355 1 97.12 254 PRO B N 1
ATOM 5643 C CA . PRO B 1 254 ? -9.008 5.23 5.004 1 97.12 254 PRO B CA 1
ATOM 5644 C C . PRO B 1 254 ? -8.891 3.988 4.125 1 97.12 254 PRO B C 1
ATOM 5646 O O . PRO B 1 254 ? -9.906 3.463 3.654 1 97.12 254 PRO B O 1
ATOM 5649 N N . GLY B 1 255 ? -7.602 3.592 3.859 1 95.75 255 GLY B N 1
ATOM 5650 C CA . GLY B 1 255 ? -7.367 2.414 3.039 1 95.75 255 GLY B CA 1
ATOM 5651 C C . GLY B 1 255 ? -7.105 2.744 1.581 1 95.75 255 GLY B C 1
ATOM 5652 O O . GLY B 1 255 ? -6.688 1.881 0.808 1 95.75 255 GLY B O 1
ATOM 5653 N N . ALA B 1 256 ? -7.312 3.975 1.143 1 97.75 256 ALA B N 1
ATOM 5654 C CA . ALA B 1 256 ? -7.141 4.367 -0.254 1 97.75 256 ALA B CA 1
ATOM 5655 C C . ALA B 1 256 ? -5.664 4.531 -0.6 1 97.75 256 ALA B C 1
ATOM 5657 O O . ALA B 1 256 ? -4.875 5.008 0.221 1 97.75 256 ALA B O 1
ATOM 5658 N N . SER B 1 257 ? -5.324 4.219 -1.808 1 97.44 257 SER B N 1
ATOM 5659 C CA . SER B 1 257 ? -3.945 4.312 -2.273 1 97.44 257 SER B CA 1
ATOM 5660 C C . SER B 1 257 ? -3.553 5.762 -2.541 1 97.44 257 SER B C 1
ATOM 5662 O O . SER B 1 257 ? -4.359 6.551 -3.039 1 97.44 257 SER B O 1
ATOM 5664 N N . GLY B 1 258 ? -2.264 6.074 -2.174 1 97.44 258 GLY B N 1
ATOM 5665 C CA . GLY B 1 258 ? -1.712 7.332 -2.648 1 97.44 258 GLY B CA 1
ATOM 5666 C C . GLY B 1 258 ? -1.579 7.395 -4.16 1 97.44 258 GLY B C 1
ATOM 5667 O O . GLY B 1 258 ? -1.569 6.359 -4.828 1 97.44 258 GLY B O 1
ATOM 5668 N N . VAL B 1 259 ? -1.535 8.594 -4.723 1 98.56 259 VAL B N 1
ATOM 5669 C CA . VAL B 1 259 ? -1.508 8.766 -6.172 1 98.56 259 VAL B CA 1
ATOM 5670 C C . VAL B 1 259 ? -0.385 9.727 -6.559 1 98.56 259 VAL B C 1
ATOM 5672 O O . VAL B 1 259 ? -0.169 10.742 -5.891 1 98.56 259 VAL B O 1
ATOM 5675 N N . THR B 1 260 ? 0.307 9.383 -7.586 1 98.56 260 THR B N 1
ATOM 5676 C CA . THR B 1 260 ? 1.32 10.219 -8.211 1 98.56 260 THR B CA 1
ATOM 5677 C C . THR B 1 260 ? 0.967 10.492 -9.672 1 98.56 260 THR B C 1
ATOM 5679 O O . THR B 1 260 ? 0.79 9.562 -10.461 1 98.56 260 THR B O 1
ATOM 5682 N N . LEU B 1 261 ? 0.768 11.727 -9.984 1 98.75 261 LEU B N 1
ATOM 5683 C CA . LEU B 1 261 ? 0.693 12.172 -11.367 1 98.75 261 LEU B CA 1
ATOM 5684 C C . LEU B 1 261 ? 2.045 12.695 -11.844 1 98.75 261 LEU B C 1
ATOM 5686 O O . LEU B 1 261 ? 2.703 13.461 -11.141 1 98.75 261 LEU B O 1
ATOM 5690 N N . ILE B 1 262 ? 2.457 12.305 -13.023 1 98.69 262 ILE B N 1
ATOM 5691 C CA . ILE B 1 262 ? 3.75 12.781 -13.5 1 98.69 262 ILE B CA 1
ATOM 5692 C C . ILE B 1 262 ? 3.725 12.914 -15.023 1 98.69 262 ILE B C 1
ATOM 5694 O O . ILE B 1 262 ? 3.186 12.047 -15.719 1 98.69 262 ILE B O 1
ATOM 5698 N N . ARG B 1 263 ? 4.227 14 -15.484 1 98.5 263 ARG B N 1
ATOM 5699 C CA . ARG B 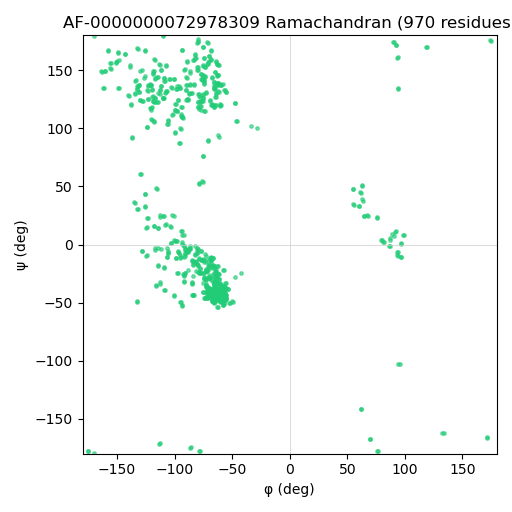1 263 ? 4.391 14.188 -16.922 1 98.5 263 ARG B CA 1
ATOM 5700 C C . ARG B 1 263 ? 5.379 13.18 -17.5 1 98.5 263 ARG B C 1
ATOM 5702 O O . ARG B 1 263 ? 6.516 13.078 -17.031 1 98.5 263 ARG B O 1
ATOM 5709 N N . ASN B 1 264 ? 5.039 12.492 -18.531 1 97.5 264 ASN B N 1
ATOM 5710 C CA . ASN B 1 264 ? 5.809 11.367 -19.062 1 97.5 264 ASN B CA 1
ATOM 5711 C C . ASN B 1 264 ? 7.184 11.82 -19.562 1 97.5 264 ASN B C 1
ATOM 5713 O O . ASN B 1 264 ? 8.164 11.086 -19.406 1 97.5 264 ASN B O 1
ATOM 5717 N N . THR B 1 265 ? 7.332 12.984 -20.047 1 96.75 265 THR B N 1
ATOM 5718 C CA . THR B 1 265 ? 8.547 13.43 -20.734 1 96.75 265 THR B CA 1
ATOM 5719 C C . THR B 1 265 ? 9.648 13.734 -19.719 1 96.75 265 THR B C 1
ATOM 5721 O O . THR B 1 265 ? 10.82 13.867 -20.094 1 96.75 265 THR B O 1
ATOM 5724 N N . ILE B 1 266 ? 9.328 13.836 -18.422 1 97 266 ILE B N 1
ATOM 5725 C CA . ILE B 1 266 ? 10.383 14.156 -17.453 1 97 266 ILE B CA 1
ATOM 5726 C C . ILE B 1 266 ? 10.93 12.867 -16.844 1 97 266 ILE B C 1
ATOM 5728 O O . ILE B 1 266 ? 11.898 12.898 -16.078 1 97 266 ILE B O 1
ATOM 5732 N N . VAL B 1 267 ? 10.266 11.734 -17.125 1 97.31 267 VAL B N 1
ATOM 5733 C CA . VAL B 1 267 ? 10.727 10.438 -16.625 1 97.31 267 VAL B CA 1
ATOM 5734 C C . VAL B 1 267 ? 12.023 10.039 -17.312 1 97.31 267 VAL B C 1
ATOM 5736 O O . VAL B 1 267 ? 12.062 9.898 -18.547 1 97.31 267 VAL B O 1
ATOM 5739 N N . ARG B 1 268 ? 13.023 9.789 -16.5 1 95.38 268 ARG B N 1
ATOM 5740 C CA . ARG B 1 268 ? 14.344 9.508 -17.062 1 95.38 268 ARG B CA 1
ATOM 5741 C C . ARG B 1 268 ? 14.75 8.062 -16.812 1 95.38 268 ARG B C 1
ATOM 5743 O O . ARG B 1 268 ? 15.43 7.449 -17.641 1 95.38 268 ARG B O 1
ATOM 5750 N N . ASN B 1 269 ? 14.328 7.504 -15.719 1 94.19 269 ASN B N 1
ATOM 5751 C CA . ASN B 1 269 ? 14.734 6.164 -15.312 1 94.19 269 ASN B CA 1
ATOM 5752 C C . ASN B 1 269 ? 13.945 5.09 -16.047 1 94.19 269 ASN B C 1
ATOM 5754 O O . ASN B 1 269 ? 12.711 5.09 -16.016 1 94.19 269 ASN B O 1
ATOM 5758 N N . LYS B 1 270 ? 14.656 4.141 -16.609 1 92.06 270 LYS B N 1
ATOM 5759 C CA . LYS B 1 270 ? 13.984 3.07 -17.344 1 92.06 270 LYS B CA 1
ATOM 5760 C C . LYS B 1 270 ? 13.844 1.817 -16.484 1 92.06 270 LYS B C 1
ATOM 5762 O O . LYS B 1 270 ? 13.125 0.885 -16.844 1 92.06 270 LYS B O 1
ATOM 5767 N N . ARG B 1 271 ? 14.477 1.783 -15.422 1 92.56 271 ARG B N 1
ATOM 5768 C CA . ARG B 1 271 ? 14.328 0.709 -14.445 1 92.56 271 ARG B CA 1
ATOM 5769 C C . ARG B 1 271 ? 13.227 1.032 -13.438 1 92.56 271 ARG B C 1
ATOM 5771 O O . ARG B 1 271 ? 13.102 2.174 -12.992 1 92.56 271 ARG B O 1
ATOM 5778 N N . PRO B 1 272 ? 12.43 0.004 -13.141 1 94 272 PRO B N 1
ATOM 5779 C CA . PRO B 1 272 ? 11.398 0.272 -12.141 1 94 272 PRO B CA 1
ATOM 5780 C C . PRO B 1 272 ? 11.969 0.596 -10.766 1 94 272 PRO B C 1
ATOM 5782 O O . PRO B 1 272 ? 13.008 0.051 -10.383 1 94 272 PRO B O 1
ATOM 5785 N N . SER B 1 273 ? 11.203 1.489 -9.984 1 90.62 273 SER B N 1
ATOM 5786 C CA . SER B 1 273 ? 11.555 1.768 -8.594 1 90.62 273 SER B CA 1
ATOM 5787 C C . SER B 1 273 ? 11.492 0.502 -7.742 1 90.62 273 SER B C 1
ATOM 5789 O O . SER B 1 273 ? 12.234 0.368 -6.766 1 90.62 273 SER B O 1
ATOM 5791 N N . ARG B 1 274 ? 10.602 -0.405 -8.164 1 91.31 274 ARG B N 1
ATOM 5792 C CA . ARG B 1 274 ? 10.43 -1.697 -7.508 1 91.31 274 ARG B CA 1
ATOM 5793 C C . ARG B 1 274 ? 10.289 -2.816 -8.531 1 91.31 274 ARG B C 1
ATOM 5795 O O . ARG B 1 274 ? 9.172 -3.23 -8.859 1 91.31 274 ARG B O 1
ATOM 5802 N N . PRO B 1 275 ? 11.398 -3.428 -8.875 1 90.94 275 PRO B N 1
ATOM 5803 C CA . PRO B 1 275 ? 11.32 -4.523 -9.844 1 90.94 275 PRO B CA 1
ATOM 5804 C C . PRO B 1 275 ? 10.5 -5.707 -9.328 1 90.94 275 PRO B C 1
ATOM 5806 O O . PRO B 1 275 ? 10.57 -6.043 -8.148 1 90.94 275 PRO B O 1
ATOM 5809 N N . GLY B 1 276 ? 9.711 -6.277 -10.156 1 90.38 276 GLY B N 1
ATOM 5810 C CA . GLY B 1 276 ? 8.875 -7.414 -9.805 1 90.38 276 GLY B CA 1
ATOM 5811 C C . GLY B 1 276 ? 7.879 -7.773 -10.891 1 90.38 276 GLY B C 1
ATOM 5812 O O . GLY B 1 276 ? 8.031 -7.359 -12.039 1 90.38 276 GLY B O 1
ATOM 5813 N N . GLY B 1 277 ? 6.922 -8.602 -10.5 1 86.12 277 GLY B N 1
ATOM 5814 C CA . GLY B 1 277 ? 5.875 -8.984 -11.43 1 86.12 277 GLY B CA 1
ATOM 5815 C C . GLY B 1 277 ? 5.07 -7.801 -11.938 1 86.12 277 GLY B C 1
ATOM 5816 O O . GLY B 1 277 ? 4.742 -6.891 -11.172 1 86.12 277 GLY B O 1
ATOM 5817 N N . GLY B 1 278 ? 4.758 -7.762 -13.242 1 85.56 278 GLY B N 1
ATOM 5818 C CA . GLY B 1 278 ? 3.932 -6.727 -13.844 1 85.56 278 GLY B CA 1
ATOM 5819 C C . GLY B 1 278 ? 4.742 -5.578 -14.422 1 85.56 278 GLY B C 1
ATOM 5820 O O . GLY B 1 278 ? 4.211 -4.75 -15.164 1 85.56 278 GLY B O 1
ATOM 5821 N N . THR B 1 279 ? 6.051 -5.566 -14.133 1 89.25 279 THR B N 1
ATOM 5822 C CA . THR B 1 279 ? 6.867 -4.438 -14.57 1 89.25 279 THR B CA 1
ATOM 5823 C C . THR B 1 279 ? 7.582 -4.754 -15.875 1 89.25 279 THR B C 1
ATOM 5825 O O . THR B 1 279 ? 8.203 -3.879 -16.484 1 89.25 279 THR B O 1
ATOM 5828 N N . VAL B 1 280 ? 7.449 -6.039 -16.359 1 88.25 280 VAL B N 1
ATOM 5829 C CA . VAL B 1 280 ? 8.305 -6.531 -17.422 1 88.25 280 VAL B CA 1
ATOM 5830 C C . VAL B 1 280 ? 7.469 -6.793 -18.672 1 88.25 280 VAL B C 1
ATOM 5832 O O . VAL B 1 280 ? 6.262 -7.039 -18.578 1 88.25 280 VAL B O 1
ATOM 5835 N N . SER B 1 281 ? 8.125 -6.742 -19.766 1 84.06 281 SER B N 1
ATOM 5836 C CA . SER B 1 281 ? 7.535 -7.207 -21.016 1 84.06 281 SER B CA 1
ATOM 5837 C C . SER B 1 281 ? 7.98 -8.633 -21.344 1 84.06 281 SER B C 1
ATOM 5839 O O . SER B 1 281 ? 7.277 -9.359 -22.047 1 84.06 281 SER B O 1
ATOM 5841 N N . PHE B 1 282 ? 9.164 -8.938 -20.766 1 86.44 282 PHE B N 1
ATOM 5842 C CA . PHE B 1 282 ? 9.727 -10.25 -21.062 1 86.44 282 PHE B CA 1
ATOM 5843 C C . PHE B 1 282 ? 10.781 -10.633 -20.031 1 86.44 282 PHE B C 1
ATOM 5845 O O . PHE B 1 282 ? 11.594 -9.789 -19.625 1 86.44 282 PHE B O 1
ATOM 5852 N N . VAL B 1 283 ? 10.727 -11.852 -19.562 1 86.69 283 VAL B N 1
ATOM 5853 C CA . VAL B 1 283 ? 11.742 -12.383 -18.641 1 86.69 283 VAL B CA 1
ATOM 5854 C C . VAL B 1 283 ? 12.164 -13.781 -19.094 1 86.69 283 VAL B C 1
ATOM 5856 O O . VAL B 1 283 ? 11.312 -14.617 -19.422 1 86.69 283 VAL B O 1
ATOM 5859 N N . SER B 1 284 ? 13.438 -14.039 -19.219 1 86.88 284 SER B N 1
ATOM 5860 C CA . SER B 1 284 ? 14.039 -15.336 -19.516 1 86.88 284 SER B CA 1
ATOM 5861 C C . SER B 1 284 ? 15.188 -15.641 -18.547 1 86.88 284 SER B C 1
ATOM 5863 O O . SER B 1 284 ? 15.578 -14.789 -17.75 1 86.88 284 SER B O 1
ATOM 5865 N N . PRO B 1 285 ? 15.648 -16.906 -18.578 1 86.69 285 PRO B N 1
ATOM 5866 C CA . PRO B 1 285 ? 16.844 -17.188 -17.781 1 86.69 285 PRO B CA 1
ATOM 5867 C C . PRO B 1 285 ? 18.031 -16.297 -18.156 1 86.69 285 PRO B C 1
ATOM 5869 O O . PRO B 1 285 ? 18.906 -16.062 -17.312 1 86.69 285 PRO B O 1
ATOM 5872 N N . TRP B 1 286 ? 18.078 -15.727 -19.328 1 87.62 286 TRP B N 1
ATOM 5873 C CA . TRP B 1 286 ? 19.281 -15.07 -19.844 1 87.62 286 TRP B CA 1
ATOM 5874 C C . TRP B 1 286 ? 19.125 -13.555 -19.812 1 87.62 286 TRP B C 1
ATOM 5876 O O . TRP B 1 286 ? 20.094 -12.82 -20.016 1 87.62 286 TRP B O 1
ATOM 5886 N N . GLY B 1 287 ? 17.906 -13.062 -19.547 1 87.44 287 GLY B N 1
ATOM 5887 C CA . GLY B 1 287 ? 17.719 -11.617 -19.516 1 87.44 287 GLY B CA 1
ATOM 5888 C C . GLY B 1 287 ? 16.266 -11.211 -19.344 1 87.44 287 GLY B C 1
ATOM 5889 O O . GLY B 1 287 ? 15.406 -12.062 -19.125 1 87.44 287 GLY B O 1
ATOM 5890 N N . HIS B 1 288 ? 16.062 -9.898 -19.234 1 90.44 288 HIS B N 1
ATOM 5891 C CA . HIS B 1 288 ? 14.719 -9.359 -19.094 1 90.44 288 HIS B CA 1
ATOM 5892 C C . HIS B 1 288 ? 14.609 -7.973 -19.703 1 90.44 288 HIS B C 1
ATOM 5894 O O . HIS B 1 288 ? 15.625 -7.328 -19.984 1 90.44 288 HIS B O 1
ATOM 5900 N N . SER B 1 289 ? 13.398 -7.613 -20.016 1 91.81 289 SER B N 1
ATOM 5901 C CA . SER B 1 289 ? 13.062 -6.277 -20.484 1 91.81 289 SER B CA 1
ATOM 5902 C C . SER B 1 289 ? 11.859 -5.711 -19.75 1 91.81 289 SER B C 1
ATOM 5904 O O . SER B 1 289 ? 10.883 -6.426 -19.484 1 91.81 289 SER B O 1
ATOM 5906 N N . TYR B 1 290 ? 11.992 -4.469 -19.391 1 93.12 290 TYR B N 1
ATOM 5907 C CA . TYR B 1 290 ? 10.914 -3.818 -18.656 1 93.12 290 TYR B CA 1
ATOM 5908 C C . TYR B 1 290 ? 9.922 -3.166 -19.609 1 93.12 290 TYR B C 1
ATOM 5910 O O . TYR B 1 290 ? 10.266 -2.854 -20.75 1 93.12 290 TYR B O 1
ATOM 5918 N N . SER B 1 291 ? 8.727 -2.969 -19.109 1 91.94 291 SER B N 1
ATOM 5919 C CA . SER B 1 291 ? 7.676 -2.275 -19.844 1 91.94 291 SER B CA 1
ATOM 5920 C C . SER B 1 291 ? 8.07 -0.832 -20.141 1 91.94 291 SER B C 1
ATOM 5922 O O . SER B 1 291 ? 8.688 -0.167 -19.312 1 91.94 291 SER B O 1
ATOM 5924 N N . THR B 1 292 ? 7.629 -0.318 -21.312 1 90.62 292 THR B N 1
ATOM 5925 C CA . THR B 1 292 ? 7.852 1.084 -21.641 1 90.62 292 THR B CA 1
ATOM 5926 C C . THR B 1 292 ? 6.758 1.963 -21.047 1 90.62 292 THR B C 1
ATOM 5928 O O . THR B 1 292 ? 6.902 3.186 -20.984 1 90.62 292 THR B O 1
ATOM 5931 N N . ASN B 1 293 ? 5.727 1.339 -20.609 1 92.94 293 ASN B N 1
ATOM 5932 C CA . ASN B 1 293 ? 4.652 2.051 -19.938 1 92.94 293 ASN B CA 1
ATOM 5933 C C . ASN B 1 293 ? 5.035 2.391 -18.5 1 92.94 293 ASN B C 1
ATOM 5935 O O . ASN B 1 293 ? 5.242 1.495 -17.672 1 92.94 293 ASN B O 1
ATOM 5939 N N . VAL B 1 294 ? 5.062 3.705 -18.172 1 95.12 294 VAL B N 1
ATOM 5940 C CA . VAL B 1 294 ? 5.547 4.18 -16.875 1 95.12 294 VAL B CA 1
ATOM 5941 C C . VAL B 1 294 ? 4.664 3.629 -15.758 1 95.12 294 VAL B C 1
ATOM 5943 O O . VAL B 1 294 ? 5.168 3.188 -14.727 1 95.12 294 VAL B O 1
ATOM 5946 N N . THR B 1 295 ? 3.355 3.625 -16 1 94.44 295 THR B N 1
ATOM 5947 C CA . THR B 1 295 ? 2.408 3.152 -15 1 94.44 295 THR B CA 1
ATOM 5948 C C . THR B 1 295 ? 2.639 1.678 -14.695 1 94.44 295 THR B C 1
ATOM 5950 O O . THR B 1 295 ? 2.725 1.29 -13.523 1 94.44 295 THR B O 1
ATOM 5953 N N . ALA B 1 296 ? 2.775 0.842 -15.664 1 91.56 296 ALA B N 1
ATOM 5954 C CA . ALA B 1 296 ? 3.016 -0.588 -15.492 1 91.56 296 ALA B CA 1
ATOM 5955 C C . ALA B 1 296 ? 4.348 -0.84 -14.789 1 91.56 296 ALA B C 1
ATOM 5957 O O . ALA B 1 296 ? 4.438 -1.698 -13.906 1 91.56 296 ALA B O 1
ATOM 5958 N N . ARG B 1 297 ? 5.305 -0.096 -15.148 1 93.81 297 ARG B N 1
ATOM 5959 C CA . ARG B 1 297 ? 6.656 -0.271 -14.633 1 93.81 297 ARG B CA 1
ATOM 5960 C C . ARG B 1 297 ? 6.73 0.1 -13.156 1 93.81 297 ARG B C 1
ATOM 5962 O O . ARG B 1 297 ? 7.496 -0.494 -12.391 1 93.81 297 ARG B O 1
ATOM 5969 N N . GLU B 1 298 ? 5.852 1.019 -12.727 1 94.56 298 GLU B N 1
ATOM 5970 C CA . GLU B 1 298 ? 5.984 1.57 -11.375 1 94.56 298 GLU B CA 1
ATOM 5971 C C . GLU B 1 298 ? 4.965 0.958 -10.422 1 94.56 298 GLU B C 1
ATOM 5973 O O . GLU B 1 298 ? 4.91 1.323 -9.25 1 94.56 298 GLU B O 1
ATOM 5978 N N . GLU B 1 299 ? 4.176 0.067 -10.898 1 94.06 299 GLU B N 1
ATOM 5979 C CA . GLU B 1 299 ? 3.189 -0.605 -10.062 1 94.06 299 GLU B CA 1
ATOM 5980 C C . GLU B 1 299 ? 3.482 -2.098 -9.953 1 94.06 299 GLU B C 1
ATOM 5982 O O . GLU B 1 299 ? 2.582 -2.926 -10.102 1 94.06 299 GLU B O 1
ATOM 5987 N N . GLY B 1 300 ? 4.703 -2.385 -9.664 1 90 300 GLY B N 1
ATOM 5988 C CA . GLY B 1 300 ? 5.133 -3.768 -9.523 1 90 300 GLY B CA 1
ATOM 5989 C C . GLY B 1 300 ? 4.434 -4.496 -8.391 1 90 300 GLY B C 1
ATOM 5990 O O . GLY B 1 300 ? 4.211 -3.922 -7.32 1 90 300 GLY B O 1
ATOM 5991 N N . GLY B 1 301 ? 4.027 -5.883 -8.688 1 87.5 301 GLY B N 1
ATOM 5992 C CA . GLY B 1 301 ? 3.332 -6.699 -7.703 1 87.5 301 GLY B CA 1
ATOM 5993 C C . GLY B 1 301 ? 1.822 -6.57 -7.777 1 87.5 301 GLY B C 1
ATOM 5994 O O . GLY B 1 301 ? 1.3 -5.797 -8.586 1 87.5 301 GLY B O 1
ATOM 5995 N N . THR B 1 302 ? 1.143 -7.352 -7 1 87.75 302 THR B N 1
ATOM 5996 C CA . THR B 1 302 ? -0.306 -7.195 -6.934 1 87.75 302 THR B CA 1
ATOM 5997 C C . THR B 1 302 ? -0.675 -5.863 -6.285 1 87.75 302 THR B C 1
ATOM 5999 O O . THR B 1 302 ? -0.267 -5.582 -5.156 1 87.75 302 THR B O 1
ATOM 6002 N N . PRO B 1 303 ? -1.352 -5.09 -7.031 1 90.44 303 PRO B N 1
ATOM 6003 C CA . PRO B 1 303 ? -1.723 -3.775 -6.5 1 90.44 303 PRO B CA 1
ATOM 6004 C C . PRO B 1 303 ? -2.77 -3.861 -5.391 1 90.44 303 PRO B C 1
ATOM 6006 O O . PRO B 1 303 ? -3.383 -4.914 -5.195 1 90.44 303 PRO B O 1
ATOM 6009 N N . ASN B 1 304 ? -2.867 -2.795 -4.637 1 94.94 304 ASN B N 1
ATOM 6010 C CA . ASN B 1 304 ? -3.984 -2.594 -3.719 1 94.94 304 ASN B CA 1
ATOM 6011 C C . ASN B 1 304 ? -5.254 -2.195 -4.461 1 94.94 304 ASN B C 1
ATOM 6013 O O . ASN B 1 304 ? -5.715 -1.057 -4.348 1 94.94 304 ASN B O 1
ATOM 6017 N N . ILE B 1 305 ? -5.879 -3.143 -5.086 1 96.69 305 ILE B N 1
ATOM 6018 C CA . ILE B 1 305 ? -6.961 -2.9 -6.035 1 96.69 305 ILE B CA 1
ATOM 6019 C C . ILE B 1 305 ? -8.102 -2.162 -5.344 1 96.69 305 ILE B C 1
ATOM 6021 O O . ILE B 1 305 ? -8.617 -1.172 -5.867 1 96.69 305 ILE B O 1
ATOM 6025 N N . THR B 1 306 ? -8.508 -2.627 -4.172 1 97.69 306 THR B N 1
ATOM 6026 C CA . THR B 1 306 ? -9.594 -1.958 -3.459 1 97.69 306 THR B CA 1
ATOM 6027 C C . THR B 1 306 ? -9.195 -0.529 -3.094 1 97.69 306 THR B C 1
ATOM 6029 O O . THR B 1 306 ? -10.016 0.388 -3.178 1 97.69 306 THR B O 1
ATOM 6032 N N . GLY B 1 307 ? -7.934 -0.327 -2.676 1 97.88 307 GLY B N 1
ATOM 6033 C CA . GLY B 1 307 ? -7.441 1.007 -2.365 1 97.88 307 GLY B CA 1
ATOM 6034 C C . GLY B 1 307 ? -7.371 1.914 -3.58 1 97.88 307 GLY B C 1
ATOM 6035 O O . GLY B 1 307 ? -7.629 3.115 -3.479 1 97.88 307 GLY B O 1
ATOM 6036 N N . ASP B 1 308 ? -7.004 1.31 -4.746 1 97.94 308 ASP B N 1
ATOM 6037 C CA . ASP B 1 308 ? -6.922 2.072 -5.988 1 97.94 308 ASP B CA 1
ATOM 6038 C C . ASP B 1 308 ? -8.297 2.578 -6.414 1 97.94 308 ASP B C 1
ATOM 6040 O O . ASP B 1 308 ? -8.445 3.738 -6.805 1 97.94 308 ASP B O 1
ATOM 6044 N N . ILE B 1 309 ? -9.281 1.702 -6.348 1 98.5 309 ILE B N 1
ATOM 6045 C CA . ILE B 1 309 ? -10.648 2.068 -6.695 1 98.5 309 ILE B CA 1
ATOM 6046 C C . ILE B 1 309 ? -11.172 3.115 -5.711 1 98.5 309 ILE B C 1
ATOM 6048 O O . ILE B 1 309 ? -11.789 4.105 -6.117 1 98.5 309 ILE B O 1
ATOM 6052 N N . ARG B 1 310 ? -10.852 2.957 -4.438 1 98.38 310 ARG B N 1
ATOM 6053 C CA . ARG B 1 310 ? -11.219 3.906 -3.395 1 98.38 310 ARG B CA 1
ATOM 6054 C C . ARG B 1 310 ? -10.672 5.293 -3.693 1 98.38 310 ARG B C 1
ATOM 6056 O O . ARG B 1 310 ? -11.328 6.301 -3.424 1 98.38 310 ARG B O 1
ATOM 6063 N N . ALA B 1 311 ? -9.492 5.352 -4.18 1 98.69 311 ALA B N 1
ATOM 6064 C CA . ALA B 1 311 ? -8.852 6.629 -4.492 1 98.69 311 ALA B CA 1
ATOM 6065 C C . ALA B 1 311 ? -9.688 7.434 -5.48 1 98.69 311 ALA B C 1
ATOM 6067 O O . ALA B 1 311 ? -9.852 8.648 -5.32 1 98.69 311 ALA B O 1
ATOM 6068 N N . ALA B 1 312 ? -10.203 6.766 -6.453 1 98.81 312 ALA B N 1
ATOM 6069 C CA . ALA B 1 312 ? -11.062 7.449 -7.418 1 98.81 312 ALA B CA 1
ATOM 6070 C C . ALA B 1 312 ? -12.367 7.887 -6.766 1 98.81 312 ALA B C 1
ATOM 6072 O O . ALA B 1 312 ? -12.852 9 -7.008 1 98.81 312 ALA B O 1
ATOM 6073 N N . LEU B 1 313 ? -12.977 7.016 -5.938 1 98.88 313 LEU B N 1
ATOM 6074 C CA . LEU B 1 313 ? -14.266 7.297 -5.316 1 98.88 313 LEU B CA 1
ATOM 6075 C C . LEU B 1 313 ? -14.195 8.547 -4.449 1 98.88 313 LEU B C 1
ATOM 6077 O O . LEU B 1 313 ? -15.086 9.391 -4.488 1 98.88 313 LEU B O 1
ATOM 6081 N N . VAL B 1 314 ? -13.125 8.695 -3.693 1 98.69 314 VAL B N 1
ATOM 6082 C CA . VAL B 1 314 ? -13.055 9.805 -2.752 1 98.69 314 VAL B CA 1
ATOM 6083 C C . VAL B 1 314 ? -12.836 11.117 -3.514 1 98.69 314 VAL B C 1
ATOM 6085 O O . VAL B 1 314 ? -13.336 12.164 -3.105 1 98.69 314 VAL B O 1
ATOM 6088 N N . LEU B 1 315 ? -12.086 11.055 -4.625 1 98.56 315 LEU B N 1
ATOM 6089 C CA . LEU B 1 315 ? -11.945 12.242 -5.461 1 98.56 315 LEU B CA 1
ATOM 6090 C C . LEU B 1 315 ? -13.289 12.625 -6.086 1 98.56 315 LEU B C 1
ATOM 6092 O O . LEU B 1 315 ? -13.609 13.812 -6.184 1 98.56 315 LEU B O 1
ATOM 6096 N N . MET B 1 316 ? -14.031 11.633 -6.543 1 98.75 316 MET B N 1
ATOM 6097 C CA . MET B 1 316 ? -15.352 11.883 -7.117 1 98.75 316 MET B CA 1
ATOM 6098 C C . MET B 1 316 ? -16.266 12.555 -6.102 1 98.75 316 MET B C 1
ATOM 6100 O O . MET B 1 316 ? -17.016 13.469 -6.453 1 98.75 316 MET B O 1
ATOM 6104 N N . ILE B 1 317 ? -16.203 12.133 -4.871 1 98.75 317 ILE B N 1
ATOM 6105 C CA . ILE B 1 317 ? -17.031 12.711 -3.814 1 98.75 317 ILE B CA 1
ATOM 6106 C C . ILE B 1 317 ? -16.641 14.172 -3.596 1 98.75 317 ILE B C 1
ATOM 6108 O O . ILE B 1 317 ? -17.516 15.039 -3.512 1 98.75 317 ILE B O 1
ATOM 6112 N N . LYS B 1 318 ? -15.359 14.461 -3.494 1 98.56 318 LYS B N 1
ATOM 6113 C CA . LYS B 1 318 ? -14.906 15.836 -3.312 1 98.56 318 LYS B CA 1
ATOM 6114 C C . LYS B 1 318 ? -15.414 16.734 -4.434 1 98.56 318 LYS B C 1
ATOM 6116 O O . LYS B 1 318 ? -15.922 17.828 -4.172 1 98.56 318 LYS B O 1
ATOM 6121 N N . VAL B 1 319 ? -15.25 16.25 -5.652 1 97.94 319 VAL B N 1
ATOM 6122 C CA . VAL B 1 319 ? -15.648 17.047 -6.812 1 97.94 319 VAL B CA 1
ATOM 6123 C C . VAL B 1 319 ? -17.156 17.266 -6.801 1 97.94 319 VAL B C 1
ATOM 6125 O O . VAL B 1 319 ? -17.641 18.344 -7.121 1 97.94 319 VAL B O 1
ATOM 6128 N N . ALA B 1 320 ? -17.875 16.234 -6.426 1 98.19 320 ALA B N 1
ATOM 6129 C CA . ALA B 1 320 ? -19.328 16.328 -6.383 1 98.19 320 ALA B CA 1
ATOM 6130 C C . ALA B 1 320 ? -19.797 17.328 -5.336 1 98.19 320 ALA B C 1
ATOM 6132 O O . ALA B 1 320 ? -20.812 18 -5.512 1 98.19 320 ALA B O 1
ATOM 6133 N N . LEU B 1 321 ? -19.109 17.469 -4.215 1 97.94 321 LEU B N 1
ATOM 6134 C CA . LEU B 1 321 ? -19.438 18.438 -3.178 1 97.94 321 LEU B CA 1
ATOM 6135 C C . LEU B 1 321 ? -19.281 19.875 -3.695 1 97.94 321 LEU B C 1
ATOM 6137 O O . LEU B 1 321 ? -19.969 20.781 -3.24 1 97.94 321 LEU B O 1
ATOM 6141 N N . GLY B 1 322 ? -18.344 20.078 -4.621 1 97.56 322 GLY B N 1
ATOM 6142 C CA . GLY B 1 322 ? -18.156 21.375 -5.266 1 97.56 322 GLY B CA 1
ATOM 6143 C C . GLY B 1 322 ? -17.109 22.234 -4.582 1 97.56 322 GLY B C 1
ATOM 6144 O O . GLY B 1 322 ? -17.172 22.469 -3.371 1 97.56 322 GLY B O 1
ATOM 6145 N N . GLN B 1 323 ? -16.266 22.797 -5.348 1 97.81 323 GLN B N 1
ATOM 6146 C CA . GLN B 1 323 ? -15.172 23.594 -4.809 1 97.81 323 GLN B CA 1
ATOM 6147 C C . GLN B 1 323 ? -15.672 24.906 -4.211 1 97.81 323 GLN B C 1
ATOM 6149 O O . GLN B 1 323 ? -15.141 25.375 -3.209 1 97.81 323 GLN B O 1
ATOM 6154 N N . GLN B 1 324 ? -16.641 25.5 -4.848 1 98 324 GLN B N 1
ATOM 6155 C CA . GLN B 1 324 ? -17.188 26.75 -4.332 1 98 324 GLN B CA 1
ATOM 6156 C C . GLN B 1 324 ? -17.75 26.562 -2.924 1 98 324 GLN B C 1
ATOM 6158 O O . GLN B 1 324 ? -17.453 27.344 -2.023 1 98 324 GLN B O 1
ATOM 6163 N N . TRP B 1 325 ? -18.547 25.531 -2.762 1 98.06 325 TRP B N 1
ATOM 6164 C CA . TRP B 1 325 ? -19.094 25.25 -1.44 1 98.06 325 TRP B CA 1
ATOM 6165 C C . TRP B 1 325 ? -17.984 24.984 -0.429 1 98.06 325 TRP B C 1
ATOM 6167 O O . TRP B 1 325 ? -18.031 25.5 0.695 1 98.06 325 TRP B O 1
ATOM 6177 N N . LEU B 1 326 ? -17.016 24.203 -0.779 1 98.31 326 LEU B N 1
ATOM 6178 C CA . LEU B 1 326 ? -15.883 23.906 0.101 1 98.31 326 LEU B CA 1
ATOM 6179 C C . LEU B 1 326 ? -15.164 25.172 0.521 1 98.31 326 LEU B C 1
ATOM 6181 O O . LEU B 1 326 ? -14.891 25.375 1.706 1 98.31 326 LEU B O 1
ATOM 6185 N N . THR B 1 327 ? -14.883 26.016 -0.441 1 98.19 327 THR B N 1
ATOM 6186 C CA . THR B 1 327 ? -14.148 27.25 -0.175 1 98.19 327 THR B CA 1
ATOM 6187 C C . THR B 1 327 ? -14.922 28.141 0.792 1 98.19 327 THR B C 1
ATOM 6189 O O . THR B 1 327 ? -14.367 28.625 1.776 1 98.19 327 THR B O 1
ATOM 6192 N N . GLU B 1 328 ? -16.172 28.328 0.526 1 98.44 328 GLU B N 1
ATOM 6193 C CA . GLU B 1 328 ? -17 29.188 1.367 1 98.44 328 GLU B CA 1
ATOM 6194 C C . GLU B 1 328 ? -17.141 28.609 2.775 1 98.44 328 GLU B C 1
ATOM 6196 O O . GLU B 1 328 ? -17.016 29.344 3.762 1 98.44 328 GLU B O 1
ATOM 6201 N N . ARG B 1 329 ? -17.391 27.328 2.834 1 98.5 329 ARG B N 1
ATOM 6202 C CA . ARG B 1 329 ? -17.547 26.656 4.117 1 98.5 329 ARG B CA 1
ATOM 6203 C C . ARG B 1 329 ? -16.266 26.703 4.934 1 98.5 329 ARG B C 1
ATOM 6205 O O . ARG B 1 329 ? -16.297 27 6.129 1 98.5 329 ARG B O 1
ATOM 6212 N N . GLN B 1 330 ? -15.188 26.484 4.344 1 98.31 330 GLN B N 1
ATOM 6213 C CA . GLN B 1 330 ? -13.891 26.484 5.02 1 98.31 330 GLN B CA 1
ATOM 6214 C C . GLN B 1 330 ? -13.531 27.875 5.523 1 98.31 330 GLN B C 1
ATOM 6216 O O . GLN B 1 330 ? -13.023 28.031 6.633 1 98.31 330 GLN B O 1
ATOM 6221 N N . ASN B 1 331 ? -13.797 28.844 4.703 1 98.19 331 ASN B N 1
ATOM 6222 C CA . ASN B 1 331 ? -13.555 30.219 5.121 1 98.19 331 ASN B CA 1
ATOM 6223 C C . ASN B 1 331 ? -14.414 30.594 6.328 1 98.19 331 ASN B C 1
ATOM 6225 O O . ASN B 1 331 ? -13.938 31.266 7.25 1 98.19 331 ASN B O 1
ATOM 6229 N N . ASP B 1 332 ? -15.609 30.188 6.281 1 98.56 332 ASP B N 1
ATOM 6230 C CA . ASP B 1 332 ? -16.516 30.453 7.395 1 98.56 332 ASP B CA 1
ATOM 6231 C C . ASP B 1 332 ? -16.016 29.781 8.672 1 98.56 332 ASP B C 1
ATOM 6233 O O . ASP B 1 332 ? -16.016 30.406 9.742 1 98.56 332 ASP B O 1
ATOM 6237 N N . LEU B 1 333 ? -15.609 28.547 8.586 1 98.75 333 LEU B N 1
ATOM 6238 C CA . LEU B 1 333 ? -15.117 27.781 9.734 1 98.75 333 LEU B CA 1
ATOM 6239 C C . LEU B 1 333 ? -13.875 28.453 10.328 1 98.75 333 LEU B C 1
ATOM 6241 O O . LEU B 1 333 ? -13.75 28.562 11.547 1 98.75 333 LEU B O 1
ATOM 6245 N N . ARG B 1 334 ? -12.992 28.875 9.484 1 98 334 ARG B N 1
ATOM 6246 C CA . ARG B 1 334 ? -11.773 29.547 9.938 1 98 334 ARG B CA 1
ATOM 6247 C C . ARG B 1 334 ? -12.109 30.828 10.688 1 98 334 ARG B C 1
ATOM 6249 O O . ARG B 1 334 ? -11.586 31.078 11.781 1 98 334 ARG B O 1
ATOM 6256 N N . ARG B 1 335 ? -12.945 31.609 10.133 1 97.62 335 ARG B N 1
ATOM 6257 C CA . ARG B 1 335 ? -13.344 32.875 10.727 1 97.62 335 ARG B CA 1
ATOM 6258 C C . ARG B 1 335 ? -14 32.656 12.086 1 97.62 335 ARG B C 1
ATOM 6260 O O . ARG B 1 335 ? -13.727 33.406 13.039 1 97.62 335 ARG B O 1
ATOM 6267 N N . ARG B 1 336 ? -14.82 31.672 12.188 1 98.44 336 ARG B N 1
ATOM 6268 C CA . ARG B 1 336 ? -15.523 31.391 13.43 1 98.44 336 ARG B CA 1
ATOM 6269 C C . ARG B 1 336 ? -14.547 31.031 14.547 1 98.44 336 ARG B C 1
ATOM 6271 O O . ARG B 1 336 ? -14.688 31.516 15.672 1 98.44 336 ARG B O 1
ATOM 6278 N N . ALA B 1 337 ? -13.617 30.219 14.234 1 98.69 337 ALA B N 1
ATOM 6279 C CA . ALA B 1 337 ? -12.633 29.812 15.234 1 98.69 337 ALA B CA 1
ATOM 6280 C C . ALA B 1 337 ? -11.758 30.984 15.656 1 98.69 337 ALA B C 1
ATOM 6282 O O . ALA B 1 337 ? -11.523 31.203 16.844 1 98.69 337 ALA B O 1
ATOM 6283 N N . GLU B 1 338 ? -11.281 31.75 14.688 1 97.81 338 GLU B N 1
ATOM 6284 C CA . GLU B 1 338 ? -10.398 32.875 14.953 1 97.81 338 GLU B CA 1
ATOM 6285 C C . GLU B 1 338 ? -11.102 33.938 15.781 1 97.81 338 GLU B C 1
ATOM 6287 O O . GLU B 1 338 ? -10.484 34.562 16.641 1 97.81 338 GLU B O 1
ATOM 6292 N N . LYS B 1 339 ? -12.328 34.156 15.484 1 97.88 339 LYS B N 1
ATOM 6293 C CA . LYS B 1 339 ? -13.109 35.156 16.219 1 97.88 339 LYS B CA 1
ATOM 6294 C C . LYS B 1 339 ? -13.078 34.875 17.719 1 97.88 339 LYS B C 1
ATOM 6296 O O . LYS B 1 339 ? -13.062 35.812 18.516 1 97.88 339 LYS B O 1
ATOM 6301 N N . VAL B 1 340 ? -13.023 33.656 18.062 1 98.56 340 VAL B N 1
ATOM 6302 C CA . VAL B 1 340 ? -13.078 33.25 19.469 1 98.56 340 VAL B CA 1
ATOM 6303 C C . VAL B 1 340 ? -11.664 33.094 20.016 1 98.56 340 VAL B C 1
ATOM 6305 O O . VAL B 1 340 ? -11.312 33.656 21.047 1 98.56 340 VAL B O 1
ATOM 6308 N N . TRP B 1 341 ? -10.805 32.406 19.375 1 98.44 341 TRP B N 1
ATOM 6309 C CA . TRP B 1 341 ? -9.523 31.953 19.906 1 98.44 341 TRP B CA 1
ATOM 6310 C C . TRP B 1 341 ? -8.531 33.094 19.984 1 98.44 341 TRP B C 1
ATOM 6312 O O . TRP B 1 341 ? -7.664 33.156 20.859 1 98.44 341 TRP B O 1
ATOM 6322 N N . LEU B 1 342 ? -8.664 34.094 19.094 1 97 342 LEU B N 1
ATOM 6323 C CA . LEU B 1 342 ? -7.75 35.25 19.094 1 97 342 LEU B CA 1
ATOM 6324 C C . LEU B 1 342 ? -8.039 36.156 20.266 1 97 342 LEU B C 1
ATOM 6326 O O . LEU B 1 342 ? -7.203 37 20.625 1 97 342 LEU B O 1
ATOM 6330 N N . GLN B 1 343 ? -9.133 36 20.891 1 97.44 343 GLN B N 1
ATOM 6331 C CA . GLN B 1 343 ? -9.492 36.812 22.047 1 97.44 343 GLN B CA 1
ATOM 6332 C C . GLN B 1 343 ? -9.031 36.156 23.344 1 97.44 343 GLN B C 1
ATOM 6334 O O . GLN B 1 343 ? -9.109 36.781 24.406 1 97.44 343 GLN B O 1
ATOM 6339 N N . ASN B 1 344 ? -8.609 35 23.266 1 97.88 344 ASN B N 1
ATOM 6340 C CA . ASN B 1 344 ? -8.125 34.25 24.422 1 97.88 344 ASN B CA 1
ATOM 6341 C C . ASN B 1 344 ? -6.605 34.375 24.562 1 97.88 344 ASN B C 1
ATOM 6343 O O . ASN B 1 344 ? -5.863 33.719 23.812 1 97.88 344 ASN B O 1
ATOM 6347 N N . SER B 1 345 ? -6.109 35.062 25.578 1 96.19 345 SER B N 1
ATOM 6348 C CA . SER B 1 345 ? -4.688 35.344 25.75 1 96.19 345 SER B CA 1
ATOM 6349 C C . SER B 1 345 ? -3.904 34.062 26.078 1 96.19 345 SER B C 1
ATOM 6351 O O . SER B 1 345 ? -2.676 34.062 25.984 1 96.19 345 SER B O 1
ATOM 6353 N N . ARG B 1 346 ? -4.637 32.969 26.391 1 97.56 346 ARG B N 1
ATOM 6354 C CA . ARG B 1 346 ? -3.967 31.719 26.703 1 97.56 346 ARG B CA 1
ATOM 6355 C C . ARG B 1 346 ? -3.627 30.938 25.438 1 97.56 346 ARG B C 1
ATOM 6357 O O . ARG B 1 346 ? -2.828 30 25.469 1 97.56 346 ARG B O 1
ATOM 6364 N N . ILE B 1 347 ? -4.242 31.281 24.375 1 98.12 347 ILE B N 1
ATOM 6365 C CA . ILE B 1 347 ? -4.055 30.547 23.125 1 98.12 347 ILE B CA 1
ATOM 6366 C C . ILE B 1 347 ? -3.076 31.297 22.234 1 98.12 347 ILE B C 1
ATOM 6368 O O . ILE B 1 347 ? -3.342 32.438 21.828 1 98.12 347 ILE B O 1
ATOM 6372 N N . GLU B 1 348 ? -1.948 30.672 21.984 1 96.5 348 GLU B N 1
ATOM 6373 C CA . GLU B 1 348 ? -0.986 31.188 21.016 1 96.5 348 GLU B CA 1
ATOM 6374 C C . GLU B 1 348 ? -1.131 30.453 19.672 1 96.5 348 GLU B C 1
ATOM 6376 O O . GLU B 1 348 ? -0.558 29.391 19.484 1 96.5 348 GLU B O 1
ATOM 6381 N N . LEU B 1 349 ? -1.859 31.047 18.781 1 96.56 349 LEU B N 1
ATOM 6382 C CA . LEU B 1 349 ? -2.029 30.469 17.453 1 96.56 349 LEU B CA 1
ATOM 6383 C C . LEU B 1 349 ? -0.75 30.609 16.641 1 96.56 349 LEU B C 1
ATOM 6385 O O . LEU B 1 349 ? -0.162 31.688 16.578 1 96.56 349 LEU B O 1
ATOM 6389 N N . LEU B 1 350 ? -0.313 29.531 16.047 1 95.5 350 LEU B N 1
ATOM 6390 C CA . LEU B 1 350 ? 0.909 29.516 15.25 1 95.5 350 LEU B CA 1
ATOM 6391 C C . LEU B 1 350 ? 0.605 29.828 13.789 1 95.5 350 LEU B C 1
ATOM 6393 O O . LEU B 1 350 ? -0.481 29.5 13.297 1 95.5 350 LEU B O 1
ATOM 6397 N N . GLY B 1 351 ? 1.585 30.422 13.125 1 94.06 351 GLY B N 1
ATOM 6398 C CA . GLY B 1 351 ? 1.462 30.703 11.703 1 94.06 351 GLY B CA 1
ATOM 6399 C C . GLY B 1 351 ? 1.531 32.188 11.383 1 94.06 351 GLY B C 1
ATOM 6400 O O . GLY B 1 351 ? 1.426 33.031 12.281 1 94.06 351 GLY B O 1
ATOM 6401 N N . ASN B 1 352 ? 1.625 32.469 10.133 1 94.06 352 ASN B N 1
ATOM 6402 C CA . ASN B 1 352 ? 1.678 33.812 9.602 1 94.06 352 ASN B CA 1
ATOM 6403 C C . ASN B 1 352 ? 0.296 34.469 9.578 1 94.06 352 ASN B C 1
ATOM 6405 O O . ASN B 1 352 ? -0.556 34.094 8.766 1 94.06 352 ASN B O 1
ATOM 6409 N N . ARG B 1 353 ? 0.086 35.5 10.312 1 92.31 353 ARG B N 1
ATOM 6410 C CA . ARG B 1 353 ? -1.215 36.156 10.461 1 92.31 353 ARG B CA 1
ATOM 6411 C C . ARG B 1 353 ? -1.573 36.969 9.227 1 92.31 353 ARG B C 1
ATOM 6413 O O . ARG B 1 353 ? -2.742 37.281 9.008 1 92.31 353 ARG B O 1
ATOM 6420 N N . GLU B 1 354 ? -0.573 37.188 8.445 1 94.56 354 GLU B N 1
ATOM 6421 C CA . GLU B 1 354 ? -0.791 38.031 7.262 1 94.56 354 GLU B CA 1
ATOM 6422 C C . GLU B 1 354 ? -1.013 37.156 6.02 1 94.56 354 GLU B C 1
ATOM 6424 O O . GLU B 1 354 ? -1.146 37.688 4.91 1 94.56 354 GLU B O 1
ATOM 6429 N N . ALA B 1 355 ? -1.032 35.875 6.262 1 95.5 355 ALA B N 1
ATOM 6430 C CA . ALA B 1 355 ? -1.231 35 5.117 1 95.5 355 ALA B CA 1
ATOM 6431 C C . ALA B 1 355 ? -2.547 35.281 4.406 1 95.5 355 ALA B C 1
ATOM 6433 O O . ALA B 1 355 ? -3.562 35.562 5.059 1 95.5 355 ALA B O 1
ATOM 6434 N N . SER B 1 356 ? -2.561 35.312 3.076 1 92.88 356 SER B N 1
ATOM 6435 C CA . SER B 1 356 ? -3.699 35.719 2.262 1 92.88 356 SER B CA 1
ATOM 6436 C C . SER B 1 356 ? -4.777 34.625 2.238 1 92.88 356 SER B C 1
ATOM 6438 O O . SER B 1 356 ? -5.969 34.938 2.182 1 92.88 356 SER B O 1
ATOM 6440 N N . GLU B 1 357 ? -4.383 33.438 2.143 1 96.06 357 GLU B N 1
ATOM 6441 C CA . GLU B 1 357 ? -5.289 32.281 2.092 1 96.06 357 GLU B CA 1
ATOM 6442 C C . GLU B 1 357 ? -4.879 31.219 3.098 1 96.06 357 GLU B C 1
ATOM 6444 O O . GLU B 1 357 ? -3.723 30.781 3.111 1 96.06 357 GLU B O 1
ATOM 6449 N N . VAL B 1 358 ? -5.844 30.859 3.973 1 97.81 358 VAL B N 1
ATOM 6450 C CA . VAL B 1 358 ? -5.531 29.922 5.043 1 97.81 358 VAL B CA 1
ATOM 6451 C C . VAL B 1 358 ? -6.695 28.953 5.242 1 97.81 358 VAL B C 1
ATOM 6453 O O . VAL B 1 358 ? -7.852 29.375 5.332 1 97.81 358 VAL B O 1
ATOM 6456 N N . LEU B 1 359 ? -6.406 27.641 5.25 1 98.5 359 LEU B N 1
ATOM 6457 C CA . LEU B 1 359 ? -7.383 26.594 5.5 1 98.5 359 LEU B CA 1
ATOM 6458 C C . LEU B 1 359 ? -7.738 26.531 6.98 1 98.5 359 LEU B C 1
ATOM 6460 O O . LEU B 1 359 ? -7.016 27.062 7.824 1 98.5 359 LEU B O 1
ATOM 6464 N N . PRO B 1 360 ? -8.898 25.922 7.352 1 98.69 360 PRO B N 1
ATOM 6465 C CA . PRO B 1 360 ? -9.273 25.812 8.766 1 98.69 360 PRO B CA 1
ATOM 6466 C C . PRO B 1 360 ? -8.477 24.734 9.5 1 98.69 360 PRO B C 1
ATOM 6468 O O . PRO B 1 360 ? -9.055 23.844 10.133 1 98.69 360 PRO B O 1
ATOM 6471 N N . ILE B 1 361 ? -7.195 24.828 9.43 1 98.5 361 ILE B N 1
ATOM 6472 C CA . ILE B 1 361 ? -6.199 24.047 10.156 1 98.5 361 ILE B CA 1
ATOM 6473 C C . ILE B 1 361 ? -5.5 24.938 11.188 1 98.5 361 ILE B C 1
ATOM 6475 O O . ILE B 1 361 ? -4.969 26 10.844 1 98.5 361 ILE B O 1
ATOM 6479 N N . PHE B 1 362 ? -5.512 24.484 12.422 1 98.25 362 PHE B N 1
ATOM 6480 C CA . PHE B 1 362 ? -5.039 25.344 13.5 1 98.25 362 PHE B CA 1
ATOM 6481 C C . PHE B 1 362 ? -3.986 24.625 14.336 1 98.25 362 PHE B C 1
ATOM 6483 O O . PHE B 1 362 ? -4.215 23.5 14.812 1 98.25 362 PHE B O 1
ATOM 6490 N N . SER B 1 363 ? -2.881 25.188 14.438 1 97.62 363 SER B N 1
ATOM 6491 C CA . SER B 1 363 ? -1.859 24.797 15.406 1 97.62 363 SER B CA 1
ATOM 6492 C C . SER B 1 363 ? -1.674 25.875 16.469 1 97.62 363 SER B C 1
ATOM 6494 O O . SER B 1 363 ? -1.665 27.062 16.172 1 97.62 363 SER B O 1
ATOM 6496 N N . PHE B 1 364 ? -1.572 25.406 17.75 1 97.69 364 PHE B N 1
ATOM 6497 C CA . PHE B 1 364 ? -1.487 26.406 18.797 1 97.69 364 PHE B CA 1
ATOM 6498 C C . PHE B 1 364 ? -0.803 25.844 20.031 1 97.69 364 PHE B C 1
ATOM 6500 O O . PHE B 1 364 ? -0.718 24.625 20.203 1 97.69 364 PHE B O 1
ATOM 6507 N N . ARG B 1 365 ? -0.282 26.656 20.781 1 96.75 365 ARG B N 1
ATOM 6508 C CA . ARG B 1 365 ? 0.246 26.375 22.125 1 96.75 365 ARG B CA 1
ATOM 6509 C C . ARG B 1 365 ? -0.599 27.047 23.203 1 96.75 365 ARG B C 1
ATOM 6511 O O . ARG B 1 365 ? -1.249 28.062 22.938 1 96.75 365 ARG B O 1
ATOM 6518 N N . ILE B 1 366 ? -0.622 26.438 24.312 1 97.56 366 ILE B N 1
ATOM 6519 C CA . ILE B 1 366 ? -1.442 26.938 25.406 1 97.56 366 ILE B CA 1
ATOM 6520 C C . ILE B 1 366 ? -0.544 27.438 26.531 1 97.56 366 ILE B C 1
ATOM 6522 O O . ILE B 1 366 ? 0.358 26.734 26.984 1 97.56 366 ILE B O 1
ATOM 6526 N N . ARG B 1 367 ? -0.889 28.609 26.984 1 96.06 367 ARG B N 1
ATOM 6527 C CA . ARG B 1 367 ? -0.155 29.203 28.094 1 96.06 367 ARG B CA 1
ATOM 6528 C C . ARG B 1 367 ? -0.947 29.109 29.391 1 96.06 367 ARG B C 1
ATOM 6530 O O . ARG B 1 367 ? -2.17 29.281 29.391 1 96.06 367 ARG B O 1
ATOM 6537 N N . THR B 1 368 ? -0.22 28.875 30.406 1 94.31 368 THR B N 1
ATOM 6538 C CA . THR B 1 368 ? -0.846 28.953 31.734 1 94.31 368 THR B CA 1
ATOM 6539 C C . THR B 1 368 ? -0.973 30.406 32.188 1 94.31 368 THR B C 1
ATOM 6541 O O . THR B 1 368 ? -0.448 31.312 31.547 1 94.31 368 THR B O 1
ATOM 6544 N N . LYS B 1 369 ? -1.624 30.516 33.344 1 89.38 369 LYS B N 1
ATOM 6545 C CA . LYS B 1 369 ? -1.816 31.844 33.906 1 89.38 369 LYS B CA 1
ATOM 6546 C C . LYS B 1 369 ? -0.479 32.5 34.25 1 89.38 369 LYS B C 1
ATOM 6548 O O . LYS B 1 369 ? -0.332 33.719 34.156 1 89.38 369 LYS B O 1
ATOM 6553 N N . ASN B 1 370 ? 0.536 31.703 34.625 1 89 370 ASN B N 1
ATOM 6554 C CA . ASN B 1 370 ? 1.837 32.219 35.031 1 89 370 ASN B CA 1
ATOM 6555 C C . ASN B 1 370 ? 2.805 32.312 33.875 1 89 370 ASN B C 1
ATOM 6557 O O . ASN B 1 370 ? 3.994 32.562 34.062 1 89 370 ASN B O 1
ATOM 6561 N N . GLY B 1 371 ? 2.312 32.094 32.688 1 86.94 371 GLY B N 1
ATOM 6562 C CA . GLY B 1 371 ? 3.127 32.281 31.5 1 86.94 371 GLY B CA 1
ATOM 6563 C C . GLY B 1 371 ? 3.807 31.016 31.031 1 86.94 371 GLY B C 1
ATOM 6564 O O . GLY B 1 371 ? 4.434 31 29.969 1 86.94 371 GLY B O 1
ATOM 6565 N N . GLY B 1 372 ? 3.707 30 31.766 1 91.69 372 GLY B N 1
ATOM 6566 C CA . GLY B 1 372 ? 4.258 28.719 31.344 1 91.69 372 GLY B CA 1
ATOM 6567 C C . GLY B 1 372 ? 3.471 28.078 30.219 1 91.69 372 GLY B C 1
ATOM 6568 O O . GLY B 1 372 ? 2.449 28.609 29.781 1 91.69 372 GLY B O 1
ATOM 6569 N N . LEU B 1 373 ? 4.031 26.953 29.734 1 93.44 373 LEU B N 1
ATOM 6570 C CA . LEU B 1 373 ? 3.373 26.25 28.641 1 93.44 373 LEU B CA 1
ATOM 6571 C C . LEU B 1 373 ? 2.736 24.953 29.125 1 93.44 373 LEU B C 1
ATOM 6573 O O . LEU B 1 373 ? 3.334 24.219 29.922 1 93.44 373 LEU B O 1
ATOM 6577 N N . VAL B 1 374 ? 1.474 24.75 28.734 1 95.38 374 VAL B N 1
ATOM 6578 C CA . VAL B 1 374 ? 0.868 23.438 28.906 1 95.38 374 VAL B CA 1
ATOM 6579 C C . VAL B 1 374 ? 1.418 22.469 27.844 1 95.38 374 VAL B C 1
ATOM 6581 O O . VAL B 1 374 ? 1.402 22.781 26.656 1 95.38 374 VAL B O 1
ATOM 6584 N N . HIS B 1 375 ? 1.931 21.359 28.328 1 94 375 HIS B N 1
ATOM 6585 C CA . HIS B 1 375 ? 2.475 20.391 27.375 1 94 375 HIS B CA 1
ATOM 6586 C C . HIS B 1 375 ? 1.432 20 26.344 1 94 375 HIS B C 1
ATOM 6588 O O . HIS B 1 375 ? 0.284 19.703 26.688 1 94 375 HIS B O 1
ATOM 6594 N N . HIS B 1 376 ? 1.771 20.031 25.109 1 94.31 376 HIS B N 1
ATOM 6595 C CA . HIS B 1 376 ? 0.849 19.828 24 1 94.31 376 HIS B CA 1
ATOM 6596 C C . HIS B 1 376 ? 0.184 18.453 24.078 1 94.31 376 HIS B C 1
ATOM 6598 O O . HIS B 1 376 ? -1 18.312 23.75 1 94.31 376 HIS B O 1
ATOM 6604 N N . GLN B 1 377 ? 0.888 17.406 24.469 1 94 377 GLN B N 1
ATOM 6605 C CA . GLN B 1 377 ? 0.3 16.078 24.609 1 94 377 GLN B CA 1
ATOM 6606 C C . GLN B 1 377 ? -0.738 16.047 25.719 1 94 377 GLN B C 1
ATOM 6608 O O . GLN B 1 377 ? -1.751 15.352 25.609 1 94 377 GLN B O 1
ATOM 6613 N N . LEU B 1 378 ? -0.451 16.734 26.766 1 95.12 378 LEU B N 1
ATOM 6614 C CA . LEU B 1 378 ? -1.392 16.797 27.891 1 95.12 378 LEU B CA 1
ATOM 6615 C C . LEU B 1 378 ? -2.676 17.516 27.469 1 95.12 378 LEU B C 1
ATOM 6617 O O . LEU B 1 378 ? -3.775 17.031 27.766 1 95.12 378 LEU B O 1
ATOM 6621 N N . PHE B 1 379 ? -2.529 18.672 26.875 1 96.81 379 PHE B N 1
ATOM 6622 C CA . PHE B 1 379 ? -3.709 19.406 26.438 1 96.81 379 PHE B CA 1
ATOM 6623 C C . PHE B 1 379 ? -4.547 18.578 25.484 1 96.81 379 PHE B C 1
ATOM 6625 O O . PHE B 1 379 ? -5.777 18.578 25.562 1 96.81 379 PHE B O 1
ATOM 6632 N N . THR B 1 380 ? -3.875 17.906 24.531 1 96.31 380 THR B N 1
ATOM 6633 C CA . THR B 1 380 ? -4.559 17.031 23.578 1 96.31 380 THR B CA 1
ATOM 6634 C C . THR B 1 380 ? -5.336 15.945 24.312 1 96.31 380 THR B C 1
ATOM 6636 O O . THR B 1 380 ? -6.484 15.656 23.969 1 96.31 380 THR B O 1
ATOM 6639 N N . LYS B 1 381 ? -4.719 15.359 25.281 1 95.88 381 LYS B N 1
ATOM 6640 C CA . LYS B 1 381 ? -5.359 14.336 26.094 1 95.88 381 LYS B CA 1
ATOM 6641 C C . LYS B 1 381 ? -6.57 14.898 26.828 1 95.88 381 LYS B C 1
ATOM 6643 O O . LYS B 1 381 ? -7.637 14.281 26.844 1 95.88 381 LYS B O 1
ATOM 6648 N N . MET B 1 382 ? -6.41 16.047 27.406 1 96.94 382 MET B N 1
ATOM 6649 C CA . MET B 1 382 ? -7.504 16.688 28.125 1 96.94 382 MET B CA 1
ATOM 6650 C C . MET B 1 382 ? -8.656 17.016 27.188 1 96.94 382 MET B C 1
ATOM 6652 O O . MET B 1 382 ? -9.828 16.828 27.547 1 96.94 382 MET B O 1
ATOM 6656 N N . LEU B 1 383 ? -8.328 17.516 26.016 1 97.38 383 LEU B N 1
ATOM 6657 C CA . LEU B 1 383 ? -9.359 17.828 25.031 1 97.38 383 LEU B CA 1
ATOM 6658 C C . LEU B 1 383 ? -10.203 16.594 24.719 1 97.38 383 LEU B C 1
ATOM 6660 O O . LEU B 1 383 ? -11.422 16.703 24.562 1 97.38 383 LEU B O 1
ATOM 6664 N N . SER B 1 384 ? -9.547 15.461 24.578 1 96.69 384 SER B N 1
ATOM 6665 C CA . SER B 1 384 ? -10.227 14.195 24.312 1 96.69 384 SER B CA 1
ATOM 6666 C C . SER B 1 384 ? -11.055 13.75 25.516 1 96.69 384 SER B C 1
ATOM 6668 O O . SER B 1 384 ? -12.234 13.422 25.391 1 96.69 384 SER B O 1
ATOM 6670 N N . ASP B 1 385 ? -10.445 13.773 26.703 1 96.31 385 ASP B N 1
ATOM 6671 C CA . ASP B 1 385 ? -11.062 13.234 27.906 1 96.31 385 ASP B CA 1
ATOM 6672 C C . ASP B 1 385 ? -12.219 14.109 28.375 1 96.31 385 ASP B C 1
ATOM 6674 O O . ASP B 1 385 ? -13.234 13.602 28.844 1 96.31 385 ASP B O 1
ATOM 6678 N N . VAL B 1 386 ? -12.078 15.43 28.281 1 97.31 386 VAL B N 1
ATOM 6679 C CA . VAL B 1 386 ? -13.023 16.359 28.891 1 97.31 386 VAL B CA 1
ATOM 6680 C C . VAL B 1 386 ? -14.117 16.734 27.891 1 97.31 386 VAL B C 1
ATOM 6682 O O . VAL B 1 386 ? -15.273 16.906 28.266 1 97.31 386 VAL B O 1
ATOM 6685 N N . TYR B 1 387 ? -13.75 16.766 26.625 1 97.38 387 TYR B N 1
ATOM 6686 C CA . TYR B 1 387 ? -14.719 17.328 25.688 1 97.38 387 TYR B CA 1
ATOM 6687 C C . TYR B 1 387 ? -14.961 16.375 24.516 1 97.38 387 TYR B C 1
ATOM 6689 O O . TYR B 1 387 ? -15.805 16.641 23.656 1 97.38 387 TYR B O 1
ATOM 6697 N N . GLY B 1 388 ? -14.211 15.242 24.406 1 97.31 388 GLY B N 1
ATOM 6698 C CA . GLY B 1 388 ? -14.391 14.258 23.344 1 97.31 388 GLY B CA 1
ATOM 6699 C C . GLY B 1 388 ? -13.75 14.672 22.047 1 97.31 388 GLY B C 1
ATOM 6700 O O . GLY B 1 388 ? -13.852 13.953 21.047 1 97.31 388 GLY B O 1
ATOM 6701 N N . VAL B 1 389 ? -13.039 15.82 22 1 98.06 389 VAL B N 1
ATOM 6702 C CA . VAL B 1 389 ? -12.438 16.344 20.781 1 98.06 389 VAL B CA 1
ATOM 6703 C C . VAL B 1 389 ? -11.133 15.617 20.484 1 98.06 389 VAL B C 1
ATOM 6705 O O . VAL B 1 389 ? -10.234 15.578 21.328 1 98.06 389 VAL B O 1
ATOM 6708 N N . GLN B 1 390 ? -11.062 15.016 19.312 1 97.25 390 GLN B N 1
ATOM 6709 C CA . GLN B 1 390 ? -9.883 14.258 18.906 1 97.25 390 GLN B CA 1
ATOM 6710 C C . GLN B 1 390 ? -8.938 15.117 18.078 1 97.25 390 GLN B C 1
ATOM 6712 O O . GLN B 1 390 ? -9.133 15.289 16.875 1 97.25 390 GLN B O 1
ATOM 6717 N N . ALA B 1 391 ? -7.91 15.625 18.672 1 96.81 391 ALA B N 1
ATOM 6718 C CA . ALA B 1 391 ? -6.867 16.438 18.062 1 96.81 391 ALA B CA 1
ATOM 6719 C C . ALA B 1 391 ? -5.527 15.703 18.062 1 96.81 391 ALA B C 1
ATOM 6721 O O . ALA B 1 391 ? -5.477 14.492 18.281 1 96.81 391 ALA B O 1
ATOM 6722 N N . ARG B 1 392 ? -4.516 16.438 17.703 1 94.81 392 ARG B N 1
ATOM 6723 C CA . ARG B 1 392 ? -3.186 15.844 17.656 1 94.81 392 ARG B CA 1
ATOM 6724 C C . ARG B 1 392 ? -2.158 16.734 18.344 1 94.81 392 ARG B C 1
ATOM 6726 O O . ARG B 1 392 ? -2.17 17.953 18.156 1 94.81 392 ARG B O 1
ATOM 6733 N N . GLY B 1 393 ? -1.365 16.094 19.156 1 92.38 393 GLY B N 1
ATOM 6734 C CA . GLY B 1 393 ? -0.24 16.797 19.766 1 92.38 393 GLY B CA 1
ATOM 6735 C C . GLY B 1 393 ? 1.102 16.344 19.219 1 92.38 393 GLY B C 1
ATOM 6736 O O . GLY B 1 393 ? 1.286 15.18 18.875 1 92.38 393 GLY B O 1
ATOM 6737 N N . GLY B 1 394 ? 2.049 17.188 19.047 1 88.19 394 GLY B N 1
ATOM 6738 C CA . GLY B 1 394 ? 3.377 16.859 18.562 1 88.19 394 GLY B CA 1
ATOM 6739 C C . GLY B 1 394 ? 3.863 17.812 17.484 1 88.19 394 GLY B C 1
ATOM 6740 O O . GLY B 1 394 ? 3.355 18.922 17.359 1 88.19 394 GLY B O 1
ATOM 6741 N N . CYS B 1 395 ? 4.871 17.344 16.781 1 77.06 395 CYS B N 1
ATOM 6742 C CA . CYS B 1 395 ? 5.473 18.234 15.789 1 77.06 395 CYS B CA 1
ATOM 6743 C C . CYS B 1 395 ? 4.824 18.047 14.422 1 77.06 395 CYS B C 1
ATOM 6745 O O . CYS B 1 395 ? 5.234 18.672 13.453 1 77.06 395 CYS B O 1
ATOM 6747 N N . ALA B 1 396 ? 3.918 17.188 14.297 1 76.06 396 ALA B N 1
ATOM 6748 C CA . ALA B 1 396 ? 3.135 16.984 13.078 1 76.06 396 ALA B CA 1
ATOM 6749 C C . ALA B 1 396 ? 4.043 16.719 11.883 1 76.06 396 ALA B C 1
ATOM 6751 O O . ALA B 1 396 ? 3.85 17.312 10.812 1 76.06 396 ALA B O 1
ATOM 6752 N N . CYS B 1 397 ? 5.109 16.078 12.062 1 73.25 397 CYS B N 1
ATOM 6753 C CA . CYS B 1 397 ? 6.039 15.648 11.016 1 73.25 397 CYS B CA 1
ATOM 6754 C C . CYS B 1 397 ? 6.664 16.859 10.32 1 73.25 397 CYS B C 1
ATOM 6756 O O . CYS B 1 397 ? 6.973 16.797 9.133 1 73.25 397 CYS B O 1
ATOM 6758 N N . ALA B 1 398 ? 6.711 17.922 10.961 1 81 398 ALA B N 1
ATOM 6759 C CA . ALA B 1 398 ? 7.273 19.141 10.359 1 81 398 ALA B CA 1
ATOM 6760 C C . ALA B 1 398 ? 8.312 19.766 11.281 1 81 398 ALA B C 1
ATOM 6762 O O . ALA B 1 398 ? 8.25 20.969 11.555 1 81 398 ALA B O 1
ATOM 6763 N N . GLY B 1 399 ? 9.297 19.047 11.547 1 79.62 399 GLY B N 1
ATOM 6764 C CA . GLY B 1 399 ? 10.297 19.469 12.508 1 79.62 399 GLY B CA 1
ATOM 6765 C C . GLY B 1 399 ? 11.016 20.734 12.086 1 79.62 399 GLY B C 1
ATOM 6766 O O . GLY B 1 399 ? 11.148 21.672 12.875 1 79.62 399 GLY B O 1
ATOM 6767 N N . ALA B 1 400 ? 11.406 20.844 10.852 1 80.75 400 ALA B N 1
ATOM 6768 C CA . ALA B 1 400 ? 12.141 22.016 10.359 1 80.75 400 ALA B CA 1
ATOM 6769 C C . ALA B 1 400 ? 11.273 23.266 10.414 1 80.75 400 ALA B C 1
ATOM 6771 O O . ALA B 1 400 ? 11.727 24.328 10.852 1 80.75 400 ALA B O 1
ATOM 6772 N N . TYR B 1 401 ? 10.07 23.172 10.008 1 84.88 401 TYR B N 1
ATOM 6773 C CA . TYR B 1 401 ? 9.141 24.297 10.07 1 84.88 401 TYR B CA 1
ATOM 6774 C C . TYR B 1 401 ? 8.867 24.703 11.516 1 84.88 401 TYR B C 1
ATOM 6776 O O . TYR B 1 401 ? 8.742 25.891 11.82 1 84.88 401 TYR B O 1
ATOM 6784 N N . GLY B 1 402 ? 8.781 23.688 12.344 1 86.69 402 GLY B N 1
ATOM 6785 C CA . GLY B 1 402 ? 8.586 23.953 13.766 1 86.69 402 GLY B CA 1
ATOM 6786 C C . GLY B 1 402 ? 9.672 24.828 14.359 1 86.69 402 GLY B C 1
ATOM 6787 O O . GLY B 1 402 ? 9.398 25.688 15.188 1 86.69 402 GLY B O 1
ATOM 6788 N N . HIS B 1 403 ? 10.875 24.594 13.906 1 85.81 403 HIS B N 1
ATOM 6789 C CA . HIS B 1 403 ? 11.984 25.422 14.383 1 85.81 403 HIS B CA 1
ATOM 6790 C C . HIS B 1 403 ? 11.766 26.891 14.023 1 85.81 403 HIS B C 1
ATOM 6792 O O . HIS B 1 403 ? 12.031 27.766 14.836 1 85.81 403 HIS B O 1
ATOM 6798 N N . ARG B 1 404 ? 11.25 27.078 12.922 1 84.69 404 ARG B N 1
ATOM 6799 C CA . ARG B 1 404 ? 10.992 28.453 12.461 1 84.69 404 ARG B CA 1
ATOM 6800 C C . ARG B 1 404 ? 9.82 29.062 13.211 1 84.69 404 ARG B C 1
ATOM 6802 O O . ARG B 1 404 ? 9.883 30.219 13.633 1 84.69 404 ARG B O 1
ATOM 6809 N N . LEU B 1 405 ? 8.805 28.281 13.305 1 87 405 LEU B N 1
ATOM 6810 C CA . LEU B 1 405 ? 7.59 28.766 13.961 1 87 405 LEU B CA 1
ATOM 6811 C C . LEU B 1 405 ? 7.871 29.141 15.414 1 87 405 LEU B C 1
ATOM 6813 O O . LEU B 1 405 ? 7.273 30.078 15.938 1 87 405 LEU B O 1
ATOM 6817 N N . LEU B 1 406 ? 8.797 28.391 16 1 86.5 406 LEU B N 1
ATOM 6818 C CA . LEU B 1 406 ? 9.078 28.594 17.422 1 86.5 406 LEU B CA 1
ATOM 6819 C C . LEU B 1 406 ? 10.328 29.453 17.609 1 86.5 406 LEU B C 1
ATOM 6821 O O . LEU B 1 406 ? 10.781 29.641 18.75 1 86.5 406 LEU B O 1
ATOM 6825 N N . ASP B 1 407 ? 10.922 29.938 16.5 1 85.06 407 ASP B N 1
ATOM 6826 C CA . ASP B 1 407 ? 12.109 30.781 16.516 1 85.06 407 ASP B CA 1
ATOM 6827 C C . ASP B 1 407 ? 13.25 30.125 17.281 1 85.06 407 ASP B C 1
ATOM 6829 O O . ASP B 1 407 ? 13.844 30.734 18.172 1 85.06 407 ASP B O 1
ATOM 6833 N N . MET B 1 408 ? 13.422 28.922 16.938 1 86.25 408 MET B N 1
ATOM 6834 C CA . MET B 1 408 ? 14.469 28.141 17.594 1 86.25 408 MET B CA 1
ATOM 6835 C C . MET B 1 408 ? 15.789 28.266 16.828 1 86.25 408 MET B C 1
ATOM 6837 O O . MET B 1 408 ? 15.844 28.047 15.625 1 86.25 408 MET B O 1
ATOM 6841 N N . GLN B 1 409 ? 16.812 28.516 17.594 1 86.5 409 GLN B N 1
ATOM 6842 C CA . GLN B 1 409 ? 18.156 28.609 17.016 1 86.5 409 GLN B CA 1
ATOM 6843 C C . GLN B 1 409 ? 18.891 27.281 17.078 1 86.5 409 GLN B C 1
ATOM 6845 O O . GLN B 1 409 ? 18.438 26.344 17.75 1 86.5 409 GLN B O 1
ATOM 6850 N N . LYS B 1 410 ? 19.938 27.203 16.391 1 89 410 LYS B N 1
ATOM 6851 C CA . LYS B 1 410 ? 20.672 25.953 16.234 1 89 410 LYS B CA 1
ATOM 6852 C C . LYS B 1 410 ? 21.125 25.406 17.578 1 89 410 LYS B C 1
ATOM 6854 O O . LYS B 1 410 ? 21.031 24.203 17.844 1 89 410 LYS B O 1
ATOM 6859 N N . ALA B 1 411 ? 21.609 26.266 18.438 1 87.94 411 ALA B N 1
ATOM 6860 C CA . ALA B 1 411 ? 22.094 25.844 19.734 1 87.94 411 ALA B CA 1
ATOM 6861 C C . ALA B 1 411 ? 20.984 25.188 20.562 1 87.94 411 ALA B C 1
ATOM 6863 O O . ALA B 1 411 ? 21.219 24.172 21.219 1 87.94 411 ALA B O 1
ATOM 6864 N N . GLU B 1 412 ? 19.906 25.812 20.484 1 87.44 412 GLU B N 1
ATOM 6865 C CA . GLU B 1 412 ? 18.75 25.266 21.188 1 87.44 412 GLU B CA 1
ATOM 6866 C C . GLU B 1 412 ? 18.328 23.938 20.578 1 87.44 412 GLU B C 1
ATOM 6868 O O . GLU B 1 412 ? 17.984 23 21.312 1 87.44 412 GLU B O 1
ATOM 6873 N N . SER B 1 413 ? 18.312 23.891 19.297 1 87.56 413 SER B N 1
ATOM 6874 C CA . SER B 1 413 ? 17.969 22.656 18.578 1 87.56 413 SER B CA 1
ATOM 6875 C C . SER B 1 413 ? 18.906 21.516 18.953 1 87.56 413 SER B C 1
ATOM 6877 O O . SER B 1 413 ? 18.453 20.391 19.188 1 87.56 413 SER B O 1
ATOM 6879 N N . ASP B 1 414 ? 20.141 21.781 19.031 1 88.62 414 ASP B N 1
ATOM 6880 C CA . ASP B 1 414 ? 21.141 20.781 19.375 1 88.62 414 ASP B CA 1
ATOM 6881 C C . ASP B 1 414 ? 20.922 20.266 20.797 1 88.62 414 ASP B C 1
ATOM 6883 O O . ASP B 1 414 ? 21.125 19.078 21.078 1 88.62 414 ASP B O 1
ATOM 6887 N N . SER B 1 415 ? 20.594 21.188 21.641 1 87.25 415 SER B N 1
ATOM 6888 C CA . SER B 1 415 ? 20.312 20.797 23.016 1 87.25 415 SER B CA 1
ATOM 6889 C C . SER B 1 415 ? 19.125 19.859 23.109 1 87.25 415 SER B C 1
ATOM 6891 O O . SER B 1 415 ? 19.141 18.891 23.859 1 87.25 415 SER B O 1
ATOM 6893 N N . ILE B 1 416 ? 18.156 20.172 22.391 1 84.69 416 ILE B N 1
ATOM 6894 C CA . ILE B 1 416 ? 16.953 19.359 22.359 1 84.69 416 ILE B CA 1
ATOM 6895 C C . ILE B 1 416 ? 17.281 17.969 21.781 1 84.69 416 ILE B C 1
ATOM 6897 O O . ILE B 1 416 ? 16.844 16.953 22.312 1 84.69 416 ILE B O 1
ATOM 6901 N N . PHE B 1 417 ? 18.047 17.953 20.719 1 84.81 417 PHE B N 1
ATOM 6902 C CA . PHE B 1 417 ? 18.453 16.703 20.109 1 84.81 417 PHE B CA 1
ATOM 6903 C C . PHE B 1 417 ? 19.203 15.828 21.109 1 84.81 417 PHE B C 1
ATOM 6905 O O . PHE B 1 417 ? 18.969 14.625 21.188 1 84.81 417 PHE B O 1
ATOM 6912 N N . SER B 1 418 ? 20.047 16.453 21.844 1 86.88 418 SER B N 1
ATOM 6913 C CA . SER B 1 418 ? 20.828 15.734 22.844 1 86.88 418 SER B CA 1
ATOM 6914 C C . SER B 1 418 ? 19.906 15.156 23.922 1 86.88 418 SER B C 1
ATOM 6916 O O . SER B 1 418 ? 20.141 14.039 24.406 1 86.88 418 SER B O 1
ATOM 6918 N N . ALA B 1 419 ? 18.984 15.898 24.281 1 83.5 419 ALA B N 1
ATOM 6919 C CA . ALA B 1 419 ? 18.031 15.438 25.297 1 83.5 419 ALA B CA 1
ATOM 6920 C C . ALA B 1 419 ? 17.234 14.242 24.797 1 83.5 419 ALA B C 1
ATOM 6922 O O . ALA B 1 419 ? 16.984 13.289 25.547 1 83.5 419 ALA B O 1
ATOM 6923 N N . ILE B 1 420 ? 16.859 14.305 23.578 1 80.06 420 ILE B N 1
ATOM 6924 C CA . ILE B 1 420 ? 16.109 13.219 22.953 1 80.06 420 ILE B CA 1
ATOM 6925 C C . ILE B 1 420 ? 16.969 11.961 22.891 1 80.06 420 ILE B C 1
ATOM 6927 O O . ILE B 1 420 ? 16.5 10.859 23.188 1 80.06 420 ILE B O 1
ATOM 6931 N N . GLN B 1 421 ? 18.141 12.125 22.531 1 81.56 421 GLN B N 1
ATOM 6932 C CA . GLN B 1 421 ? 19.062 11 22.469 1 81.56 421 GLN B CA 1
ATOM 6933 C C . GLN B 1 421 ? 19.266 10.367 23.844 1 81.56 421 GLN B C 1
ATOM 6935 O O . GLN B 1 421 ? 19.5 9.156 23.938 1 81.56 421 GLN B O 1
ATOM 6940 N N . ALA B 1 422 ? 19.047 11.219 24.812 1 82.06 422 ALA B N 1
ATOM 6941 C CA . ALA B 1 422 ? 19.219 10.75 26.188 1 82.06 422 ALA B CA 1
ATOM 6942 C C . ALA B 1 422 ? 17.922 10.125 26.703 1 82.06 422 ALA B C 1
ATOM 6944 O O . ALA B 1 422 ? 17.844 9.688 27.859 1 82.06 422 ALA B O 1
ATOM 6945 N N . GLY B 1 423 ? 16.875 10.172 25.922 1 76.75 423 GLY B N 1
ATOM 6946 C CA . GLY B 1 423 ? 15.648 9.477 26.266 1 76.75 423 GLY B CA 1
ATOM 6947 C C . GLY B 1 423 ? 14.609 10.383 26.875 1 76.75 423 GLY B C 1
ATOM 6948 O O . GLY B 1 423 ? 13.656 9.906 27.5 1 76.75 423 GLY B O 1
ATOM 6949 N N . VAL B 1 424 ? 14.82 11.648 26.891 1 78.94 424 VAL B N 1
ATOM 6950 C CA . VAL B 1 424 ? 13.875 12.586 27.484 1 78.94 424 VAL B CA 1
ATOM 6951 C C . VAL B 1 424 ? 12.953 13.148 26.406 1 78.94 424 VAL B C 1
ATOM 6953 O O . VAL B 1 424 ? 13.117 14.297 25.969 1 78.94 424 VAL B O 1
ATOM 6956 N N . GLU B 1 425 ? 11.883 12.508 26.109 1 77.5 425 GLU B N 1
ATOM 6957 C CA . GLU B 1 425 ? 10.992 12.828 25 1 77.5 425 GLU B CA 1
ATOM 6958 C C . GLU B 1 425 ? 10.094 14.016 25.344 1 77.5 425 GLU B C 1
ATOM 6960 O O . GLU B 1 425 ? 9.57 14.68 24.438 1 77.5 425 GLU B O 1
ATOM 6965 N N . THR B 1 426 ? 9.922 14.297 26.594 1 77.06 426 THR B N 1
ATOM 6966 C CA . THR B 1 426 ? 9.031 15.375 27.016 1 77.06 426 THR B CA 1
ATOM 6967 C C . THR B 1 426 ? 9.594 16.734 26.625 1 77.06 426 THR B C 1
ATOM 6969 O O . THR B 1 426 ? 8.883 17.734 26.625 1 77.06 426 THR B O 1
ATOM 6972 N N . GLU B 1 427 ? 10.805 16.781 26.266 1 76.56 427 GLU B N 1
ATOM 6973 C CA . GLU B 1 427 ? 11.445 18.047 25.906 1 76.56 427 GLU B CA 1
ATOM 6974 C C . GLU B 1 427 ? 11.258 18.328 24.422 1 76.56 427 GLU B C 1
ATOM 6976 O O . GLU B 1 427 ? 11.586 19.422 23.953 1 76.56 427 GLU B O 1
ATOM 6981 N N . LYS B 1 428 ? 10.695 17.484 23.75 1 79.19 428 LYS B N 1
ATOM 6982 C CA . LYS B 1 428 ? 10.438 17.703 22.328 1 79.19 428 LYS B CA 1
ATOM 6983 C C . LYS B 1 428 ? 9.398 18.812 22.125 1 79.19 428 LYS B C 1
ATOM 6985 O O . LYS B 1 428 ? 8.305 18.75 22.688 1 79.19 428 LYS B O 1
ATOM 6990 N N . PRO B 1 429 ? 9.859 19.766 21.453 1 84.56 429 PRO B N 1
ATOM 6991 C CA . PRO B 1 429 ? 8.875 20.812 21.172 1 84.56 429 PRO B CA 1
ATOM 6992 C C . PRO B 1 429 ? 7.688 20.312 20.359 1 84.56 429 PRO B C 1
ATOM 6994 O O . PRO B 1 429 ? 7.797 19.312 19.656 1 84.56 429 PRO B O 1
ATOM 6997 N N . GLY B 1 430 ? 6.551 21.062 20.562 1 90.56 430 GLY B N 1
ATOM 6998 C CA . GLY B 1 430 ? 5.359 20.688 19.828 1 90.56 430 GLY B CA 1
ATOM 6999 C C . GLY B 1 430 ? 4.195 21.625 20.031 1 90.56 430 GLY B C 1
ATOM 7000 O O . GLY B 1 430 ? 4.359 22.703 20.641 1 90.56 430 GLY B O 1
ATOM 7001 N N . TRP B 1 431 ? 3.117 21.328 19.453 1 95.19 431 TRP B N 1
ATOM 7002 C CA . TRP B 1 431 ? 1.875 22.094 19.5 1 95.19 431 TRP B CA 1
ATOM 7003 C C . TRP B 1 431 ? 0.664 21.172 19.375 1 95.19 431 TRP B C 1
ATOM 7005 O O . TRP B 1 431 ? 0.809 19.984 19.125 1 95.19 431 TRP B O 1
ATOM 7015 N N . VAL B 1 432 ? -0.458 21.672 19.703 1 96.69 432 VAL B N 1
ATOM 7016 C CA . VAL B 1 432 ? -1.723 21 19.422 1 96.69 432 VAL B CA 1
ATOM 7017 C C . VAL B 1 432 ? -2.217 21.391 18.031 1 96.69 432 VAL B C 1
ATOM 7019 O O . VAL B 1 432 ? -2.191 22.562 17.672 1 96.69 432 VAL B O 1
ATOM 7022 N N . ARG B 1 433 ? -2.557 20.438 17.266 1 97.31 433 ARG B N 1
ATOM 7023 C CA . ARG B 1 433 ? -3.146 20.703 15.953 1 97.31 433 ARG B CA 1
ATOM 7024 C C . ARG B 1 433 ? -4.547 20.109 15.844 1 97.31 433 ARG B C 1
ATOM 7026 O O . ARG B 1 433 ? -4.781 18.984 16.297 1 97.31 433 ARG B O 1
ATOM 7033 N N . LEU B 1 434 ? -5.473 20.844 15.367 1 97.88 434 LEU B N 1
ATOM 7034 C CA . LEU B 1 434 ? -6.785 20.344 14.969 1 97.88 434 LEU B CA 1
ATOM 7035 C C . LEU B 1 434 ? -7.293 21.062 13.727 1 97.88 434 LEU B C 1
ATOM 7037 O O . LEU B 1 434 ? -6.695 22.062 13.297 1 97.88 434 LEU B O 1
ATOM 7041 N N . ASN B 1 435 ? -8.242 20.547 13.086 1 97.88 435 ASN B N 1
ATOM 7042 C CA . ASN B 1 435 ? -8.867 21.203 11.945 1 97.88 435 ASN B CA 1
ATOM 7043 C C . ASN B 1 435 ? -10.383 21.047 11.969 1 97.88 435 ASN B C 1
ATOM 7045 O O . ASN B 1 435 ? -10.906 20.172 12.656 1 97.88 435 ASN B O 1
ATOM 7049 N N . LEU B 1 436 ? -11.078 21.953 11.359 1 98.69 436 LEU B N 1
ATOM 7050 C CA . LEU B 1 436 ? -12.523 21.938 11.211 1 98.69 436 LEU B CA 1
ATOM 7051 C C . LEU B 1 436 ? -12.914 21.484 9.805 1 98.69 436 LEU B C 1
ATOM 7053 O O . LEU B 1 436 ? -12.656 22.203 8.828 1 98.69 436 LEU B O 1
ATOM 7057 N N . SER B 1 437 ? -13.516 20.281 9.727 1 97.69 437 SER B N 1
ATOM 7058 C CA . SER B 1 437 ? -13.922 19.719 8.445 1 97.69 437 SER B CA 1
ATOM 7059 C C . SER B 1 437 ? -15.172 20.406 7.91 1 97.69 437 SER B C 1
ATOM 7061 O O . SER B 1 437 ? -16.094 20.719 8.672 1 97.69 437 SER B O 1
ATOM 7063 N N . ALA B 1 438 ? -15.273 20.562 6.617 1 98.12 438 ALA B N 1
ATOM 7064 C CA . ALA B 1 438 ? -16.453 21.125 5.977 1 98.12 438 ALA B CA 1
ATOM 7065 C C . ALA B 1 438 ? -17.688 20.266 6.223 1 98.12 438 ALA B C 1
ATOM 7067 O O . ALA B 1 438 ? -18.812 20.734 6.125 1 98.12 438 ALA B O 1
ATOM 7068 N N . LEU B 1 439 ? -17.484 19.031 6.605 1 97.81 439 LEU B N 1
ATOM 7069 C CA . LEU B 1 439 ? -18.594 18.078 6.75 1 97.81 439 LEU B CA 1
ATOM 7070 C C . LEU B 1 439 ? -19.109 18.062 8.18 1 97.81 439 LEU B C 1
ATOM 7072 O O . LEU B 1 439 ? -20.078 17.359 8.484 1 97.81 439 LEU B O 1
ATOM 7076 N N . MET B 1 440 ? -18.547 18.891 9.047 1 97.5 440 MET B N 1
ATOM 7077 C CA . MET B 1 440 ? -19.016 18.984 10.43 1 97.5 440 MET B CA 1
ATOM 7078 C C . MET B 1 440 ? -20.297 19.781 10.516 1 97.5 440 MET B C 1
ATOM 7080 O O . MET B 1 440 ? -20.469 20.781 9.805 1 97.5 440 MET B O 1
ATOM 7084 N N . SER B 1 441 ? -21.125 19.344 11.367 1 96.94 441 SER B N 1
ATOM 7085 C CA . SER B 1 441 ? -22.281 20.188 11.68 1 96.94 441 SER B CA 1
ATOM 7086 C C . SER B 1 441 ? -21.844 21.453 12.422 1 96.94 441 SER B C 1
ATOM 7088 O O . SER B 1 441 ? -20.766 21.484 13.023 1 96.94 441 SER B O 1
ATOM 7090 N N . ASP B 1 442 ? -22.703 22.438 12.359 1 97.75 442 ASP B N 1
ATOM 7091 C CA . ASP B 1 442 ? -22.406 23.688 13.055 1 97.75 442 ASP B CA 1
ATOM 7092 C C . ASP B 1 442 ? -22.297 23.453 14.562 1 97.75 442 ASP B C 1
ATOM 7094 O O . ASP B 1 442 ? -21.5 24.094 15.242 1 97.75 442 ASP B O 1
ATOM 7098 N N . GLU B 1 443 ? -23.078 22.531 15.055 1 97.5 443 GLU B N 1
ATOM 7099 C CA . GLU B 1 443 ? -23.062 22.219 16.484 1 97.5 443 GLU B CA 1
ATOM 7100 C C . GLU B 1 443 ? -21.719 21.625 16.891 1 97.5 443 GLU B C 1
ATOM 7102 O O . GLU B 1 443 ? -21.172 21.984 17.938 1 97.5 443 GLU B O 1
ATOM 7107 N N . LYS B 1 444 ? -21.188 20.797 16.125 1 97.75 444 LYS B N 1
ATOM 7108 C CA . LYS B 1 444 ? -19.891 20.188 16.422 1 97.75 444 LYS B CA 1
ATOM 7109 C C . LYS B 1 444 ? -18.766 21.219 16.328 1 97.75 444 LYS B C 1
ATOM 7111 O O . LYS B 1 444 ? -17.844 21.219 17.125 1 97.75 444 LYS B O 1
ATOM 7116 N N . VAL B 1 445 ? -18.875 22.078 15.344 1 98.56 445 VAL B N 1
ATOM 7117 C CA . VAL B 1 445 ? -17.891 23.141 15.18 1 98.56 445 VAL B CA 1
ATOM 7118 C C . VAL B 1 445 ? -17.875 24.031 16.422 1 98.56 445 VAL B C 1
ATOM 7120 O O . VAL B 1 445 ? -16.812 24.297 16.984 1 98.56 445 VAL B O 1
ATOM 7123 N N . ASP B 1 446 ? -19.016 24.391 16.844 1 98.62 446 ASP B N 1
ATOM 7124 C CA . ASP B 1 446 ? -19.141 25.234 18.016 1 98.62 446 ASP B CA 1
ATOM 7125 C C . ASP B 1 446 ? -18.609 24.531 19.266 1 98.62 446 ASP B C 1
ATOM 7127 O O . ASP B 1 446 ? -17.984 25.156 20.125 1 98.62 446 ASP B O 1
ATOM 7131 N N . ALA B 1 447 ? -18.875 23.266 19.344 1 98.44 447 ALA B N 1
ATOM 7132 C CA . ALA B 1 447 ? -18.406 22.484 20.484 1 98.44 447 ALA B CA 1
ATOM 7133 C C . ALA B 1 447 ? -16.891 22.453 20.531 1 98.44 447 ALA B C 1
ATOM 7135 O O . ALA B 1 447 ? -16.297 22.531 21.625 1 98.44 447 ALA B O 1
ATOM 7136 N N . ILE B 1 448 ? -16.25 22.312 19.406 1 98.75 448 ILE B N 1
ATOM 7137 C CA . ILE B 1 448 ? -14.797 22.312 19.344 1 98.75 448 ILE B CA 1
ATOM 7138 C C . ILE B 1 448 ? -14.258 23.672 19.75 1 98.75 448 ILE B C 1
ATOM 7140 O O . ILE B 1 448 ? -13.359 23.766 20.594 1 98.75 448 ILE B O 1
ATOM 7144 N N . ILE B 1 449 ? -14.828 24.719 19.141 1 98.81 449 ILE B N 1
ATOM 7145 C CA . ILE B 1 449 ? -14.344 26.078 19.375 1 98.81 449 ILE B CA 1
ATOM 7146 C C . ILE B 1 449 ? -14.492 26.438 20.859 1 98.81 449 ILE B C 1
ATOM 7148 O O . ILE B 1 449 ? -13.547 26.922 21.484 1 98.81 449 ILE B O 1
ATOM 7152 N N . SER B 1 450 ? -15.602 26.109 21.406 1 98.62 450 SER B N 1
ATOM 7153 C CA . SER B 1 450 ? -15.859 26.422 22.812 1 98.62 450 SER B CA 1
ATOM 7154 C C . SER B 1 450 ? -15.016 25.531 23.734 1 98.62 450 SER B C 1
ATOM 7156 O O . SER B 1 450 ? -14.531 26 24.781 1 98.62 450 SER B O 1
ATOM 7158 N N . GLY B 1 451 ? -14.891 24.25 23.375 1 98.56 451 GLY B N 1
ATOM 7159 C CA . GLY B 1 451 ? -14.078 23.344 24.172 1 98.56 451 GLY B CA 1
ATOM 7160 C C . GLY B 1 451 ? -12.633 23.781 24.281 1 98.56 451 GLY B C 1
ATOM 7161 O O . GLY B 1 451 ? -12.062 23.781 25.375 1 98.56 451 GLY B O 1
ATOM 7162 N N . VAL B 1 452 ? -12.031 24.172 23.188 1 98.75 452 VAL B N 1
ATOM 7163 C CA . VAL B 1 452 ? -10.648 24.656 23.172 1 98.75 452 VAL B CA 1
ATOM 7164 C C . VAL B 1 452 ? -10.547 25.938 24 1 98.75 452 VAL B C 1
ATOM 7166 O O . VAL B 1 452 ? -9.633 26.094 24.812 1 98.75 452 VAL B O 1
ATOM 7169 N N . ASP B 1 453 ? -11.453 26.844 23.797 1 98.69 453 ASP B N 1
ATOM 7170 C CA . ASP B 1 453 ? -11.461 28.141 24.484 1 98.69 453 ASP B CA 1
ATOM 7171 C C . ASP B 1 453 ? -11.547 27.953 25.984 1 98.69 453 ASP B C 1
ATOM 7173 O O . ASP B 1 453 ? -10.742 28.516 26.734 1 98.69 453 ASP B O 1
ATOM 7177 N N . THR B 1 454 ? -12.469 27.141 26.438 1 98.44 454 THR B N 1
ATOM 7178 C CA . THR B 1 454 ? -12.727 26.922 27.859 1 98.44 454 THR B CA 1
ATOM 7179 C C . THR B 1 454 ? -11.578 26.156 28.516 1 98.44 454 THR B C 1
ATOM 7181 O O . THR B 1 454 ? -11.133 26.5 29.609 1 98.44 454 THR B O 1
ATOM 7184 N N . LEU B 1 455 ? -11.148 25.141 27.844 1 98.31 455 LEU B N 1
ATOM 7185 C CA . LEU B 1 455 ? -10.062 24.344 28.406 1 98.31 455 LEU B CA 1
ATOM 7186 C C . LEU B 1 455 ? -8.789 25.156 28.516 1 98.31 455 LEU B C 1
ATOM 7188 O O . LEU B 1 455 ? -8.023 24.984 29.484 1 98.31 455 LEU B O 1
ATOM 7192 N N . ALA B 1 456 ? -8.531 26 27.531 1 98.25 456 ALA B N 1
ATOM 7193 C CA . ALA B 1 456 ? -7.34 26.844 27.578 1 98.25 456 ALA B CA 1
ATOM 7194 C C . ALA B 1 456 ? -7.355 27.75 28.812 1 98.25 456 ALA B C 1
ATOM 7196 O O . ALA B 1 456 ? -6.32 27.953 29.453 1 98.25 456 ALA B O 1
ATOM 7197 N N . LYS B 1 457 ? -8.461 28.219 29.25 1 96.75 457 LYS B N 1
ATOM 7198 C CA . LYS B 1 457 ? -8.602 29.109 30.391 1 96.75 457 LYS B CA 1
ATOM 7199 C C . LYS B 1 457 ? -8.5 28.344 31.703 1 96.75 457 LYS B C 1
ATOM 7201 O O . LYS B 1 457 ? -8.078 28.891 32.719 1 96.75 457 LYS B O 1
ATOM 7206 N N . ASN B 1 458 ? -8.812 27.031 31.625 1 95.56 458 ASN B N 1
ATOM 7207 C CA . ASN B 1 458 ? -8.977 26.281 32.875 1 95.56 458 ASN B CA 1
ATOM 7208 C C . ASN B 1 458 ? -8.07 25.062 32.906 1 95.56 458 ASN B C 1
ATOM 7210 O O . ASN B 1 458 ? -8.289 24.156 33.719 1 95.56 458 ASN B O 1
ATOM 7214 N N . ALA B 1 459 ? -7.125 24.938 32.094 1 95.69 459 ALA B N 1
ATOM 7215 C CA . ALA B 1 459 ? -6.312 23.734 31.922 1 95.69 459 ALA B CA 1
ATOM 7216 C C . ALA B 1 459 ? -5.699 23.312 33.25 1 95.69 459 ALA B C 1
ATOM 7218 O O . ALA B 1 459 ? -5.594 22.109 33.531 1 95.69 459 ALA B O 1
ATOM 7219 N N . SER B 1 460 ? -5.289 24.234 34.094 1 93.75 460 SER B N 1
ATOM 7220 C CA . SER B 1 460 ? -4.574 23.969 35.312 1 93.75 460 SER B CA 1
ATOM 7221 C C . SER B 1 460 ? -5.441 23.188 36.312 1 93.75 460 SER B C 1
ATOM 7223 O O . SER B 1 460 ? -4.926 22.5 37.188 1 93.75 460 SER B O 1
ATOM 7225 N N . ARG B 1 461 ? -6.691 23.234 36.156 1 94.38 461 ARG B N 1
ATOM 7226 C CA . ARG B 1 461 ? -7.621 22.516 37 1 94.38 461 ARG B CA 1
ATOM 7227 C C . ARG B 1 461 ? -7.445 21.016 36.875 1 94.38 461 ARG B C 1
ATOM 7229 O O . ARG B 1 461 ? -7.816 20.25 37.75 1 94.38 461 ARG B O 1
ATOM 7236 N N . TYR B 1 462 ? -6.879 20.594 35.719 1 95 462 TYR B N 1
ATOM 7237 C CA . TYR B 1 462 ? -6.848 19.172 35.438 1 95 462 TYR B CA 1
ATOM 7238 C C . TYR B 1 462 ? -5.441 18.609 35.594 1 95 462 TYR B C 1
ATOM 7240 O O . TYR B 1 462 ? -5.242 17.391 35.531 1 95 462 TYR B O 1
ATOM 7248 N N . PHE B 1 463 ? -4.465 19.406 35.875 1 93.44 463 PHE B N 1
ATOM 7249 C CA . PHE B 1 463 ? -3.066 19 35.875 1 93.44 463 PHE B CA 1
ATOM 7250 C C . PHE B 1 463 ? -2.824 17.844 36.844 1 93.44 463 PHE B C 1
ATOM 7252 O O . PHE B 1 463 ? -2.148 16.875 36.5 1 93.44 463 PHE B O 1
ATOM 7259 N N . ASP B 1 464 ? -3.402 17.891 37.969 1 93.19 464 ASP B N 1
ATOM 7260 C CA . ASP B 1 464 ? -3.131 16.938 39.031 1 93.19 464 ASP B CA 1
ATOM 7261 C C . ASP B 1 464 ? -3.775 15.586 38.75 1 93.19 464 ASP B C 1
ATOM 7263 O O . ASP B 1 464 ? -3.445 14.586 39.375 1 93.19 464 ASP B O 1
ATOM 7267 N N . ASP B 1 465 ? -4.613 15.547 37.812 1 95.56 465 ASP B N 1
ATOM 7268 C CA . ASP B 1 465 ? -5.309 14.305 37.469 1 95.56 465 ASP B CA 1
ATOM 7269 C C . ASP B 1 465 ? -4.441 13.398 36.594 1 95.56 465 ASP B C 1
ATOM 7271 O O . ASP B 1 465 ? -4.738 12.211 36.438 1 95.56 465 ASP B O 1
ATOM 7275 N N . TYR B 1 466 ? -3.361 13.961 36.031 1 95.12 466 TYR B N 1
ATOM 7276 C CA . TYR B 1 466 ? -2.588 13.211 35.062 1 95.12 466 TYR B CA 1
ATOM 7277 C C . TYR B 1 466 ? -1.159 12.984 35.531 1 95.12 466 TYR B C 1
ATOM 7279 O O . TYR B 1 466 ? -0.628 13.789 36.312 1 95.12 466 TYR B O 1
ATOM 7287 N N . GLU B 1 467 ? -0.6 11.859 35.094 1 93.19 467 GLU B N 1
ATOM 7288 C CA . GLU B 1 467 ? 0.812 11.547 35.281 1 93.19 467 GLU B CA 1
ATOM 7289 C C . GLU B 1 467 ? 1.54 11.438 33.938 1 93.19 467 GLU B C 1
ATOM 7291 O O . GLU B 1 467 ? 0.99 10.914 32.969 1 93.19 467 GLU B O 1
ATOM 7296 N N . ALA B 1 468 ? 2.75 11.906 34 1 89.5 468 ALA B N 1
ATOM 7297 C CA . ALA B 1 468 ? 3.543 11.914 32.75 1 89.5 468 ALA B CA 1
ATOM 7298 C C . ALA B 1 468 ? 4.559 10.773 32.75 1 89.5 468 ALA B C 1
ATOM 7300 O O . ALA B 1 468 ? 5.168 10.469 33.781 1 89.5 468 ALA B O 1
ATOM 7301 N N . ASP B 1 469 ? 4.645 10.109 31.656 1 86.25 469 ASP B N 1
ATOM 7302 C CA . ASP B 1 469 ? 5.777 9.234 31.359 1 86.25 469 ASP B CA 1
ATOM 7303 C C . ASP B 1 469 ? 6.852 9.977 30.562 1 86.25 469 ASP B C 1
ATOM 7305 O O . ASP B 1 469 ? 6.695 10.203 29.359 1 86.25 469 ASP B O 1
ATOM 7309 N N . THR B 1 470 ? 7.945 10.242 31.156 1 81.12 470 THR B N 1
ATOM 7310 C CA . THR B 1 470 ? 8.969 11.102 30.578 1 81.12 470 THR B CA 1
ATOM 7311 C C . THR B 1 470 ? 9.648 10.414 29.406 1 81.12 470 THR B C 1
ATOM 7313 O O . THR B 1 470 ? 10.156 11.086 28.5 1 81.12 470 THR B O 1
ATOM 7316 N N . ALA B 1 471 ? 9.672 9.125 29.375 1 76.12 471 ALA B N 1
ATOM 7317 C CA . ALA B 1 471 ? 10.344 8.367 28.328 1 76.12 471 ALA B CA 1
ATOM 7318 C C . ALA B 1 471 ? 9.539 8.383 27.031 1 76.12 471 ALA B C 1
ATOM 7320 O O . ALA B 1 471 ? 10.102 8.328 25.938 1 76.12 471 ALA B O 1
ATOM 7321 N N . THR B 1 472 ? 8.25 8.594 27.172 1 77.31 472 THR B N 1
ATOM 7322 C CA . THR B 1 472 ? 7.418 8.484 25.984 1 77.31 472 THR B CA 1
ATOM 7323 C C . THR B 1 472 ? 6.613 9.766 25.766 1 77.31 472 THR B C 1
ATOM 7325 O O . THR B 1 472 ? 5.941 9.922 24.75 1 77.31 472 THR B O 1
ATOM 7328 N N . ALA B 1 473 ? 6.621 10.656 26.734 1 74.81 473 ALA B N 1
ATOM 7329 C CA . ALA B 1 473 ? 5.855 11.906 26.734 1 74.81 473 ALA B CA 1
ATOM 7330 C C . ALA B 1 473 ? 4.359 11.625 26.641 1 74.81 473 ALA B C 1
ATOM 7332 O O . ALA B 1 473 ? 3.621 12.352 25.969 1 74.81 473 ALA B O 1
ATOM 7333 N N . ARG B 1 474 ? 3.971 10.523 27.234 1 85.62 474 ARG B N 1
ATOM 7334 C CA . ARG B 1 474 ? 2.555 10.18 27.297 1 85.62 474 ARG B CA 1
ATOM 7335 C C . ARG B 1 474 ? 1.958 10.531 28.656 1 85.62 474 ARG B C 1
ATOM 7337 O O . ARG B 1 474 ? 2.619 10.383 29.688 1 85.62 474 ARG B O 1
ATOM 7344 N N . PHE B 1 475 ? 0.729 11.008 28.641 1 89.81 475 PHE B N 1
ATOM 7345 C CA . PHE B 1 475 ? 0.007 11.375 29.844 1 89.81 475 PHE B CA 1
ATOM 7346 C C . PHE B 1 475 ? -1.173 10.438 30.078 1 89.81 475 PHE B C 1
ATOM 7348 O O . PHE B 1 475 ? -1.936 10.156 29.156 1 89.81 475 PHE B O 1
ATOM 7355 N N . THR B 1 476 ? -1.237 9.945 31.234 1 90.69 476 THR B N 1
ATOM 7356 C CA . THR B 1 476 ? -2.307 9.023 31.594 1 90.69 476 THR B CA 1
ATOM 7357 C C . THR B 1 476 ? -3.076 9.539 32.812 1 90.69 476 THR B C 1
ATOM 7359 O O . THR B 1 476 ? -2.479 10.055 33.75 1 90.69 476 THR B O 1
ATOM 7362 N N . HIS B 1 477 ? -4.348 9.438 32.781 1 92.44 477 HIS B N 1
ATOM 7363 C CA . HIS B 1 477 ? -5.16 9.797 33.938 1 92.44 477 HIS B CA 1
ATOM 7364 C C . HIS B 1 477 ? -4.91 8.844 35.125 1 92.44 477 HIS B C 1
ATOM 7366 O O . HIS B 1 477 ? -4.859 7.625 34.906 1 92.44 477 HIS B O 1
ATOM 7372 N N . LYS B 1 478 ? -4.762 9.305 36.25 1 88.38 478 LYS B N 1
ATOM 7373 C CA . LYS B 1 478 ? -4.379 8.547 37.438 1 88.38 478 LYS B CA 1
ATOM 7374 C C . LYS B 1 478 ? -5.453 7.527 37.812 1 88.38 478 LYS B C 1
ATOM 7376 O O . LYS B 1 478 ? -5.145 6.453 38.344 1 88.38 478 LYS B O 1
ATOM 7381 N N . GLU B 1 479 ? -6.719 7.734 37.688 1 75.75 479 GLU B N 1
ATOM 7382 C CA . GLU B 1 479 ? -7.77 6.789 38.031 1 75.75 479 GLU B CA 1
ATOM 7383 C C . GLU B 1 479 ? -7.828 5.633 37.031 1 75.75 479 GLU B C 1
ATOM 7385 O O . GLU B 1 479 ? -8.297 4.543 37.375 1 75.75 479 GLU B O 1
ATOM 7390 N N . VAL B 1 480 ? -7.605 5.824 35.844 1 64.81 480 VAL B N 1
ATOM 7391 C CA . VAL B 1 480 ? -7.691 4.797 34.781 1 64.81 480 VAL B CA 1
ATOM 7392 C C . VAL B 1 480 ? -6.371 4.031 34.719 1 64.81 480 VAL B C 1
ATOM 7394 O O . VAL B 1 480 ? -6.293 2.99 34.062 1 64.81 480 VAL B O 1
ATOM 7397 N N . ALA B 1 481 ? -5.332 4.676 35 1 51.91 481 ALA B N 1
ATOM 7398 C CA . ALA B 1 481 ? -4.02 4.031 34.969 1 51.91 481 ALA B CA 1
ATOM 7399 C C . ALA B 1 481 ? -4.074 2.645 35.594 1 51.91 481 ALA B C 1
ATOM 7401 O O . ALA B 1 481 ? -3.34 1.742 35.188 1 51.91 481 ALA B O 1
ATOM 7402 N N . GLY B 1 482 ? -5 2.377 36.469 1 41.97 482 GLY B N 1
ATOM 7403 C CA . GLY B 1 482 ? -5.117 1.056 37.062 1 41.97 482 GLY B CA 1
ATOM 7404 C C . GLY B 1 482 ? -5.719 0.029 36.125 1 41.97 482 GLY B C 1
ATOM 7405 O O . GLY B 1 482 ? -5.707 -1.169 36.406 1 41.97 482 GLY B O 1
ATOM 7406 N N . GLU B 1 483 ? -6.598 0.359 35.281 1 37.66 483 GLU B N 1
ATOM 7407 C CA . GLU B 1 483 ? -7.375 -0.57 34.469 1 37.66 483 GLU B CA 1
ATOM 7408 C C . GLU B 1 483 ? -6.691 -0.829 33.125 1 37.66 483 GLU B C 1
ATOM 7410 O O . GLU B 1 483 ? -7.242 -1.527 32.25 1 37.66 483 GLU B O 1
ATOM 7415 N N . ILE B 1 484 ? -5.938 0.001 32.594 1 37.5 484 ILE B N 1
ATOM 7416 C CA . ILE B 1 484 ? -5.414 -0.309 31.281 1 37.5 484 ILE B CA 1
ATOM 7417 C C . ILE B 1 484 ? -4.566 -1.577 31.344 1 37.5 484 ILE B C 1
ATOM 7419 O O . ILE B 1 484 ? -3.551 -1.616 32.031 1 37.5 484 ILE B O 1
ATOM 7423 N N . PRO B 1 485 ? -5.039 -2.645 31.125 1 32.59 485 PRO B N 1
ATOM 7424 C CA . PRO B 1 485 ? -4.262 -3.883 31.234 1 32.59 485 PRO B CA 1
ATOM 7425 C C . PRO B 1 485 ? -2.902 -3.785 30.547 1 32.59 485 PRO B C 1
ATOM 7427 O O . PRO B 1 485 ? -2.797 -3.229 29.453 1 32.59 485 PRO B O 1
ATOM 7430 N N . GLN B 1 486 ? -1.786 -3.68 31.422 1 28.17 486 GLN B N 1
ATOM 7431 C CA . GLN B 1 486 ? -0.453 -3.902 30.875 1 28.17 486 GLN B CA 1
ATOM 7432 C C . GLN B 1 486 ? -0.499 -4.863 29.688 1 28.17 486 GLN B C 1
ATOM 7434 O O . GLN B 1 486 ? -1.021 -5.973 29.797 1 28.17 486 GLN B O 1
ATOM 7439 N N . LEU B 1 487 ? -0.451 -4.391 28.406 1 24.69 487 LEU B N 1
ATOM 7440 C CA . LEU B 1 487 ? -0.175 -5.293 27.297 1 24.69 487 LEU B CA 1
ATOM 7441 C C . LEU B 1 487 ? 1.07 -6.129 27.562 1 24.69 487 LEU B C 1
ATOM 7443 O O . LEU B 1 487 ? 2.084 -5.605 28.031 1 24.69 487 LEU B O 1
#

pLDDT: mean 93.75, std 8.91, range [24.45, 98.88]